Protein AF-0000000086840702 (afdb_homodimer)

InterPro domains:
  IPR002099 DNA mismatch repair protein MutL/Mlh/PMS [TIGR00585] (3-351)
  IPR013507 DNA mismatch repair protein, S5 domain 2-like [PF01119] (242-353)
  IPR013507 DNA mismatch repair protein, S5 domain 2-like [SM01340] (217-360)
  IPR014721 Small ribosomal subunit protein uS5 domain 2-type fold, subgroup [G3DSA:3.30.230.10] (225-362)
  IPR014762 DNA mismatch repair, conserved site [PS00058] (95-101)
  IPR020568 Ribosomal protein uS5 domain 2-type superfamily [SSF54211] (199-357)
  IPR036890 Histidine kinase/HSP90-like ATPase superfamily [G3DSA:3.30.565.10] (1-212)
  IPR036890 Histidine kinase/HSP90-like ATPase superfamily [SSF55874] (21-204)
  IPR038973 DNA mismatch repair protein MutL/Mlh/Pms-like [PTHR10073] (2-358)

Solvent-accessible surface area (backbone atoms only — not comparable to full-atom values): 40703 Å² total; per-residue (Å²): 111,70,51,38,73,46,48,66,71,34,50,47,45,59,51,19,33,38,54,42,71,45,61,50,46,48,52,50,50,53,50,34,50,31,50,65,40,62,28,49,39,40,41,37,38,27,33,70,58,45,32,58,30,38,36,43,37,25,50,16,55,38,58,58,77,91,34,47,63,44,40,30,22,71,35,27,24,45,67,44,76,47,58,78,47,42,43,65,41,44,66,77,36,76,59,62,66,22,44,63,58,15,26,46,20,48,38,19,51,40,36,38,37,27,11,30,82,86,54,90,59,12,40,36,33,33,44,30,70,56,58,28,14,65,65,43,77,44,80,40,93,58,69,54,3,37,32,42,36,38,32,47,44,35,69,91,35,60,38,54,38,48,30,46,48,75,39,26,68,58,42,53,51,48,41,53,51,48,52,53,39,46,31,56,46,36,27,69,41,25,38,38,38,35,28,76,77,38,86,81,50,64,50,74,48,75,50,59,96,76,50,32,55,60,55,40,40,30,74,75,71,27,62,61,37,40,75,26,34,42,54,37,33,33,32,39,51,64,62,81,68,68,89,73,71,88,67,55,93,33,45,35,39,43,30,44,33,63,39,72,73,39,57,61,80,50,32,36,74,70,47,67,40,39,18,52,51,55,38,56,35,49,50,83,45,68,65,46,28,52,52,50,49,52,49,41,53,56,50,49,58,54,42,54,74,75,36,85,71,81,67,88,58,53,55,35,37,37,37,34,36,37,69,32,78,54,47,44,36,50,66,42,40,75,79,48,34,41,68,40,46,40,62,55,63,65,55,50,50,44,51,51,48,47,55,50,50,56,58,63,62,50,74,69,73,91,60,78,46,76,44,72,40,77,66,83,80,74,75,75,75,75,87,65,82,80,72,79,73,80,121,110,70,51,37,73,44,47,67,70,31,51,46,46,60,51,18,34,38,54,42,72,45,60,49,45,49,52,52,50,52,49,32,49,31,50,67,41,62,28,50,39,40,41,36,37,27,32,70,57,46,32,58,29,39,35,42,36,26,50,17,56,38,59,58,77,90,33,46,62,44,41,29,22,72,35,28,24,47,69,45,77,47,58,77,46,44,41,65,41,43,66,77,36,75,60,61,66,22,44,61,57,15,25,46,20,50,38,19,50,39,37,38,38,28,11,30,82,85,54,92,57,13,39,36,32,32,44,29,70,56,58,27,14,65,65,44,76,45,80,41,92,58,68,53,2,36,32,44,36,37,30,46,44,36,70,91,35,61,36,53,38,49,30,46,49,74,39,26,68,58,41,54,52,50,40,55,52,49,51,52,38,46,33,55,47,36,26,70,40,25,40,36,38,37,28,75,77,38,86,81,49,64,50,74,46,73,50,60,95,76,51,33,54,60,54,40,40,30,74,76,71,28,62,62,37,41,75,26,34,43,54,38,34,32,31,39,51,63,65,79,74,67,92,72,73,89,67,55,93,32,43,33,38,43,31,45,33,62,39,73,74,40,56,63,79,48,32,35,74,71,48,66,38,38,19,52,52,55,38,55,34,49,51,84,45,68,66,46,29,52,52,52,50,51,48,42,52,55,50,49,57,54,42,54,72,77,37,84,70,80,68,87,58,52,56,35,37,36,38,35,36,38,66,31,77,55,46,45,35,51,65,41,41,75,79,49,35,42,69,40,46,40,62,56,64,66,54,51,50,42,49,51,49,47,55,50,49,55,57,64,61,49,73,69,73,91,61,78,45,77,45,72,39,78,65,84,79,75,76,74,76,79,86,62,87,74,74,78,74,85,123

Secondary structure (DSSP, 8-state):
---EEPPHHHHHHHHHHHH--SHHHHHHHHHHHHHHTT-SEEEEEE-TTSSSEEEEEE-S----GGGGGGTT-TTEESS-SSGGGHHHHTTT-S--SS-HHHHHHHHSEEEEEEE-TT-SSEEEEEEPTTT-SEEEEEEE---SEEEEEEESTTTT-HHHHHHHHHTHHHHHHHHHHHHHHHHHH-TT-EEEEEETT-TT-EEEE---TT--HHHHHHHHH-HHHHHTEEEEEEEE------TT-SS-SS-EEEEEEE-TT--HHHHBTS-EEEEETTEEE-TTSHHHHHHHHHHHHHHHHHHHHH------PPBPEEEEEE--TTSEE--SSTTS---EES-HHHHHHHHHHHHHHHHHSGGG--S-EEEEE------------------/---EEPPHHHHHHHHHHHH--SHHHHHHHHHHHHHHTT-SEEEEEE-TTSSSEEEEEE-SS---GGGGGGTT-TTEESS-SSGGGHHHHTTT-S--SS-HHHHHHHHSEEEEEEE-TT-SSEEEEEEPTTT-SEEEEEEE---SEEEEEEESTTTT-HHHHHHHHHTHHHHHHHHHHHHHHHHHH-TT-EEEEEETT-TT-EEEE---TT--HHHHHHHHH-HHHHHTEEEEEEEET-----TT-SS-SS-EEEEEEE-TT--HHHHBTS-EEEEETTEEE-TTSHHHHHHHHHHHHHHHHHHHHH------PPBPEEEEEE--TTSEE--SSTTS---EES-HHHHHHHHHHHHHHHHHSGGG--S-EEEEE------------------

Sequence (782 aa):
MIISALPQATVRLLGASTSLASPYDLVKELLDNAIDAQATTVEIGISADTLDQVLVRDNGHGIAVQDFESLGRRAHTSKLRSFDELQAKGGKTLGFRGEALASANAVSSVVITTRVSGDPVASRLQLRFAVGGVEQRRPVSAPVGTTVQASQLFKNMPARRQYLIKERHKSVTRIKGLLKSYALARPHLKLSFKVTDDGTQSWSYSPNASWTVGEATLQIFGGGLTTNCVQVTARENDRGVSLHDQQPTGFVLEAFLPKPDCDVKAVAGKGSFISVDQRPVSPTRGLPKRIISILKSHFSEHMAKRGPAKSHASPFVQLDIRCPPRSYDPNVSPLKDEVLFADEKGLIECFEGLCRELHAKGGCRRHPLTVAITSAKLQALPLGMTQKSSIMIISALPQATVRLLGASTSLASPYDLVKELLDNAIDAQATTVEIGISADTLDQVLVRDNGHGIAVQDFESLGRRAHTSKLRSFDELQAKGGKTLGFRGEALASANAVSSVVITTRVSGDPVASRLQLRFAVGGVEQRRPVSAPVGTTVQASQLFKNMPARRQYLIKERHKSVTRIKGLLKSYALARPHLKLSFKVTDDGTQSWSYSPNASWTVGEATLQIFGGGLTTNCVQVTARENDRGVSLHDQQPTGFVLEAFLPKPDCDVKAVAGKGSFISVDQRPVSPTRGLPKRIISILKSHFSEHMAKRGPAKSHASPFVQLDIRCPPRSYDPNVSPLKDEVLFADEKGLIECFEGLCRELHAKGGCRRHPLTVAITSAKLQALPLGMTQKSSI

pLDDT: mean 87.71, std 18.53, range [22.69, 98.94]

Foldseek 3Di:
DDDDDDDPLVVLQVVLCQLDVALLLLLLVVVLVQVQLVFQEKEWEAAQLRAFKIKIWTQGQWDDPVCQQVFLAFQDDPQDDDPVCCLFRVLVGVDDRRNSRVSLLSFFWKWKWADGPPDPWIKIFTFDRNHGHGPDIDTDHDHHTMMMMTGRGRVVPVVSSVVSSVCSVVSLVSNLVVVLLLCLLPVSHWYKYQHVPDRPRIDTHHADPPGDSLVSCCVPQNDLQSVQKAKEKEWQAPDPPDPPDPFHPTKMKIKIFGALPHDCVSFFPPDEHEEESSHTADCCDDLNVVLQVLLQVLSVVSVVVVHDPPPPTRGYMHMYMYGGGSQWRQPDRSSSRDIGGPDSPSVSVRSNQRSVVSNVVHRPDPDHHYDYDRDPDPPPDPPDDPPPPPD/DDDDDDDPLVVLQVVLCQLDVALLLLLLVVVLVQVQLVFQEKEWEAAQLRAFKIKIWTQGQWDDPVCQFVFLAFQDDPQDDDPVCCLFRVLVGVDDRRNSRVSLLSFFWKWKWADGPPDPWIKIFTFDRNHGHGPDIDTDHDHHTMMIMTGRGRVVPVVSSVVSSVCSVVSLVSNLVVVLLLCLLPVSHWYKYQHVPPRPRIDTHHADPPGDSLVSCCVPQNDLQSVQKAKEKEWQAPPDDDPPDPFHPTKMKIKIFGALPHDCVSFFPPDEHEEESSHTADCCDDLNVVLQVLLQVLSVVSVVVVHDPPPPTRGYMHMYMYGGRSQWRQPDRSSSRDIGGPDSPSVSVRSNQRSVVSNVVPRPDPDHHYHYDRDPDPPDDPPDDPPPPDD

Radius of gyration: 28.01 Å; Cα contacts (8 Å, |Δi|>4): 1638; chains: 2; bounding box: 72×75×93 Å

Organism: NCBI:txid72228

Structure (mmCIF, N/CA/C/O backbone):
data_AF-0000000086840702-model_v1
#
loop_
_entity.id
_entity.type
_entity.pdbx_description
1 polymer 'DNA mismatch repair protein S5 domain-containing protein'
#
loop_
_atom_site.group_PDB
_atom_site.id
_atom_site.type_symbol
_atom_site.label_atom_id
_atom_site.label_alt_id
_atom_site.label_comp_id
_atom_site.label_asym_id
_atom_site.label_entity_id
_atom_site.label_seq_id
_atom_site.pdbx_PDB_ins_code
_atom_site.Cartn_x
_atom_site.Cartn_y
_atom_site.Cartn_z
_atom_site.occupancy
_atom_site.B_iso_or_equiv
_atom_site.auth_seq_id
_atom_site.auth_comp_id
_atom_site.auth_asym_id
_atom_site.auth_atom_id
_atom_site.pdbx_PDB_model_num
ATOM 1 N N . MET A 1 1 ? 16.797 -16.078 -17.703 1 74.88 1 MET A N 1
ATOM 2 C CA . MET A 1 1 ? 17.844 -15.07 -17.922 1 74.88 1 MET A CA 1
ATOM 3 C C . MET A 1 1 ? 18.766 -14.977 -16.703 1 74.88 1 MET A C 1
ATOM 5 O O . MET A 1 1 ? 18.406 -15.383 -15.609 1 74.88 1 MET A O 1
ATOM 9 N N . ILE A 1 2 ? 19.906 -14.453 -17.016 1 90.38 2 ILE A N 1
ATOM 10 C CA . ILE A 1 2 ? 20.891 -14.227 -15.961 1 90.38 2 ILE A CA 1
ATOM 11 C C . ILE A 1 2 ? 20.438 -13.062 -15.078 1 90.38 2 ILE A C 1
ATOM 13 O O . ILE A 1 2 ? 19.75 -12.156 -15.547 1 90.38 2 ILE A O 1
ATOM 17 N N . ILE A 1 3 ? 20.719 -13.172 -13.844 1 95.69 3 ILE A N 1
ATOM 18 C CA . ILE A 1 3 ? 20.422 -12.07 -12.938 1 95.69 3 ILE A CA 1
ATOM 19 C C . ILE A 1 3 ? 21.422 -10.938 -13.164 1 95.69 3 ILE A C 1
ATOM 21 O O . ILE A 1 3 ? 22.641 -11.148 -13.086 1 95.69 3 ILE A O 1
ATOM 25 N N . SER A 1 4 ? 20.922 -9.781 -13.477 1 95.81 4 SER A N 1
ATOM 26 C CA . SER A 1 4 ? 21.766 -8.625 -13.734 1 95.81 4 SER A CA 1
ATOM 27 C C . SER A 1 4 ? 21.172 -7.352 -13.164 1 95.81 4 SER A C 1
ATOM 29 O O . SER A 1 4 ? 19.969 -7.301 -12.867 1 95.81 4 SER A O 1
ATOM 31 N N . ALA A 1 5 ? 22.047 -6.406 -12.969 1 96.56 5 ALA A N 1
ATOM 32 C CA . ALA A 1 5 ? 21.594 -5.105 -12.492 1 96.56 5 ALA A CA 1
ATOM 33 C C . ALA A 1 5 ? 20.703 -4.43 -13.523 1 96.56 5 ALA A C 1
ATOM 35 O O . ALA A 1 5 ? 21.016 -4.426 -14.719 1 96.56 5 ALA A O 1
ATOM 36 N N . LEU A 1 6 ? 19.625 -3.877 -13.117 1 96.62 6 LEU A N 1
ATOM 37 C CA . LEU A 1 6 ? 18.781 -3.043 -13.977 1 96.62 6 LEU A CA 1
ATOM 38 C C . LEU A 1 6 ? 19.453 -1.692 -14.234 1 96.62 6 LEU A C 1
ATOM 40 O O . LEU A 1 6 ? 20.109 -1.148 -13.352 1 96.62 6 LEU A O 1
ATOM 44 N N . PRO A 1 7 ? 19.219 -1.171 -15.477 1 95.44 7 PRO A N 1
ATOM 45 C CA . PRO A 1 7 ? 19.656 0.216 -15.672 1 95.44 7 PRO A CA 1
ATOM 46 C C . PRO A 1 7 ? 19.031 1.173 -14.656 1 95.44 7 PRO A C 1
ATOM 48 O O . PRO A 1 7 ? 17.859 1.01 -14.281 1 95.44 7 PRO A O 1
ATOM 51 N N . GLN A 1 8 ? 19.797 2.18 -14.25 1 93 8 GLN A N 1
ATOM 52 C CA . GLN A 1 8 ? 19.359 3.109 -13.211 1 93 8 GLN A CA 1
ATOM 53 C C . GLN A 1 8 ? 18.047 3.797 -13.602 1 93 8 GLN A C 1
ATOM 55 O O . GLN A 1 8 ? 17.203 4.059 -12.742 1 93 8 GLN A O 1
ATOM 60 N N . ALA A 1 9 ? 17.969 4.094 -14.836 1 92.12 9 ALA A N 1
ATOM 61 C CA . ALA A 1 9 ? 16.734 4.723 -15.305 1 92.12 9 ALA A CA 1
ATOM 62 C C . ALA A 1 9 ? 15.523 3.824 -15.055 1 92.12 9 ALA A C 1
ATOM 64 O O . ALA A 1 9 ? 14.461 4.301 -14.648 1 92.12 9 ALA A O 1
ATOM 65 N N . THR A 1 10 ? 15.695 2.521 -15.266 1 94.62 10 THR A N 1
ATOM 66 C CA . THR A 1 10 ? 14.633 1.548 -15.031 1 94.62 10 THR A CA 1
ATOM 67 C C . THR A 1 10 ? 14.312 1.437 -13.547 1 94.62 10 THR A C 1
ATOM 69 O O . THR A 1 10 ? 13.141 1.445 -13.156 1 94.62 10 THR A O 1
ATOM 72 N N . VAL A 1 11 ? 15.344 1.4 -12.742 1 94.62 11 VAL A N 1
ATOM 73 C CA . VAL A 1 11 ? 15.188 1.318 -11.297 1 94.62 11 VAL A CA 1
ATOM 74 C C . VAL A 1 11 ? 14.383 2.516 -10.797 1 94.62 11 VAL A C 1
ATOM 76 O O . VAL A 1 11 ? 13.461 2.361 -9.992 1 94.62 11 VAL A O 1
ATOM 79 N N . ARG A 1 12 ? 14.703 3.648 -11.32 1 93.44 12 ARG A N 1
ATOM 80 C CA . ARG A 1 12 ? 14.039 4.887 -10.922 1 93.44 12 ARG A CA 1
ATOM 81 C C . ARG A 1 12 ? 12.555 4.859 -11.289 1 93.44 12 ARG A C 1
ATOM 83 O O . ARG A 1 12 ? 11.703 5.211 -10.469 1 93.44 12 ARG A O 1
ATOM 90 N N . LEU A 1 13 ? 12.281 4.422 -12.445 1 93.81 13 LEU A N 1
ATOM 91 C CA . LEU A 1 13 ? 10.898 4.418 -12.906 1 93.81 13 LEU A CA 1
ATOM 92 C C . LEU A 1 13 ? 10.07 3.377 -12.156 1 93.81 13 LEU A C 1
ATOM 94 O O . LEU A 1 13 ? 8.93 3.641 -11.773 1 93.81 13 LEU A O 1
ATOM 98 N N . LEU A 1 14 ? 10.617 2.213 -11.93 1 94 14 LEU A N 1
ATOM 99 C CA . LEU A 1 14 ? 9.922 1.17 -11.18 1 94 14 LEU A CA 1
ATOM 100 C C . LEU A 1 14 ? 9.617 1.634 -9.758 1 94 14 LEU A C 1
ATOM 102 O O . LEU A 1 14 ? 8.508 1.425 -9.258 1 94 14 LEU A O 1
ATOM 106 N N . GLY A 1 15 ? 10.602 2.271 -9.164 1 93.94 15 GLY A N 1
ATOM 107 C CA . GLY A 1 15 ? 10.422 2.787 -7.816 1 93.94 15 GLY A CA 1
ATOM 108 C C . GLY A 1 15 ? 9.461 3.961 -7.75 1 93.94 15 GLY A C 1
ATOM 109 O O . GLY A 1 15 ? 8.602 4.02 -6.867 1 93.94 15 GLY A O 1
ATOM 110 N N . ALA A 1 16 ? 9.594 4.871 -8.688 1 94.19 16 ALA A N 1
ATOM 111 C CA . ALA A 1 16 ? 8.781 6.082 -8.695 1 94.19 16 ALA A CA 1
ATOM 112 C C . ALA A 1 16 ? 7.301 5.75 -8.875 1 94.19 16 ALA A C 1
ATOM 114 O O . ALA A 1 16 ? 6.441 6.348 -8.219 1 94.19 16 ALA A O 1
ATOM 115 N N . SER A 1 17 ? 7.062 4.766 -9.703 1 90.5 17 SER A N 1
ATOM 116 C CA . SER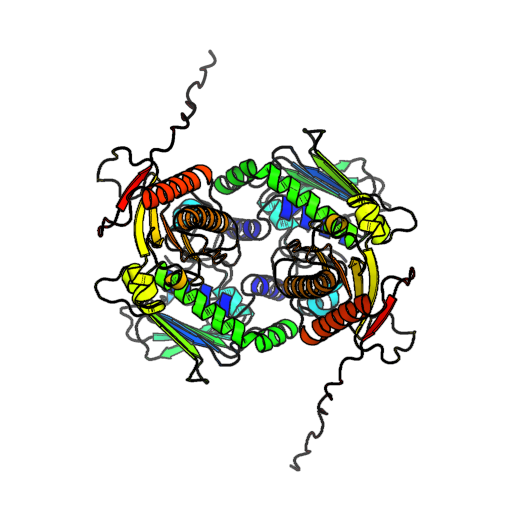 A 1 17 ? 5.68 4.418 -10.016 1 90.5 17 SER A CA 1
ATOM 117 C C . SER A 1 17 ? 4.984 3.789 -8.812 1 90.5 17 SER A C 1
ATOM 119 O O . SER A 1 17 ? 3.766 3.906 -8.664 1 90.5 17 SER A O 1
ATOM 121 N N . THR A 1 18 ? 5.684 3.15 -7.965 1 91.56 18 THR A N 1
ATOM 122 C CA . THR A 1 18 ? 5.117 2.555 -6.762 1 91.56 18 THR A CA 1
ATOM 123 C C . THR A 1 18 ? 4.988 3.598 -5.652 1 91.56 18 THR A C 1
ATOM 125 O O . THR A 1 18 ? 4.059 3.535 -4.844 1 91.56 18 THR A O 1
ATOM 128 N N . SER A 1 19 ? 5.883 4.555 -5.648 1 93 19 SER A N 1
ATOM 129 C CA . SER A 1 19 ? 5.871 5.613 -4.645 1 93 19 SER A CA 1
ATOM 130 C C . SER A 1 19 ? 4.773 6.633 -4.93 1 93 19 SER A C 1
ATOM 132 O O . SER A 1 19 ? 4.168 7.176 -4.004 1 93 19 SER A O 1
ATOM 134 N N . LEU A 1 20 ? 4.598 6.965 -6.176 1 94.94 20 LEU A N 1
ATOM 135 C CA . LEU A 1 20 ? 3.574 7.883 -6.664 1 94.94 20 LEU A CA 1
ATOM 136 C C . LEU A 1 20 ? 2.691 7.203 -7.707 1 94.94 20 LEU A C 1
ATOM 138 O O . LEU A 1 20 ? 3.004 7.227 -8.898 1 94.94 20 LEU A O 1
ATOM 142 N N . ALA A 1 21 ? 1.619 6.734 -7.238 1 91.94 21 ALA A N 1
ATOM 143 C CA . ALA A 1 21 ? 0.788 5.934 -8.133 1 91.94 21 ALA A CA 1
ATOM 144 C C . ALA A 1 21 ? -0.271 6.797 -8.82 1 91.94 21 ALA A C 1
ATOM 146 O O . ALA A 1 21 ? -0.859 6.391 -9.82 1 91.94 21 ALA A O 1
ATOM 147 N N . SER A 1 22 ? -0.541 8 -8.32 1 95.19 22 SER A N 1
ATOM 148 C CA . SER A 1 22 ? -1.599 8.875 -8.828 1 95.19 22 SER A CA 1
ATOM 149 C C . SER A 1 22 ? -1.324 10.328 -8.484 1 95.19 22 SER A C 1
ATOM 151 O O . SER A 1 22 ? -0.419 10.633 -7.699 1 95.19 22 SER A O 1
ATOM 153 N N . PRO A 1 23 ? -2.094 11.234 -9.133 1 97.06 23 PRO A N 1
ATOM 154 C CA . PRO A 1 23 ? -1.951 12.648 -8.758 1 97.06 23 PRO A CA 1
ATOM 155 C C . PRO A 1 23 ? -2.264 12.906 -7.289 1 97.06 23 PRO A C 1
ATOM 157 O O . PRO A 1 23 ? -1.692 13.82 -6.684 1 97.06 23 PRO A O 1
ATOM 160 N N . TYR A 1 24 ? -3.156 12.117 -6.738 1 97.12 24 TYR A N 1
ATOM 161 C CA . TYR A 1 24 ? -3.443 12.188 -5.309 1 97.12 24 TYR A CA 1
ATOM 162 C C . TYR A 1 24 ? -2.17 12.023 -4.488 1 97.12 24 TYR A C 1
ATOM 164 O O . TYR A 1 24 ? -1.936 12.781 -3.543 1 97.12 24 TYR A O 1
ATOM 172 N N . ASP A 1 25 ? -1.353 11.023 -4.816 1 97.38 25 ASP A N 1
ATOM 173 C CA . ASP A 1 25 ? -0.128 10.734 -4.078 1 97.38 25 ASP A CA 1
ATOM 174 C C . ASP A 1 25 ? 0.852 11.906 -4.156 1 97.38 25 ASP A C 1
ATOM 176 O O . ASP A 1 25 ? 1.507 12.242 -3.17 1 97.38 25 ASP A O 1
ATOM 180 N N . LEU A 1 26 ? 0.952 12.469 -5.32 1 98.12 26 LEU A N 1
ATOM 181 C CA . LEU A 1 26 ? 1.846 13.609 -5.512 1 98.12 26 LEU A CA 1
ATOM 182 C C . LEU A 1 26 ? 1.416 14.789 -4.648 1 98.12 26 LEU A C 1
ATOM 184 O O . LEU A 1 26 ? 2.236 15.375 -3.941 1 98.12 26 LEU A O 1
ATOM 188 N N . VAL A 1 27 ? 0.14 15.109 -4.707 1 98.69 27 VAL A N 1
ATOM 189 C CA . VAL A 1 27 ? -0.391 16.219 -3.922 1 98.69 27 VAL A CA 1
ATOM 190 C C . VAL A 1 27 ? -0.125 15.977 -2.438 1 98.69 27 VAL A C 1
ATOM 192 O O . VAL A 1 27 ? 0.319 16.875 -1.725 1 98.69 27 VAL A O 1
ATOM 195 N N . LYS A 1 28 ? -0.372 14.773 -1.995 1 98.56 28 LYS A N 1
ATOM 196 C CA . LYS A 1 28 ? -0.17 14.445 -0.587 1 98.56 28 LYS A CA 1
ATOM 197 C C . LYS A 1 28 ? 1.283 14.664 -0.175 1 98.56 28 LYS A C 1
ATOM 199 O O . LYS A 1 28 ? 1.555 15.273 0.865 1 98.56 28 LYS A O 1
ATOM 204 N N . GLU A 1 29 ? 2.213 14.195 -0.959 1 97.94 29 GLU A N 1
ATOM 205 C CA . GLU A 1 29 ? 3.633 14.297 -0.63 1 97.94 29 GLU A CA 1
ATOM 206 C C . GLU A 1 29 ? 4.102 15.75 -0.647 1 97.94 29 GLU A C 1
ATOM 208 O O . GLU A 1 29 ? 4.887 16.156 0.209 1 97.94 29 GLU A O 1
ATOM 213 N N . LEU A 1 30 ? 3.631 16.484 -1.619 1 98.56 30 LEU A N 1
ATOM 214 C CA . LEU A 1 30 ? 4.016 17.891 -1.691 1 98.56 30 LEU A CA 1
ATOM 215 C C . LEU A 1 30 ? 3.391 18.688 -0.548 1 98.56 30 LEU A C 1
ATOM 217 O O . LEU A 1 30 ? 4.008 19.625 -0.026 1 98.56 30 LEU A O 1
ATOM 221 N N . LEU A 1 31 ? 2.154 18.344 -0.204 1 98.75 31 LEU A N 1
ATOM 222 C CA . LEU A 1 31 ? 1.512 18.953 0.958 1 98.75 31 LEU A CA 1
ATOM 223 C C . LEU A 1 31 ? 2.307 18.672 2.229 1 98.75 31 LEU A C 1
ATOM 225 O O . LEU A 1 31 ? 2.547 19.578 3.029 1 98.75 31 LEU A O 1
ATOM 229 N N . ASP A 1 32 ? 2.738 17.422 2.414 1 98.38 32 ASP A N 1
ATOM 230 C CA . ASP A 1 32 ? 3.582 17.047 3.545 1 98.38 32 ASP A CA 1
ATOM 231 C C . ASP A 1 32 ? 4.844 17.906 3.594 1 98.38 32 ASP A C 1
ATOM 233 O O . ASP A 1 32 ? 5.23 18.391 4.656 1 98.38 32 ASP A O 1
ATOM 237 N N . ASN A 1 33 ? 5.469 18.062 2.451 1 97.69 33 ASN A N 1
ATOM 238 C CA . ASN A 1 33 ? 6.688 18.859 2.391 1 97.69 33 ASN A CA 1
ATOM 239 C C . ASN A 1 33 ? 6.426 20.312 2.77 1 97.69 33 ASN A C 1
ATOM 241 O O . ASN A 1 33 ? 7.246 20.938 3.441 1 97.69 33 ASN A O 1
ATOM 245 N N . ALA A 1 34 ? 5.324 20.844 2.312 1 98.69 34 ALA A N 1
ATOM 246 C CA . ALA A 1 34 ? 4.949 22.219 2.66 1 98.69 34 ALA A CA 1
ATOM 247 C C . ALA A 1 34 ? 4.781 22.375 4.168 1 98.69 34 ALA A C 1
ATOM 249 O O . ALA A 1 34 ? 5.277 23.344 4.758 1 98.69 34 ALA A O 1
ATOM 250 N N . ILE A 1 35 ? 4.082 21.438 4.746 1 98.5 35 ILE A N 1
ATOM 251 C CA . ILE A 1 35 ? 3.83 21.453 6.184 1 98.5 35 ILE A CA 1
ATOM 252 C C . ILE A 1 35 ? 5.148 21.344 6.941 1 98.5 35 ILE A C 1
ATOM 254 O O . ILE A 1 35 ? 5.387 22.062 7.906 1 98.5 35 ILE A O 1
ATOM 258 N N . ASP A 1 36 ? 6.027 20.422 6.512 1 97.69 36 ASP A N 1
ATOM 259 C CA . ASP A 1 36 ? 7.344 20.266 7.129 1 97.69 36 ASP A CA 1
ATOM 260 C C . ASP A 1 36 ? 8.156 21.547 7.023 1 97.69 36 ASP A C 1
ATOM 262 O O . ASP A 1 36 ? 9.039 21.797 7.848 1 97.69 36 ASP A O 1
ATOM 266 N N . ALA A 1 37 ? 7.84 22.375 6.023 1 97.94 37 ALA A N 1
ATOM 267 C CA . ALA A 1 37 ? 8.508 23.656 5.84 1 97.94 37 ALA A CA 1
ATOM 268 C C . ALA A 1 37 ? 7.859 24.734 6.695 1 97.94 37 ALA A C 1
ATOM 270 O O . ALA A 1 37 ? 8.148 25.922 6.527 1 97.94 37 ALA A O 1
ATOM 271 N N . GLN A 1 38 ? 6.895 24.375 7.531 1 97.81 38 GLN A N 1
ATOM 272 C CA . GLN A 1 38 ? 6.203 25.25 8.477 1 97.81 38 GLN A CA 1
ATOM 273 C C . GLN A 1 38 ? 5.293 26.234 7.75 1 97.81 38 GLN A C 1
ATOM 275 O O . GLN A 1 38 ? 5.188 27.391 8.148 1 97.81 38 GLN A O 1
ATOM 280 N N . ALA A 1 39 ? 4.82 25.797 6.68 1 98.62 39 ALA A N 1
ATOM 281 C CA . ALA A 1 39 ? 3.846 26.625 5.969 1 98.62 39 ALA A CA 1
ATOM 282 C C . ALA A 1 39 ? 2.59 26.844 6.809 1 98.62 39 ALA A C 1
ATOM 284 O O . ALA A 1 39 ? 2.195 25.953 7.578 1 98.62 39 ALA A O 1
ATOM 285 N N . THR A 1 40 ? 1.944 27.984 6.656 1 98.19 40 THR A N 1
ATOM 286 C CA . THR A 1 40 ? 0.641 28.25 7.254 1 98.19 40 THR A CA 1
ATOM 287 C C . THR A 1 40 ? -0.444 28.312 6.18 1 98.19 40 THR A C 1
ATOM 289 O O . THR A 1 40 ? -1.636 28.266 6.492 1 98.19 40 THR A O 1
ATOM 292 N N . THR A 1 41 ? -0.014 28.438 5 1 98.75 41 THR A N 1
ATOM 293 C CA . THR A 1 41 ? -0.908 28.453 3.846 1 98.75 41 THR A CA 1
ATOM 294 C C . THR A 1 41 ? -0.38 27.547 2.742 1 98.75 41 THR A C 1
ATOM 296 O O . THR A 1 41 ? 0.803 27.594 2.396 1 98.75 41 THR A O 1
ATOM 299 N N . VAL A 1 42 ? -1.234 26.703 2.199 1 98.88 42 VAL A N 1
ATOM 300 C CA . VAL A 1 42 ? -0.894 25.844 1.064 1 98.88 42 VAL A CA 1
ATOM 301 C C . VAL A 1 42 ? -2 25.906 0.015 1 98.88 42 VAL A C 1
ATOM 303 O O . VAL A 1 42 ? -3.18 25.734 0.334 1 98.88 42 VAL A O 1
ATOM 306 N N . GLU A 1 43 ? -1.646 26.203 -1.184 1 98.69 43 GLU A N 1
ATOM 307 C CA . GLU A 1 43 ? -2.557 26.266 -2.324 1 98.69 43 GLU A CA 1
ATOM 308 C C . GLU A 1 43 ? -2.252 25.141 -3.322 1 98.69 43 GLU A C 1
ATOM 310 O O . GLU A 1 43 ? -1.097 24.938 -3.697 1 98.69 43 GLU A O 1
ATOM 315 N N . ILE A 1 44 ? -3.285 24.453 -3.719 1 98.56 44 ILE A N 1
ATOM 316 C CA . ILE A 1 44 ? -3.139 23.344 -4.66 1 98.56 44 ILE A CA 1
ATOM 317 C C . ILE A 1 44 ? -3.963 23.625 -5.914 1 98.56 44 ILE A C 1
ATOM 319 O O . ILE A 1 44 ? -5.137 23.984 -5.824 1 98.56 44 ILE A O 1
ATOM 323 N N . GLY A 1 45 ? -3.338 23.562 -7.035 1 97.75 45 GLY A N 1
ATOM 324 C CA . GLY A 1 45 ? -3.99 23.625 -8.328 1 97.75 45 GLY A CA 1
ATOM 325 C C . GLY A 1 45 ? -3.725 22.406 -9.195 1 97.75 45 GLY A C 1
ATOM 326 O O . GLY A 1 45 ? -2.611 21.875 -9.203 1 97.75 45 GLY A O 1
ATOM 327 N N . ILE A 1 46 ? -4.75 21.938 -9.867 1 97.5 46 ILE A N 1
ATOM 328 C CA . ILE A 1 46 ? -4.582 20.797 -10.758 1 97.5 46 ILE A CA 1
ATOM 329 C C . ILE A 1 46 ? -5.352 21.047 -12.055 1 97.5 46 ILE A C 1
ATOM 331 O O . ILE A 1 46 ? -6.41 21.672 -12.047 1 97.5 46 ILE A O 1
ATOM 335 N N . SER A 1 47 ? -4.805 20.578 -13.164 1 96.75 47 SER A N 1
ATOM 336 C CA . SER A 1 47 ? -5.508 20.688 -14.438 1 96.75 47 SER A CA 1
ATOM 337 C C . SER A 1 47 ? -6.762 19.828 -14.445 1 96.75 47 SER A C 1
ATOM 339 O O . SER A 1 47 ? -6.914 18.922 -13.617 1 96.75 47 SER A O 1
ATOM 341 N N . ALA A 1 48 ? -7.613 20 -15.398 1 94.81 48 ALA A N 1
ATOM 342 C CA . ALA A 1 48 ? -8.898 19.312 -15.461 1 94.81 48 ALA A CA 1
ATOM 343 C C . ALA A 1 48 ? -8.711 17.812 -15.633 1 94.81 48 ALA A C 1
ATOM 345 O O . ALA A 1 48 ? -9.492 17.016 -15.109 1 94.81 48 ALA A O 1
ATOM 346 N N . ASP A 1 49 ? -7.723 17.438 -16.375 1 94.5 49 ASP A N 1
ATOM 347 C CA . ASP A 1 49 ? -7.469 16.016 -16.594 1 94.5 49 ASP A CA 1
ATOM 348 C C . ASP A 1 49 ? -6.66 15.422 -15.445 1 94.5 49 ASP A C 1
ATOM 350 O O . ASP A 1 49 ? -6.359 14.227 -15.445 1 94.5 49 ASP A O 1
ATOM 354 N N . THR A 1 50 ? -6.141 16.266 -14.508 1 96.56 50 THR A N 1
ATOM 355 C CA . THR A 1 50 ? -5.457 15.945 -13.266 1 96.56 50 THR A CA 1
ATOM 356 C C . THR A 1 50 ? -4.023 15.5 -13.531 1 96.56 50 THR A C 1
ATOM 358 O O . THR A 1 50 ? -3.277 15.195 -12.594 1 96.56 50 THR A O 1
ATOM 361 N N . LEU A 1 51 ? -3.531 15.523 -14.758 1 97.56 51 LEU A N 1
ATOM 362 C CA . LEU A 1 51 ? -2.227 14.953 -15.078 1 97.56 51 LEU A CA 1
ATOM 363 C C . LEU A 1 51 ? -1.345 15.984 -15.781 1 97.56 51 LEU A C 1
ATOM 365 O O . LEU A 1 51 ? -0.12 15.953 -15.648 1 97.56 51 LEU A O 1
ATOM 369 N N . ASP A 1 52 ? -1.936 16.844 -16.5 1 97 52 ASP A N 1
ATOM 370 C CA . ASP A 1 52 ? -1.165 17.797 -17.281 1 97 52 ASP A CA 1
ATOM 371 C C . ASP A 1 52 ? -0.366 18.734 -16.375 1 97 52 ASP A C 1
ATOM 373 O O . ASP A 1 52 ? 0.787 19.047 -16.672 1 97 52 ASP A O 1
ATOM 377 N N . GLN A 1 53 ? -1.08 19.125 -15.328 1 97.5 53 GLN A N 1
ATOM 378 C CA . GLN A 1 53 ? -0.383 20.016 -14.398 1 97.5 53 GLN A CA 1
ATOM 379 C C . GLN A 1 53 ? -0.884 19.812 -12.969 1 97.5 53 GLN A C 1
ATOM 381 O O . GLN A 1 53 ? -2.092 19.75 -12.734 1 97.5 53 GLN A O 1
ATOM 386 N N . VAL A 1 54 ? 0.035 19.672 -12.086 1 98.19 54 VAL A N 1
ATOM 387 C CA . VAL A 1 54 ? -0.205 19.719 -10.648 1 98.19 54 VAL A CA 1
ATOM 388 C C . VAL A 1 54 ? 0.686 20.781 -10.016 1 98.19 54 VAL A C 1
ATOM 390 O O . VAL A 1 54 ? 1.9 20.797 -10.227 1 98.19 54 VAL A O 1
ATOM 393 N N . LEU A 1 55 ? 0.053 21.672 -9.297 1 98.38 55 LEU A N 1
ATOM 394 C CA . LEU A 1 55 ? 0.769 22.781 -8.664 1 98.38 55 LEU A CA 1
ATOM 395 C C . LEU A 1 55 ? 0.486 22.828 -7.168 1 98.38 55 LEU A C 1
ATOM 397 O O . LEU A 1 55 ? -0.67 22.75 -6.75 1 98.38 55 LEU A O 1
ATOM 401 N N . VAL A 1 56 ? 1.516 22.859 -6.355 1 98.88 56 VAL A N 1
ATOM 402 C CA . VAL A 1 56 ? 1.392 23.062 -4.918 1 98.88 56 VAL A CA 1
ATOM 403 C C . VAL A 1 56 ? 2.254 24.25 -4.492 1 98.88 56 VAL A C 1
ATOM 405 O O . VAL A 1 56 ? 3.469 24.25 -4.703 1 98.88 56 VAL A O 1
ATOM 408 N N . ARG A 1 57 ? 1.636 25.281 -3.902 1 98.88 57 ARG A N 1
ATOM 409 C CA . ARG A 1 57 ? 2.311 26.484 -3.443 1 98.88 57 ARG A CA 1
ATOM 410 C C . ARG A 1 57 ? 2.158 26.656 -1.937 1 98.88 57 ARG A C 1
ATOM 412 O O . ARG A 1 57 ? 1.053 26.547 -1.402 1 98.88 57 ARG A O 1
ATOM 419 N N . ASP A 1 58 ? 3.256 26.891 -1.287 1 98.88 58 ASP A N 1
ATOM 420 C CA . ASP A 1 58 ? 3.211 27.125 0.154 1 98.88 58 ASP A CA 1
ATOM 421 C C . ASP A 1 58 ? 3.955 28.391 0.535 1 98.88 58 ASP A C 1
ATOM 423 O O . ASP A 1 58 ? 4.699 28.953 -0.277 1 98.88 58 ASP A O 1
ATOM 427 N N . ASN A 1 59 ? 3.682 28.906 1.695 1 98.75 59 ASN A N 1
ATOM 428 C CA . ASN A 1 59 ? 4.398 30.047 2.234 1 98.75 59 ASN A CA 1
ATOM 429 C C . ASN A 1 59 ? 5.387 29.641 3.32 1 98.75 59 ASN A C 1
ATOM 431 O O . ASN A 1 59 ? 5.566 30.359 4.309 1 98.75 59 ASN A O 1
ATOM 435 N N . GLY A 1 60 ? 5.902 28.438 3.211 1 98.5 60 GLY A N 1
ATOM 436 C CA . GLY A 1 60 ? 6.902 27.969 4.164 1 98.5 60 GLY A CA 1
ATOM 437 C C . GLY A 1 60 ? 8.211 28.719 4.062 1 98.5 60 GLY A C 1
ATOM 438 O O . GLY A 1 60 ? 8.273 29.812 3.479 1 98.5 60 GLY A O 1
ATOM 439 N N . HIS A 1 61 ? 9.289 28.156 4.602 1 98 61 HIS A N 1
ATOM 440 C CA . HIS A 1 61 ? 10.531 28.906 4.758 1 98 61 HIS A CA 1
ATOM 441 C C . HIS A 1 61 ? 11.344 28.906 3.465 1 98 61 HIS A C 1
ATOM 443 O O . HIS A 1 61 ? 12.406 29.531 3.396 1 98 61 HIS A O 1
ATOM 449 N N . GLY A 1 62 ? 10.891 28.203 2.406 1 98.19 62 GLY A N 1
ATOM 450 C CA . GLY A 1 62 ? 11.609 28.156 1.145 1 98.19 62 GLY A CA 1
ATOM 451 C C . GLY A 1 62 ? 12.805 27.219 1.176 1 98.19 62 GLY A C 1
ATOM 452 O O . GLY A 1 62 ? 12.969 26.453 2.127 1 98.19 62 GLY A O 1
ATOM 453 N N . ILE A 1 63 ? 13.477 27.172 0.057 1 98.19 63 ILE A N 1
ATOM 454 C CA . ILE A 1 63 ? 14.641 26.297 -0.097 1 98.19 63 ILE A CA 1
ATOM 455 C C . ILE A 1 63 ? 15.891 27.141 -0.329 1 98.19 63 ILE A C 1
ATOM 457 O O . ILE A 1 63 ? 15.922 27.984 -1.235 1 98.19 63 ILE A O 1
ATOM 461 N N . ALA A 1 64 ? 16.891 26.922 0.422 1 97.25 64 ALA A N 1
ATOM 462 C CA . ALA A 1 64 ? 18.141 27.688 0.314 1 97.25 64 ALA A CA 1
ATOM 463 C C . ALA A 1 64 ? 18.922 27.266 -0.925 1 97.25 64 ALA A C 1
ATOM 465 O O . ALA A 1 64 ? 18.875 26.109 -1.345 1 97.25 64 ALA A O 1
ATOM 466 N N . VAL A 1 65 ? 19.734 28.156 -1.438 1 96.62 65 VAL A N 1
ATOM 467 C CA . VAL A 1 65 ? 20.484 27.969 -2.67 1 96.62 65 VAL A CA 1
ATOM 468 C C . VAL A 1 65 ? 21.406 26.75 -2.531 1 96.62 65 VAL A C 1
ATOM 470 O O . VAL A 1 65 ? 21.594 26 -3.486 1 96.62 65 VAL A O 1
ATOM 473 N N . GLN A 1 66 ? 21.969 26.5 -1.425 1 96.5 66 GLN A N 1
ATOM 474 C CA . GLN A 1 66 ? 22.922 25.422 -1.202 1 96.5 66 GLN A CA 1
ATOM 475 C C . GLN A 1 66 ? 22.25 24.062 -1.391 1 96.5 66 GLN A C 1
ATOM 477 O O . GLN A 1 66 ? 22.922 23.047 -1.565 1 96.5 66 GLN A O 1
ATOM 482 N N . ASP A 1 67 ? 20.922 24.062 -1.307 1 97.88 67 ASP A N 1
ATOM 483 C CA . ASP A 1 67 ? 20.188 22.797 -1.38 1 97.88 67 ASP A CA 1
ATOM 484 C C . ASP A 1 67 ? 19.703 22.531 -2.801 1 97.88 67 ASP A C 1
ATOM 486 O O . ASP A 1 67 ? 19.188 21.453 -3.092 1 97.88 67 ASP A O 1
ATOM 490 N N . PHE A 1 68 ? 19.875 23.422 -3.707 1 98.25 68 PHE A N 1
ATOM 491 C CA . PHE A 1 68 ? 19.266 23.359 -5.035 1 98.25 68 PHE A CA 1
ATOM 492 C C . PHE A 1 68 ? 19.719 22.109 -5.781 1 98.25 68 PHE A C 1
ATOM 494 O O . PHE A 1 68 ? 18.906 21.391 -6.359 1 98.25 68 PHE A O 1
ATOM 501 N N . GLU A 1 69 ? 20.953 21.766 -5.699 1 97.94 69 GLU A N 1
ATOM 502 C CA . GLU A 1 69 ? 21.5 20.656 -6.484 1 97.94 69 GLU A CA 1
ATOM 503 C C . GLU A 1 69 ? 21.047 19.312 -5.926 1 97.94 69 GLU A C 1
ATOM 505 O O . GLU A 1 69 ? 21.188 18.281 -6.594 1 97.94 69 GLU A O 1
ATOM 510 N N . SER A 1 70 ? 20.516 19.344 -4.727 1 98.12 70 SER A N 1
ATOM 511 C CA . SER A 1 70 ? 20.047 18.109 -4.102 1 98.12 70 SER A CA 1
ATOM 512 C C . SER A 1 70 ? 18.578 17.828 -4.461 1 98.12 70 SER A C 1
ATOM 514 O O . SER A 1 70 ? 18.094 16.719 -4.25 1 98.12 70 SER A O 1
ATOM 516 N N . LEU A 1 71 ? 17.922 18.797 -5.035 1 98.31 71 LEU A N 1
ATOM 517 C CA . LEU A 1 71 ? 16.484 18.688 -5.289 1 98.31 71 LEU A CA 1
ATOM 518 C C . LEU A 1 71 ? 16.203 17.625 -6.352 1 98.31 71 LEU A C 1
ATOM 520 O O . LEU A 1 71 ? 16.844 17.625 -7.41 1 98.31 71 LEU A O 1
ATOM 524 N N . GLY A 1 72 ? 15.273 16.75 -6.047 1 97.44 72 GLY A N 1
ATOM 525 C CA . GLY A 1 72 ? 14.852 15.742 -7.012 1 97.44 72 GLY A CA 1
ATOM 526 C C . GLY A 1 72 ? 15.797 14.562 -7.105 1 97.44 72 GLY A C 1
ATOM 527 O O . GLY A 1 72 ? 15.68 13.734 -8.008 1 97.44 72 GLY A O 1
ATOM 528 N N . ARG A 1 73 ? 16.797 14.531 -6.262 1 97.06 73 ARG A N 1
ATOM 529 C CA . ARG A 1 73 ? 17.703 13.383 -6.191 1 97.06 73 ARG A CA 1
ATOM 530 C C . ARG A 1 73 ? 17.188 12.352 -5.191 1 97.06 73 ARG A C 1
ATOM 532 O O . ARG A 1 73 ? 16.672 12.711 -4.129 1 97.06 73 ARG A O 1
ATOM 539 N N . ARG A 1 74 ? 17.328 11.125 -5.562 1 95.62 74 ARG A N 1
ATOM 540 C CA . ARG A 1 74 ? 16.828 10.047 -4.715 1 95.62 74 ARG A CA 1
ATOM 541 C C . ARG A 1 74 ? 17.562 10.016 -3.381 1 95.62 74 ARG A C 1
ATOM 543 O O . ARG A 1 74 ? 18.781 10.211 -3.332 1 95.62 74 ARG A O 1
ATOM 550 N N . ALA A 1 75 ? 16.844 9.789 -2.309 1 95.94 75 ALA A N 1
ATOM 551 C CA . ALA A 1 75 ? 17.359 9.539 -0.966 1 95.94 75 ALA A CA 1
ATOM 552 C C . ALA A 1 75 ? 18.109 10.758 -0.431 1 95.94 75 ALA A C 1
ATOM 554 O O . ALA A 1 75 ? 19.141 10.617 0.224 1 95.94 75 ALA A O 1
ATOM 555 N N . HIS A 1 76 ? 17.719 11.914 -0.829 1 97.31 76 HIS A N 1
ATOM 556 C CA . HIS A 1 76 ? 18.203 13.172 -0.27 1 97.31 76 HIS A CA 1
ATOM 557 C C . HIS A 1 76 ? 17.141 13.828 0.612 1 97.31 76 HIS A C 1
ATOM 559 O O . HIS A 1 76 ? 16.016 14.031 0.178 1 97.31 76 HIS A O 1
ATOM 565 N N . THR A 1 77 ? 17.453 14.102 1.786 1 96.38 77 THR A N 1
ATOM 566 C CA . THR A 1 77 ? 16.484 14.664 2.715 1 96.38 77 THR A CA 1
ATOM 567 C C . THR A 1 77 ? 17.172 15.555 3.746 1 96.38 77 THR A C 1
ATOM 569 O O . THR A 1 77 ? 18.391 15.492 3.918 1 96.38 77 THR A O 1
ATOM 572 N N . SER A 1 78 ? 16.469 16.469 4.27 1 95.25 78 SER A N 1
ATOM 573 C CA . SER A 1 78 ? 16.938 17.281 5.383 1 95.25 78 SER A CA 1
ATOM 574 C C . SER A 1 78 ? 16.344 16.812 6.707 1 95.25 78 SER A C 1
ATOM 576 O O . SER A 1 78 ? 16.469 17.484 7.727 1 95.25 78 SER A O 1
ATOM 578 N N . LYS A 1 79 ? 15.625 15.672 6.695 1 93.5 79 LYS A N 1
ATOM 579 C CA . LYS A 1 79 ? 14.812 15.266 7.84 1 93.5 79 LYS A CA 1
ATOM 580 C C . LYS A 1 79 ? 15.523 14.188 8.656 1 93.5 79 LYS A C 1
ATOM 582 O O . LYS A 1 79 ? 15.336 14.102 9.875 1 93.5 79 LYS A O 1
ATOM 587 N N . LEU A 1 80 ? 16.25 13.312 7.984 1 94.81 80 LEU A N 1
ATOM 588 C CA . LEU A 1 80 ? 16.938 12.211 8.633 1 94.81 80 LEU A CA 1
ATOM 589 C C . LEU A 1 80 ? 18.422 12.203 8.25 1 94.81 80 LEU A C 1
ATOM 591 O O . LEU A 1 80 ? 18.781 12.555 7.125 1 94.81 80 LEU A O 1
ATOM 595 N N . ARG A 1 81 ? 19.266 11.766 9.203 1 94.06 81 ARG A N 1
ATOM 596 C CA . ARG A 1 81 ? 20.672 11.539 8.922 1 94.06 81 ARG A CA 1
ATOM 597 C C . ARG A 1 81 ? 21.016 10.055 8.961 1 94.06 81 ARG A C 1
ATOM 599 O O . ARG A 1 81 ? 22.016 9.617 8.383 1 94.06 81 ARG A O 1
ATOM 606 N N . SER A 1 82 ? 20.188 9.305 9.68 1 93.81 82 SER A N 1
ATOM 607 C CA . SER A 1 82 ? 20.359 7.863 9.836 1 93.81 82 SER A CA 1
ATOM 608 C C . SER A 1 82 ? 19.016 7.184 10.125 1 93.81 82 SER A C 1
ATOM 610 O O . SER A 1 82 ? 18.031 7.848 10.445 1 93.81 82 SER A O 1
ATOM 612 N N . PHE A 1 83 ? 19.031 5.906 10 1 92.5 83 PHE A N 1
ATOM 613 C CA . PHE A 1 83 ? 17.797 5.145 10.219 1 92.5 83 PHE A CA 1
ATOM 614 C C . PHE A 1 83 ? 17.359 5.23 11.68 1 92.5 83 PHE A C 1
ATOM 616 O O . PHE A 1 83 ? 16.172 5.301 11.969 1 92.5 83 PHE A O 1
ATOM 623 N N . ASP A 1 84 ? 18.281 5.242 12.586 1 90.31 84 ASP A N 1
ATOM 624 C CA . ASP A 1 84 ? 17.984 5.254 14.016 1 90.31 84 ASP A CA 1
ATOM 625 C C . ASP A 1 84 ? 17.219 6.508 14.406 1 90.31 84 ASP A C 1
ATOM 627 O O . ASP A 1 84 ? 16.422 6.492 15.359 1 90.31 84 ASP A O 1
ATOM 631 N N . GLU A 1 85 ? 17.406 7.582 13.633 1 92.88 85 GLU A N 1
ATOM 632 C CA . GLU A 1 85 ? 16.719 8.836 13.922 1 92.88 85 GLU A CA 1
ATOM 633 C C . GLU A 1 85 ? 15.227 8.727 13.641 1 92.88 85 GLU A C 1
ATOM 635 O O . GLU A 1 85 ? 14.438 9.562 14.102 1 92.88 85 GLU A O 1
ATOM 640 N N . LEU A 1 86 ? 14.828 7.742 12.891 1 92.06 86 LEU A N 1
ATOM 641 C CA . LEU A 1 86 ? 13.438 7.605 12.484 1 92.06 86 LEU A CA 1
ATOM 642 C C . LEU A 1 86 ? 12.531 7.434 13.703 1 92.06 86 LEU A C 1
ATOM 644 O O . LEU A 1 86 ? 11.438 7.996 13.75 1 92.06 86 LEU A O 1
ATOM 648 N N . GLN A 1 87 ? 12.984 6.715 14.672 1 85.38 87 GLN A N 1
ATOM 649 C CA . GLN A 1 87 ? 12.172 6.418 15.844 1 85.38 87 GLN A CA 1
ATOM 650 C C . GLN A 1 87 ? 11.875 7.684 16.641 1 85.38 87 GLN A C 1
ATOM 652 O O . GLN A 1 87 ? 10.812 7.805 17.266 1 85.38 87 GLN A O 1
ATOM 657 N N . ALA A 1 88 ? 12.812 8.594 16.609 1 86.56 88 ALA A N 1
ATOM 658 C CA . ALA A 1 88 ? 12.656 9.82 17.391 1 86.56 88 ALA A CA 1
ATOM 659 C C . ALA A 1 88 ? 12.031 10.93 16.547 1 86.56 88 ALA A C 1
ATOM 661 O O . ALA A 1 88 ? 11.266 11.75 17.062 1 86.56 88 ALA A O 1
ATOM 662 N N . LYS A 1 89 ? 12.281 10.914 15.281 1 89.38 89 LYS A N 1
ATOM 663 C CA . LYS A 1 89 ? 11.906 12.055 14.438 1 89.38 89 LYS A CA 1
ATOM 664 C C . LYS A 1 89 ? 10.695 11.719 13.578 1 89.38 89 LYS A C 1
ATOM 666 O O . LYS A 1 89 ? 10.055 12.617 13.023 1 89.38 89 LYS A O 1
ATOM 671 N N . GLY A 1 90 ? 10.375 10.523 13.508 1 85.75 90 GLY A N 1
ATOM 672 C CA . GLY A 1 90 ? 9.305 10.086 12.617 1 85.75 90 GLY A CA 1
ATOM 673 C C . GLY A 1 90 ? 7.957 10.703 12.961 1 85.75 90 GLY A C 1
ATOM 674 O O . GLY A 1 90 ? 7.105 10.867 12.086 1 85.75 90 GLY A O 1
ATOM 675 N N . GLY A 1 91 ? 7.801 11.078 14.18 1 87.75 91 GLY A N 1
ATOM 676 C CA . GLY A 1 91 ? 6.566 11.727 14.602 1 87.75 91 GLY A CA 1
ATOM 677 C C . GLY A 1 91 ? 6.613 13.234 14.492 1 87.75 91 GLY A C 1
ATOM 678 O O . GLY A 1 91 ? 5.582 13.906 14.594 1 87.75 91 GLY A O 1
ATOM 679 N N . LYS A 1 92 ? 7.73 13.758 14.172 1 92.75 92 LYS A N 1
ATOM 680 C CA . LYS A 1 92 ? 7.93 15.203 14.172 1 92.75 92 LYS A CA 1
ATOM 681 C C . LYS A 1 92 ? 7.879 15.758 12.75 1 92.75 92 LYS A C 1
ATOM 683 O O . LYS A 1 92 ? 7.621 16.953 12.555 1 92.75 92 LYS A O 1
ATOM 688 N N . THR A 1 93 ? 8.219 14.906 11.75 1 95.12 93 THR A N 1
ATOM 689 C CA . THR A 1 93 ? 8.164 15.289 10.344 1 95.12 93 THR A CA 1
ATOM 690 C C . THR A 1 93 ? 7.246 14.359 9.562 1 95.12 93 THR A C 1
ATOM 692 O O . THR A 1 93 ? 7.105 13.18 9.906 1 95.12 93 THR A O 1
ATOM 695 N N . LEU A 1 94 ? 6.625 14.914 8.578 1 96.69 94 LEU A N 1
ATOM 696 C CA . LEU A 1 94 ? 5.734 14.109 7.746 1 96.69 94 LEU A CA 1
ATOM 697 C C . LEU A 1 94 ? 6.523 13.359 6.676 1 96.69 94 LEU A C 1
ATOM 699 O O . LEU A 1 94 ? 6.223 12.203 6.379 1 96.69 94 LEU A O 1
ATOM 703 N N . GLY A 1 95 ? 7.535 13.953 6.098 1 95.38 95 GLY A N 1
ATOM 704 C CA . GLY A 1 95 ? 8.461 13.305 5.18 1 95.38 95 GLY A CA 1
ATOM 705 C C . GLY A 1 95 ? 9.789 12.953 5.828 1 95.38 95 GLY A C 1
ATOM 706 O O . GLY A 1 95 ? 10.227 13.617 6.766 1 95.38 95 GLY A O 1
ATOM 707 N N . PHE A 1 96 ? 10.461 11.852 5.238 1 95.81 96 PHE A N 1
ATOM 708 C CA . PHE A 1 96 ? 11.742 11.539 5.859 1 95.81 96 PHE A CA 1
ATOM 709 C C . PHE A 1 96 ? 12.586 10.664 4.941 1 95.81 96 PHE A C 1
ATOM 711 O O . PHE A 1 96 ? 13.766 10.43 5.215 1 95.81 96 PHE A O 1
ATOM 718 N N . ARG A 1 97 ? 12.086 10.18 3.801 1 95.5 97 ARG A N 1
ATOM 719 C CA . ARG A 1 97 ? 12.82 9.211 2.994 1 95.5 97 ARG A CA 1
ATOM 720 C C . ARG A 1 97 ? 13.609 9.906 1.889 1 95.5 97 ARG A C 1
ATOM 722 O O . ARG A 1 97 ? 14.523 9.312 1.31 1 95.5 97 ARG A O 1
ATOM 729 N N . GLY A 1 98 ? 13.195 11.07 1.401 1 95.5 98 GLY A N 1
ATOM 730 C CA . GLY A 1 98 ? 13.828 11.758 0.286 1 95.5 98 GLY A CA 1
ATOM 731 C C . GLY A 1 98 ? 13.492 11.141 -1.061 1 95.5 98 GLY A C 1
ATOM 732 O O . GLY A 1 98 ? 14.328 11.117 -1.963 1 95.5 98 GLY A O 1
ATOM 733 N N . GLU A 1 99 ? 12.266 10.641 -1.188 1 95.25 99 GLU A N 1
ATOM 734 C CA . GLU A 1 99 ? 11.922 9.898 -2.398 1 95.25 99 GLU A CA 1
ATOM 735 C C . GLU A 1 99 ? 10.836 10.617 -3.199 1 95.25 99 GLU A C 1
ATOM 737 O O . GLU A 1 99 ? 10.758 10.461 -4.418 1 95.25 99 GLU A O 1
ATOM 742 N N . ALA A 1 100 ? 10.016 11.414 -2.574 1 95.81 100 ALA A N 1
ATOM 743 C CA . ALA A 1 100 ? 8.797 11.914 -3.213 1 95.81 100 ALA A CA 1
ATOM 744 C C . ALA A 1 100 ? 9.125 12.836 -4.387 1 95.81 100 ALA A C 1
ATOM 746 O O . ALA A 1 100 ? 8.664 12.617 -5.504 1 95.81 100 ALA A O 1
ATOM 747 N N . LEU A 1 101 ? 9.969 13.859 -4.16 1 97.69 101 LEU A N 1
ATOM 748 C CA . LEU A 1 101 ? 10.297 14.797 -5.227 1 97.69 101 LEU A CA 1
ATOM 749 C C . LEU A 1 101 ? 11.086 14.109 -6.332 1 97.69 101 LEU A C 1
ATOM 751 O O . LEU A 1 101 ? 10.906 14.414 -7.516 1 97.69 101 LEU A O 1
ATOM 755 N N . ALA A 1 102 ? 11.992 13.219 -5.922 1 97.44 102 ALA A N 1
ATOM 756 C CA . ALA A 1 102 ? 12.734 12.438 -6.91 1 97.44 102 ALA A CA 1
ATOM 757 C C . ALA A 1 102 ? 11.789 11.602 -7.77 1 97.44 102 ALA A C 1
ATOM 759 O O . ALA A 1 102 ? 11.961 11.516 -8.984 1 97.44 102 ALA A O 1
ATOM 760 N N . SER A 1 103 ? 10.82 10.945 -7.141 1 97.44 103 SER A N 1
ATOM 761 C CA . SER A 1 103 ? 9.828 10.156 -7.871 1 97.44 103 SER A CA 1
ATOM 762 C C . SER A 1 103 ? 9.016 11.031 -8.82 1 97.44 103 SER A C 1
ATOM 764 O O . SER A 1 103 ? 8.789 10.656 -9.969 1 97.44 103 SER A O 1
ATOM 766 N N . ALA A 1 104 ? 8.578 12.18 -8.312 1 98 104 ALA A N 1
ATOM 767 C CA . ALA A 1 104 ? 7.867 13.125 -9.172 1 98 104 ALA A CA 1
ATOM 768 C C . ALA A 1 104 ? 8.711 13.492 -10.391 1 98 104 ALA A C 1
ATOM 770 O O . ALA A 1 104 ? 8.195 13.547 -11.516 1 98 104 ALA A O 1
ATOM 771 N N . ASN A 1 105 ? 10 13.688 -10.188 1 97.88 105 ASN A N 1
ATOM 772 C CA . ASN A 1 105 ? 10.93 14.102 -11.227 1 97.88 105 ASN A CA 1
ATOM 773 C C . ASN A 1 105 ? 11.195 12.969 -12.219 1 97.88 105 ASN A C 1
ATOM 775 O O . ASN A 1 105 ? 11.727 13.203 -13.305 1 97.88 105 ASN A O 1
ATOM 779 N N . ALA A 1 106 ? 10.836 11.75 -11.867 1 96.94 106 ALA A N 1
ATOM 780 C CA . ALA A 1 106 ? 10.992 10.609 -12.766 1 96.94 106 ALA A CA 1
ATOM 781 C C . ALA A 1 106 ? 9.758 10.422 -13.641 1 96.94 106 ALA A C 1
ATOM 783 O O . ALA A 1 106 ? 9.828 9.812 -14.711 1 96.94 106 ALA A O 1
ATOM 784 N N . VAL A 1 107 ? 8.641 10.953 -13.211 1 96.69 107 VAL A N 1
ATOM 785 C CA . VAL A 1 107 ? 7.414 10.648 -13.93 1 96.69 107 VAL A CA 1
ATOM 786 C C . VAL A 1 107 ? 6.77 11.938 -14.43 1 96.69 107 VAL A C 1
ATOM 788 O O . VAL A 1 107 ? 5.641 11.93 -14.922 1 96.69 107 VAL A O 1
ATOM 791 N N . SER A 1 108 ? 7.398 13.062 -14.273 1 97.88 108 SER A N 1
ATOM 792 C CA . SER A 1 108 ? 6.895 14.352 -14.734 1 97.88 108 SER A CA 1
ATOM 793 C C . SER A 1 108 ? 8.023 15.359 -14.906 1 97.88 108 SER A C 1
ATOM 795 O O . SER A 1 108 ? 9.156 15.117 -14.477 1 97.88 108 SER A O 1
ATOM 797 N N . SER A 1 109 ? 7.734 16.453 -15.625 1 98.38 109 SER A N 1
ATOM 798 C CA . SER A 1 109 ? 8.625 17.609 -15.641 1 98.38 109 SER A CA 1
ATOM 799 C C . SER A 1 109 ? 8.398 18.5 -14.43 1 98.38 109 SER A C 1
ATOM 801 O O . SER A 1 109 ? 7.297 19.016 -14.227 1 98.38 109 SER A O 1
ATOM 803 N N . VAL A 1 110 ? 9.484 18.734 -13.656 1 98.75 110 VAL A N 1
ATOM 804 C CA . VAL A 1 110 ? 9.297 19.422 -12.383 1 98.75 110 VAL A CA 1
ATOM 805 C C . VAL A 1 110 ? 9.977 20.797 -12.438 1 98.75 110 VAL A C 1
ATOM 807 O O . VAL A 1 110 ? 11.156 20.891 -12.773 1 98.75 110 VAL A O 1
ATOM 810 N N . VAL A 1 111 ? 9.227 21.812 -12.133 1 98.88 111 VAL A N 1
ATOM 811 C CA . VAL A 1 111 ? 9.719 23.172 -11.953 1 98.88 111 VAL A CA 1
ATOM 812 C C . VAL A 1 111 ? 9.445 23.641 -10.531 1 98.88 111 VAL A C 1
ATOM 814 O O . VAL A 1 111 ? 8.344 23.469 -10.008 1 98.88 111 VAL A O 1
ATOM 817 N N . ILE A 1 112 ? 10.469 24.25 -9.93 1 98.88 112 ILE A N 1
ATOM 818 C CA . ILE A 1 112 ? 10.336 24.734 -8.562 1 98.88 112 ILE A CA 1
ATOM 819 C C . ILE A 1 112 ? 10.625 26.234 -8.516 1 98.88 112 ILE A C 1
ATOM 821 O O . ILE A 1 112 ? 11.633 26.688 -9.047 1 98.88 112 ILE A O 1
ATOM 825 N N . THR A 1 113 ? 9.742 27.016 -7.996 1 98.88 113 THR A N 1
ATOM 826 C CA . THR A 1 113 ? 9.969 28.406 -7.645 1 98.88 113 THR A CA 1
ATOM 827 C C . THR A 1 113 ? 10.031 28.594 -6.133 1 98.88 113 THR A C 1
ATOM 829 O O . THR A 1 113 ? 9.125 28.172 -5.41 1 98.88 113 THR A O 1
ATOM 832 N N . THR A 1 114 ? 11.086 29.188 -5.664 1 98.81 114 THR A N 1
ATOM 833 C CA . THR A 1 114 ? 11.258 29.25 -4.219 1 98.81 114 THR A CA 1
ATOM 834 C C . THR A 1 114 ? 12.023 30.5 -3.818 1 98.81 114 THR A C 1
ATOM 836 O O . THR A 1 114 ? 12.789 31.047 -4.617 1 98.81 114 THR A O 1
ATOM 839 N N . ARG A 1 115 ? 11.75 30.953 -2.648 1 98.62 115 ARG A N 1
ATOM 840 C CA . ARG A 1 115 ? 12.43 32.094 -2.062 1 98.62 115 ARG A CA 1
ATOM 841 C C . ARG A 1 115 ? 12.539 31.969 -0.548 1 98.62 115 ARG A C 1
ATOM 843 O O . ARG A 1 115 ? 11.562 31.594 0.113 1 98.62 115 ARG A O 1
ATOM 850 N N . VAL A 1 116 ? 13.703 32.094 -0.027 1 98 116 VAL A N 1
ATOM 851 C CA . VAL A 1 116 ? 13.891 32.156 1.419 1 98 116 VAL A CA 1
ATOM 852 C C . VAL A 1 116 ? 13.789 33.594 1.904 1 98 116 VAL A C 1
ATOM 854 O O . VAL A 1 116 ? 14.016 34.531 1.136 1 98 116 VAL A O 1
ATOM 857 N N . SER A 1 117 ? 13.422 33.688 3.164 1 96.69 117 SER A N 1
ATOM 858 C CA . SER A 1 117 ? 13.375 35.031 3.74 1 96.69 117 SER A CA 1
ATOM 859 C C . SER A 1 117 ? 14.734 35.719 3.645 1 96.69 117 SER A C 1
ATOM 861 O O . SER A 1 117 ? 15.766 35.094 3.914 1 96.69 117 SER A O 1
ATOM 863 N N . GLY A 1 118 ? 14.797 36.906 3.248 1 94.56 118 GLY A N 1
ATOM 864 C CA . GLY A 1 118 ? 16.031 37.656 3.141 1 94.56 118 GLY A CA 1
ATOM 865 C C . GLY A 1 118 ? 16.547 37.75 1.717 1 94.56 118 GLY A C 1
ATOM 866 O O . GLY A 1 118 ? 17.344 38.656 1.399 1 94.56 118 GLY A O 1
ATOM 867 N N . ASP A 1 119 ? 16.219 36.781 0.931 1 95.12 119 ASP A N 1
ATOM 868 C CA . ASP A 1 119 ? 16.625 36.844 -0.469 1 95.12 119 ASP A CA 1
ATOM 869 C C . ASP A 1 119 ? 15.859 37.938 -1.213 1 95.12 119 ASP A C 1
ATOM 871 O O . ASP A 1 119 ? 14.641 38.062 -1.047 1 95.12 119 ASP A O 1
ATOM 875 N N . PRO A 1 120 ? 16.516 38.625 -2.037 1 95 120 PRO A N 1
ATOM 876 C CA . PRO A 1 120 ? 15.828 39.719 -2.746 1 95 120 PRO A CA 1
ATOM 877 C C . PRO A 1 120 ? 14.875 39.219 -3.828 1 95 120 PRO A C 1
ATOM 879 O O . PRO A 1 120 ? 13.883 39.875 -4.145 1 95 120 PRO A O 1
ATOM 882 N N . VAL A 1 121 ? 15.289 38.094 -4.43 1 96.81 121 VAL A N 1
ATOM 883 C CA . VAL A 1 121 ? 14.453 37.562 -5.5 1 96.81 121 VAL A CA 1
ATOM 884 C C . VAL A 1 121 ? 14.297 36.031 -5.328 1 96.81 121 VAL A C 1
ATOM 886 O O . VAL A 1 121 ? 15.109 35.406 -4.664 1 96.81 121 VAL A O 1
ATOM 889 N N . ALA A 1 122 ? 13.258 35.531 -5.934 1 98.5 122 ALA A N 1
ATOM 890 C CA . ALA A 1 122 ? 13.039 34.094 -5.961 1 98.5 122 ALA A CA 1
ATOM 891 C C . ALA A 1 122 ? 13.82 33.438 -7.098 1 98.5 122 ALA A C 1
ATOM 893 O O . ALA A 1 122 ? 14.312 34.125 -7.992 1 98.5 122 ALA A O 1
ATOM 894 N N . SER A 1 123 ? 14.008 32.156 -6.984 1 98.56 123 SER A N 1
ATOM 895 C CA . SER A 1 123 ? 14.609 31.359 -8.047 1 98.56 123 SER A CA 1
ATOM 896 C C . SER A 1 123 ? 13.586 30.422 -8.664 1 98.56 123 SER A C 1
ATOM 898 O O . SER A 1 123 ? 12.805 29.797 -7.953 1 98.56 123 SER A O 1
ATOM 900 N N . ARG A 1 124 ? 13.523 30.406 -9.914 1 98.81 124 ARG A N 1
ATOM 901 C CA . ARG A 1 124 ? 12.797 29.391 -10.656 1 98.81 124 ARG A CA 1
ATOM 902 C C . ARG A 1 124 ? 13.742 28.312 -11.188 1 98.81 124 ARG A C 1
ATOM 904 O O . ARG A 1 124 ? 14.641 28.609 -11.977 1 98.81 124 ARG A O 1
ATOM 911 N N . LEU A 1 125 ? 13.531 27.109 -10.812 1 98.81 125 LEU A N 1
ATOM 912 C CA . LEU A 1 125 ? 14.43 26 -11.094 1 98.81 125 LEU A CA 1
ATOM 913 C C . LEU A 1 125 ? 13.734 24.938 -11.945 1 98.81 125 LEU A C 1
ATOM 915 O O . LEU A 1 125 ? 12.688 24.406 -11.555 1 98.81 125 LEU A O 1
ATOM 919 N N . GLN A 1 126 ? 14.258 24.656 -13.047 1 98.75 126 GLN A N 1
ATOM 920 C CA . GLN A 1 126 ? 13.898 23.438 -13.773 1 98.75 126 GLN A CA 1
ATOM 921 C C . GLN A 1 126 ? 14.805 22.281 -13.383 1 98.75 126 GLN A C 1
ATOM 923 O O . GLN A 1 126 ? 16.031 22.359 -13.516 1 98.75 126 GLN A O 1
ATOM 928 N N . LEU A 1 127 ? 14.219 21.219 -12.891 1 98.62 127 LEU A N 1
ATOM 929 C CA . LEU A 1 127 ? 15.031 20.078 -12.477 1 98.62 127 LEU A CA 1
ATOM 930 C C . LEU A 1 127 ? 15.445 19.25 -13.688 1 98.62 127 LEU A C 1
ATOM 932 O O . LEU A 1 127 ? 14.695 19.141 -14.656 1 98.62 127 LEU A O 1
ATOM 936 N N . ARG A 1 128 ? 16.688 18.641 -13.547 1 97.88 128 ARG A N 1
ATOM 937 C CA . ARG A 1 128 ? 17.062 17.641 -14.555 1 97.88 128 ARG A CA 1
ATOM 938 C C . ARG A 1 128 ? 16.156 16.422 -14.477 1 97.88 128 ARG A C 1
ATOM 940 O O . ARG A 1 128 ? 16.109 15.742 -13.445 1 97.88 128 ARG A O 1
ATOM 947 N N . PHE A 1 129 ? 15.523 16.156 -15.508 1 95.75 129 PHE A N 1
ATOM 948 C CA . PHE A 1 129 ? 14.516 15.102 -15.555 1 95.75 129 PHE A CA 1
ATOM 949 C C . PHE A 1 129 ? 15.102 13.773 -15.094 1 95.75 129 PHE A C 1
ATOM 951 O O . PHE A 1 129 ? 16.172 13.375 -15.539 1 95.75 129 PHE A O 1
ATOM 958 N N . ALA A 1 130 ? 14.477 13.125 -14.164 1 92.56 130 ALA A N 1
ATOM 959 C CA . ALA A 1 130 ? 14.711 11.773 -13.672 1 92.56 130 ALA A CA 1
ATOM 960 C C . ALA A 1 130 ? 16 11.703 -12.852 1 92.56 130 ALA A C 1
ATOM 962 O O . ALA A 1 130 ? 16.188 10.781 -12.062 1 92.56 130 ALA A O 1
ATOM 963 N N . VAL A 1 131 ? 16.859 12.672 -13 1 92.75 131 VAL A N 1
ATOM 964 C CA . VAL A 1 131 ? 18.172 12.625 -12.359 1 92.75 131 VAL A CA 1
ATOM 965 C C . VAL A 1 131 ? 18.156 13.469 -11.086 1 92.75 131 VAL A C 1
ATOM 967 O O . VAL A 1 131 ? 18.609 13.031 -10.031 1 92.75 131 VAL A O 1
ATOM 970 N N . GLY A 1 132 ? 17.656 14.672 -11.227 1 95.88 132 GLY A N 1
ATOM 971 C CA . GLY A 1 132 ? 17.688 15.633 -10.133 1 95.88 132 GLY A CA 1
ATOM 972 C C . GLY A 1 132 ? 18.766 16.688 -10.305 1 95.88 132 GLY A C 1
ATOM 973 O O . GLY A 1 132 ? 19.562 16.625 -11.234 1 95.88 132 GLY A O 1
ATOM 974 N N . GLY A 1 133 ? 18.75 17.578 -9.484 1 97.62 133 GLY A N 1
ATOM 975 C CA . GLY A 1 133 ? 19.578 18.75 -9.672 1 97.62 133 GLY A CA 1
ATOM 976 C C . GLY A 1 133 ? 18.969 19.766 -10.633 1 97.62 133 GLY A C 1
ATOM 977 O O . GLY A 1 133 ? 17.922 19.516 -11.227 1 97.62 133 GLY A O 1
ATOM 978 N N . VAL A 1 134 ? 19.641 20.891 -10.75 1 98.12 134 VAL A N 1
ATOM 979 C CA . VAL A 1 134 ? 19.062 22.016 -11.484 1 98.12 134 VAL A CA 1
ATOM 980 C C . VAL A 1 134 ? 19.562 22 -12.93 1 98.12 134 VAL A C 1
ATOM 982 O O . VAL A 1 134 ? 20.781 21.984 -13.172 1 98.12 134 VAL A O 1
ATOM 985 N N . GLU A 1 135 ? 18.688 21.922 -13.82 1 97.88 135 GLU A N 1
ATOM 986 C CA . GLU A 1 135 ? 19 22.047 -15.234 1 97.88 135 GLU A CA 1
ATOM 987 C C . GLU A 1 135 ? 19.078 23.516 -15.664 1 97.88 135 GLU A C 1
ATOM 989 O O . GLU A 1 135 ? 20 23.906 -16.359 1 97.88 135 GLU A O 1
ATOM 994 N N . GLN A 1 136 ? 18.062 24.297 -15.273 1 98 136 GLN A N 1
ATOM 995 C CA . GLN A 1 136 ? 17.969 25.719 -15.555 1 98 136 GLN A CA 1
ATOM 996 C C . GLN A 1 136 ? 17.531 26.5 -14.32 1 98 136 GLN A C 1
ATOM 998 O O . GLN A 1 136 ? 16.656 26.047 -13.57 1 98 136 GLN A O 1
ATOM 1003 N N . ARG A 1 137 ? 18.188 27.594 -14.109 1 98.12 137 ARG A N 1
ATOM 1004 C CA . ARG A 1 137 ? 17.859 28.5 -13.008 1 98.12 137 ARG A CA 1
ATOM 1005 C C . ARG A 1 137 ? 17.719 29.938 -13.492 1 98.12 137 ARG A C 1
ATOM 1007 O O . ARG A 1 137 ? 18.547 30.422 -14.266 1 98.12 137 ARG A O 1
ATOM 1014 N N . ARG A 1 138 ? 16.688 30.609 -13.102 1 98 138 ARG A N 1
ATOM 1015 C CA . ARG A 1 138 ? 16.516 32.031 -13.398 1 98 138 ARG A CA 1
ATOM 1016 C C . ARG A 1 138 ? 15.844 32.75 -12.25 1 98 138 ARG A C 1
ATOM 1018 O O . ARG A 1 138 ? 15.016 32.188 -11.539 1 98 138 ARG A O 1
ATOM 1025 N N . PRO A 1 139 ? 16.172 34 -12.094 1 97.88 139 PRO A N 1
ATOM 1026 C CA . PRO A 1 139 ? 15.477 34.812 -11.078 1 97.88 139 PRO A CA 1
ATOM 1027 C C . PRO A 1 139 ? 14.047 35.188 -11.484 1 97.88 139 PRO A C 1
ATOM 1029 O O . PRO A 1 139 ? 13.789 35.438 -12.664 1 97.88 139 PRO A O 1
ATOM 1032 N N . VAL A 1 140 ? 13.172 35.125 -10.523 1 98.38 140 VAL A N 1
ATOM 1033 C CA . VAL A 1 140 ? 11.789 35.531 -10.773 1 98.38 140 VAL A CA 1
ATOM 1034 C C . VAL A 1 140 ? 11.234 36.281 -9.547 1 98.38 140 VAL A C 1
ATOM 1036 O O . VAL A 1 140 ? 11.844 36.25 -8.477 1 98.38 140 VAL A O 1
ATOM 1039 N N . SER A 1 141 ? 10.141 37 -9.781 1 97.25 141 SER A N 1
ATOM 1040 C CA . SER A 1 141 ? 9.422 37.594 -8.664 1 97.25 141 SER A CA 1
ATOM 1041 C C . SER A 1 141 ? 8.406 36.625 -8.07 1 97.25 141 SER A C 1
ATOM 1043 O O . SER A 1 141 ? 7.535 36.125 -8.781 1 97.25 141 SER A O 1
ATOM 1045 N N . ALA A 1 142 ? 8.578 36.344 -6.809 1 97.81 142 ALA A N 1
ATOM 1046 C CA . ALA A 1 142 ? 7.66 35.5 -6.062 1 97.81 142 ALA A CA 1
ATOM 1047 C C . ALA A 1 142 ? 7.84 35.688 -4.559 1 97.81 142 ALA A C 1
ATOM 1049 O O . ALA A 1 142 ? 8.914 36.094 -4.098 1 97.81 142 ALA A O 1
ATOM 1050 N N . PRO A 1 143 ? 6.785 35.469 -3.803 1 97.62 143 PRO A N 1
ATOM 1051 C CA . PRO A 1 143 ? 6.914 35.594 -2.35 1 97.62 143 PRO A CA 1
ATOM 1052 C C . PRO A 1 143 ? 7.742 34.469 -1.731 1 97.62 143 PRO A C 1
ATOM 1054 O O . PRO A 1 143 ? 8.109 33.531 -2.424 1 97.62 143 PRO A O 1
ATOM 1057 N N . VAL A 1 144 ? 8.07 34.656 -0.405 1 98.44 144 VAL A N 1
ATOM 1058 C CA . VAL A 1 144 ? 8.75 33.625 0.359 1 98.44 144 VAL A CA 1
ATOM 1059 C C . VAL A 1 144 ? 7.914 32.344 0.365 1 98.44 144 VAL A C 1
ATOM 1061 O O . VAL A 1 144 ? 6.688 32.406 0.5 1 98.44 144 VAL A O 1
ATOM 1064 N N . GLY A 1 145 ? 8.531 31.234 0.228 1 98.75 145 GLY A N 1
ATOM 1065 C CA . GLY A 1 145 ? 7.848 29.953 0.137 1 98.75 145 GLY A CA 1
ATOM 1066 C C . GLY A 1 145 ? 8.305 29.109 -1.04 1 98.75 145 GLY A C 1
ATOM 1067 O O . GLY A 1 145 ? 9.422 29.281 -1.529 1 98.75 145 GLY A O 1
ATOM 1068 N N . THR A 1 146 ? 7.59 28.141 -1.398 1 98.81 146 THR A N 1
ATOM 1069 C CA . THR A 1 146 ? 7.961 27.234 -2.477 1 98.81 146 THR A CA 1
ATOM 1070 C C . THR A 1 146 ? 6.738 26.859 -3.309 1 98.81 146 THR A C 1
ATOM 1072 O O . THR A 1 146 ? 5.664 26.594 -2.762 1 98.81 146 THR A O 1
ATOM 1075 N N . THR A 1 147 ? 6.879 26.922 -4.574 1 98.88 147 THR A N 1
ATOM 1076 C CA . THR A 1 147 ? 5.91 26.391 -5.527 1 98.88 147 THR A CA 1
ATOM 1077 C C . THR A 1 147 ? 6.512 25.234 -6.32 1 98.88 147 THR A C 1
ATOM 1079 O O . THR A 1 147 ? 7.562 25.391 -6.941 1 98.88 147 THR A O 1
ATOM 1082 N N . VAL A 1 148 ? 5.938 24.109 -6.234 1 98.88 148 VAL A N 1
ATOM 1083 C CA . VAL A 1 148 ? 6.336 22.969 -7.051 1 98.88 148 VAL A CA 1
ATOM 1084 C C . VAL A 1 148 ? 5.289 22.719 -8.141 1 98.88 148 VAL A C 1
ATOM 1086 O O . VAL A 1 148 ? 4.102 22.578 -7.844 1 98.88 148 VAL A O 1
ATOM 1089 N N . GLN A 1 149 ? 5.742 22.734 -9.312 1 98.75 149 GLN A N 1
ATOM 1090 C CA . GLN A 1 149 ? 4.895 22.453 -10.469 1 98.75 149 GLN A CA 1
ATOM 1091 C C . GLN A 1 149 ? 5.344 21.188 -11.188 1 98.75 149 GLN A C 1
ATOM 1093 O O . GLN A 1 149 ? 6.496 21.078 -11.602 1 98.75 149 GLN A O 1
ATOM 1098 N N . ALA A 1 150 ? 4.52 20.219 -11.273 1 98.69 150 ALA A N 1
ATOM 1099 C CA . ALA A 1 150 ? 4.746 19 -12.031 1 98.69 150 ALA A CA 1
ATOM 1100 C C . ALA A 1 150 ? 3.869 18.953 -13.281 1 98.69 150 ALA A C 1
ATOM 1102 O O . ALA A 1 150 ? 2.645 19.078 -13.195 1 98.69 150 ALA A O 1
ATOM 1103 N N . SER A 1 151 ? 4.523 18.797 -14.398 1 98.38 151 SER A N 1
ATOM 1104 C CA . SER A 1 151 ? 3.795 18.812 -15.664 1 98.38 151 SER A CA 1
ATOM 1105 C C . SER A 1 151 ? 3.92 17.469 -16.375 1 98.38 151 SER A C 1
ATOM 1107 O O . SER A 1 151 ? 4.953 16.797 -16.281 1 98.38 151 SER A O 1
ATOM 1109 N N . GLN A 1 152 ? 2.852 17.047 -17.094 1 97.5 152 GLN A N 1
ATOM 1110 C CA . GLN A 1 152 ? 2.809 15.844 -17.938 1 97.5 152 GLN A CA 1
ATOM 1111 C C . GLN A 1 152 ? 3.086 14.594 -17.109 1 97.5 152 GLN A C 1
ATOM 1113 O O . GLN A 1 152 ? 3.947 13.789 -17.469 1 97.5 152 GLN A O 1
ATOM 1118 N N . LEU A 1 153 ? 2.301 14.508 -16.094 1 97.5 153 LEU A N 1
ATOM 1119 C CA . LEU A 1 153 ? 2.453 13.359 -15.203 1 97.5 153 LEU A CA 1
ATOM 1120 C C . LEU A 1 153 ? 2.23 12.055 -15.953 1 97.5 153 LEU A C 1
ATOM 1122 O O . LEU A 1 153 ? 1.291 11.938 -16.75 1 97.5 153 LEU A O 1
ATOM 1126 N N . PHE A 1 154 ? 3.113 11.039 -15.797 1 95.19 154 PHE A N 1
ATOM 1127 C CA . PHE A 1 154 ? 3.023 9.648 -16.219 1 95.19 154 PHE A CA 1
ATOM 1128 C C . PHE A 1 154 ? 3.002 9.547 -17.75 1 95.19 154 PHE A C 1
ATOM 1130 O O . PHE A 1 154 ? 2.432 8.609 -18.297 1 95.19 154 PHE A O 1
ATOM 1137 N N . LYS A 1 155 ? 3.502 10.523 -18.422 1 93.69 155 LYS A N 1
ATOM 1138 C CA . LYS A 1 155 ? 3.584 10.477 -19.875 1 93.69 155 LYS A CA 1
ATOM 1139 C 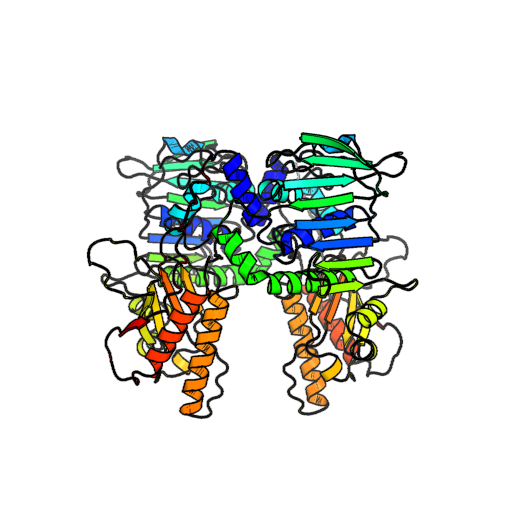C . LYS A 1 155 ? 4.332 9.227 -20.344 1 93.69 155 LYS A C 1
ATOM 1141 O O . LYS A 1 155 ? 4.016 8.664 -21.391 1 93.69 155 LYS A O 1
ATOM 1146 N N . ASN A 1 156 ? 5.215 8.703 -19.594 1 88.88 156 ASN A N 1
ATOM 1147 C CA . ASN A 1 156 ? 6.027 7.539 -19.938 1 88.88 156 ASN A CA 1
ATOM 1148 C C . ASN A 1 156 ? 5.367 6.242 -19.484 1 88.88 156 ASN A C 1
ATOM 1150 O O . ASN A 1 156 ? 5.977 5.172 -19.547 1 88.88 156 ASN A O 1
ATOM 1154 N N . MET A 1 157 ? 4.191 6.277 -19.047 1 89.81 157 MET A N 1
ATOM 1155 C CA . MET A 1 157 ? 3.414 5.117 -18.609 1 89.81 157 MET A CA 1
ATOM 1156 C C . MET A 1 157 ? 2.01 5.152 -19.203 1 89.81 157 MET A C 1
ATOM 1158 O O . MET A 1 157 ? 1.04 5.434 -18.5 1 89.81 157 MET A O 1
ATOM 1162 N N . PRO A 1 158 ? 1.851 4.699 -20.375 1 86.75 158 PRO A N 1
ATOM 1163 C CA . PRO A 1 158 ? 0.616 4.93 -21.125 1 86.75 158 PRO A CA 1
ATOM 1164 C C . PRO A 1 158 ? -0.601 4.27 -20.484 1 86.75 158 PRO A C 1
ATOM 1166 O O . PRO A 1 158 ? -1.649 4.906 -20.344 1 86.75 158 PRO A O 1
ATOM 1169 N N . ALA A 1 159 ? -0.525 2.979 -20.094 1 86 159 ALA A N 1
ATOM 1170 C CA . ALA A 1 159 ? -1.672 2.301 -19.5 1 86 159 ALA A CA 1
ATOM 1171 C C . ALA A 1 159 ? -2.125 3.012 -18.219 1 86 159 ALA A C 1
ATOM 1173 O O . ALA A 1 159 ? -3.322 3.217 -18.016 1 86 159 ALA A O 1
ATOM 1174 N N . ARG A 1 160 ? -1.222 3.404 -17.422 1 90.75 160 ARG A N 1
ATOM 1175 C CA . ARG A 1 160 ? -1.528 4.121 -16.188 1 90.75 160 ARG A CA 1
ATOM 1176 C C . ARG A 1 160 ? -2.154 5.477 -16.484 1 90.75 160 ARG A C 1
ATOM 1178 O O . ARG A 1 160 ? -3.133 5.871 -15.844 1 90.75 160 ARG A O 1
ATOM 1185 N N . ARG A 1 161 ? -1.498 6.18 -17.391 1 93.31 161 ARG A N 1
ATOM 1186 C CA . ARG A 1 161 ? -2.002 7.504 -17.75 1 93.31 161 ARG A CA 1
ATOM 1187 C C . ARG A 1 161 ? -3.439 7.43 -18.25 1 93.31 161 ARG A C 1
ATOM 1189 O O . ARG A 1 161 ? -4.285 8.234 -17.844 1 93.31 161 ARG A O 1
ATOM 1196 N N . GLN A 1 162 ? -3.766 6.465 -19.078 1 91.19 162 GLN A N 1
ATOM 1197 C CA . GLN A 1 162 ? -5.113 6.289 -19.609 1 91.19 162 GLN A CA 1
ATOM 1198 C C . GLN A 1 162 ? -6.102 5.973 -18.484 1 91.19 162 GLN A C 1
ATOM 1200 O O . GLN A 1 162 ? -7.207 6.52 -18.453 1 91.19 162 GLN A O 1
ATOM 1205 N N . TYR A 1 163 ? -5.699 5.141 -17.625 1 90.62 163 TYR A N 1
ATOM 1206 C CA . TYR A 1 163 ? -6.535 4.809 -16.484 1 90.62 163 TYR A CA 1
ATOM 1207 C C . TYR A 1 163 ? -6.844 6.051 -15.656 1 90.62 163 TYR A C 1
ATOM 1209 O O . TYR A 1 163 ? -7.996 6.301 -15.297 1 90.62 163 TYR A O 1
ATOM 1217 N N . LEU A 1 164 ? -5.836 6.836 -15.398 1 94.75 164 LEU A N 1
ATOM 1218 C CA . LEU A 1 164 ? -5.969 7.98 -14.5 1 94.75 164 LEU A CA 1
ATOM 1219 C C . LEU A 1 164 ? -6.797 9.086 -15.148 1 94.75 164 LEU A C 1
ATOM 1221 O O . LEU A 1 164 ? -7.516 9.812 -14.461 1 94.75 164 LEU A O 1
ATOM 1225 N N . ILE A 1 165 ? -6.664 9.172 -16.453 1 94.12 165 ILE A N 1
ATOM 1226 C CA . ILE A 1 165 ? -7.496 10.133 -17.156 1 94.12 165 ILE A CA 1
ATOM 1227 C C . ILE A 1 165 ? -8.969 9.797 -16.953 1 94.12 165 ILE A C 1
ATOM 1229 O O . ILE A 1 165 ? -9.781 10.688 -16.688 1 94.12 165 ILE A O 1
ATOM 1233 N N . LYS A 1 166 ? -9.281 8.539 -17.016 1 92.31 166 LYS A N 1
ATOM 1234 C CA . LYS A 1 166 ? -10.656 8.086 -16.844 1 92.31 166 LYS A CA 1
ATOM 1235 C C . LYS A 1 166 ? -11.117 8.258 -15.398 1 92.31 166 LYS A C 1
ATOM 1237 O O . LYS A 1 166 ? -12.305 8.445 -15.141 1 92.31 166 LYS A O 1
ATOM 1242 N N . GLU A 1 167 ? -10.141 8.266 -14.508 1 92.81 167 GLU A N 1
ATOM 1243 C CA . GLU A 1 167 ? -10.469 8.344 -13.086 1 92.81 167 GLU A CA 1
ATOM 1244 C C . GLU A 1 167 ? -10.297 9.773 -12.562 1 92.81 167 GLU A C 1
ATOM 1246 O O . GLU A 1 167 ? -10.156 9.984 -11.359 1 92.81 167 GLU A O 1
ATOM 1251 N N . ARG A 1 168 ? -10.32 10.773 -13.398 1 94.25 168 ARG A N 1
ATOM 1252 C CA . ARG A 1 168 ? -9.984 12.141 -13.016 1 94.25 168 ARG A CA 1
ATOM 1253 C C . ARG A 1 168 ? -10.938 12.656 -11.945 1 94.25 168 ARG A C 1
ATOM 1255 O O . ARG A 1 168 ? -10.523 13.359 -11.023 1 94.25 168 ARG A O 1
ATOM 1262 N N . HIS A 1 169 ? -12.25 12.32 -12.008 1 94.06 169 HIS A N 1
ATOM 1263 C CA . HIS A 1 169 ? -13.211 12.805 -11.023 1 94.06 169 HIS A CA 1
ATOM 1264 C C . HIS A 1 169 ? -12.938 12.195 -9.648 1 94.06 169 HIS A C 1
ATOM 1266 O O . HIS A 1 169 ? -13.039 12.891 -8.633 1 94.06 169 HIS A O 1
ATOM 1272 N N . LYS A 1 170 ? -12.602 10.969 -9.672 1 93.88 170 LYS A N 1
ATOM 1273 C CA . LYS A 1 170 ? -12.234 10.297 -8.43 1 93.88 170 LYS A CA 1
ATOM 1274 C C . LYS A 1 170 ? -11 10.945 -7.805 1 93.88 170 LYS A C 1
ATOM 1276 O O . LYS A 1 170 ? -10.922 11.109 -6.586 1 93.88 170 LYS A O 1
ATOM 1281 N N . SER A 1 171 ? -10.047 11.273 -8.633 1 95.62 171 SER A N 1
ATOM 1282 C CA . SER A 1 171 ? -8.836 11.93 -8.156 1 95.62 171 SER A CA 1
ATOM 1283 C C . SER A 1 171 ? -9.156 13.242 -7.453 1 95.62 171 SER A C 1
ATOM 1285 O O . SER A 1 171 ? -8.633 13.516 -6.367 1 95.62 171 SER A O 1
ATOM 1287 N N . VAL A 1 172 ? -10.023 14.008 -8.078 1 96.62 172 VAL A N 1
ATOM 1288 C CA . VAL A 1 172 ? -10.398 15.305 -7.516 1 96.62 172 VAL A CA 1
ATOM 1289 C C . VAL A 1 172 ? -11.102 15.102 -6.176 1 96.62 172 VAL A C 1
ATOM 1291 O O . VAL A 1 172 ? -10.789 15.773 -5.191 1 96.62 172 VAL A O 1
ATOM 1294 N N . THR A 1 173 ? -11.984 14.164 -6.129 1 96.75 173 THR A N 1
ATOM 1295 C CA . THR A 1 173 ? -12.719 13.859 -4.906 1 96.75 173 THR A CA 1
ATOM 1296 C C . THR A 1 173 ? -11.773 13.414 -3.797 1 96.75 173 THR A C 1
ATOM 1298 O O . THR A 1 173 ? -11.898 13.852 -2.652 1 96.75 173 THR A O 1
ATOM 1301 N N . ARG A 1 174 ? -10.844 12.609 -4.141 1 96.62 174 ARG A N 1
ATOM 1302 C CA . ARG A 1 174 ? -9.883 12.102 -3.166 1 96.62 174 ARG A CA 1
ATOM 1303 C C . ARG A 1 174 ? -8.992 13.219 -2.643 1 96.62 174 ARG A C 1
ATOM 1305 O O . ARG A 1 174 ? -8.641 13.242 -1.46 1 96.62 174 ARG A O 1
ATOM 1312 N N . ILE A 1 175 ? -8.586 14.078 -3.51 1 97.94 175 ILE A N 1
ATOM 1313 C CA . ILE A 1 175 ? -7.734 15.195 -3.1 1 97.94 175 ILE A CA 1
ATOM 1314 C C . ILE A 1 175 ? -8.5 16.094 -2.137 1 97.94 175 ILE A C 1
ATOM 1316 O O . ILE A 1 175 ? -7.957 16.531 -1.12 1 97.94 175 ILE A O 1
ATOM 1320 N N . LYS A 1 176 ? -9.773 16.375 -2.463 1 97.62 176 LYS A N 1
ATOM 1321 C CA . LYS A 1 176 ? -10.594 17.156 -1.548 1 97.62 176 LYS A CA 1
ATOM 1322 C C . LYS A 1 176 ? -10.711 16.484 -0.189 1 97.62 176 LYS A C 1
ATOM 1324 O O . LYS A 1 176 ? -10.625 17.125 0.852 1 97.62 176 LYS A O 1
ATOM 1329 N N . GLY A 1 177 ? -10.922 15.164 -0.196 1 97.81 177 GLY A N 1
ATOM 1330 C CA . GLY A 1 177 ? -10.953 14.398 1.042 1 97.81 177 GLY A CA 1
ATOM 1331 C C . GLY A 1 177 ? -9.656 14.484 1.829 1 97.81 177 GLY A C 1
ATOM 1332 O O . GLY A 1 177 ? -9.68 14.586 3.057 1 97.81 177 GLY A O 1
ATOM 1333 N N . LEU A 1 178 ? -8.594 14.445 1.096 1 98.25 178 LEU A N 1
ATOM 1334 C CA . LEU A 1 178 ? -7.27 14.578 1.691 1 98.25 178 LEU A CA 1
ATOM 1335 C C . LEU A 1 178 ? -7.148 15.906 2.439 1 98.25 178 LEU A C 1
ATOM 1337 O O . LEU A 1 178 ? -6.68 15.938 3.58 1 98.25 178 LEU A O 1
ATOM 1341 N N . LEU A 1 179 ? -7.551 16.953 1.79 1 98.62 179 LEU A N 1
ATOM 1342 C CA . LEU A 1 179 ? -7.43 18.297 2.369 1 98.62 179 LEU A CA 1
ATOM 1343 C C . LEU A 1 179 ? -8.305 18.422 3.611 1 98.62 179 LEU A C 1
ATOM 1345 O O . LEU A 1 179 ? -7.91 19.062 4.59 1 98.62 179 LEU A O 1
ATOM 1349 N N . LYS A 1 180 ? -9.492 17.828 3.586 1 98.5 180 LYS A N 1
ATOM 1350 C CA . LYS A 1 180 ? -10.336 17.812 4.777 1 98.5 180 LYS A CA 1
ATOM 1351 C C . LYS A 1 180 ? -9.633 17.125 5.941 1 98.5 180 LYS A C 1
ATOM 1353 O O . LYS A 1 180 ? -9.672 17.609 7.074 1 98.5 180 LYS A O 1
ATOM 1358 N N . SER A 1 181 ? -8.977 16.016 5.648 1 98.62 181 SER A N 1
ATOM 1359 C CA . SER A 1 181 ? -8.258 15.273 6.684 1 98.62 181 SER A CA 1
ATOM 1360 C C . SER A 1 181 ? -7.16 16.125 7.309 1 98.62 181 SER A C 1
ATOM 1362 O O . SER A 1 181 ? -6.992 16.141 8.531 1 98.62 181 SER A O 1
ATOM 1364 N N . TYR A 1 182 ? -6.449 16.859 6.477 1 98.75 182 TYR A N 1
ATOM 1365 C CA . TYR A 1 182 ? -5.348 17.656 6.988 1 98.75 182 TYR A CA 1
ATOM 1366 C C . TYR A 1 182 ? -5.871 18.891 7.723 1 98.75 182 TYR A C 1
ATOM 1368 O O . TYR A 1 182 ? -5.285 19.312 8.719 1 98.75 182 TYR A O 1
ATOM 1376 N N . ALA A 1 183 ? -6.949 19.469 7.238 1 98.69 183 ALA A N 1
ATOM 1377 C CA . ALA A 1 183 ? -7.543 20.625 7.922 1 98.69 183 ALA A CA 1
ATOM 1378 C C . ALA A 1 183 ? -7.988 20.25 9.336 1 98.69 183 ALA A C 1
ATOM 1380 O O . ALA A 1 183 ? -7.848 21.031 10.266 1 98.69 183 ALA A O 1
ATOM 1381 N N . LEU A 1 184 ? -8.484 19.062 9.453 1 98.5 184 LEU A N 1
ATOM 1382 C CA . LEU A 1 184 ? -8.961 18.609 10.758 1 98.5 184 LEU A CA 1
ATOM 1383 C C . LEU A 1 184 ? -7.793 18.203 11.656 1 98.5 184 LEU A C 1
ATOM 1385 O O . LEU A 1 184 ? -7.855 18.375 12.875 1 98.5 184 LEU A O 1
ATOM 1389 N N . ALA A 1 185 ? -6.77 17.688 11.07 1 98.38 185 ALA A N 1
ATOM 1390 C CA . ALA A 1 185 ? -5.59 17.297 11.844 1 98.38 185 ALA A CA 1
ATOM 1391 C C . ALA A 1 185 ? -4.777 18.516 12.258 1 98.38 185 ALA A C 1
ATOM 1393 O O . ALA A 1 185 ? -4.102 18.5 13.289 1 98.38 185 ALA A O 1
ATOM 1394 N N . ARG A 1 186 ? -4.844 19.531 11.461 1 98.06 186 ARG A N 1
ATOM 1395 C CA . ARG A 1 186 ? -4.082 20.766 11.664 1 98.06 186 ARG A CA 1
ATOM 1396 C C . ARG A 1 186 ? -4.938 21.984 11.375 1 98.06 186 ARG A C 1
ATOM 1398 O O . ARG A 1 186 ? -4.703 22.703 10.398 1 98.06 186 ARG A O 1
ATOM 1405 N N . PRO A 1 187 ? -5.777 22.312 12.289 1 98 187 PRO A N 1
ATOM 1406 C CA . PRO A 1 187 ? -6.793 23.328 12.023 1 98 187 PRO A CA 1
ATOM 1407 C C . PRO A 1 187 ? -6.191 24.719 11.805 1 98 187 PRO A C 1
ATOM 1409 O O . PRO A 1 187 ? -6.883 25.625 11.344 1 98 187 PRO A O 1
ATOM 1412 N N . HIS A 1 188 ? -4.945 24.922 12.086 1 97.62 188 HIS A N 1
ATOM 1413 C CA . HIS A 1 188 ? -4.32 26.234 11.906 1 97.62 188 HIS A CA 1
ATOM 1414 C C . HIS A 1 188 ? -3.898 26.438 10.453 1 97.62 188 HIS A C 1
ATOM 1416 O O . HIS A 1 188 ? -3.562 27.562 10.055 1 97.62 188 HIS A O 1
ATOM 1422 N N . LEU A 1 189 ? -3.865 25.406 9.688 1 98.5 189 LEU A N 1
ATOM 1423 C CA . LEU A 1 189 ? -3.334 25.438 8.328 1 98.5 189 LEU A CA 1
ATOM 1424 C C . LEU A 1 189 ? -4.398 25.891 7.34 1 98.5 189 LEU A C 1
ATOM 1426 O O . LEU A 1 189 ? -5.473 25.297 7.254 1 98.5 189 LEU A O 1
ATOM 1430 N N . LYS A 1 190 ? -4.133 27 6.625 1 98.81 190 LYS A N 1
ATOM 1431 C CA . LYS A 1 190 ? -4.996 27.438 5.535 1 98.81 190 LYS A CA 1
ATOM 1432 C C . LYS A 1 190 ? -4.766 26.609 4.277 1 98.81 190 LYS A C 1
ATOM 1434 O O . LYS A 1 190 ? -3.623 26.422 3.85 1 98.81 190 LYS A O 1
ATOM 1439 N N . LEU A 1 191 ? -5.879 26.094 3.674 1 98.75 191 LEU A N 1
ATOM 1440 C CA . LEU A 1 191 ? -5.777 25.203 2.516 1 98.75 191 LEU A CA 1
ATOM 1441 C C . LEU A 1 191 ? -6.727 25.656 1.408 1 98.75 191 LEU A C 1
ATOM 1443 O O . LEU A 1 191 ? -7.852 26.078 1.683 1 98.75 191 LEU A O 1
ATOM 1447 N N . SER A 1 192 ? -6.297 25.625 0.197 1 98.19 192 SER A N 1
ATOM 1448 C CA . SER A 1 192 ? -7.168 25.859 -0.947 1 98.19 192 SER A CA 1
ATOM 1449 C C . SER A 1 192 ? -6.84 24.922 -2.104 1 98.19 192 SER A C 1
ATOM 1451 O O . SER A 1 192 ? -5.691 24.516 -2.271 1 98.19 192 SER A O 1
ATOM 1453 N N . PHE A 1 193 ? -7.844 24.531 -2.869 1 98.06 193 PHE A N 1
ATOM 1454 C CA . PHE A 1 193 ? -7.758 23.641 -4.012 1 98.06 193 PHE A CA 1
ATOM 1455 C C . PHE A 1 193 ? -8.602 24.141 -5.172 1 98.06 193 PHE A C 1
ATOM 1457 O O . PHE A 1 193 ? -9.727 24.594 -4.973 1 98.06 193 PHE A O 1
ATOM 1464 N N . LYS A 1 194 ? -8.008 24.156 -6.371 1 97.06 194 LYS A N 1
ATOM 1465 C CA . LYS A 1 194 ? -8.758 24.547 -7.559 1 97.06 194 LYS A CA 1
ATOM 1466 C C . LYS A 1 194 ? -8.383 23.688 -8.758 1 97.06 194 LYS A C 1
ATOM 1468 O O . LYS A 1 194 ? -7.207 23.359 -8.945 1 97.06 194 LYS A O 1
ATOM 1473 N N . VAL A 1 195 ? -9.32 23.391 -9.547 1 96.19 195 VAL A N 1
ATOM 1474 C CA . VAL A 1 195 ? -9.078 22.828 -10.875 1 96.19 195 VAL A CA 1
ATOM 1475 C C . VAL A 1 195 ? -8.961 23.953 -11.898 1 96.19 195 VAL A C 1
ATOM 1477 O O . VAL A 1 195 ? -9.891 24.734 -12.078 1 96.19 195 VAL A O 1
ATOM 1480 N N . THR A 1 196 ? -7.734 24.359 -12.477 1 87.56 196 THR A N 1
ATOM 1481 C CA . THR A 1 196 ? -7.367 25.547 -13.234 1 87.56 196 THR A CA 1
ATOM 1482 C C . THR A 1 196 ? -8.188 25.656 -14.516 1 87.56 196 THR A C 1
ATOM 1484 O O . THR A 1 196 ? -8.477 26.766 -14.984 1 87.56 196 THR A O 1
ATOM 1487 N N . ASP A 1 197 ? -8.867 24.922 -15.195 1 76.75 197 ASP A N 1
ATOM 1488 C CA . ASP A 1 197 ? -9.641 25.031 -16.422 1 76.75 197 ASP A CA 1
ATOM 1489 C C . ASP A 1 197 ? -11.102 24.656 -16.203 1 76.75 197 ASP A C 1
ATOM 1491 O O . ASP A 1 197 ? -11.867 24.531 -17.156 1 76.75 197 ASP A O 1
ATOM 1495 N N . ASP A 1 198 ? -11.414 24.359 -15.109 1 71.06 198 ASP A N 1
ATOM 1496 C CA . ASP A 1 198 ? -12.797 24.125 -14.711 1 71.06 198 ASP A CA 1
ATOM 1497 C C . ASP A 1 198 ? -13.141 24.875 -13.43 1 71.06 198 ASP A C 1
ATOM 1499 O O . ASP A 1 198 ? -12.922 24.375 -12.328 1 71.06 198 ASP A O 1
ATOM 1503 N N . GLY A 1 199 ? -13.398 26.109 -13.625 1 65 199 GLY A N 1
ATOM 1504 C CA . GLY A 1 199 ? -13.594 27.047 -12.523 1 65 199 GLY A CA 1
ATOM 1505 C C . GLY A 1 199 ? -14.641 26.578 -11.523 1 65 199 GLY A C 1
ATOM 1506 O O . GLY A 1 199 ? -14.734 27.125 -10.422 1 65 199 GLY A O 1
ATOM 1507 N N . THR A 1 200 ? -15.258 25.531 -11.789 1 73.62 200 THR A N 1
ATOM 1508 C CA . THR A 1 200 ? -16.375 25.156 -10.922 1 73.62 200 THR A CA 1
ATOM 1509 C C . THR A 1 200 ? -15.906 24.203 -9.82 1 73.62 200 THR A C 1
ATOM 1511 O O . THR A 1 200 ? -16.578 24.062 -8.797 1 73.62 200 THR A O 1
ATOM 1514 N N . GLN A 1 201 ? -14.781 23.656 -9.961 1 85.5 201 GLN A N 1
ATOM 1515 C CA . GLN A 1 201 ? -14.336 22.703 -8.945 1 85.5 201 GLN A CA 1
ATOM 1516 C C . GLN A 1 201 ? -13.273 23.312 -8.039 1 85.5 201 GLN A C 1
ATOM 1518 O O . GLN A 1 201 ? -12.117 23.453 -8.43 1 85.5 201 GLN A O 1
ATOM 1523 N N . SER A 1 202 ? -13.695 23.781 -6.887 1 93.31 202 SER A N 1
ATOM 1524 C CA . SER A 1 202 ? -12.789 24.375 -5.91 1 93.31 202 SER A CA 1
ATOM 1525 C C . SER A 1 202 ? -13.188 24.016 -4.484 1 93.31 202 SER A C 1
ATOM 1527 O O . SER A 1 202 ? -14.289 23.5 -4.258 1 93.31 202 SER A O 1
ATOM 1529 N N . TRP A 1 203 ? -12.234 24.094 -3.619 1 96.44 203 TRP A N 1
ATOM 1530 C CA . TRP A 1 203 ? -12.414 23.891 -2.186 1 96.44 203 TRP A CA 1
ATOM 1531 C C . TRP A 1 203 ? -11.438 24.734 -1.385 1 96.44 203 TRP A C 1
ATOM 1533 O O . TRP A 1 203 ? -10.305 24.969 -1.815 1 96.44 203 TRP A O 1
ATOM 1543 N N . SER A 1 204 ? -11.906 25.297 -0.253 1 97.25 204 SER A N 1
ATOM 1544 C CA . SER A 1 204 ? -10.977 26.078 0.564 1 97.25 204 SER A CA 1
ATOM 1545 C C . SER A 1 204 ? -11.336 25.969 2.045 1 97.25 204 SER A C 1
ATOM 1547 O O . SER A 1 204 ? -12.477 25.688 2.396 1 97.25 204 SER A O 1
ATOM 1549 N N . TYR A 1 205 ? -10.391 26.031 2.889 1 98.25 205 TYR A N 1
ATOM 1550 C CA . TYR A 1 205 ? -10.445 26.156 4.344 1 98.25 205 TYR A CA 1
ATOM 1551 C C . TYR A 1 205 ? -9.531 27.266 4.836 1 98.25 205 TYR A C 1
ATOM 1553 O O . TYR A 1 205 ? -8.359 27.312 4.461 1 98.25 205 TYR A O 1
ATOM 1561 N N . SER A 1 206 ? -10.07 28.156 5.648 1 98.06 206 SER A N 1
ATOM 1562 C CA . SER A 1 206 ? -9.312 29.25 6.227 1 98.06 206 SER A CA 1
ATOM 1563 C C . SER A 1 206 ? -9.539 29.359 7.73 1 98.06 206 SER A C 1
ATOM 1565 O O . SER A 1 206 ? -10.633 29.703 8.18 1 98.06 206 SER A O 1
ATOM 1567 N N . PRO A 1 207 ? -8.5 29.109 8.445 1 96.25 207 PRO A N 1
ATOM 1568 C CA . PRO A 1 207 ? -8.664 29.188 9.898 1 96.25 207 PRO A CA 1
ATOM 1569 C C . PRO A 1 207 ? -8.914 30.625 10.383 1 96.25 207 PRO A C 1
ATOM 1571 O O . PRO A 1 207 ? -8.414 31.578 9.781 1 96.25 207 PRO A O 1
ATOM 1574 N N . ASN A 1 208 ? -9.688 30.719 11.406 1 90.94 208 ASN A N 1
ATOM 1575 C CA . ASN A 1 208 ? -9.797 32 12.094 1 90.94 208 ASN A CA 1
ATOM 1576 C C . ASN A 1 208 ? -8.797 32.125 13.234 1 90.94 208 ASN A C 1
ATOM 1578 O O . ASN A 1 208 ? -7.918 31.266 13.383 1 90.94 208 ASN A O 1
ATOM 1582 N N . ALA A 1 209 ? -8.859 33.156 14.008 1 88.5 209 ALA A N 1
ATOM 1583 C CA . ALA A 1 209 ? -7.898 33.406 15.07 1 88.5 209 ALA A CA 1
ATOM 1584 C C . ALA A 1 209 ? -7.957 32.344 16.141 1 88.5 209 ALA A C 1
ATOM 1586 O O . ALA A 1 209 ? -6.934 32 16.75 1 88.5 209 ALA A O 1
ATOM 1587 N N . SER A 1 210 ? -9.141 31.812 16.328 1 90 210 SER A N 1
ATOM 1588 C CA . SER A 1 210 ? -9.312 30.734 17.312 1 90 210 SER A CA 1
ATOM 1589 C C . SER A 1 210 ? -9.547 29.391 16.625 1 90 210 SER A C 1
ATOM 1591 O O . SER A 1 210 ? -10.602 28.781 16.812 1 90 210 SER A O 1
ATOM 1593 N N . TRP A 1 211 ? -8.445 29.047 15.969 1 90.69 211 TRP A N 1
ATOM 1594 C CA . TRP A 1 211 ? -8.625 27.812 15.219 1 90.69 211 TRP A CA 1
ATOM 1595 C C . TRP A 1 211 ? -8.734 26.609 16.156 1 90.69 211 TRP A C 1
ATOM 1597 O O . TRP A 1 211 ? -7.961 26.5 17.125 1 90.69 211 TRP A O 1
ATOM 1607 N N . THR A 1 212 ? -9.789 25.844 16.109 1 94.81 212 THR A N 1
ATOM 1608 C CA . THR A 1 212 ? -10.047 24.578 16.797 1 94.81 212 THR A CA 1
ATOM 1609 C C . THR A 1 212 ? -10.625 23.547 15.828 1 94.81 212 THR A C 1
ATOM 1611 O O . THR A 1 212 ? -11.016 23.891 14.711 1 94.81 212 THR A O 1
ATOM 1614 N N . VAL A 1 213 ? -10.57 22.344 16.266 1 97.06 213 VAL A N 1
ATOM 1615 C CA . VAL A 1 213 ? -11.18 21.281 15.453 1 97.06 213 VAL A CA 1
ATOM 1616 C C . VAL A 1 213 ? -12.664 21.578 15.25 1 97.06 213 VAL A C 1
ATOM 1618 O O . VAL A 1 213 ? -13.211 21.328 14.18 1 97.06 213 VAL A O 1
ATOM 1621 N N . GLY A 1 214 ? -13.297 22.094 16.281 1 96.44 214 GLY A N 1
ATOM 1622 C CA . GLY A 1 214 ? -14.695 22.469 16.172 1 96.44 214 GLY A CA 1
ATOM 1623 C C . GLY A 1 214 ? -14.953 23.5 15.094 1 96.44 214 GLY A C 1
ATOM 1624 O O . GLY A 1 214 ? -15.883 23.359 14.297 1 96.44 214 GLY A O 1
ATOM 1625 N N . GLU A 1 215 ? -14.156 24.531 15.086 1 96.31 215 GLU A N 1
ATOM 1626 C CA . GLU A 1 215 ? -14.289 25.578 14.078 1 96.31 215 GLU A CA 1
ATOM 1627 C C . GLU A 1 215 ? -14.031 25.031 12.672 1 96.31 215 GLU A C 1
ATOM 1629 O O . GLU A 1 215 ? -14.711 25.406 11.719 1 96.31 215 GLU A O 1
ATOM 1634 N N . ALA A 1 216 ? -12.992 24.203 12.555 1 98.06 216 ALA A N 1
ATOM 1635 C CA . ALA A 1 216 ? -12.719 23.562 11.266 1 98.06 216 ALA A CA 1
ATOM 1636 C C . ALA A 1 216 ? -13.906 22.719 10.805 1 98.06 216 ALA A C 1
ATOM 1638 O O . ALA A 1 216 ? -14.305 22.781 9.641 1 98.06 216 ALA A O 1
ATOM 1639 N N . THR A 1 217 ? -14.453 21.969 11.742 1 97.94 217 THR A N 1
ATOM 1640 C CA . THR A 1 217 ? -15.617 21.141 11.43 1 97.94 217 THR A CA 1
ATOM 1641 C C . THR A 1 217 ? -16.781 22 10.969 1 97.94 217 THR A C 1
ATOM 1643 O O . THR A 1 217 ? -17.484 21.656 10.023 1 97.94 217 THR A O 1
ATOM 1646 N N . LEU A 1 218 ? -16.984 23.109 11.625 1 97.31 218 LEU A N 1
ATOM 1647 C CA . LEU A 1 218 ? -18.047 24.047 11.266 1 97.31 218 LEU A CA 1
ATOM 1648 C C . LEU A 1 218 ? -17.875 24.531 9.828 1 97.31 218 LEU A C 1
ATOM 1650 O O . LEU A 1 218 ? -18.828 24.531 9.055 1 97.31 218 LEU A O 1
ATOM 1654 N N . GLN A 1 219 ? -16.719 24.906 9.5 1 97.38 219 GLN A N 1
ATOM 1655 C CA . GLN A 1 219 ? -16.438 25.453 8.172 1 97.38 219 GLN A CA 1
ATOM 1656 C C . GLN A 1 219 ? -16.562 24.375 7.102 1 97.38 219 GLN A C 1
ATOM 1658 O O . GLN A 1 219 ? -17.031 24.641 5.996 1 97.38 219 GLN A O 1
ATOM 1663 N N . ILE A 1 220 ? -16.156 23.141 7.379 1 97.75 220 ILE A N 1
ATOM 1664 C CA . ILE A 1 220 ? -16.031 22.078 6.383 1 97.75 220 ILE A CA 1
ATOM 1665 C C . ILE A 1 220 ? -17.375 21.359 6.23 1 97.75 220 ILE A C 1
ATOM 1667 O O . ILE A 1 220 ? -17.781 21.016 5.117 1 97.75 220 ILE A O 1
ATOM 1671 N N . PHE A 1 221 ? -18.062 21.172 7.367 1 97.44 221 PHE A N 1
ATOM 1672 C CA . PHE A 1 221 ? -19.219 20.281 7.316 1 97.44 221 PHE A CA 1
ATOM 1673 C C . PHE A 1 221 ? -20.5 21.031 7.68 1 97.44 221 PHE A C 1
ATOM 1675 O O . PHE A 1 221 ? -21.609 20.547 7.426 1 97.44 221 PHE A O 1
ATOM 1682 N N . GLY A 1 222 ? -20.328 22.219 8.391 1 96.69 222 GLY A N 1
ATOM 1683 C CA . GLY A 1 222 ? -21.516 23 8.727 1 96.69 222 GLY A CA 1
ATOM 1684 C C . GLY A 1 222 ? -21.906 22.891 10.188 1 96.69 222 GLY A C 1
ATOM 1685 O O . GLY A 1 222 ? -21.281 22.156 10.953 1 96.69 222 GLY A O 1
ATOM 1686 N N . GLY A 1 223 ? -22.922 23.609 10.555 1 96.88 223 GLY A N 1
ATOM 1687 C CA . GLY A 1 223 ? -23.359 23.719 11.938 1 96.88 223 GLY A CA 1
ATOM 1688 C C . GLY A 1 223 ? -24.078 22.484 12.445 1 96.88 223 GLY A C 1
ATOM 1689 O O . GLY A 1 223 ? -24.016 22.172 13.633 1 96.88 223 GLY A O 1
ATOM 1690 N N . GLY A 1 224 ? -24.672 21.781 11.586 1 96.88 224 GLY A N 1
ATOM 1691 C CA . GLY A 1 224 ? -25.391 20.578 11.977 1 96.88 224 GLY A CA 1
ATOM 1692 C C . GLY A 1 224 ? -24.484 19.547 12.625 1 96.88 224 GLY A C 1
ATOM 1693 O O . GLY A 1 224 ? -24.797 19.047 13.711 1 96.88 224 GLY A O 1
ATOM 1694 N N . LEU A 1 225 ? -23.391 19.312 12.047 1 97.56 225 LEU A N 1
ATOM 1695 C CA . LEU A 1 225 ? -22.438 18.344 12.609 1 97.56 225 LEU A CA 1
ATOM 1696 C C . LEU A 1 225 ? -21.766 18.906 13.859 1 97.56 225 LEU A C 1
ATOM 1698 O O . LEU A 1 225 ? -21.672 18.219 14.875 1 97.56 225 LEU A O 1
ATOM 1702 N N . THR A 1 226 ? -21.391 20.172 13.789 1 97.56 226 THR A N 1
ATOM 1703 C CA . THR A 1 226 ? -20.609 20.797 14.852 1 97.56 226 THR A CA 1
ATOM 1704 C C . THR A 1 226 ? -21.391 20.828 16.156 1 97.56 226 THR A C 1
ATOM 1706 O O . THR A 1 226 ? -20.844 20.516 17.219 1 97.56 226 THR A O 1
ATOM 1709 N N . THR A 1 227 ? -22.703 21.109 16.062 1 97 227 THR A N 1
ATOM 1710 C CA . THR A 1 227 ? -23.516 21.25 17.266 1 97 227 THR A CA 1
ATOM 1711 C C . THR A 1 227 ? -23.828 19.875 17.859 1 97 227 THR A C 1
ATOM 1713 O O . THR A 1 227 ? -24.188 19.766 19.031 1 97 227 THR A O 1
ATOM 1716 N N . ASN A 1 228 ? -23.594 18.859 17.047 1 96.81 228 ASN A N 1
ATOM 1717 C CA . ASN A 1 228 ? -23.922 17.516 17.5 1 96.81 228 ASN A CA 1
ATOM 1718 C C . ASN A 1 228 ? -22.688 16.766 17.969 1 96.81 228 ASN A C 1
ATOM 1720 O O . ASN A 1 228 ? -22.766 15.578 18.297 1 96.81 228 ASN A O 1
ATOM 1724 N N . CYS A 1 229 ? -21.594 17.438 18.016 1 97.06 229 CYS A N 1
ATOM 1725 C CA . CYS A 1 229 ? -20.344 16.812 18.453 1 97.06 229 CYS A CA 1
ATOM 1726 C C . CYS A 1 229 ? -19.75 17.547 19.641 1 97.06 229 CYS A C 1
ATOM 1728 O O . CYS A 1 229 ? -20.188 18.656 19.969 1 97.06 229 CYS A O 1
ATOM 1730 N N . VAL A 1 230 ? -18.859 16.875 20.297 1 95.62 230 VAL A N 1
ATOM 1731 C CA . VAL A 1 230 ? -18.203 17.438 21.469 1 95.62 230 VAL A CA 1
ATOM 1732 C C . VAL A 1 230 ? -16.719 17.078 21.453 1 95.62 230 VAL A C 1
ATOM 1734 O O . VAL A 1 230 ? -16.344 16 20.984 1 95.62 230 VAL A O 1
ATOM 1737 N N . GLN A 1 231 ? -15.898 18.016 21.938 1 95.31 231 GLN A N 1
ATOM 1738 C CA . GLN A 1 231 ? -14.469 17.766 22.094 1 95.31 231 GLN A CA 1
ATOM 1739 C C . GLN A 1 231 ? -14.18 17 23.375 1 95.31 231 GLN A C 1
ATOM 1741 O O . GLN A 1 231 ? -14.672 17.375 24.438 1 95.31 231 GLN A O 1
ATOM 1746 N N . VAL A 1 232 ? -13.461 15.914 23.266 1 94.31 232 VAL A N 1
ATOM 1747 C CA . VAL A 1 232 ? -13.086 15.109 24.422 1 94.31 232 VAL A CA 1
ATOM 1748 C C . VAL A 1 232 ? -11.594 14.805 24.391 1 94.31 232 VAL A C 1
ATOM 1750 O O . VAL A 1 232 ? -11.023 14.594 23.312 1 94.31 232 VAL A O 1
ATOM 1753 N N . THR A 1 233 ? -10.969 14.82 25.531 1 92.81 233 THR A N 1
ATOM 1754 C CA . THR A 1 233 ? -9.555 14.492 25.656 1 92.81 233 THR A CA 1
ATOM 1755 C C . THR A 1 233 ? -9.344 13.391 26.688 1 92.81 233 THR A C 1
ATOM 1757 O O . THR A 1 233 ? -10 13.375 27.734 1 92.81 233 THR A O 1
ATOM 1760 N N . ALA A 1 234 ? -8.516 12.422 26.312 1 90.81 234 ALA A N 1
ATOM 1761 C CA . ALA A 1 234 ? -8.141 11.352 27.234 1 90.81 234 ALA A CA 1
ATOM 1762 C C . ALA A 1 234 ? -6.625 11.172 27.266 1 90.81 234 ALA A C 1
ATOM 1764 O O . ALA A 1 234 ? -5.953 11.305 26.234 1 90.81 234 ALA A O 1
ATOM 1765 N N . ARG A 1 235 ? -6.086 10.898 28.438 1 87.75 235 ARG A N 1
ATOM 1766 C CA . ARG A 1 235 ? -4.66 10.641 28.625 1 87.75 235 ARG A CA 1
ATOM 1767 C C . ARG A 1 235 ? -4.434 9.242 29.203 1 87.75 235 ARG A C 1
ATOM 1769 O O . ARG A 1 235 ? -5.172 8.805 30.094 1 87.75 235 ARG A O 1
ATOM 1776 N N . GLU A 1 236 ? -3.338 8.703 28.484 1 78.62 236 GLU A N 1
ATOM 1777 C CA . GLU A 1 236 ? -2.941 7.422 29.062 1 78.62 236 GLU A CA 1
ATOM 1778 C C . GLU A 1 236 ? -2.254 7.602 30.406 1 78.62 236 GLU A C 1
ATOM 1780 O O . GLU A 1 236 ? -1.374 8.453 30.547 1 78.62 236 GLU A O 1
ATOM 1785 N N . ASN A 1 237 ? -2.328 6.91 31.453 1 65.31 237 ASN A N 1
ATOM 1786 C CA . ASN A 1 237 ? -1.765 6.906 32.812 1 65.31 237 ASN A CA 1
ATOM 1787 C C . ASN A 1 237 ? -1.812 8.297 33.438 1 65.31 237 ASN A C 1
ATOM 1789 O O . ASN A 1 237 ? -0.842 9.055 33.344 1 65.31 237 ASN A O 1
ATOM 1793 N N . ASP A 1 238 ? -2.699 9.133 33.406 1 49.69 238 ASP A N 1
ATOM 1794 C CA . ASP A 1 238 ? -2.656 10.414 34.094 1 49.69 238 ASP A CA 1
ATOM 1795 C C . ASP A 1 238 ? -1.926 10.289 35.438 1 49.69 238 ASP A C 1
ATOM 1797 O O . ASP A 1 238 ? -2.543 10.383 36.5 1 49.69 238 ASP A O 1
ATOM 1801 N N . ARG A 1 239 ? -1.111 9.281 35.781 1 35.41 239 ARG A N 1
ATOM 1802 C CA . ARG A 1 239 ? -0.405 9.539 37.031 1 35.41 239 ARG A CA 1
ATOM 1803 C C . ARG A 1 239 ? 0.445 10.805 36.938 1 35.41 239 ARG A C 1
ATOM 1805 O O . ARG A 1 239 ? 1.132 11.016 35.938 1 35.41 239 ARG A O 1
ATOM 1812 N N . GLY A 1 240 ? 0.458 11.594 38 1 34.47 240 GLY A N 1
ATOM 1813 C CA . GLY A 1 240 ? 1.023 12.828 38.5 1 34.47 240 GLY A CA 1
ATOM 1814 C C . GLY A 1 240 ? 2.01 13.477 37.531 1 34.47 240 GLY A C 1
ATOM 1815 O O . GLY A 1 240 ? 3.17 13.062 37.469 1 34.47 240 GLY A O 1
ATOM 1816 N N . VAL A 1 241 ? 1.755 13.477 36.406 1 36.09 241 VAL A N 1
ATOM 1817 C CA . VAL A 1 241 ? 2.791 14.18 35.656 1 36.09 241 VAL A CA 1
ATOM 1818 C C . VAL A 1 241 ? 3.014 15.57 36.281 1 36.09 241 VAL A C 1
ATOM 1820 O O . VAL A 1 241 ? 2.055 16.297 36.562 1 36.09 241 VAL A O 1
ATOM 1823 N N . SER A 1 242 ? 4.23 15.547 36.906 1 33.84 242 SER A N 1
ATOM 1824 C CA . SER A 1 242 ? 4.836 16.859 37.156 1 33.84 242 SER A CA 1
ATOM 1825 C C . SER A 1 242 ? 4.75 17.75 35.906 1 33.84 242 SER A C 1
ATOM 1827 O O . SER A 1 242 ? 4.887 17.266 34.781 1 33.84 242 SER A O 1
ATOM 1829 N N . LEU A 1 243 ? 4.098 18.859 35.938 1 36.12 243 LEU A N 1
ATOM 1830 C CA . LEU A 1 243 ? 3.877 20.031 35.094 1 36.12 243 LEU A CA 1
ATOM 1831 C C . LEU A 1 243 ? 5.059 20.234 34.156 1 36.12 243 LEU A C 1
ATOM 1833 O O . LEU A 1 243 ? 5 21.094 33.25 1 36.12 243 LEU A O 1
ATOM 1837 N N . HIS A 1 244 ? 6.266 19.781 34.469 1 35 244 HIS A N 1
ATOM 1838 C CA . HIS A 1 244 ? 7.383 20.422 33.781 1 35 244 HIS A CA 1
ATOM 1839 C C . HIS A 1 244 ? 7.609 19.828 32.406 1 35 244 HIS A C 1
ATOM 1841 O O . HIS A 1 244 ? 8.305 20.422 31.562 1 35 244 HIS A O 1
ATOM 1847 N N . ASP A 1 245 ? 7.836 18.391 32.25 1 41.53 245 ASP A N 1
ATOM 1848 C CA . ASP A 1 245 ? 8.461 17.984 30.984 1 41.53 245 ASP A CA 1
ATOM 1849 C C . ASP A 1 245 ? 7.43 17.828 29.875 1 41.53 245 ASP A C 1
ATOM 1851 O O . ASP A 1 245 ? 6.375 17.234 30.078 1 41.53 245 ASP A O 1
ATOM 1855 N N . GLN A 1 246 ? 7.32 18.656 28.797 1 48.31 246 GLN A N 1
ATOM 1856 C CA . GLN A 1 246 ? 6.547 18.969 27.594 1 48.31 246 GLN A CA 1
ATOM 1857 C C . GLN A 1 246 ? 6.16 17.703 26.844 1 48.31 246 GLN A C 1
ATOM 1859 O O . GLN A 1 246 ? 5.305 17.734 25.953 1 48.31 246 GLN A O 1
ATOM 1864 N N . GLN A 1 247 ? 6.953 16.641 26.797 1 55.56 247 GLN A N 1
ATOM 1865 C CA . GLN A 1 247 ? 6.582 15.477 26.016 1 55.56 247 GLN A CA 1
ATOM 1866 C C . GLN A 1 247 ? 5.746 14.5 26.828 1 55.56 247 GLN A C 1
ATOM 1868 O O . GLN A 1 247 ? 6.086 14.188 27.969 1 55.56 247 GLN A O 1
ATOM 1873 N N . PRO A 1 248 ? 4.523 14.148 26.406 1 59.91 248 PRO A N 1
ATOM 1874 C CA . PRO A 1 248 ? 3.68 13.227 27.156 1 59.91 248 PRO A CA 1
ATOM 1875 C C . PRO A 1 248 ? 4.375 11.898 27.453 1 59.91 248 PRO A C 1
ATOM 1877 O O . PRO A 1 248 ? 5.125 11.391 26.625 1 59.91 248 PRO A O 1
ATOM 1880 N N . THR A 1 249 ? 4.406 11.453 28.672 1 72.12 249 THR A N 1
ATOM 1881 C CA . THR A 1 249 ? 4.898 10.141 29.062 1 72.12 249 THR A CA 1
ATOM 1882 C C . THR A 1 249 ? 3.971 9.039 28.562 1 72.12 249 THR A C 1
ATOM 1884 O O . THR A 1 249 ? 4.395 7.895 28.391 1 72.12 249 THR A O 1
ATOM 1887 N N . GLY A 1 250 ? 2.738 9.414 28.125 1 85.38 250 GLY A N 1
ATOM 1888 C CA . GLY A 1 250 ? 1.767 8.484 27.578 1 85.38 250 GLY A CA 1
ATOM 1889 C C . GLY A 1 250 ? 0.992 9.055 26.406 1 85.38 250 GLY A C 1
ATOM 1890 O O . GLY A 1 250 ? 1.273 10.164 25.938 1 85.38 250 GLY A O 1
ATOM 1891 N N . PHE A 1 251 ? 0.134 8.273 25.906 1 90.69 251 PHE A N 1
ATOM 1892 C CA . PHE A 1 251 ? -0.677 8.695 24.766 1 90.69 251 PHE A CA 1
ATOM 1893 C C . PHE A 1 251 ? -1.71 9.734 25.188 1 90.69 251 PHE A C 1
ATOM 1895 O O . PHE A 1 251 ? -2.248 9.664 26.297 1 90.69 251 PHE A O 1
ATOM 1902 N N . VAL A 1 252 ? -1.91 10.695 24.438 1 93.56 252 VAL A N 1
ATOM 1903 C CA . VAL A 1 252 ? -2.996 11.656 24.609 1 93.56 252 VAL A CA 1
ATOM 1904 C C . VAL A 1 252 ? -3.961 11.562 23.438 1 93.56 252 VAL A C 1
ATOM 1906 O O . VAL A 1 252 ? -3.551 11.672 22.281 1 93.56 252 VAL A O 1
ATOM 1909 N N . LEU A 1 253 ? -5.164 11.328 23.703 1 95.5 253 LEU A N 1
ATOM 1910 C CA . LEU A 1 253 ? -6.207 11.258 22.688 1 95.5 253 LEU A CA 1
ATOM 1911 C C . LEU A 1 253 ? -7.051 12.523 22.688 1 95.5 253 LEU A C 1
ATOM 1913 O O . LEU A 1 253 ? -7.613 12.906 23.719 1 95.5 253 LEU A O 1
ATOM 1917 N N . GLU A 1 254 ? -7.074 13.234 21.625 1 96.25 254 GLU A N 1
ATOM 1918 C CA . GLU A 1 254 ? -7.969 14.367 21.406 1 96.25 254 GLU A CA 1
ATOM 1919 C C . GLU A 1 254 ? -9.008 14.047 20.344 1 96.25 254 GLU A C 1
ATOM 1921 O O . GLU A 1 254 ? -8.664 13.828 19.172 1 96.25 254 GLU A O 1
ATOM 1926 N N . ALA A 1 255 ? -10.242 14.133 20.719 1 97.19 255 ALA A N 1
ATOM 1927 C CA . ALA A 1 255 ? -11.273 13.633 19.812 1 97.19 255 ALA A CA 1
ATOM 1928 C C . ALA A 1 255 ? -12.438 14.609 19.719 1 97.19 255 ALA A C 1
ATOM 1930 O O . ALA A 1 255 ? -12.703 15.367 20.656 1 97.19 255 ALA A O 1
ATOM 1931 N N . PHE A 1 256 ? -13.023 14.773 18.594 1 97.44 256 PHE A N 1
ATOM 1932 C CA . PHE A 1 256 ? -14.289 15.445 18.328 1 97.44 256 PHE A CA 1
ATOM 1933 C C . PHE A 1 256 ? -15.336 14.445 17.859 1 97.44 256 PHE A C 1
ATOM 1935 O O . PHE A 1 256 ? -15.289 13.969 16.719 1 97.44 256 PHE A O 1
ATOM 1942 N N . LEU A 1 257 ? -16.25 14.055 18.75 1 96.69 257 LEU A N 1
ATOM 1943 C CA . LEU A 1 257 ? -17.156 12.914 18.562 1 96.69 257 LEU A CA 1
ATOM 1944 C C . LEU A 1 257 ? -18.609 13.344 18.734 1 96.69 257 LEU A C 1
ATOM 1946 O O . LEU A 1 257 ? -18.891 14.352 19.391 1 96.69 257 LEU A O 1
ATOM 1950 N N . PRO A 1 258 ? -19.484 12.539 18.172 1 95 258 PRO A N 1
ATOM 1951 C CA . PRO A 1 258 ? -20.906 12.805 18.391 1 95 258 PRO A CA 1
ATOM 1952 C C . PRO A 1 258 ? -21.312 12.719 19.859 1 95 258 PRO A C 1
ATOM 1954 O O . PRO A 1 258 ? -20.859 11.82 20.578 1 95 258 PRO A O 1
ATOM 1957 N N . LYS A 1 259 ? -22.141 13.664 20.203 1 92.81 259 LYS A N 1
ATOM 1958 C CA . LYS A 1 259 ? -22.734 13.641 21.547 1 92.81 259 LYS A CA 1
ATOM 1959 C C . LYS A 1 259 ? -23.672 12.453 21.703 1 92.81 259 LYS A C 1
ATOM 1961 O O . LYS A 1 259 ? -24.234 11.961 20.719 1 92.81 259 LYS A O 1
ATOM 1966 N N . PRO A 1 260 ? -23.75 12.062 22.938 1 87.69 260 PRO A N 1
ATOM 1967 C CA . PRO A 1 260 ? -24.703 10.969 23.156 1 87.69 260 PRO A CA 1
ATOM 1968 C C . PRO A 1 260 ? -26.109 11.312 22.703 1 87.69 260 PRO A C 1
ATOM 1970 O O . PRO A 1 260 ? -26.859 10.422 22.281 1 87.69 260 PRO A O 1
ATOM 1973 N N . ASP A 1 261 ? -26.484 12.547 22.766 1 88.69 261 ASP A N 1
ATOM 1974 C CA . ASP A 1 261 ? -27.828 12.961 22.406 1 88.69 261 ASP A CA 1
ATOM 1975 C C . ASP A 1 261 ? -27.875 13.578 21.016 1 88.69 261 ASP A C 1
ATOM 1977 O O . ASP A 1 261 ? -28.781 14.359 20.703 1 88.69 261 ASP A O 1
ATOM 1981 N N . CYS A 1 262 ? -26.953 13.242 20.25 1 91.88 262 CYS A N 1
ATOM 1982 C CA . CYS A 1 262 ? -26.844 13.836 18.922 1 91.88 262 CYS A CA 1
ATOM 1983 C C . CYS A 1 262 ? -27.984 13.375 18.031 1 91.88 262 CYS A C 1
ATOM 1985 O O . CYS A 1 262 ? -28.641 12.375 18.312 1 91.88 262 CYS A O 1
ATOM 1987 N N . ASP A 1 263 ? -28.219 14.211 17.016 1 92.19 263 ASP A N 1
ATOM 1988 C CA . ASP A 1 263 ? -29.031 13.781 15.883 1 92.19 263 ASP A CA 1
ATOM 1989 C C . ASP A 1 263 ? -28.234 12.875 14.945 1 92.19 263 ASP A C 1
ATOM 1991 O O . ASP A 1 263 ? -27.266 13.312 14.32 1 92.19 263 ASP A O 1
ATOM 1995 N N . VAL A 1 264 ? -28.719 11.711 14.781 1 90.56 264 VAL A N 1
ATOM 1996 C CA . VAL A 1 264 ? -28 10.688 14.023 1 90.56 264 VAL A CA 1
ATOM 1997 C C . VAL A 1 264 ? -27.797 11.148 12.578 1 90.56 264 VAL A C 1
ATOM 1999 O O . VAL A 1 264 ? -26.75 10.922 11.984 1 90.56 264 VAL A O 1
ATOM 2002 N N . LYS A 1 265 ? -28.766 11.75 12.016 1 91.75 265 LYS A N 1
ATOM 2003 C CA . LYS A 1 265 ? -28.703 12.203 10.633 1 91.75 265 LYS A CA 1
ATOM 2004 C C . LYS A 1 265 ? -27.625 13.266 10.445 1 91.75 265 LYS A C 1
ATOM 2006 O O . LYS A 1 265 ? -27.031 13.367 9.367 1 91.75 265 LYS A O 1
ATOM 2011 N N . ALA A 1 266 ? -27.391 13.992 11.492 1 94.62 266 ALA A N 1
ATOM 2012 C CA . ALA A 1 266 ? -26.438 15.094 11.43 1 94.62 266 ALA A CA 1
ATOM 2013 C C . ALA A 1 266 ? -25 14.562 11.469 1 94.62 266 ALA A C 1
ATOM 2015 O O . ALA A 1 266 ? -24.078 15.211 10.961 1 94.62 266 ALA A O 1
ATOM 2016 N N . VAL A 1 267 ? -24.812 13.398 12.055 1 95 267 VAL A N 1
ATOM 2017 C CA . VAL A 1 267 ? -23.453 12.945 12.305 1 95 267 VAL A CA 1
ATOM 2018 C C . VAL A 1 267 ? -23.125 11.75 11.414 1 95 267 VAL A C 1
ATOM 2020 O O . VAL A 1 267 ? -21.953 11.367 11.281 1 95 267 VAL A O 1
ATOM 2023 N N . ALA A 1 268 ? -24.078 11.156 10.797 1 92.38 268 ALA A N 1
ATOM 2024 C CA . ALA A 1 268 ? -23.906 9.953 10 1 92.38 268 ALA A CA 1
ATOM 2025 C C . ALA A 1 268 ? -23.344 10.289 8.617 1 92.38 268 ALA A C 1
ATOM 2027 O O . ALA A 1 268 ? -23.75 11.273 8 1 92.38 268 ALA A O 1
ATOM 2028 N N . GLY A 1 269 ? -22.406 9.5 8.18 1 91.31 269 GLY A N 1
ATOM 2029 C CA . GLY A 1 269 ? -21.953 9.578 6.801 1 91.31 269 GLY A CA 1
ATOM 2030 C C . GLY A 1 269 ? -21.031 10.75 6.547 1 91.31 269 GLY A C 1
ATOM 2031 O O . GLY A 1 269 ? -20.891 11.203 5.406 1 91.31 269 GLY A O 1
ATOM 2032 N N . LYS A 1 270 ? -20.469 11.328 7.605 1 95.19 270 LYS A N 1
ATOM 2033 C CA . LYS A 1 270 ? -19.641 12.516 7.438 1 95.19 270 LYS A CA 1
ATOM 2034 C C . LYS A 1 270 ? -18.156 12.141 7.359 1 95.19 270 LYS A C 1
ATOM 2036 O O . LYS A 1 270 ? -17.312 12.984 7.078 1 95.19 270 LYS A O 1
ATOM 2041 N N . GLY A 1 271 ? -17.844 10.844 7.613 1 95.38 271 GLY A N 1
ATOM 2042 C CA . GLY A 1 271 ? -16.469 10.375 7.43 1 95.38 271 GLY A CA 1
ATOM 2043 C C . GLY A 1 271 ? -15.742 10.133 8.734 1 95.38 271 GLY A C 1
ATOM 2044 O O . GLY A 1 271 ? -16.266 10.43 9.812 1 95.38 271 GLY A O 1
ATOM 2045 N N . SER A 1 272 ? -14.641 9.461 8.672 1 97.75 272 SER A N 1
ATOM 2046 C CA . SER A 1 272 ? -13.75 9.172 9.781 1 97.75 272 SER A CA 1
ATOM 2047 C C . SER A 1 272 ? -12.367 9.773 9.555 1 97.75 272 SER A C 1
ATOM 2049 O O . SER A 1 272 ? -11.695 9.445 8.57 1 97.75 272 SER A O 1
ATOM 2051 N N . PHE A 1 273 ? -11.945 10.648 10.43 1 98.56 273 PHE A N 1
ATOM 2052 C CA . PHE A 1 273 ? -10.688 11.367 10.305 1 98.56 273 PHE A CA 1
ATOM 2053 C C . PHE A 1 273 ? -9.781 11.078 11.5 1 98.56 273 PHE A C 1
ATOM 2055 O O . PHE A 1 273 ? -9.977 11.641 12.586 1 98.56 273 PHE A O 1
ATOM 2062 N N . ILE A 1 274 ? -8.797 10.219 11.312 1 98.31 274 ILE A N 1
ATOM 2063 C CA . ILE A 1 274 ? -7.871 9.828 12.367 1 98.31 274 ILE A CA 1
ATOM 2064 C C . ILE A 1 274 ? -6.457 10.273 12.016 1 98.31 274 ILE A C 1
ATOM 2066 O O . ILE A 1 274 ? -6.027 10.141 10.867 1 98.31 274 ILE A O 1
ATOM 2070 N N . SER A 1 275 ? -5.785 10.828 12.953 1 98.31 275 SER A N 1
ATOM 2071 C CA . SER A 1 275 ? -4.395 11.234 12.766 1 98.31 275 SER A CA 1
ATOM 2072 C C . SER A 1 275 ? -3.529 10.797 13.945 1 98.31 275 SER A C 1
ATOM 2074 O O . SER A 1 275 ? -4.039 10.562 15.039 1 98.31 275 SER A O 1
ATOM 2076 N N . VAL A 1 276 ? -2.301 10.555 13.703 1 97.06 276 VAL A N 1
ATOM 2077 C CA . VAL A 1 276 ? -1.272 10.266 14.703 1 97.06 276 VAL A CA 1
ATOM 2078 C C . VAL A 1 276 ? -0.199 11.344 14.664 1 97.06 276 VAL A C 1
ATOM 2080 O O . VAL A 1 276 ? 0.5 11.508 13.664 1 97.06 276 VAL A O 1
ATOM 2083 N N . ASP A 1 277 ? -0.092 12.07 15.758 1 96.38 277 ASP A N 1
ATOM 2084 C CA . ASP A 1 277 ? 0.804 13.227 15.805 1 96.38 277 ASP A CA 1
ATOM 2085 C C . ASP A 1 277 ? 0.547 14.164 14.633 1 96.38 277 ASP A C 1
ATOM 2087 O O . ASP A 1 277 ? 1.483 14.578 13.945 1 96.38 277 ASP A O 1
ATOM 2091 N N . GLN A 1 278 ? -0.752 14.359 14.391 1 97.44 278 GLN A N 1
ATOM 2092 C CA . GLN A 1 278 ? -1.27 15.297 13.391 1 97.44 278 GLN A CA 1
ATOM 2093 C C . GLN A 1 278 ? -0.951 14.828 11.977 1 97.44 278 GLN A C 1
ATOM 2095 O O . GLN A 1 278 ? -0.97 15.617 11.031 1 97.44 278 GLN A O 1
ATOM 2100 N N . ARG A 1 279 ? -0.543 13.539 11.805 1 97.75 279 ARG A N 1
ATOM 2101 C CA . ARG A 1 279 ? -0.439 12.867 10.516 1 97.75 279 ARG A CA 1
ATOM 2102 C C . ARG A 1 279 ? -1.719 12.102 10.188 1 97.75 279 ARG A C 1
ATOM 2104 O O . ARG A 1 279 ? -2.045 11.117 10.852 1 97.75 279 ARG A O 1
ATOM 2111 N N . PRO A 1 280 ? -2.434 12.555 9.164 1 98.19 280 PRO A N 1
ATOM 2112 C CA . PRO A 1 280 ? -3.609 11.758 8.797 1 98.19 280 PRO A CA 1
ATOM 2113 C C . PRO A 1 280 ? -3.256 10.328 8.406 1 98.19 280 PRO A C 1
ATOM 2115 O O . PRO A 1 280 ? -2.26 10.102 7.719 1 98.19 280 PRO A O 1
ATOM 2118 N N . VAL A 1 281 ? -4 9.367 8.906 1 97.88 281 VAL A N 1
ATOM 2119 C CA . VAL A 1 281 ? -3.773 7.961 8.594 1 97.88 281 VAL A CA 1
ATOM 2120 C C . VAL A 1 281 ? -5.031 7.363 7.973 1 97.88 281 VAL A C 1
ATOM 2122 O O . VAL A 1 281 ? -6.133 7.887 8.156 1 97.88 281 VAL A O 1
ATOM 2125 N N . SER A 1 282 ? -4.824 6.324 7.203 1 96 282 SER A N 1
ATOM 2126 C CA . SER A 1 282 ? -5.949 5.664 6.547 1 96 282 SER A CA 1
ATOM 2127 C C . SER A 1 282 ? -6.918 5.082 7.57 1 96 282 SER A C 1
ATOM 2129 O O . SER A 1 282 ? -6.512 4.348 8.477 1 96 282 SER A O 1
ATOM 2131 N N . PRO A 1 283 ? -8.203 5.359 7.406 1 94.94 283 PRO A N 1
ATOM 2132 C CA . PRO A 1 283 ? -9.195 4.859 8.359 1 94.94 283 PRO A CA 1
ATOM 2133 C C . PRO A 1 283 ? -9.602 3.416 8.078 1 94.94 283 PRO A C 1
ATOM 2135 O O . PRO A 1 283 ? -10.367 2.826 8.844 1 94.94 283 PRO A O 1
ATOM 2138 N N . THR A 1 284 ? -9.055 2.852 7.074 1 91.5 284 THR A N 1
ATOM 2139 C CA . THR A 1 284 ? -9.594 1.574 6.621 1 91.5 284 THR A CA 1
ATOM 2140 C C . THR A 1 284 ? -8.656 0.428 6.996 1 91.5 284 THR A C 1
ATOM 2142 O O . THR A 1 284 ? -8.938 -0.733 6.688 1 91.5 284 THR A O 1
ATOM 2145 N N . ARG A 1 285 ? -7.559 0.753 7.656 1 88.88 285 ARG A N 1
ATOM 2146 C CA . ARG A 1 285 ? -6.586 -0.293 7.961 1 88.88 285 ARG A CA 1
ATOM 2147 C C . ARG A 1 285 ? -6.023 -0.122 9.367 1 88.88 285 ARG A C 1
ATOM 2149 O O . ARG A 1 285 ? -6.012 0.987 9.906 1 88.88 285 ARG A O 1
ATOM 2156 N N . GLY A 1 286 ? -5.668 -1.18 9.945 1 89.5 286 GLY A N 1
ATOM 2157 C CA . GLY A 1 286 ? -4.898 -1.143 11.18 1 89.5 286 GLY A CA 1
ATOM 2158 C C . GLY A 1 286 ? -5.684 -0.59 12.352 1 89.5 286 GLY A C 1
ATOM 2159 O O . GLY A 1 286 ? -6.875 -0.862 12.492 1 89.5 286 GLY A O 1
ATOM 2160 N N . LEU A 1 287 ? -5.008 0.104 13.164 1 92.75 287 LEU A N 1
ATOM 2161 C CA . LEU A 1 287 ? -5.547 0.62 14.422 1 92.75 287 LEU A CA 1
ATOM 2162 C C . LEU A 1 287 ? -6.699 1.582 14.164 1 92.75 287 LEU A C 1
ATOM 2164 O O . LEU A 1 287 ? -7.746 1.489 14.812 1 92.75 287 LEU A O 1
ATOM 2168 N N . PRO A 1 288 ? -6.613 2.471 13.141 1 96.06 288 PRO A N 1
ATOM 2169 C CA . PRO A 1 288 ? -7.734 3.383 12.898 1 96.06 288 PRO A CA 1
ATOM 2170 C C . PRO A 1 288 ? -9.039 2.648 12.586 1 96.06 288 PRO A C 1
ATOM 2172 O O . PRO A 1 288 ? -10.094 3.027 13.086 1 96.06 288 PRO A O 1
ATOM 2175 N N . LYS A 1 289 ? -8.906 1.656 11.805 1 95 289 LYS A N 1
ATOM 2176 C CA . LYS A 1 289 ? -10.094 0.863 11.5 1 95 289 LYS A CA 1
ATOM 2177 C C . LYS A 1 289 ? -10.711 0.284 12.773 1 95 289 LYS A C 1
ATOM 2179 O O . LYS A 1 289 ? -11.93 0.285 12.938 1 95 289 LYS A O 1
ATOM 2184 N N . ARG A 1 290 ? -9.883 -0.258 13.625 1 94.62 290 ARG A N 1
ATOM 2185 C CA . ARG A 1 290 ? -10.344 -0.82 14.891 1 94.62 290 ARG A CA 1
ATOM 2186 C C . ARG A 1 290 ? -10.992 0.251 15.766 1 94.62 290 ARG A C 1
ATOM 2188 O O . ARG A 1 290 ? -12.023 0.007 16.391 1 94.62 290 ARG A O 1
ATOM 2195 N N . ILE A 1 291 ? -10.414 1.375 15.781 1 96.06 291 ILE A N 1
ATOM 2196 C CA . ILE A 1 291 ? -10.93 2.498 16.562 1 96.06 291 ILE A CA 1
ATOM 2197 C C . ILE A 1 291 ? -12.32 2.877 16.062 1 96.06 291 ILE A C 1
ATOM 2199 O O . ILE A 1 291 ? -13.242 3.07 16.844 1 96.06 291 ILE A O 1
ATOM 2203 N N . ILE A 1 292 ? -12.477 2.975 14.805 1 96.19 292 ILE A N 1
ATOM 2204 C CA . ILE A 1 292 ? -13.75 3.336 14.195 1 96.19 292 ILE A CA 1
ATOM 2205 C C . ILE A 1 292 ? -14.797 2.275 14.531 1 96.19 292 ILE A C 1
ATOM 2207 O O . ILE A 1 292 ? -15.945 2.604 14.844 1 96.19 292 ILE A O 1
ATOM 2211 N N . SER A 1 293 ? -14.367 1.03 14.477 1 95.25 293 SER A N 1
ATOM 2212 C CA . SER A 1 293 ? -15.273 -0.063 14.805 1 95.25 293 SER A CA 1
ATOM 2213 C C . SER A 1 293 ? -15.742 0.031 16.25 1 95.25 293 SER A C 1
ATOM 2215 O O . SER A 1 293 ? -16.922 -0.195 16.547 1 95.25 293 SER A O 1
ATOM 2217 N N . ILE A 1 294 ? -14.844 0.315 17.109 1 94.44 294 ILE A N 1
ATOM 2218 C CA . ILE A 1 294 ? -15.164 0.468 18.531 1 94.44 294 ILE A CA 1
ATOM 2219 C C . ILE A 1 294 ? -16.188 1.596 18.703 1 94.44 294 ILE A C 1
ATOM 2221 O O . ILE A 1 294 ? -17.188 1.432 19.406 1 94.44 294 ILE A O 1
ATOM 2225 N N . LEU A 1 295 ? -15.938 2.672 18.078 1 94.06 295 LEU A N 1
ATOM 2226 C CA . LEU A 1 295 ? -16.844 3.811 18.188 1 94.06 295 LEU A CA 1
ATOM 2227 C C . LEU A 1 295 ? -18.234 3.461 17.641 1 94.06 295 LEU A C 1
ATOM 2229 O O . LEU A 1 295 ? -19.25 3.801 18.25 1 94.06 295 LEU A O 1
ATOM 2233 N N . LYS A 1 296 ? -18.234 2.854 16.484 1 92.81 296 LYS A N 1
ATOM 2234 C CA . LYS A 1 296 ? -19.5 2.451 15.875 1 92.81 296 LYS A CA 1
ATOM 2235 C C . LYS A 1 296 ? -20.297 1.55 16.812 1 92.81 296 LYS A C 1
ATOM 2237 O O . LYS A 1 296 ? -21.516 1.72 16.953 1 92.81 296 LYS A O 1
ATOM 2242 N N . SER A 1 297 ? -19.641 0.598 17.406 1 91.75 297 SER A N 1
ATOM 2243 C CA . SER A 1 297 ? -20.297 -0.319 18.344 1 91.75 297 SER A CA 1
ATOM 2244 C C . SER A 1 297 ? -20.875 0.426 19.531 1 91.75 297 SER A C 1
ATOM 2246 O O . SER A 1 297 ? -22.031 0.214 19.906 1 91.75 297 SER A O 1
ATOM 2248 N N . HIS A 1 298 ? -20.109 1.281 20.125 1 89.12 298 HIS A N 1
ATOM 2249 C CA . HIS A 1 298 ? -20.562 2.064 21.266 1 89.12 298 HIS A CA 1
ATOM 2250 C C . HIS A 1 298 ? -21.734 2.973 20.891 1 89.12 298 HIS A C 1
ATOM 2252 O O . HIS A 1 298 ? -22.688 3.115 21.656 1 89.12 298 HIS A O 1
ATOM 2258 N N . PHE A 1 299 ? -21.594 3.559 19.75 1 88.75 299 PHE A N 1
ATOM 2259 C CA . PHE A 1 299 ? -22.625 4.461 19.25 1 88.75 299 PHE A CA 1
ATOM 2260 C C . PHE A 1 299 ? -23.922 3.715 19 1 88.75 299 PHE A C 1
ATOM 2262 O O . PHE A 1 299 ? -25 4.188 19.375 1 88.75 299 PHE A O 1
ATOM 2269 N N . SER A 1 300 ? -23.812 2.564 18.375 1 88.31 300 SER A N 1
ATOM 2270 C CA . SER A 1 300 ? -24.984 1.743 18.078 1 88.31 300 SER A CA 1
ATOM 2271 C C . SER A 1 300 ? -25.656 1.283 19.375 1 88.31 300 SER A C 1
ATOM 2273 O O . SER A 1 300 ? -26.891 1.267 19.453 1 88.31 300 SER A O 1
ATOM 2275 N N . GLU A 1 301 ? -24.906 0.879 20.266 1 86 301 GLU A N 1
ATOM 2276 C CA . GLU A 1 301 ? -25.438 0.441 21.562 1 86 301 GLU A CA 1
ATOM 2277 C C . GLU A 1 301 ? -26.188 1.57 22.266 1 86 301 GLU A C 1
ATOM 2279 O O . GLU A 1 301 ? -27.234 1.347 22.859 1 86 301 GLU A O 1
ATOM 2284 N N . HIS A 1 302 ? -25.703 2.688 22.188 1 83.06 302 HIS A N 1
ATOM 2285 C CA . HIS A 1 302 ? -26.328 3.84 22.828 1 83.06 302 HIS A CA 1
ATOM 2286 C C . HIS A 1 302 ? -27.609 4.238 22.125 1 83.06 302 HIS A C 1
ATOM 2288 O O . HIS A 1 302 ? -28.609 4.574 22.766 1 83.06 302 HIS A O 1
ATOM 2294 N N . MET A 1 303 ? -27.562 4.172 20.828 1 82 303 MET A N 1
ATOM 2295 C CA . MET A 1 303 ? -28.734 4.555 20.047 1 82 303 MET A CA 1
ATOM 2296 C C . MET A 1 303 ? -29.859 3.541 20.219 1 82 303 MET A C 1
ATOM 2298 O O . MET A 1 303 ? -31.031 3.902 20.188 1 82 303 MET A O 1
ATOM 2302 N N . ALA A 1 304 ? -29.469 2.312 20.219 1 80.38 304 ALA A N 1
ATOM 2303 C CA . ALA A 1 304 ? -30.469 1.265 20.422 1 80.38 304 ALA A CA 1
ATOM 2304 C C . ALA A 1 304 ? -31.25 1.492 21.719 1 80.38 304 ALA A C 1
ATOM 2306 O O . ALA A 1 304 ? -32.438 1.146 21.812 1 80.38 304 ALA A O 1
ATOM 2307 N N . LYS A 1 305 ? -30.656 2.049 22.672 1 77.62 305 LYS A N 1
ATOM 2308 C CA . LYS A 1 305 ? -31.312 2.344 23.938 1 77.62 305 LYS A CA 1
ATOM 2309 C C . LYS A 1 305 ? -32.312 3.484 23.797 1 77.62 305 LYS A C 1
ATOM 2311 O O . LYS A 1 305 ? -33.25 3.588 24.578 1 77.62 305 LYS A O 1
ATOM 2316 N N . ARG A 1 306 ? -32.188 4.293 22.875 1 74.25 306 ARG A N 1
ATOM 2317 C CA . ARG A 1 306 ? -33.031 5.461 22.688 1 74.25 306 ARG A CA 1
ATOM 2318 C C . ARG A 1 306 ? -34.188 5.152 21.734 1 74.25 306 ARG A C 1
ATOM 2320 O O . ARG A 1 306 ? -35.219 5.84 21.75 1 74.25 306 ARG A O 1
ATOM 2327 N N . GLY A 1 307 ? -34.031 4.18 20.875 1 65.25 307 GLY A N 1
ATOM 2328 C CA . GLY A 1 307 ? -35.094 3.803 19.969 1 65.25 307 GLY A CA 1
ATOM 2329 C C . GLY A 1 307 ? -34.625 2.986 18.781 1 65.25 307 GLY A C 1
ATOM 2330 O O . GLY A 1 307 ? -33.406 2.818 18.578 1 65.25 307 GLY A O 1
ATOM 2331 N N . PRO A 1 308 ? -35.469 2.311 18.125 1 57.88 308 PRO A N 1
ATOM 2332 C CA . PRO A 1 308 ? -35.188 1.339 17.062 1 57.88 308 PRO A CA 1
ATOM 2333 C C . PRO A 1 308 ? -34.469 1.969 15.859 1 57.88 308 PRO A C 1
ATOM 2335 O O . PRO A 1 308 ? -34.531 1.411 14.758 1 57.88 308 PRO A O 1
ATOM 2338 N N . ALA A 1 309 ? -33.969 3.162 15.93 1 52.47 309 ALA A N 1
ATOM 2339 C CA . ALA A 1 309 ? -33.438 3.629 14.656 1 52.47 309 ALA A CA 1
ATOM 2340 C C . ALA A 1 309 ? -32.219 2.824 14.25 1 52.47 309 ALA A C 1
ATOM 2342 O O . ALA A 1 309 ? -31.203 2.805 14.969 1 52.47 309 ALA A O 1
ATOM 2343 N N . LYS A 1 310 ? -32.406 1.767 13.43 1 53.78 310 LYS A N 1
ATOM 2344 C CA . LYS A 1 310 ? -31.375 0.93 12.844 1 53.78 310 LYS A CA 1
ATOM 2345 C C . LYS A 1 310 ? -30.469 1.746 11.938 1 53.78 310 LYS A C 1
ATOM 2347 O O . LYS A 1 310 ? -30.766 1.954 10.758 1 53.78 310 LYS A O 1
ATOM 2352 N N . SER A 1 311 ? -29.875 2.941 12.406 1 58.44 311 SER A N 1
ATOM 2353 C CA . SER A 1 311 ? -29.031 3.537 11.383 1 58.44 311 SER A CA 1
ATOM 2354 C C . SER A 1 311 ? -27.688 2.82 11.297 1 58.44 311 SER A C 1
ATOM 2356 O O . SER A 1 311 ? -27 2.662 12.305 1 58.44 311 SER A O 1
ATOM 2358 N N . HIS A 1 312 ? -27.453 2.041 10.312 1 64.19 312 HIS A N 1
ATOM 2359 C CA . HIS A 1 312 ? -26.234 1.315 9.992 1 64.19 312 HIS A CA 1
ATOM 2360 C C . HIS A 1 312 ? -25.125 2.27 9.547 1 64.19 312 HIS A C 1
ATOM 2362 O O . HIS A 1 312 ? -24.016 1.839 9.273 1 64.19 312 HIS A O 1
ATOM 2368 N N . ALA A 1 313 ? -25.453 3.605 9.734 1 77.69 313 ALA A N 1
ATOM 2369 C CA . ALA A 1 313 ? -24.453 4.512 9.188 1 77.69 313 ALA A CA 1
ATOM 2370 C C . ALA A 1 313 ? -23.344 4.773 10.203 1 77.69 313 ALA A C 1
ATOM 2372 O O . ALA A 1 313 ? -23.594 4.871 11.406 1 77.69 313 ALA A O 1
ATOM 2373 N N . SER A 1 314 ? -22.141 4.836 9.789 1 88.81 314 SER A N 1
ATOM 2374 C CA . SER A 1 314 ? -20.969 5.105 10.625 1 88.81 314 SER A CA 1
ATOM 2375 C C . SER A 1 314 ? -20.953 6.559 11.086 1 88.81 314 SER A C 1
ATOM 2377 O O . SER A 1 314 ? -21.109 7.477 10.273 1 88.81 314 SER A O 1
ATOM 2379 N N . PRO A 1 315 ? -20.859 6.832 12.367 1 94.44 315 PRO A N 1
ATOM 2380 C CA . PRO A 1 315 ? -20.828 8.211 12.867 1 94.44 315 PRO A CA 1
ATOM 2381 C C . PRO A 1 315 ? -19.531 8.93 12.516 1 94.44 315 PRO A C 1
ATOM 2383 O O . PRO A 1 315 ? -18.5 8.281 12.297 1 94.44 315 PRO A O 1
ATOM 2386 N N . PHE A 1 316 ? -19.625 10.25 12.516 1 97.25 316 PHE A N 1
ATOM 2387 C CA . PHE A 1 316 ? -18.469 11.109 12.344 1 97.25 316 PHE A CA 1
ATOM 2388 C C . PHE A 1 316 ? -17.453 10.867 13.445 1 97.25 316 PHE A C 1
ATOM 2390 O O . PHE A 1 316 ? -17.812 10.68 14.609 1 97.25 316 PHE A O 1
ATOM 2397 N N . VAL A 1 317 ? -16.188 10.82 13.07 1 97.31 317 VAL A N 1
ATOM 2398 C CA . VAL A 1 317 ? -15.133 10.703 14.07 1 97.31 317 VAL A CA 1
ATOM 2399 C C . VAL A 1 317 ? -13.938 11.555 13.648 1 97.31 317 VAL A C 1
ATOM 2401 O O . VAL A 1 317 ? -13.484 11.477 12.5 1 97.31 317 VAL A O 1
ATOM 2404 N N . GLN A 1 318 ? -13.547 12.398 14.445 1 98.44 318 GLN A N 1
ATOM 2405 C CA . GLN A 1 318 ? -12.242 13.039 14.367 1 98.44 318 GLN A CA 1
ATOM 2406 C C . GLN A 1 318 ? -11.398 12.719 15.602 1 98.44 318 GLN A C 1
ATOM 2408 O O . GLN A 1 318 ? -11.844 12.93 16.734 1 98.44 318 GLN A O 1
ATOM 2413 N N . LEU A 1 319 ? -10.242 12.117 15.422 1 98.19 319 LEU A N 1
ATOM 2414 C CA . LEU A 1 319 ? -9.367 11.719 16.516 1 98.19 319 LEU A CA 1
ATOM 2415 C C . LEU A 1 319 ? -7.906 11.992 16.172 1 98.19 319 LEU A C 1
ATOM 2417 O O . LEU A 1 319 ? -7.441 11.617 15.094 1 98.19 319 LEU A O 1
ATOM 2421 N N . ASP A 1 320 ? -7.223 12.688 17.016 1 97.94 320 ASP A N 1
ATOM 2422 C CA . ASP A 1 320 ? -5.77 12.797 16.922 1 97.94 320 ASP A CA 1
ATOM 2423 C C . ASP A 1 320 ? -5.098 12.125 18.125 1 97.94 320 ASP A C 1
ATOM 2425 O O . ASP A 1 320 ? -5.477 12.367 19.266 1 97.94 320 ASP A O 1
ATOM 2429 N N . ILE A 1 321 ? -4.168 11.297 17.828 1 96.62 321 ILE A N 1
ATOM 2430 C CA . ILE A 1 321 ? -3.422 10.594 18.875 1 96.62 321 ILE A CA 1
ATOM 2431 C C . ILE A 1 321 ? -2.027 11.211 19 1 96.62 321 ILE A C 1
ATOM 2433 O O . ILE A 1 321 ? -1.204 11.094 18.094 1 96.62 321 ILE A O 1
ATOM 2437 N N . ARG A 1 322 ? -1.752 11.82 20.078 1 95.31 322 ARG A N 1
ATOM 2438 C CA . ARG A 1 322 ? -0.408 12.297 20.375 1 95.31 322 ARG A CA 1
ATOM 2439 C C . ARG A 1 322 ? 0.404 11.227 21.109 1 95.31 322 ARG A C 1
ATOM 2441 O O . ARG A 1 322 ? -0.053 10.664 22.094 1 95.31 322 ARG A O 1
ATOM 2448 N N . CYS A 1 323 ? 1.549 11.031 20.594 1 92.56 323 CYS A N 1
ATOM 2449 C CA . CYS A 1 323 ? 2.281 9.852 21.031 1 92.56 323 CYS A CA 1
ATOM 2450 C C . CYS A 1 323 ? 3.615 10.242 21.656 1 92.56 323 CYS A C 1
ATOM 2452 O O . CYS A 1 323 ? 4.238 11.219 21.25 1 92.56 323 CYS A O 1
ATOM 2454 N N . PRO A 1 324 ? 4.066 9.414 22.672 1 88.56 324 PRO A N 1
ATOM 2455 C CA . PRO A 1 324 ? 5.453 9.57 23.109 1 88.56 324 PRO A CA 1
ATOM 2456 C C . PRO A 1 324 ? 6.465 9.188 22.031 1 88.56 324 PRO A C 1
ATOM 2458 O O . PRO A 1 324 ? 6.137 8.422 21.125 1 88.56 324 PRO A O 1
ATOM 2461 N N . PRO A 1 325 ? 7.613 9.688 22.156 1 85.31 325 PRO A N 1
ATOM 2462 C CA . PRO A 1 325 ? 8.633 9.328 21.172 1 85.31 325 PRO A CA 1
ATOM 2463 C C . PRO A 1 325 ? 8.891 7.82 21.109 1 85.31 325 PRO A C 1
ATOM 2465 O O . PRO A 1 325 ? 8.789 7.133 22.125 1 85.31 325 PRO A O 1
ATOM 2468 N N . ARG A 1 326 ? 9.086 7.266 19.969 1 86.12 326 ARG A N 1
ATOM 2469 C CA . ARG A 1 326 ? 9.516 5.895 19.719 1 86.12 326 ARG A CA 1
ATOM 2470 C C . ARG A 1 326 ? 8.367 4.914 19.938 1 86.12 326 ARG A C 1
ATOM 2472 O O . ARG A 1 326 ? 8.586 3.709 20.062 1 86.12 326 ARG A O 1
ATOM 2479 N N . SER A 1 327 ? 7.172 5.453 19.969 1 88.5 327 SER A N 1
ATOM 2480 C CA . SER A 1 327 ? 6.055 4.582 20.312 1 88.5 327 SER A CA 1
ATOM 2481 C C . SER A 1 327 ? 5.488 3.898 19.062 1 88.5 327 SER A C 1
ATOM 2483 O O . SER A 1 327 ? 4.719 2.939 19.172 1 88.5 327 SER A O 1
ATOM 2485 N N . TYR A 1 328 ? 5.871 4.398 17.875 1 92.38 328 TYR A N 1
ATOM 2486 C CA . TYR A 1 328 ? 5.316 3.777 16.688 1 92.38 328 TYR A CA 1
ATOM 2487 C C . TYR A 1 328 ? 6.305 3.855 15.523 1 92.38 328 TYR A C 1
ATOM 2489 O O . TYR A 1 328 ? 7.258 4.637 15.562 1 92.38 328 TYR A O 1
ATOM 2497 N N . ASP A 1 329 ? 6.141 2.939 14.586 1 92.62 329 ASP A N 1
ATOM 2498 C CA . ASP A 1 329 ? 6.875 2.934 13.328 1 92.62 329 ASP A CA 1
ATOM 2499 C C . ASP A 1 329 ? 6.086 3.637 12.227 1 92.62 329 ASP A C 1
ATOM 2501 O O . ASP A 1 329 ? 5.043 3.143 11.797 1 92.62 329 ASP A O 1
ATOM 2505 N N . PRO A 1 330 ? 6.602 4.781 11.727 1 93.75 330 PRO A N 1
ATOM 2506 C CA . PRO A 1 330 ? 5.871 5.504 10.68 1 93.75 330 PRO A CA 1
ATOM 2507 C C . PRO A 1 330 ? 6.219 5.016 9.273 1 93.75 330 PRO A C 1
ATOM 2509 O O . PRO A 1 330 ? 5.598 5.441 8.305 1 93.75 330 PRO A O 1
ATOM 2512 N N . ASN A 1 331 ? 7.215 4.172 9.109 1 94.69 331 ASN A N 1
ATOM 2513 C CA . ASN A 1 331 ? 7.727 3.756 7.805 1 94.69 331 ASN A CA 1
ATOM 2514 C C . ASN A 1 331 ? 7.113 2.434 7.355 1 94.69 331 ASN A C 1
ATOM 2516 O O . ASN A 1 331 ? 7.824 1.452 7.145 1 94.69 331 ASN A O 1
ATOM 2520 N N . VAL A 1 332 ? 5.836 2.484 7.039 1 92.94 332 VAL A N 1
ATOM 2521 C CA . VAL A 1 332 ? 5.086 1.262 6.77 1 92.94 332 VAL A CA 1
ATOM 2522 C C . VAL A 1 332 ? 4.645 1.24 5.305 1 92.94 332 VAL A C 1
ATOM 2524 O O . VAL A 1 332 ? 4.785 0.223 4.625 1 92.94 332 VAL A O 1
ATOM 2527 N N . SER A 1 333 ? 4.176 2.309 4.797 1 92.69 333 SER A N 1
ATOM 2528 C CA . SER A 1 333 ? 3.654 2.406 3.439 1 92.69 333 SER A CA 1
ATOM 2529 C C . SER A 1 333 ? 4.328 3.537 2.668 1 92.69 333 SER A C 1
ATOM 2531 O O . SER A 1 333 ? 4.859 4.473 3.268 1 92.69 333 SER A O 1
ATOM 2533 N N . PRO A 1 334 ? 4.246 3.488 1.36 1 91.38 334 PRO A N 1
ATOM 2534 C CA . PRO A 1 334 ? 4.836 4.562 0.56 1 91.38 334 PRO A CA 1
ATOM 2535 C C . PRO A 1 334 ? 4.219 5.93 0.862 1 91.38 334 PRO A C 1
ATOM 2537 O O . PRO A 1 334 ? 4.934 6.934 0.928 1 91.38 334 PRO A O 1
ATOM 2540 N N . LEU A 1 335 ? 2.955 5.949 1.186 1 91.75 335 LEU A N 1
ATOM 2541 C CA . LEU A 1 335 ? 2.238 7.203 1.39 1 91.75 335 LEU A CA 1
ATOM 2542 C C . LEU A 1 335 ? 2.354 7.668 2.838 1 91.75 335 LEU A C 1
ATOM 2544 O O . LEU A 1 335 ? 1.878 8.75 3.188 1 91.75 335 LEU A O 1
ATOM 2548 N N . LYS A 1 336 ? 2.93 6.891 3.652 1 93.75 336 LYS A N 1
ATOM 2549 C CA . LYS A 1 336 ? 3.127 7.207 5.062 1 93.75 336 LYS A CA 1
ATOM 2550 C C . LYS A 1 336 ? 1.791 7.426 5.77 1 93.75 336 LYS A C 1
ATOM 2552 O O . LYS A 1 336 ? 1.688 8.273 6.66 1 93.75 336 LYS A O 1
ATOM 2557 N N . ASP A 1 337 ? 0.764 6.742 5.297 1 95.19 337 ASP A N 1
ATOM 2558 C CA . ASP A 1 337 ? -0.557 6.883 5.898 1 95.19 337 ASP A CA 1
ATOM 2559 C C . ASP A 1 337 ? -0.903 5.66 6.75 1 95.19 337 ASP A C 1
ATOM 2561 O O . ASP A 1 337 ? -2.07 5.434 7.074 1 95.19 337 ASP A O 1
ATOM 2565 N N . GLU A 1 338 ? 0.063 4.855 7.051 1 94.62 338 GLU A N 1
ATOM 2566 C CA . GLU A 1 338 ? -0.028 3.736 7.98 1 94.62 338 GLU A CA 1
ATOM 2567 C C . GLU A 1 338 ? 1.101 3.777 9.008 1 94.62 338 GLU A C 1
ATOM 2569 O O . GLU A 1 338 ? 2.242 4.098 8.672 1 94.62 338 GLU A O 1
ATOM 2574 N N . VAL A 1 339 ? 0.731 3.471 10.258 1 94 339 VAL A N 1
ATOM 2575 C CA . VAL A 1 339 ? 1.729 3.4 11.32 1 94 339 VAL A CA 1
ATOM 2576 C C . VAL A 1 339 ? 1.536 2.115 12.125 1 94 339 VAL A C 1
ATOM 2578 O O . VAL A 1 339 ? 0.435 1.563 12.164 1 94 339 VAL A O 1
ATOM 2581 N N . LEU A 1 340 ? 2.607 1.643 12.695 1 92.69 340 LEU A N 1
ATOM 2582 C CA . LEU A 1 340 ? 2.57 0.467 13.555 1 92.69 340 LEU A CA 1
ATOM 2583 C C . LEU A 1 340 ? 2.973 0.826 14.977 1 92.69 340 LEU A C 1
ATOM 2585 O O . LEU A 1 340 ? 4.102 1.263 15.219 1 92.69 340 LEU A O 1
ATOM 2589 N N . PHE A 1 341 ? 2.062 0.618 15.883 1 92 341 PHE A N 1
ATOM 2590 C CA . PHE A 1 341 ? 2.352 0.873 17.281 1 92 341 PHE A CA 1
ATOM 2591 C C . PHE A 1 341 ? 2.951 -0.362 17.953 1 92 341 PHE A C 1
ATOM 2593 O O . PHE A 1 341 ? 2.525 -1.486 17.688 1 92 341 PHE A O 1
ATOM 2600 N N . ALA A 1 342 ? 3.938 -0.108 18.781 1 86.62 342 ALA A N 1
ATOM 2601 C CA . ALA A 1 342 ? 4.523 -1.202 19.562 1 86.62 342 ALA A CA 1
ATOM 2602 C C . ALA A 1 342 ? 3.488 -1.828 20.484 1 86.62 342 ALA A C 1
ATOM 2604 O O . ALA A 1 342 ? 3.463 -3.049 20.672 1 86.62 342 ALA A O 1
ATOM 2605 N N . ASP A 1 343 ? 2.645 -1.023 20.984 1 83.31 343 ASP A N 1
ATOM 2606 C CA . ASP A 1 343 ? 1.589 -1.491 21.875 1 83.31 343 ASP A CA 1
ATOM 2607 C C . ASP A 1 343 ? 0.259 -0.812 21.562 1 83.31 343 ASP A C 1
ATOM 2609 O O . ASP A 1 343 ? 0.039 0.341 21.938 1 83.31 343 ASP A O 1
ATOM 2613 N N . GLU A 1 344 ? -0.6 -1.576 20.969 1 90.06 344 GLU A N 1
ATOM 2614 C CA . GLU A 1 344 ? -1.907 -1.052 20.594 1 90.06 344 GLU A CA 1
ATOM 2615 C C . GLU A 1 344 ? -2.916 -1.208 21.719 1 90.06 344 GLU A C 1
ATOM 2617 O O . GLU A 1 344 ? -3.92 -0.494 21.766 1 90.06 344 GLU A O 1
ATOM 2622 N N . LYS A 1 345 ? -2.645 -2.178 22.594 1 87.44 345 LYS A N 1
ATOM 2623 C CA . LYS A 1 345 ? -3.617 -2.537 23.609 1 87.44 345 LYS A CA 1
ATOM 2624 C C . LYS A 1 345 ? -3.916 -1.351 24.531 1 87.44 345 LYS A C 1
ATOM 2626 O O . LYS A 1 345 ? -5.082 -1.026 24.766 1 87.44 345 LYS A O 1
ATOM 2631 N N . GLY A 1 346 ? -2.828 -0.736 24.969 1 86.19 346 GLY A N 1
ATOM 2632 C CA . GLY A 1 346 ? -3.018 0.418 25.828 1 86.19 346 GLY A CA 1
ATOM 2633 C C . GLY A 1 346 ? -3.799 1.537 25.156 1 86.19 346 GLY A C 1
ATOM 2634 O O . GLY A 1 346 ? -4.648 2.17 25.797 1 86.19 346 GLY A O 1
ATOM 2635 N N . LEU A 1 347 ? -3.557 1.757 23.953 1 91.19 347 LEU A N 1
ATOM 2636 C CA . LEU A 1 347 ? -4.223 2.807 23.188 1 91.19 347 LEU A CA 1
ATOM 2637 C C . LEU A 1 347 ? -5.703 2.482 23 1 91.19 347 LEU A C 1
ATOM 2639 O O . LEU A 1 347 ? -6.559 3.355 23.156 1 91.19 347 LEU A O 1
ATOM 2643 N N . ILE A 1 348 ? -5.973 1.269 22.719 1 93.38 348 ILE A N 1
ATOM 2644 C CA . ILE A 1 348 ? -7.344 0.82 22.5 1 93.38 348 ILE A CA 1
ATOM 2645 C C . ILE A 1 348 ? -8.133 0.931 23.797 1 93.38 348 ILE A C 1
ATOM 2647 O O . ILE A 1 348 ? -9.273 1.407 23.797 1 93.38 348 ILE A O 1
ATOM 2651 N N . GLU A 1 349 ? -7.512 0.529 24.844 1 91.69 349 GLU A N 1
ATOM 2652 C CA . GLU A 1 349 ? -8.164 0.622 26.156 1 91.69 349 GLU A CA 1
ATOM 2653 C C . GLU A 1 349 ? -8.461 2.074 26.516 1 91.69 349 GLU A C 1
ATOM 2655 O O . GLU A 1 349 ? -9.531 2.381 27.047 1 91.69 349 GLU A O 1
ATOM 2660 N N . CYS A 1 350 ? -7.516 2.865 26.25 1 91 350 CYS A N 1
ATOM 2661 C CA . CYS A 1 350 ? -7.695 4.289 26.516 1 91 350 CYS A CA 1
ATOM 2662 C C . CYS A 1 350 ? -8.867 4.848 25.719 1 91 350 CYS A C 1
ATOM 2664 O O . CYS A 1 350 ? -9.688 5.594 26.25 1 91 350 CYS A O 1
ATOM 2666 N N . PHE A 1 351 ? -8.977 4.461 24.5 1 94.19 351 PHE A N 1
ATOM 2667 C CA . PHE A 1 351 ? -10.047 4.953 23.641 1 94.19 351 PHE A CA 1
ATOM 2668 C C . PHE A 1 351 ? -11.398 4.406 24.078 1 94.19 351 PHE A C 1
ATOM 2670 O O . PHE A 1 351 ? -12.398 5.121 24.062 1 94.19 351 PHE A O 1
ATOM 2677 N N . GLU A 1 352 ? -11.398 3.148 24.406 1 93.06 352 GLU A N 1
ATOM 2678 C CA . GLU A 1 352 ? -12.633 2.559 24.922 1 93.06 352 GLU A CA 1
ATOM 2679 C C . GLU A 1 352 ? -13.109 3.283 26.172 1 93.06 352 GLU A C 1
ATOM 2681 O O . GLU A 1 352 ? -14.305 3.518 26.344 1 93.06 352 GLU A O 1
ATOM 2686 N N . GLY A 1 353 ? -12.156 3.547 27.047 1 90.81 353 GLY A N 1
ATOM 2687 C CA . GLY A 1 353 ? -12.492 4.332 28.234 1 90.81 353 GLY A CA 1
ATOM 2688 C C . GLY A 1 353 ? -13.094 5.684 27.906 1 90.81 353 GLY A C 1
ATOM 2689 O O . GLY A 1 353 ? -14.055 6.113 28.531 1 90.81 353 GLY A O 1
ATOM 2690 N N . LEU A 1 354 ? -12.523 6.312 26.891 1 91.88 354 LEU A N 1
ATOM 2691 C CA . LEU A 1 354 ? -13.016 7.605 26.422 1 91.88 354 LEU A CA 1
ATOM 2692 C C . LEU A 1 354 ? -14.461 7.492 25.953 1 91.88 354 LEU A C 1
ATOM 2694 O O . LEU A 1 354 ? -15.297 8.328 26.297 1 91.88 354 LEU A O 1
ATOM 2698 N N . CYS A 1 355 ? -14.812 6.484 25.203 1 91.81 355 CYS A N 1
ATOM 2699 C CA . CYS A 1 355 ? -16.156 6.266 24.703 1 91.81 355 CYS A CA 1
ATOM 2700 C C . CYS A 1 355 ? -17.141 6.008 25.844 1 91.81 355 CYS A C 1
ATOM 2702 O O . CYS A 1 355 ? -18.25 6.523 25.828 1 91.81 355 CYS A O 1
ATOM 2704 N N . ARG A 1 356 ? -16.688 5.266 26.797 1 89.19 356 ARG A N 1
ATOM 2705 C CA . ARG A 1 356 ? -17.531 4.965 27.953 1 89.19 356 ARG A CA 1
ATOM 2706 C C . ARG A 1 356 ? -17.859 6.23 28.734 1 89.19 356 ARG A C 1
ATOM 2708 O O . ARG A 1 356 ? -19 6.445 29.141 1 89.19 356 ARG A O 1
ATOM 2715 N N . GLU A 1 357 ? -16.922 6.984 28.938 1 87.5 357 GLU A N 1
ATOM 2716 C CA . GLU A 1 357 ? -17.094 8.227 29.688 1 87.5 357 GLU A CA 1
ATOM 2717 C C . GLU A 1 357 ? -18.031 9.188 28.953 1 87.5 357 GLU A C 1
ATOM 2719 O O . GLU A 1 357 ? -18.812 9.898 29.578 1 87.5 357 GLU A O 1
ATOM 2724 N N . LEU A 1 358 ? -17.844 9.25 27.703 1 88.19 358 LEU A N 1
ATOM 2725 C CA . LEU A 1 358 ? -18.688 10.117 26.875 1 88.19 358 LEU A CA 1
ATOM 2726 C C . LEU A 1 358 ? -20.156 9.734 27.031 1 88.19 358 LEU A C 1
ATOM 2728 O O . LEU A 1 358 ? -21.031 10.609 27.078 1 88.19 358 LEU A O 1
ATOM 2732 N N . HIS A 1 359 ? -20.453 8.531 27.156 1 83.5 359 HIS A N 1
ATOM 2733 C CA . HIS A 1 359 ? -21.844 8.07 27.219 1 83.5 359 HIS A CA 1
ATOM 2734 C C . HIS A 1 359 ? -22.359 8.07 28.656 1 83.5 359 HIS A C 1
ATOM 2736 O O . HIS A 1 359 ? -23.562 8.109 28.891 1 83.5 359 HIS A O 1
ATOM 2742 N N . ALA A 1 360 ? -21.438 7.832 29.594 1 76.94 360 ALA A N 1
ATOM 2743 C CA . ALA A 1 360 ? -21.844 7.879 30.984 1 76.94 360 ALA A CA 1
ATOM 2744 C C . ALA A 1 360 ? -22.266 9.297 31.391 1 76.94 360 ALA A C 1
ATOM 2746 O O . ALA A 1 360 ? -23.203 9.477 32.188 1 76.94 360 ALA A O 1
ATOM 2747 N N . LYS A 1 361 ? -21.391 10.203 31.188 1 64.5 361 LYS A N 1
ATOM 2748 C CA . LYS A 1 361 ? -21.656 11.578 31.609 1 64.5 361 LYS A CA 1
ATOM 2749 C C . LYS A 1 361 ? -22.859 12.156 30.875 1 64.5 361 LYS A C 1
ATOM 2751 O O . LYS A 1 361 ? -23.391 13.195 31.266 1 64.5 361 LYS A O 1
ATOM 2756 N N . GLY A 1 362 ? -23.891 11.516 30.703 1 52.41 362 GLY A N 1
ATOM 2757 C CA . GLY A 1 362 ? -25.141 12.07 30.203 1 52.41 362 GLY A CA 1
ATOM 2758 C C . GLY A 1 362 ? -24.969 13.438 29.562 1 52.41 362 GLY A C 1
ATOM 2759 O O . GLY A 1 362 ? -24.062 14.18 29.922 1 52.41 362 GLY A O 1
ATOM 2760 N N . GLY A 1 363 ? -25.422 13.758 28.234 1 46.47 363 GLY A N 1
ATOM 2761 C CA . GLY A 1 363 ? -25.516 14.875 27.297 1 46.47 363 GLY A CA 1
ATOM 2762 C C . GLY A 1 363 ? -25.156 16.203 27.922 1 46.47 363 GLY A C 1
ATOM 2763 O O . GLY A 1 363 ? -25.375 17.266 27.328 1 46.47 363 GLY A O 1
ATOM 2764 N N . CYS A 1 364 ? -25.156 16.391 29.172 1 36.62 364 CYS A N 1
ATOM 2765 C CA . CYS A 1 364 ? -25.406 17.734 29.672 1 36.62 364 CYS A CA 1
ATOM 2766 C C . CYS A 1 364 ? -24.141 18.594 29.547 1 36.62 364 CYS A C 1
ATOM 2768 O O . CYS A 1 364 ? -24.172 19.797 29.828 1 36.62 364 CYS A O 1
ATOM 2770 N N . ARG A 1 365 ? -22.875 18.094 29.75 1 44.91 365 ARG A N 1
ATOM 2771 C CA . ARG A 1 365 ? -21.938 19.156 30.094 1 44.91 365 ARG A CA 1
ATOM 2772 C C . ARG A 1 365 ? -21.328 19.766 28.828 1 44.91 365 ARG A C 1
ATOM 2774 O O . ARG A 1 365 ? -20.922 19.047 27.922 1 44.91 365 ARG A O 1
ATOM 2781 N N . ARG A 1 366 ? -21.594 21 28.484 1 42.69 366 ARG A N 1
ATOM 2782 C CA . ARG A 1 366 ? -21.141 21.953 27.469 1 42.69 366 ARG A CA 1
ATOM 2783 C C . ARG A 1 366 ? -19.625 22.016 27.422 1 42.69 366 ARG A C 1
ATOM 2785 O O . ARG A 1 366 ? -19.047 22.75 26.609 1 42.69 366 ARG A O 1
ATOM 2792 N N . HIS A 1 367 ? -18.797 21.609 28.516 1 45.97 367 HIS A N 1
ATOM 2793 C CA . HIS A 1 367 ? -17.375 21.953 28.547 1 45.97 367 HIS A CA 1
ATOM 2794 C C . HIS A 1 367 ? -16.516 20.797 28.094 1 45.97 367 HIS A C 1
ATOM 2796 O O . HIS A 1 367 ? -16.906 19.641 28.188 1 45.97 367 HIS A O 1
ATOM 2802 N N . PRO A 1 368 ? -15.398 21.047 27.422 1 51.34 368 PRO A N 1
ATOM 2803 C CA . PRO A 1 368 ? -14.383 20.047 27.047 1 51.34 368 PRO A CA 1
ATOM 2804 C C . PRO A 1 368 ? -14.094 19.062 28.172 1 51.34 368 PRO A C 1
ATOM 2806 O O . PRO A 1 368 ? -13.93 19.453 29.328 1 51.34 368 PRO A O 1
ATOM 2809 N N . LEU A 1 369 ? -14.43 17.688 28.047 1 50.78 369 LEU A N 1
ATOM 2810 C CA . LEU A 1 369 ? -14.242 16.625 29.016 1 50.78 369 LEU A CA 1
ATOM 2811 C C . LEU A 1 369 ? -12.805 16.109 28.969 1 50.78 369 LEU A C 1
ATOM 2813 O O . LEU A 1 369 ? -12.289 15.758 27.906 1 50.78 369 LEU A O 1
ATOM 2817 N N . THR A 1 370 ? -12.07 16.391 29.938 1 52.56 370 THR A N 1
ATOM 2818 C CA . THR A 1 370 ? -10.781 15.742 30.125 1 52.56 370 THR A CA 1
ATOM 2819 C C . THR A 1 370 ? -10.93 14.461 30.938 1 52.56 370 THR A C 1
ATOM 2821 O O . THR A 1 370 ? -11.461 14.492 32.062 1 52.56 370 THR A O 1
ATOM 2824 N N . VAL A 1 371 ? -10.812 13.242 30.297 1 48.44 371 VAL A N 1
ATOM 2825 C CA . VAL A 1 371 ? -10.953 11.961 30.984 1 48.44 371 VAL A CA 1
ATOM 2826 C C . VAL A 1 371 ? -9.578 11.359 31.25 1 48.44 371 VAL A C 1
ATOM 2828 O O . VAL A 1 371 ? -8.781 11.188 30.312 1 48.44 371 VAL A O 1
ATOM 2831 N N . ALA A 1 372 ? -9.188 11.18 32.531 1 50.75 372 ALA A N 1
ATOM 2832 C CA . ALA A 1 372 ? -7.992 10.445 32.906 1 50.75 372 ALA A CA 1
ATOM 2833 C C . ALA A 1 372 ? -8.281 8.953 33.062 1 50.75 372 ALA A C 1
ATOM 2835 O O . ALA A 1 372 ? -9.148 8.555 33.812 1 50.75 372 ALA A O 1
ATOM 2836 N N . ILE A 1 373 ? -7.805 8.055 32.031 1 44 373 ILE A N 1
ATOM 2837 C CA . ILE A 1 373 ? -8.047 6.621 32.125 1 44 373 ILE A CA 1
ATOM 2838 C C . ILE A 1 373 ? -6.824 5.93 32.719 1 44 373 ILE A C 1
ATOM 2840 O O . ILE A 1 373 ? -5.715 6.066 32.188 1 44 373 ILE A O 1
ATOM 2844 N N . THR A 1 374 ? -6.816 5.309 33.938 1 43.28 374 THR A N 1
ATOM 2845 C CA . THR A 1 374 ? -5.777 4.559 34.656 1 43.28 374 THR A CA 1
ATOM 2846 C C . THR A 1 374 ? -5.59 3.182 34.031 1 43.28 374 THR A C 1
ATOM 2848 O O . THR A 1 374 ? -6.52 2.377 33.969 1 43.28 374 THR A O 1
ATOM 2851 N N . SER A 1 375 ? -4.703 3.039 33.156 1 41.09 375 SER A N 1
ATOM 2852 C CA . SER A 1 375 ? -4.363 1.701 32.688 1 41.09 375 SER A CA 1
ATOM 2853 C C . SER A 1 375 ? -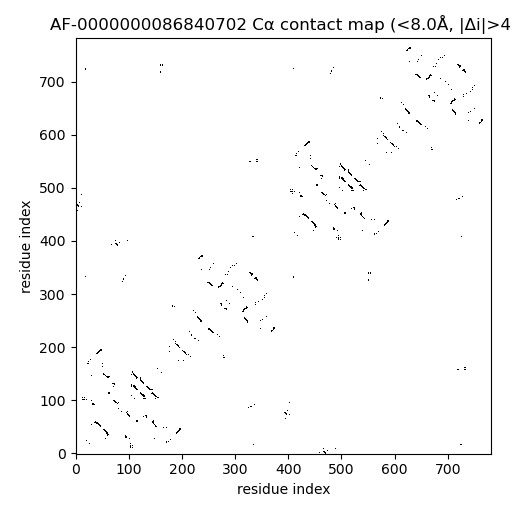3.791 0.847 33.812 1 41.09 375 SER A C 1
ATOM 2855 O O . SER A 1 375 ? -3.096 1.357 34.688 1 41.09 375 SER A O 1
ATOM 2857 N N . ALA A 1 376 ? -4.105 -0.396 34.094 1 32.94 376 ALA A N 1
ATOM 2858 C CA . ALA A 1 376 ? -3.51 -1.332 35.031 1 32.94 376 ALA A CA 1
ATOM 2859 C C . ALA A 1 376 ? -2.012 -1.483 34.781 1 32.94 376 ALA A C 1
ATOM 2861 O O . ALA A 1 376 ? -1.58 -1.671 33.656 1 32.94 376 ALA A O 1
ATOM 2862 N N . LYS A 1 377 ? -1.116 -1.179 35.688 1 31.31 377 LYS A N 1
ATOM 2863 C CA . LYS A 1 377 ? 0.336 -1.301 35.781 1 31.31 377 LYS A CA 1
ATOM 2864 C C . LYS A 1 377 ? 0.8 -2.693 35.375 1 31.31 377 LYS A C 1
ATOM 2866 O O . LYS A 1 377 ? 0.49 -3.684 36.031 1 31.31 377 LYS A O 1
ATOM 2871 N N . LEU A 1 378 ? 1.105 -2.961 34.188 1 29.09 378 LEU A N 1
ATOM 2872 C CA . LEU A 1 378 ? 1.982 -4.117 34.062 1 29.09 378 LEU A CA 1
ATOM 2873 C C . LEU A 1 378 ? 3.305 -3.879 34.781 1 29.09 378 LEU A C 1
ATOM 2875 O O . LEU A 1 378 ? 4 -2.9 34.5 1 29.09 378 LEU A O 1
ATOM 2879 N N . GLN A 1 379 ? 3.535 -4.43 35.906 1 26.23 379 GLN A N 1
ATOM 2880 C CA . GLN A 1 379 ? 4.762 -4.469 36.719 1 26.23 379 GLN A CA 1
ATOM 2881 C C . GLN A 1 379 ? 5.977 -4.742 35.812 1 26.23 379 GLN A C 1
ATOM 2883 O O . GLN A 1 379 ? 6.012 -5.738 35.094 1 26.23 379 GLN A O 1
ATOM 2888 N N . ALA A 1 380 ? 6.637 -3.666 35.438 1 30.7 380 ALA A N 1
ATOM 2889 C CA . ALA A 1 380 ? 7.957 -3.904 34.875 1 30.7 380 ALA A CA 1
ATOM 2890 C C . ALA A 1 380 ? 8.711 -4.98 35.656 1 30.7 380 ALA A C 1
ATOM 2892 O O . ALA A 1 380 ? 8.836 -4.898 36.875 1 30.7 380 ALA A O 1
ATOM 2893 N N . LEU A 1 381 ? 8.82 -6.188 35.156 1 27.88 381 LEU A N 1
ATOM 2894 C CA . LEU A 1 381 ? 9.703 -7.156 35.781 1 27.88 381 LEU A CA 1
ATOM 2895 C C . LEU A 1 381 ? 11.094 -6.562 36 1 27.88 381 LEU A C 1
ATOM 2897 O O . LEU A 1 381 ? 11.648 -5.914 35.125 1 27.88 381 LEU A O 1
ATOM 2901 N N . PRO A 1 382 ? 11.562 -6.422 37.219 1 28.64 382 PRO A N 1
ATOM 2902 C CA . PRO A 1 382 ? 12.891 -5.922 37.594 1 28.64 382 PRO A CA 1
ATOM 2903 C C . PRO A 1 382 ? 14.016 -6.602 36.812 1 28.64 382 PRO A C 1
ATOM 2905 O O . PRO A 1 382 ? 13.977 -7.816 36.625 1 28.64 382 PRO A O 1
ATOM 2908 N N . LEU A 1 383 ? 14.625 -5.969 35.875 1 29.55 383 LEU A N 1
ATOM 2909 C CA . LEU A 1 383 ? 15.883 -6.406 35.281 1 29.55 383 LEU A CA 1
ATOM 2910 C C . LEU A 1 383 ? 16.906 -6.77 36.375 1 29.55 383 LEU A C 1
ATOM 2912 O O . LEU A 1 383 ? 17.594 -5.895 36.875 1 29.55 383 LEU A O 1
ATOM 2916 N N . GLY A 1 384 ? 16.453 -7.43 37.531 1 25.5 384 GLY A N 1
ATOM 2917 C CA . GLY A 1 384 ? 17.359 -7.637 38.656 1 25.5 384 GLY A CA 1
ATOM 2918 C C . GLY A 1 384 ? 18.719 -8.188 38.25 1 25.5 384 GLY A C 1
ATOM 2919 O O . GLY A 1 384 ? 19.719 -7.469 38.25 1 25.5 384 GLY A O 1
ATOM 2920 N N . MET A 1 385 ? 19.141 -9.461 38.781 1 27.34 385 MET A N 1
ATOM 2921 C CA . MET A 1 385 ? 20.266 -9.992 39.562 1 27.34 385 MET A CA 1
ATOM 2922 C C . MET A 1 385 ? 21.344 -10.539 38.625 1 27.34 385 MET A C 1
ATOM 2924 O O . MET A 1 385 ? 21.125 -11.523 37.906 1 27.34 385 MET A O 1
ATOM 2928 N N . THR A 1 386 ? 22.125 -9.602 38 1 27.42 386 THR A N 1
ATOM 2929 C CA . THR A 1 386 ? 23.422 -10.016 37.5 1 27.42 386 THR A CA 1
ATOM 2930 C C . THR A 1 386 ? 24.172 -10.812 38.562 1 27.42 386 THR A C 1
ATOM 2932 O O . THR A 1 386 ? 24.469 -10.297 39.656 1 27.42 386 THR A O 1
ATOM 2935 N N . GLN A 1 387 ? 23.797 -12.109 38.812 1 24.78 387 GLN A N 1
ATOM 2936 C CA . GLN A 1 387 ? 24.578 -12.961 39.688 1 24.78 387 GLN A CA 1
ATOM 2937 C C . GLN A 1 387 ? 26.062 -12.93 39.312 1 24.78 387 GLN A C 1
ATOM 2939 O O . GLN A 1 387 ? 26.422 -13.133 38.156 1 24.78 387 GLN A O 1
ATOM 2944 N N . LYS A 1 388 ? 26.906 -12.234 40.125 1 27.23 388 LYS A N 1
ATOM 2945 C CA . LYS A 1 388 ? 28.359 -12.32 40.281 1 27.23 388 LYS A CA 1
ATOM 2946 C C . LYS A 1 388 ? 28.812 -13.773 40.375 1 27.23 388 LYS A C 1
ATOM 2948 O O . LYS A 1 388 ? 28.484 -14.469 41.344 1 27.23 388 LYS A O 1
ATOM 2953 N N . SER A 1 389 ? 28.609 -14.547 39.25 1 24.17 389 SER A N 1
ATOM 2954 C CA . SER A 1 389 ? 29.312 -15.812 39.406 1 24.17 389 SER A CA 1
ATOM 2955 C C . SER A 1 389 ? 30.75 -15.586 39.844 1 24.17 389 SER A C 1
ATOM 2957 O O . SER A 1 389 ? 31.422 -14.664 39.344 1 24.17 389 SER A O 1
ATOM 2959 N N . SER A 1 390 ? 31.109 -15.93 41.094 1 26.86 390 SER A N 1
ATOM 2960 C CA . SER A 1 390 ? 32.344 -16.203 41.781 1 26.86 390 SER A CA 1
ATOM 2961 C C . SER A 1 390 ? 33.344 -16.953 40.875 1 26.86 390 SER A C 1
ATOM 2963 O O . SER A 1 390 ? 34.438 -17.312 41.312 1 26.86 390 SER A O 1
ATOM 2965 N N . ILE A 1 391 ? 33.656 -16.578 39.625 1 22.69 391 ILE A N 1
ATOM 2966 C CA . ILE A 1 391 ? 35.031 -17.016 39.406 1 22.69 391 ILE A CA 1
ATOM 2967 C C . ILE A 1 391 ? 36 -16.047 40.094 1 22.69 391 ILE A C 1
ATOM 2969 O O . ILE A 1 391 ? 35.812 -14.828 40 1 22.69 391 ILE A O 1
ATOM 2973 N N . MET B 1 1 ? 17.453 21.641 8.422 1 75.19 1 MET B N 1
ATOM 2974 C CA . MET B 1 1 ? 18.703 21.016 8.031 1 75.19 1 MET B CA 1
ATOM 2975 C C . MET B 1 1 ? 18.906 21.109 6.523 1 75.19 1 MET B C 1
ATOM 2977 O O . MET B 1 1 ? 17.953 21.297 5.77 1 75.19 1 MET B O 1
ATOM 2981 N N . ILE B 1 2 ? 20.156 20.969 6.195 1 90.56 2 ILE B N 1
ATOM 2982 C CA . ILE B 1 2 ? 20.516 20.953 4.785 1 90.56 2 ILE B CA 1
ATOM 2983 C C . ILE B 1 2 ? 20.062 19.641 4.141 1 90.56 2 ILE B C 1
ATOM 2985 O O . ILE B 1 2 ? 19.984 18.609 4.812 1 90.56 2 ILE B O 1
ATOM 2989 N N . ILE B 1 3 ? 19.672 19.734 2.939 1 95.81 3 ILE B N 1
ATOM 2990 C CA . ILE B 1 3 ? 19.328 18.516 2.209 1 95.81 3 ILE B CA 1
ATOM 2991 C C . ILE B 1 3 ? 20.609 17.766 1.829 1 95.81 3 ILE B C 1
ATOM 2993 O O . ILE B 1 3 ? 21.5 18.328 1.188 1 95.81 3 ILE B O 1
ATOM 2997 N N . SER B 1 4 ? 20.703 16.547 2.244 1 95.94 4 SER B N 1
ATOM 2998 C CA . SER B 1 4 ? 21.875 15.727 1.964 1 95.94 4 SER B CA 1
ATOM 2999 C C . SER B 1 4 ? 21.484 14.289 1.653 1 95.94 4 SER B C 1
ATOM 3001 O O . SER B 1 4 ? 20.375 13.852 1.969 1 95.94 4 SER B O 1
ATOM 3003 N N . ALA B 1 5 ? 22.406 13.641 0.994 1 96.62 5 ALA B N 1
ATOM 3004 C CA . ALA B 1 5 ? 22.203 12.227 0.695 1 96.62 5 ALA B CA 1
ATOM 3005 C C . ALA B 1 5 ? 22.172 11.391 1.975 1 96.62 5 ALA B C 1
ATOM 3007 O O . ALA B 1 5 ? 23.016 11.57 2.857 1 96.62 5 ALA B O 1
ATOM 3008 N N . LEU B 1 6 ? 21.25 10.516 2.094 1 96.69 6 LEU B N 1
ATOM 3009 C CA . LEU B 1 6 ? 21.234 9.539 3.178 1 96.69 6 LEU B CA 1
ATOM 3010 C C . LEU B 1 6 ? 22.312 8.477 2.971 1 96.69 6 LEU B C 1
ATOM 3012 O O . LEU B 1 6 ? 22.594 8.094 1.836 1 96.69 6 LEU B O 1
ATOM 3016 N N . PRO B 1 7 ? 22.875 8.016 4.129 1 95.44 7 PRO B N 1
ATOM 3017 C CA . PRO B 1 7 ? 23.75 6.848 3.98 1 95.44 7 PRO B CA 1
ATOM 3018 C C . PRO B 1 7 ? 23.031 5.668 3.316 1 95.44 7 PRO B C 1
ATOM 3020 O O . PRO B 1 7 ? 21.844 5.434 3.562 1 95.44 7 PRO B O 1
ATOM 3023 N N . GLN B 1 8 ? 23.781 4.906 2.506 1 92.94 8 GLN B N 1
ATOM 3024 C CA . GLN B 1 8 ? 23.219 3.807 1.731 1 92.94 8 GLN B CA 1
ATOM 3025 C C . GLN B 1 8 ? 22.531 2.787 2.641 1 92.94 8 GLN B C 1
ATOM 3027 O O . GLN B 1 8 ? 21.5 2.213 2.275 1 92.94 8 GLN B O 1
ATOM 3032 N N . ALA B 1 9 ? 23.141 2.582 3.744 1 92.12 9 ALA B N 1
ATOM 3033 C CA . ALA B 1 9 ? 22.547 1.644 4.691 1 92.12 9 ALA B CA 1
ATOM 3034 C C . ALA B 1 9 ? 21.156 2.109 5.129 1 92.12 9 ALA B C 1
ATOM 3036 O O . ALA B 1 9 ? 20.234 1.302 5.242 1 92.12 9 ALA B O 1
ATOM 3037 N N . THR B 1 10 ? 21 3.412 5.34 1 94.62 10 THR B N 1
ATOM 3038 C CA . THR B 1 10 ? 19.719 3.992 5.73 1 94.62 10 THR B CA 1
ATOM 3039 C C . THR B 1 10 ? 18.703 3.881 4.594 1 94.62 10 THR B C 1
ATOM 3041 O O . THR B 1 10 ? 17.562 3.482 4.816 1 94.62 10 THR B O 1
ATOM 3044 N N . VAL B 1 11 ? 19.156 4.164 3.406 1 94.62 11 VAL B N 1
ATOM 3045 C CA . VAL B 1 11 ? 18.312 4.078 2.227 1 94.62 11 VAL B CA 1
ATOM 3046 C C . VAL B 1 11 ? 17.766 2.656 2.08 1 94.62 11 VAL B C 1
ATOM 3048 O O . VAL B 1 11 ? 16.578 2.457 1.835 1 94.62 11 VAL B O 1
ATOM 3051 N N . ARG B 1 12 ? 18.625 1.726 2.293 1 93.44 12 ARG B N 1
ATOM 3052 C CA . ARG B 1 12 ? 18.281 0.316 2.166 1 93.44 12 ARG B CA 1
ATOM 3053 C C . ARG B 1 12 ? 17.219 -0.078 3.199 1 93.44 12 ARG B C 1
ATOM 3055 O O . ARG B 1 12 ? 16.234 -0.74 2.867 1 93.44 12 ARG B O 1
ATOM 3062 N N . LEU B 1 13 ? 17.422 0.345 4.379 1 93.88 13 LEU B N 1
ATOM 3063 C CA . LEU B 1 13 ? 16.516 -0.036 5.449 1 93.88 13 LEU B CA 1
ATOM 3064 C C . LEU B 1 13 ? 15.156 0.641 5.277 1 93.88 13 LEU B C 1
ATOM 3066 O O . LEU B 1 13 ? 14.117 0.011 5.469 1 93.88 13 LEU B O 1
ATOM 3070 N N . LEU B 1 14 ? 15.133 1.889 4.906 1 94.06 14 LEU B N 1
ATOM 3071 C CA . LEU B 1 14 ? 13.891 2.607 4.672 1 94.06 14 LEU B CA 1
ATOM 3072 C C . LEU B 1 14 ? 13.094 1.96 3.543 1 94.06 14 LEU B C 1
ATOM 3074 O O . LEU B 1 14 ? 11.875 1.78 3.66 1 94.06 14 LEU B O 1
ATOM 3078 N N . GLY B 1 15 ? 13.805 1.606 2.5 1 93.94 15 GLY B N 1
ATOM 3079 C CA . GLY B 1 15 ? 13.164 0.954 1.37 1 93.94 15 GLY B CA 1
ATOM 3080 C C . GLY B 1 15 ? 12.703 -0.458 1.681 1 93.94 15 GLY B C 1
ATOM 3081 O O . GLY B 1 15 ? 11.594 -0.847 1.316 1 93.94 15 GLY B O 1
ATOM 3082 N N . ALA B 1 16 ? 13.539 -1.203 2.363 1 94.25 16 ALA B N 1
ATOM 3083 C CA . ALA B 1 16 ? 13.242 -2.602 2.664 1 94.25 16 ALA B CA 1
ATOM 3084 C C . ALA B 1 16 ? 12.016 -2.721 3.561 1 94.25 16 ALA B C 1
ATOM 3086 O O . ALA B 1 16 ? 11.172 -3.604 3.359 1 94.25 16 ALA B O 1
ATOM 3087 N N . SER B 1 17 ? 11.914 -1.786 4.477 1 90.56 17 SER B N 1
ATOM 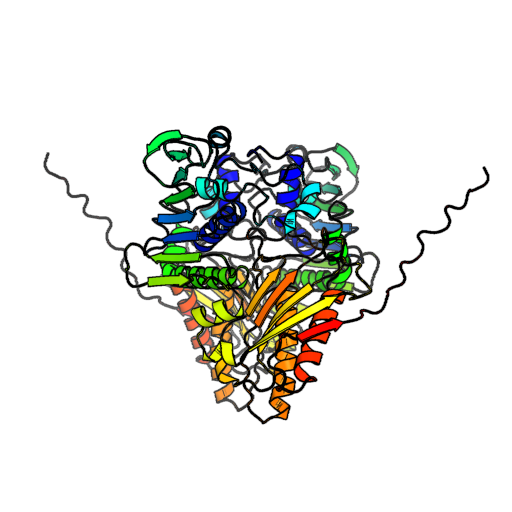3088 C CA . SER B 1 17 ? 10.828 -1.849 5.445 1 90.56 17 SER B CA 1
ATOM 3089 C C . SER B 1 17 ? 9.484 -1.564 4.781 1 90.56 17 SER B C 1
ATOM 3091 O O . SER B 1 17 ? 8.445 -2.055 5.234 1 90.56 17 SER B O 1
ATOM 3093 N N . THR B 1 18 ? 9.453 -0.824 3.76 1 91.62 18 THR B N 1
ATOM 3094 C CA . THR B 1 18 ? 8.227 -0.528 3.029 1 91.62 18 THR B CA 1
ATOM 3095 C C . THR B 1 18 ? 7.898 -1.647 2.045 1 91.62 18 THR B C 1
ATOM 3097 O O . THR B 1 18 ? 6.727 -1.933 1.787 1 91.62 18 THR B O 1
ATOM 3100 N N . SER B 1 19 ? 8.93 -2.281 1.53 1 93.06 19 SER B N 1
ATOM 3101 C CA . SER B 1 19 ? 8.75 -3.373 0.578 1 93.06 19 SER B CA 1
ATOM 3102 C C . SER B 1 19 ? 8.297 -4.648 1.278 1 93.06 19 SER B C 1
ATOM 3104 O O . SER B 1 19 ? 7.516 -5.422 0.723 1 93.06 19 SER B O 1
ATOM 3106 N N . LEU B 1 20 ? 8.859 -4.918 2.426 1 95 20 LEU B N 1
ATOM 3107 C CA . LEU B 1 20 ? 8.531 -6.059 3.273 1 95 20 LEU B CA 1
ATOM 3108 C C . LEU B 1 20 ? 8.109 -5.598 4.664 1 95 20 LEU B C 1
ATOM 3110 O O . LEU B 1 20 ? 8.953 -5.418 5.547 1 95 20 LEU B O 1
ATOM 3114 N N . ALA B 1 21 ? 6.863 -5.523 4.812 1 92 21 ALA B N 1
ATOM 3115 C CA . ALA B 1 21 ? 6.371 -4.941 6.062 1 92 21 ALA B CA 1
ATOM 3116 C C . ALA B 1 21 ? 6.09 -6.027 7.098 1 92 21 ALA B C 1
ATOM 3118 O O . ALA B 1 21 ? 5.965 -5.742 8.289 1 92 21 ALA B O 1
ATOM 3119 N N . SER B 1 22 ? 6.004 -7.293 6.699 1 95.25 22 SER B N 1
ATOM 3120 C CA . SER B 1 22 ? 5.641 -8.398 7.574 1 95.25 22 SER B CA 1
ATOM 3121 C C . SER B 1 22 ? 6.141 -9.734 7.023 1 95.25 22 SER B C 1
ATOM 3123 O O . SER B 1 22 ? 6.602 -9.805 5.883 1 95.25 22 SER B O 1
ATOM 3125 N N . PRO B 1 23 ? 6.105 -10.773 7.891 1 97.06 23 PRO B N 1
ATOM 3126 C CA . PRO B 1 23 ? 6.473 -12.102 7.387 1 97.06 23 PRO B CA 1
ATOM 3127 C C . PRO B 1 23 ? 5.582 -12.555 6.23 1 97.06 23 PRO B C 1
ATOM 3129 O O . PRO B 1 23 ? 6.039 -13.297 5.355 1 97.06 23 PRO B O 1
ATOM 3132 N N . TYR B 1 24 ? 4.348 -12.125 6.246 1 97.12 24 TYR B N 1
ATOM 3133 C CA . TYR B 1 24 ? 3.438 -12.391 5.137 1 97.12 24 TYR B CA 1
ATOM 3134 C C . TYR B 1 24 ? 4.039 -11.922 3.816 1 97.12 24 TYR B C 1
ATOM 3136 O O . TYR B 1 24 ? 4 -12.641 2.816 1 97.12 24 TYR B O 1
ATOM 3144 N N . ASP B 1 25 ? 4.562 -10.695 3.789 1 97.38 25 ASP B N 1
ATOM 3145 C CA . ASP B 1 25 ? 5.121 -10.109 2.576 1 97.38 25 ASP B CA 1
ATOM 3146 C C . ASP B 1 25 ? 6.32 -10.906 2.078 1 97.38 25 ASP B C 1
ATOM 3148 O O . ASP B 1 25 ? 6.48 -11.109 0.873 1 97.38 25 ASP B O 1
ATOM 3152 N N . LEU B 1 26 ? 7.141 -11.328 2.998 1 98.19 26 LEU B N 1
ATOM 3153 C CA . LEU B 1 26 ? 8.312 -12.117 2.641 1 98.19 26 LEU B CA 1
ATOM 3154 C C . LEU B 1 26 ? 7.902 -13.438 2 1 98.19 26 LEU B C 1
ATOM 3156 O O . LEU B 1 26 ? 8.414 -13.797 0.938 1 98.19 26 LEU B O 1
ATOM 3160 N N . VAL B 1 27 ? 6.973 -14.109 2.633 1 98.69 27 VAL B N 1
ATOM 3161 C CA . VAL B 1 27 ? 6.5 -15.391 2.117 1 98.69 27 VAL B CA 1
ATOM 3162 C C . VAL B 1 27 ? 5.926 -15.203 0.714 1 98.69 27 VAL B C 1
ATOM 3164 O O . VAL B 1 27 ? 6.223 -15.977 -0.195 1 98.69 27 VAL B O 1
ATOM 3167 N N . LYS B 1 28 ? 5.145 -14.18 0.546 1 98.56 28 LYS B N 1
ATOM 3168 C CA . LYS B 1 28 ? 4.531 -13.922 -0.753 1 98.56 28 LYS B CA 1
ATOM 3169 C C . LYS B 1 28 ? 5.594 -13.719 -1.832 1 98.56 28 LYS B C 1
ATOM 3171 O O . LYS B 1 28 ? 5.5 -14.297 -2.918 1 98.56 28 LYS B O 1
ATOM 3176 N N . GLU B 1 29 ? 6.594 -12.922 -1.559 1 97.94 29 GLU B N 1
ATOM 3177 C CA . GLU B 1 29 ? 7.629 -12.609 -2.537 1 97.94 29 GLU B CA 1
ATOM 3178 C C . GLU B 1 29 ? 8.461 -13.844 -2.869 1 97.94 29 GLU B C 1
ATOM 3180 O O . GLU B 1 29 ? 8.82 -14.07 -4.027 1 97.94 29 GLU B O 1
ATOM 3185 N N . LEU B 1 30 ? 8.766 -14.609 -1.855 1 98.56 30 LEU B N 1
ATOM 3186 C CA . LEU B 1 30 ? 9.547 -15.82 -2.092 1 98.56 30 LEU B CA 1
ATOM 3187 C C . LEU B 1 30 ? 8.719 -16.859 -2.852 1 98.56 30 LEU B C 1
ATOM 3189 O O . LEU B 1 30 ? 9.258 -17.594 -3.682 1 98.56 30 LEU B O 1
ATOM 3193 N N . LEU B 1 31 ? 7.438 -16.938 -2.523 1 98.75 31 LEU B N 1
ATOM 3194 C CA . LEU B 1 31 ? 6.531 -17.812 -3.273 1 98.75 31 LEU B CA 1
ATOM 3195 C C . LEU B 1 31 ? 6.48 -17.406 -4.742 1 98.75 31 LEU B C 1
ATOM 3197 O O . LEU B 1 31 ? 6.566 -18.25 -5.629 1 98.75 31 LEU B O 1
ATOM 3201 N N . ASP B 1 32 ? 6.363 -16.094 -5.012 1 98.38 32 ASP B N 1
ATOM 3202 C CA . ASP B 1 32 ? 6.395 -15.578 -6.375 1 98.38 32 ASP B CA 1
ATOM 3203 C C . ASP B 1 32 ? 7.668 -16 -7.102 1 98.38 32 ASP B C 1
ATOM 3205 O O . ASP B 1 32 ? 7.613 -16.438 -8.258 1 98.38 32 ASP B O 1
ATOM 3209 N N . ASN B 1 33 ? 8.781 -15.867 -6.422 1 97.69 33 ASN B N 1
ATOM 3210 C CA . ASN B 1 33 ? 10.055 -16.25 -7.027 1 97.69 33 ASN B CA 1
ATOM 3211 C C . ASN B 1 33 ? 10.094 -17.75 -7.344 1 97.69 33 ASN B C 1
ATOM 3213 O O . ASN B 1 33 ? 10.633 -18.141 -8.375 1 97.69 33 ASN B O 1
ATOM 3217 N N . ALA B 1 34 ? 9.578 -18.547 -6.457 1 98.69 34 ALA B N 1
ATOM 3218 C CA . ALA B 1 34 ? 9.523 -20 -6.688 1 98.69 34 ALA B CA 1
ATOM 3219 C C . ALA B 1 34 ? 8.695 -20.312 -7.934 1 98.69 34 ALA B C 1
ATOM 3221 O O . ALA B 1 34 ? 9.109 -21.125 -8.766 1 98.69 34 ALA B O 1
ATOM 3222 N N . ILE B 1 35 ? 7.562 -19.688 -8.023 1 98.5 35 ILE B N 1
ATOM 3223 C CA . ILE B 1 35 ? 6.668 -19.906 -9.156 1 98.5 35 ILE B CA 1
ATOM 3224 C C . ILE B 1 35 ? 7.348 -19.453 -10.445 1 98.5 35 ILE B C 1
ATOM 3226 O O . ILE B 1 35 ? 7.297 -20.141 -11.461 1 98.5 35 ILE B O 1
ATOM 3230 N N . ASP B 1 36 ? 8 -18.281 -10.422 1 97.69 36 ASP B N 1
ATOM 3231 C CA . ASP B 1 36 ? 8.727 -17.766 -11.586 1 97.69 36 ASP B CA 1
ATOM 3232 C C . ASP B 1 36 ? 9.836 -18.734 -11.992 1 97.69 36 ASP B C 1
ATOM 3234 O O . ASP B 1 36 ? 10.242 -18.781 -13.156 1 97.69 36 ASP B O 1
ATOM 3238 N N . ALA B 1 37 ? 10.32 -19.531 -11.031 1 97.94 37 ALA B N 1
ATOM 3239 C CA . ALA B 1 37 ? 11.352 -20.531 -11.297 1 97.94 37 ALA B CA 1
ATOM 3240 C C . ALA B 1 37 ? 10.734 -21.828 -11.82 1 97.94 37 ALA B C 1
ATOM 3242 O O . ALA B 1 37 ? 11.414 -22.859 -11.914 1 97.94 37 ALA B O 1
ATOM 3243 N N . GLN B 1 38 ? 9.422 -21.844 -12.047 1 97.81 38 GLN B N 1
ATOM 3244 C CA . GLN B 1 38 ? 8.664 -22.953 -12.609 1 97.81 38 GLN B CA 1
ATOM 3245 C C . GLN B 1 38 ? 8.57 -24.109 -11.617 1 97.81 38 GLN B C 1
ATOM 3247 O O . GLN B 1 38 ? 8.641 -25.281 -12.008 1 97.81 38 GLN B O 1
ATOM 3252 N N . ALA B 1 39 ? 8.555 -23.766 -10.422 1 98.62 39 ALA B N 1
ATOM 3253 C CA . ALA B 1 39 ? 8.352 -24.797 -9.398 1 98.62 39 ALA B CA 1
ATOM 3254 C C . ALA B 1 39 ? 6.98 -25.438 -9.539 1 98.62 39 ALA B C 1
ATOM 3256 O O . ALA B 1 39 ? 6.02 -24.797 -9.953 1 98.62 39 ALA B O 1
ATOM 3257 N N . THR B 1 40 ? 6.879 -26.703 -9.188 1 98.19 40 THR B N 1
ATOM 3258 C CA . THR B 1 40 ? 5.602 -27.406 -9.094 1 98.19 40 THR B CA 1
ATOM 3259 C C . THR B 1 40 ? 5.246 -27.703 -7.641 1 98.19 40 THR B C 1
ATOM 3261 O O . THR B 1 40 ? 4.102 -28.047 -7.336 1 98.19 40 THR B O 1
ATOM 3264 N N . THR B 1 41 ? 6.211 -27.594 -6.828 1 98.75 41 THR B N 1
ATOM 3265 C CA . THR B 1 41 ? 6.039 -27.781 -5.395 1 98.75 41 THR B CA 1
ATOM 3266 C C . THR B 1 41 ? 6.727 -26.672 -4.613 1 98.75 41 THR B C 1
ATOM 3268 O O . THR B 1 41 ? 7.879 -26.328 -4.891 1 98.75 41 THR B O 1
ATOM 3271 N N . VAL B 1 42 ? 6.035 -26.094 -3.65 1 98.94 42 VAL B N 1
ATOM 3272 C CA . VAL B 1 42 ? 6.605 -25.094 -2.758 1 98.94 42 VAL B CA 1
ATOM 3273 C C . VAL B 1 42 ? 6.227 -25.406 -1.313 1 98.94 42 VAL B C 1
ATOM 3275 O O . VAL B 1 42 ? 5.051 -25.625 -1.007 1 98.94 42 VAL B O 1
ATOM 3278 N N . GLU B 1 43 ? 7.184 -25.484 -0.463 1 98.69 43 GLU B N 1
ATOM 3279 C CA . GLU B 1 43 ? 7.004 -25.719 0.967 1 98.69 43 GLU B CA 1
ATOM 3280 C C . GLU B 1 43 ? 7.398 -24.484 1.78 1 98.69 43 GLU B C 1
ATOM 3282 O O . GLU B 1 43 ? 8.469 -23.906 1.564 1 98.69 43 GLU B O 1
ATOM 3287 N N . ILE B 1 44 ? 6.535 -24.109 2.68 1 98.56 44 ILE B N 1
ATOM 3288 C CA . ILE B 1 44 ? 6.777 -22.938 3.512 1 98.56 44 ILE B CA 1
ATOM 3289 C C . ILE B 1 44 ? 6.789 -23.344 4.984 1 98.56 44 ILE B C 1
ATOM 3291 O O . ILE B 1 44 ? 5.887 -24.047 5.449 1 98.56 44 ILE B O 1
ATOM 3295 N N . GLY B 1 45 ? 7.816 -23 5.66 1 97.75 45 GLY B N 1
ATOM 3296 C CA . GLY B 1 45 ? 7.926 -23.156 7.102 1 97.75 45 GLY B CA 1
ATOM 3297 C C . GLY B 1 45 ? 8.188 -21.844 7.824 1 97.75 45 GLY B C 1
ATOM 3298 O O . GLY B 1 45 ? 8.945 -21 7.336 1 97.75 45 GLY B O 1
ATOM 3299 N N . ILE B 1 46 ? 7.531 -21.672 8.938 1 97.5 46 ILE B N 1
ATOM 3300 C CA . ILE B 1 46 ? 7.75 -20.469 9.727 1 97.5 46 ILE B CA 1
ATOM 3301 C C . ILE B 1 46 ? 7.812 -20.828 11.211 1 97.5 46 ILE B C 1
ATOM 3303 O O . ILE B 1 46 ? 7.121 -21.734 11.664 1 97.5 46 ILE B O 1
ATOM 3307 N N . SER B 1 47 ? 8.656 -20.125 11.953 1 96.81 47 SER B N 1
ATOM 3308 C CA . SER B 1 47 ? 8.734 -20.344 13.391 1 96.81 47 SER B CA 1
ATOM 3309 C C . SER B 1 47 ? 7.445 -19.906 14.086 1 96.81 47 SER B C 1
ATOM 3311 O O . SER B 1 47 ? 6.648 -19.156 13.508 1 96.81 47 SER B O 1
ATOM 3313 N N . ALA B 1 48 ? 7.262 -20.266 15.305 1 94.81 48 ALA B N 1
ATOM 3314 C CA . ALA B 1 48 ? 6.031 -20 16.047 1 94.81 48 ALA B CA 1
ATOM 3315 C C . ALA B 1 48 ? 5.82 -18.5 16.234 1 94.81 48 ALA B C 1
ATOM 3317 O O . ALA B 1 48 ? 4.684 -18.016 16.219 1 94.81 48 ALA B O 1
ATOM 3318 N N . ASP B 1 49 ? 6.871 -17.781 16.438 1 94.44 49 ASP B N 1
ATOM 3319 C CA . ASP B 1 49 ? 6.754 -16.344 16.609 1 94.44 49 ASP B CA 1
ATOM 3320 C C . ASP B 1 49 ? 6.684 -15.617 15.273 1 94.44 49 ASP B C 1
ATOM 3322 O O . ASP B 1 49 ? 6.566 -14.391 15.227 1 94.44 49 ASP B O 1
ATOM 3326 N N . THR B 1 50 ? 6.906 -16.344 14.133 1 96.5 50 THR B N 1
ATOM 3327 C CA . THR B 1 50 ? 6.762 -15.93 12.742 1 96.5 50 THR B CA 1
ATOM 3328 C C . THR B 1 50 ? 7.938 -15.047 12.32 1 96.5 50 THR B C 1
ATOM 3330 O O . THR B 1 50 ? 8.008 -14.609 11.172 1 96.5 50 THR B O 1
ATOM 3333 N N . LEU B 1 51 ? 8.945 -14.82 13.156 1 97.56 51 LEU B N 1
ATOM 3334 C CA . LEU B 1 51 ? 10 -13.859 12.852 1 97.56 51 LEU B CA 1
ATOM 3335 C C . LEU B 1 51 ? 11.375 -14.508 12.953 1 97.56 51 LEU B C 1
ATOM 3337 O O . LEU B 1 51 ? 12.305 -14.117 12.242 1 97.56 51 LEU B O 1
ATOM 3341 N N . ASP B 1 52 ? 11.492 -15.445 13.781 1 97 52 ASP B N 1
ATOM 3342 C CA . ASP B 1 52 ? 12.797 -16.062 14.016 1 97 52 ASP B CA 1
ATOM 3343 C C . ASP B 1 52 ? 13.297 -16.781 12.766 1 97 52 ASP B C 1
ATOM 3345 O O . ASP B 1 52 ? 14.484 -16.703 12.438 1 97 52 ASP B O 1
ATOM 3349 N N . GLN B 1 53 ? 12.328 -17.453 12.164 1 97.44 53 GLN B N 1
ATOM 3350 C CA . GLN B 1 53 ? 12.719 -18.141 10.945 1 97.44 53 GLN B CA 1
ATOM 3351 C C . GLN B 1 53 ? 11.555 -18.219 9.953 1 97.44 53 GLN B C 1
ATOM 3353 O O . GLN B 1 53 ? 10.43 -18.531 10.344 1 97.44 53 GLN B O 1
ATOM 3358 N N . VAL B 1 54 ? 11.844 -17.875 8.75 1 98.25 54 VAL B N 1
ATOM 3359 C CA . VAL B 1 54 ? 10.961 -18.109 7.609 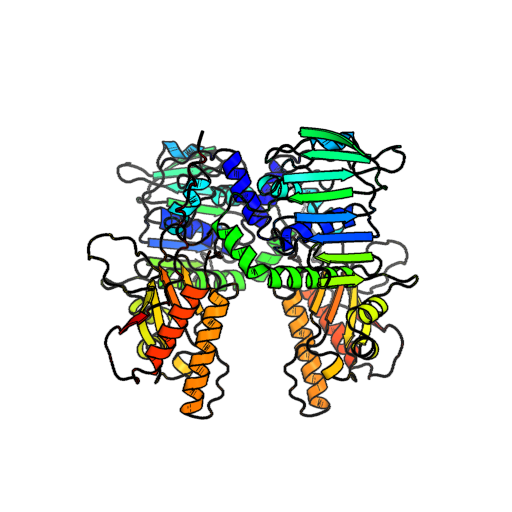1 98.25 54 VAL B CA 1
ATOM 3360 C C . VAL B 1 54 ? 11.711 -18.906 6.539 1 98.25 54 VAL B C 1
ATOM 3362 O O . VAL B 1 54 ? 12.812 -18.531 6.133 1 98.25 54 VAL B O 1
ATOM 3365 N N . LEU B 1 55 ? 11.117 -20 6.145 1 98.38 55 LEU B N 1
ATOM 3366 C CA . LEU B 1 55 ? 11.742 -20.875 5.164 1 98.38 55 LEU B CA 1
ATOM 3367 C C . LEU B 1 55 ? 10.797 -21.141 3.994 1 98.38 55 LEU B C 1
ATOM 3369 O O . LEU B 1 55 ? 9.617 -21.453 4.195 1 98.38 55 LEU B O 1
ATOM 3373 N N . VAL B 1 56 ? 11.258 -20.922 2.785 1 98.88 56 VAL B N 1
ATOM 3374 C CA . VAL B 1 56 ? 10.523 -21.266 1.576 1 98.88 56 VAL B CA 1
ATOM 3375 C C . VAL B 1 56 ? 11.391 -22.172 0.691 1 98.88 56 VAL B C 1
ATOM 3377 O O . VAL B 1 56 ? 12.484 -21.781 0.289 1 98.88 56 VAL B O 1
ATOM 3380 N N . ARG B 1 57 ? 10.914 -23.375 0.389 1 98.88 57 ARG B N 1
ATOM 3381 C CA . ARG B 1 57 ? 11.609 -24.344 -0.437 1 98.88 57 ARG B CA 1
ATOM 3382 C C . ARG B 1 57 ? 10.805 -24.688 -1.69 1 98.88 57 ARG B C 1
ATOM 3384 O O . ARG B 1 57 ? 9.609 -24.953 -1.61 1 98.88 57 ARG B O 1
ATOM 3391 N N . ASP B 1 58 ? 11.461 -24.625 -2.805 1 98.88 58 ASP B N 1
ATOM 3392 C CA . ASP B 1 58 ? 10.797 -24.969 -4.059 1 98.88 58 ASP B CA 1
ATOM 3393 C C . ASP B 1 58 ? 11.609 -25.984 -4.852 1 98.88 58 ASP B C 1
ATOM 3395 O O . ASP B 1 58 ? 12.781 -26.219 -4.551 1 98.88 58 ASP B O 1
ATOM 3399 N N . ASN B 1 59 ? 10.977 -26.641 -5.777 1 98.75 59 ASN B N 1
ATOM 3400 C CA . ASN B 1 59 ? 11.656 -27.562 -6.684 1 98.75 59 ASN B CA 1
ATOM 3401 C C . ASN B 1 59 ? 11.82 -26.953 -8.078 1 98.75 59 ASN B C 1
ATOM 3403 O O . ASN B 1 59 ? 11.703 -27.672 -9.078 1 98.75 59 ASN B O 1
ATOM 3407 N N . GLY B 1 60 ? 11.922 -25.656 -8.141 1 98.5 60 GLY B N 1
ATOM 3408 C CA . GLY B 1 60 ? 12.141 -24.984 -9.414 1 98.5 60 GLY B CA 1
ATOM 3409 C C . GLY B 1 60 ? 13.5 -25.297 -10.023 1 98.5 60 GLY B C 1
ATOM 3410 O O . GLY B 1 60 ? 14.156 -26.266 -9.633 1 98.5 60 GLY B O 1
ATOM 3411 N N . HIS B 1 61 ? 13.961 -24.469 -10.969 1 98 61 HIS B N 1
ATOM 3412 C CA . HIS B 1 61 ? 15.133 -24.828 -11.766 1 98 61 HIS B CA 1
ATOM 3413 C C . HIS B 1 61 ? 16.422 -24.469 -11.023 1 98 61 HIS B C 1
ATOM 3415 O O . HIS B 1 61 ? 17.516 -24.734 -11.523 1 98 61 HIS B O 1
ATOM 3421 N N . GLY B 1 62 ? 16.328 -23.859 -9.82 1 98.19 62 GLY B N 1
ATOM 3422 C CA . GLY B 1 62 ? 17.516 -23.484 -9.062 1 98.19 62 GLY B CA 1
ATOM 3423 C C . GLY B 1 62 ? 18.203 -22.25 -9.594 1 98.19 62 GLY B C 1
ATOM 3424 O O . GLY B 1 62 ? 17.641 -21.547 -10.438 1 98.19 62 GLY B O 1
ATOM 3425 N N . ILE B 1 63 ? 19.281 -21.891 -8.938 1 98.12 63 ILE B N 1
ATOM 3426 C CA . ILE B 1 63 ? 20.047 -20.703 -9.289 1 98.12 63 ILE B CA 1
ATOM 3427 C C . ILE B 1 63 ? 21.438 -21.109 -9.766 1 98.12 63 ILE B C 1
ATOM 3429 O O . ILE B 1 63 ? 22.156 -21.812 -9.055 1 98.12 63 ILE B O 1
ATOM 3433 N N . ALA B 1 64 ? 21.828 -20.656 -10.883 1 97.19 64 ALA B N 1
ATOM 3434 C CA . ALA B 1 64 ? 23.141 -20.984 -11.453 1 97.19 64 ALA B CA 1
ATOM 3435 C C . ALA B 1 64 ? 24.266 -20.25 -10.719 1 97.19 64 ALA B C 1
ATOM 3437 O O . ALA B 1 64 ? 24.062 -19.141 -10.234 1 97.19 64 ALA B O 1
ATOM 3438 N N . VAL B 1 65 ? 25.438 -20.812 -10.75 1 96.56 65 VAL B N 1
ATOM 3439 C CA . VAL B 1 65 ? 26.609 -20.297 -10.023 1 96.56 65 VAL B CA 1
ATOM 3440 C C . VAL B 1 65 ? 26.922 -18.891 -10.492 1 96.56 65 VAL B C 1
ATOM 3442 O O . VAL B 1 65 ? 27.297 -18.031 -9.688 1 96.56 65 VAL B O 1
ATOM 3445 N N . GLN B 1 66 ? 26.766 -18.547 -11.711 1 96.44 66 GLN B N 1
ATOM 3446 C CA . GLN B 1 66 ? 27.109 -17.25 -12.273 1 96.44 66 GLN B CA 1
ATOM 3447 C C . GLN B 1 66 ? 26.234 -16.156 -11.672 1 96.44 66 GLN B C 1
ATOM 3449 O O . GLN B 1 66 ? 26.562 -14.969 -11.766 1 96.44 66 GLN B O 1
ATOM 3454 N N . ASP B 1 67 ? 25.094 -16.578 -11.102 1 97.88 67 ASP B N 1
ATOM 3455 C CA . ASP B 1 67 ? 24.141 -15.594 -10.578 1 97.88 67 ASP B CA 1
ATOM 3456 C C . ASP B 1 67 ? 24.344 -15.375 -9.078 1 97.88 67 ASP B C 1
ATOM 3458 O O . ASP B 1 67 ? 23.734 -14.477 -8.492 1 97.88 67 ASP B O 1
ATOM 3462 N N . PHE B 1 68 ? 25.203 -16.094 -8.453 1 98.25 68 PHE B N 1
ATOM 3463 C CA . PHE B 1 68 ? 25.344 -16.109 -7 1 98.25 68 PHE B CA 1
ATOM 3464 C C . PHE B 1 68 ? 25.688 -14.719 -6.473 1 98.25 68 PHE B C 1
ATOM 3466 O O . PHE B 1 68 ? 25.078 -14.242 -5.512 1 98.25 68 PHE B O 1
ATOM 3473 N N . GLU B 1 69 ? 26.547 -14.023 -7.113 1 97.94 69 GLU B N 1
ATOM 3474 C CA . GLU B 1 69 ? 27.031 -12.742 -6.602 1 97.94 69 GLU B CA 1
ATOM 3475 C C . GLU B 1 69 ? 26 -11.641 -6.762 1 97.94 69 GLU B C 1
ATOM 3477 O O . GLU B 1 69 ? 26.109 -10.578 -6.156 1 97.94 69 GLU B O 1
ATOM 3482 N N . SER B 1 70 ? 24.984 -11.93 -7.543 1 98.12 70 SER B N 1
ATOM 3483 C CA . SER B 1 70 ? 23.922 -10.953 -7.762 1 98.12 70 SER B CA 1
ATOM 3484 C C . SER B 1 70 ? 22.812 -11.102 -6.723 1 98.12 70 SER B C 1
ATOM 3486 O O . SER B 1 70 ? 21.969 -10.219 -6.574 1 98.12 70 SER B O 1
ATOM 3488 N N . LEU B 1 71 ? 22.844 -12.18 -5.969 1 98.31 71 LEU B N 1
ATOM 3489 C CA . LEU B 1 71 ? 21.75 -12.484 -5.047 1 98.31 71 LEU B CA 1
ATOM 3490 C C . LEU B 1 71 ? 21.719 -11.484 -3.898 1 98.31 71 LEU B C 1
ATOM 3492 O O . LEU B 1 71 ? 22.75 -11.195 -3.289 1 98.31 71 LEU B O 1
ATOM 3496 N N . GLY B 1 72 ? 20.547 -10.961 -3.629 1 97.44 72 GLY B N 1
ATOM 3497 C CA . GLY B 1 72 ? 20.359 -10.055 -2.502 1 97.44 72 GLY B CA 1
ATOM 3498 C C . GLY B 1 72 ? 20.828 -8.641 -2.785 1 97.44 72 GLY B C 1
ATOM 3499 O O . GLY B 1 72 ? 20.922 -7.816 -1.872 1 97.44 72 GLY B O 1
ATOM 3500 N N . ARG B 1 73 ? 21.219 -8.367 -4.012 1 97 73 ARG B N 1
ATOM 3501 C CA . ARG B 1 73 ? 21.578 -7.008 -4.414 1 97 73 ARG B CA 1
ATOM 3502 C C . ARG B 1 73 ? 20.359 -6.266 -4.957 1 97 73 ARG B C 1
ATOM 3504 O O . ARG B 1 73 ? 19.531 -6.848 -5.664 1 97 73 ARG B O 1
ATOM 3511 N N . ARG B 1 74 ? 20.281 -5.031 -4.602 1 95.56 74 ARG B N 1
ATOM 3512 C CA . ARG B 1 74 ? 19.141 -4.227 -5.012 1 95.56 74 ARG B CA 1
ATOM 3513 C C . ARG B 1 74 ? 19.078 -4.082 -6.531 1 95.56 74 ARG B C 1
ATOM 3515 O O . ARG B 1 74 ? 20.125 -3.904 -7.176 1 95.56 74 ARG B O 1
ATOM 3522 N N . ALA B 1 75 ? 17.906 -4.172 -7.098 1 95.94 75 ALA B N 1
ATOM 3523 C CA . ALA B 1 75 ? 17.609 -3.889 -8.5 1 95.94 75 ALA B CA 1
ATOM 3524 C C . ALA B 1 75 ? 18.328 -4.863 -9.422 1 95.94 75 ALA B C 1
ATOM 3526 O O . ALA B 1 75 ? 18.828 -4.477 -10.484 1 95.94 75 ALA B O 1
ATOM 3527 N N . HIS B 1 76 ? 18.562 -6.047 -8.977 1 97.31 76 HIS B N 1
ATOM 3528 C CA . HIS B 1 76 ? 19.062 -7.141 -9.797 1 97.31 76 HIS B CA 1
ATOM 3529 C C . HIS B 1 76 ? 17.969 -8.156 -10.109 1 97.31 76 HIS B C 1
ATOM 3531 O O . HIS B 1 76 ? 17.312 -8.664 -9.195 1 97.31 76 HIS B O 1
ATOM 3537 N N . THR B 1 77 ? 17.75 -8.422 -11.305 1 96.38 77 THR B N 1
ATOM 3538 C CA . THR B 1 77 ? 16.672 -9.328 -11.695 1 96.38 77 THR B CA 1
ATOM 3539 C C . THR B 1 77 ? 17.016 -10.047 -12.992 1 96.38 77 THR B C 1
ATOM 3541 O O . THR B 1 77 ? 17.906 -9.625 -13.727 1 96.38 77 THR B O 1
ATOM 3544 N N . SER B 1 78 ? 16.453 -11.148 -13.188 1 95.19 78 SER B N 1
ATOM 3545 C CA . SER B 1 78 ? 16.562 -11.875 -14.445 1 95.19 78 SER B CA 1
ATOM 3546 C C . SER B 1 78 ? 15.289 -11.703 -15.281 1 95.19 78 SER B C 1
ATOM 3548 O O . SER B 1 78 ? 15.109 -12.398 -16.281 1 95.19 78 SER B O 1
ATOM 3550 N N . LYS B 1 79 ? 14.352 -10.867 -14.82 1 93.44 79 LYS B N 1
ATOM 3551 C CA . LYS B 1 79 ? 13.008 -10.828 -15.406 1 93.44 79 LYS B CA 1
ATOM 3552 C C . LYS B 1 79 ? 12.867 -9.656 -16.375 1 93.44 79 LYS B C 1
ATOM 3554 O O . LYS B 1 79 ? 12.109 -9.734 -17.344 1 93.44 79 LYS B O 1
ATOM 3559 N N . LEU B 1 80 ? 13.516 -8.547 -16.062 1 94.69 80 LEU B N 1
ATOM 3560 C CA . LEU B 1 80 ? 13.438 -7.34 -16.891 1 94.69 80 LEU B CA 1
ATOM 3561 C C . LEU B 1 80 ? 14.828 -6.852 -17.266 1 94.69 80 LEU B C 1
ATOM 3563 O O . LEU B 1 80 ? 15.773 -6.984 -16.484 1 94.69 80 LEU B O 1
ATOM 3567 N N . ARG B 1 81 ? 14.922 -6.254 -18.469 1 93.94 81 ARG B N 1
ATOM 3568 C CA . ARG B 1 81 ? 16.156 -5.586 -18.875 1 93.94 81 ARG B CA 1
ATOM 3569 C C . ARG B 1 81 ? 15.953 -4.074 -18.969 1 93.94 81 ARG B C 1
ATOM 3571 O O . ARG B 1 81 ? 16.922 -3.314 -18.906 1 93.94 81 ARG B O 1
ATOM 3578 N N . SER B 1 82 ? 14.703 -3.668 -19.125 1 93.75 82 SER B N 1
ATOM 3579 C CA . SER B 1 82 ? 14.32 -2.264 -19.234 1 93.75 82 SER B CA 1
ATOM 3580 C C . SER B 1 82 ? 12.883 -2.047 -18.781 1 93.75 82 SER B C 1
ATOM 3582 O O . SER B 1 82 ? 12.117 -3.006 -18.641 1 93.75 82 SER B O 1
ATOM 3584 N N . PHE B 1 83 ? 12.555 -0.828 -18.578 1 92.44 83 PHE B N 1
ATOM 3585 C CA . PHE B 1 83 ? 11.211 -0.5 -18.125 1 92.44 83 PHE B CA 1
ATOM 3586 C C . PHE B 1 83 ? 10.172 -0.831 -19.188 1 92.44 83 PHE B C 1
ATOM 3588 O O . PHE B 1 83 ? 9.07 -1.285 -18.875 1 92.44 83 PHE B O 1
ATOM 3595 N N . ASP B 1 84 ? 10.492 -0.64 -20.422 1 90.06 84 ASP B N 1
ATOM 3596 C CA . ASP B 1 84 ? 9.562 -0.85 -21.531 1 90.06 84 ASP B CA 1
ATOM 3597 C C . ASP B 1 84 ? 9.125 -2.311 -21.594 1 90.06 84 ASP B C 1
ATOM 3599 O O . ASP B 1 84 ? 8.016 -2.605 -22.062 1 90.06 84 ASP B O 1
ATOM 3603 N N . GLU B 1 85 ? 9.977 -3.199 -21.109 1 92.75 85 GLU B N 1
ATOM 3604 C CA . GLU B 1 85 ? 9.656 -4.625 -21.125 1 92.75 85 GLU B CA 1
ATOM 3605 C C . GLU B 1 85 ? 8.531 -4.953 -20.156 1 92.75 85 GLU B C 1
ATOM 3607 O O . GLU B 1 85 ? 7.918 -6.016 -20.25 1 92.75 85 GLU B O 1
ATOM 3612 N N . LEU B 1 86 ? 8.273 -4.078 -19.234 1 92 86 LEU B N 1
ATOM 3613 C CA . LEU B 1 86 ? 7.285 -4.344 -18.188 1 92 86 LEU B CA 1
ATOM 3614 C C . LEU B 1 86 ? 5.902 -4.555 -18.781 1 92 86 LEU B C 1
ATOM 3616 O O . LEU B 1 86 ? 5.156 -5.434 -18.344 1 92 86 LEU B O 1
ATOM 3620 N N . GLN B 1 87 ? 5.582 -3.809 -19.781 1 84.94 87 GLN B N 1
ATOM 3621 C CA . GLN B 1 87 ? 4.254 -3.875 -20.391 1 84.94 87 GLN B CA 1
ATOM 3622 C C . GLN B 1 87 ? 4.016 -5.227 -21.047 1 84.94 87 GLN B C 1
ATOM 3624 O O . GLN B 1 87 ? 2.887 -5.723 -21.062 1 84.94 87 GLN B O 1
ATOM 3629 N N . ALA B 1 88 ? 5.074 -5.793 -21.547 1 86.44 88 ALA B N 1
ATOM 3630 C CA . ALA B 1 88 ? 4.945 -7.066 -22.25 1 86.44 88 ALA B CA 1
ATOM 3631 C C . ALA B 1 88 ? 5.168 -8.242 -21.312 1 86.44 88 ALA B C 1
ATOM 3633 O O . ALA B 1 88 ? 4.539 -9.289 -21.453 1 86.44 88 ALA B O 1
ATOM 3634 N N . LYS B 1 89 ? 5.984 -8.055 -20.328 1 89.19 89 LYS B N 1
ATOM 3635 C CA . LYS B 1 89 ? 6.43 -9.18 -19.5 1 89.19 89 LYS B CA 1
ATOM 3636 C C . LYS B 1 89 ? 5.746 -9.164 -18.141 1 89.19 89 LYS B C 1
ATOM 3638 O O . LYS B 1 89 ? 5.766 -10.164 -17.422 1 89.19 89 LYS B O 1
ATOM 3643 N N . GLY B 1 90 ? 5.152 -8.125 -17.828 1 85.38 90 GLY B N 1
ATOM 3644 C CA . GLY B 1 90 ? 4.566 -7.965 -16.5 1 85.38 90 GLY B CA 1
ATOM 3645 C C . GLY B 1 90 ? 3.492 -8.992 -16.203 1 85.38 90 GLY B C 1
ATOM 3646 O O . GLY B 1 90 ? 3.271 -9.336 -15.039 1 85.38 90 GLY B O 1
ATOM 3647 N N . GLY B 1 91 ? 2.893 -9.5 -17.219 1 87.44 91 GLY B N 1
ATOM 3648 C CA . GLY B 1 91 ? 1.875 -10.523 -17.031 1 87.44 91 GLY B CA 1
ATOM 3649 C C . GLY B 1 91 ? 2.434 -11.93 -17.078 1 87.44 91 GLY B C 1
ATOM 3650 O O . GLY B 1 91 ? 1.744 -12.891 -16.719 1 87.44 91 GLY B O 1
ATOM 3651 N N . LYS B 1 92 ? 3.664 -12.047 -17.391 1 92.69 92 LYS B N 1
ATOM 3652 C CA . LYS B 1 92 ? 4.273 -13.359 -17.594 1 92.69 92 LYS B CA 1
ATOM 3653 C C . LYS B 1 92 ? 5.094 -13.781 -16.375 1 92.69 92 LYS B C 1
ATOM 3655 O O . LYS B 1 92 ? 5.359 -14.977 -16.188 1 92.69 92 LYS B O 1
ATOM 3660 N N . THR B 1 93 ? 5.578 -12.789 -15.602 1 95.06 93 THR B N 1
ATOM 3661 C CA . THR B 1 93 ? 6.34 -13.055 -14.383 1 95.06 93 THR B CA 1
ATOM 3662 C C . THR B 1 93 ? 5.684 -12.383 -13.18 1 95.06 93 THR B C 1
ATOM 3664 O O . THR B 1 93 ? 5.047 -11.336 -13.32 1 95.06 93 THR B O 1
ATOM 3667 N N . LEU B 1 94 ? 5.824 -13.023 -12.07 1 96.62 94 LEU B N 1
ATOM 3668 C CA . LEU B 1 94 ? 5.258 -12.469 -10.852 1 96.62 94 LEU B CA 1
ATOM 3669 C C . LEU B 1 94 ? 6.199 -11.438 -10.234 1 96.62 94 LEU B C 1
ATOM 3671 O O . LEU B 1 94 ? 5.746 -10.398 -9.734 1 96.62 94 LEU B O 1
ATOM 3675 N N . GLY B 1 95 ? 7.488 -11.648 -10.273 1 95.38 95 GLY B N 1
ATOM 3676 C CA . GLY B 1 95 ? 8.5 -10.688 -9.867 1 95.38 95 GLY B CA 1
ATOM 3677 C C . GLY B 1 95 ? 9.164 -9.992 -11.039 1 95.38 95 GLY B C 1
ATOM 3678 O O . GLY B 1 95 ? 9.289 -10.57 -12.125 1 95.38 95 GLY B O 1
ATOM 3679 N N . PHE B 1 96 ? 9.664 -8.688 -10.766 1 95.81 96 PHE B N 1
ATOM 3680 C CA . PHE B 1 96 ? 10.312 -8.055 -11.898 1 95.81 96 PHE B CA 1
ATOM 3681 C C . PHE B 1 96 ? 11.188 -6.887 -11.438 1 95.81 96 PHE B C 1
ATOM 3683 O O . PHE B 1 96 ? 11.938 -6.32 -12.234 1 95.81 96 PHE B O 1
ATOM 3690 N N . ARG B 1 97 ? 11.18 -6.504 -10.164 1 95.5 97 ARG B N 1
ATOM 3691 C CA . ARG B 1 97 ? 11.875 -5.293 -9.734 1 95.5 97 ARG B CA 1
ATOM 3692 C C . ARG B 1 97 ? 13.266 -5.617 -9.211 1 95.5 97 ARG B C 1
ATOM 3694 O O . ARG B 1 97 ? 14.117 -4.73 -9.102 1 95.5 97 ARG B O 1
ATOM 3701 N N . GLY B 1 98 ? 13.523 -6.797 -8.672 1 95.5 98 GLY B N 1
ATOM 3702 C CA . GLY B 1 98 ? 14.789 -7.164 -8.062 1 95.5 98 GLY B CA 1
ATOM 3703 C C . GLY B 1 98 ? 14.969 -6.574 -6.672 1 95.5 98 GLY B C 1
ATOM 3704 O O . GLY B 1 98 ? 16.078 -6.219 -6.285 1 95.5 98 GLY B O 1
ATOM 3705 N N . GLU B 1 99 ? 13.867 -6.473 -5.93 1 95.19 99 GLU B N 1
ATOM 3706 C CA . GLU B 1 99 ? 13.938 -5.77 -4.648 1 95.19 99 GLU B CA 1
ATOM 3707 C C . GLU B 1 99 ? 13.656 -6.719 -3.486 1 95.19 99 GLU B C 1
ATOM 3709 O O . GLU B 1 99 ? 14.133 -6.5 -2.371 1 95.19 99 GLU B O 1
ATOM 3714 N N . ALA B 1 100 ? 12.93 -7.785 -3.693 1 95.81 100 ALA B N 1
ATOM 3715 C CA . ALA B 1 100 ? 12.391 -8.578 -2.592 1 95.81 100 ALA B CA 1
ATOM 3716 C C . ALA B 1 100 ? 13.508 -9.258 -1.805 1 95.81 100 ALA B C 1
ATOM 3718 O O . ALA B 1 100 ? 13.602 -9.102 -0.585 1 95.81 100 ALA B O 1
ATOM 3719 N N . LEU B 1 101 ? 14.398 -9.992 -2.49 1 97.69 101 LEU B N 1
ATOM 3720 C CA . LEU B 1 101 ? 15.477 -10.695 -1.797 1 97.69 101 LEU B CA 1
ATOM 3721 C C . LEU B 1 101 ? 16.438 -9.703 -1.155 1 97.69 101 LEU B C 1
ATOM 3723 O O . LEU B 1 101 ? 16.953 -9.953 -0.062 1 97.69 101 LEU B O 1
ATOM 3727 N N . ALA B 1 102 ? 16.719 -8.617 -1.884 1 97.44 102 ALA B N 1
ATOM 3728 C CA . ALA B 1 102 ? 17.562 -7.57 -1.32 1 97.44 102 ALA B CA 1
ATOM 3729 C C . ALA B 1 102 ? 16.953 -6.996 -0.047 1 97.44 102 ALA B C 1
ATOM 3731 O O . ALA B 1 102 ? 17.656 -6.762 0.938 1 97.44 102 ALA B O 1
ATOM 3732 N N . SER B 1 103 ? 15.648 -6.719 -0.071 1 97.44 103 SER B N 1
ATOM 3733 C CA . SER B 1 103 ? 14.953 -6.211 1.105 1 97.44 103 SER B CA 1
ATOM 3734 C C . SER B 1 103 ? 15.008 -7.211 2.256 1 97.44 103 SER B C 1
ATOM 3736 O O . SER B 1 103 ? 15.266 -6.836 3.4 1 97.44 103 SER B O 1
ATOM 3738 N N . ALA B 1 104 ? 14.75 -8.484 1.938 1 98.06 104 ALA B N 1
ATOM 3739 C CA . ALA B 1 104 ? 14.867 -9.523 2.957 1 98.06 104 ALA B CA 1
ATOM 3740 C C . ALA B 1 104 ? 16.266 -9.516 3.586 1 98.06 104 ALA B C 1
ATOM 3742 O O . ALA B 1 104 ? 16.391 -9.633 4.809 1 98.06 104 ALA B O 1
ATOM 3743 N N . ASN B 1 105 ? 17.281 -9.328 2.762 1 97.94 105 ASN B N 1
ATOM 3744 C CA . ASN B 1 105 ? 18.672 -9.352 3.191 1 97.94 105 ASN B CA 1
ATOM 3745 C C . ASN B 1 105 ? 19.016 -8.117 4.02 1 97.94 105 ASN B C 1
ATOM 3747 O O . ASN B 1 105 ? 20.062 -8.086 4.691 1 97.94 105 ASN B O 1
ATOM 3751 N N . ALA B 1 106 ? 18.188 -7.098 3.986 1 96.88 106 ALA B N 1
ATOM 3752 C CA . ALA B 1 106 ? 18.406 -5.891 4.781 1 96.88 106 ALA B CA 1
ATOM 3753 C C . ALA B 1 106 ? 17.766 -6.02 6.156 1 96.88 106 ALA B C 1
ATOM 3755 O O . ALA B 1 106 ? 18.156 -5.324 7.102 1 96.88 106 ALA B O 1
ATOM 3756 N N . VAL B 1 107 ? 16.797 -6.895 6.273 1 96.69 107 VAL B N 1
ATOM 3757 C CA . VAL B 1 107 ? 16.047 -6.918 7.523 1 96.69 107 VAL B CA 1
ATOM 3758 C C . VAL B 1 107 ? 16.156 -8.297 8.164 1 96.69 107 VAL B C 1
ATOM 3760 O O . VAL B 1 107 ? 15.461 -8.594 9.141 1 96.69 107 VAL B O 1
ATOM 3763 N N . SER B 1 108 ? 16.938 -9.188 7.633 1 97.88 108 SER B N 1
ATOM 3764 C CA . SER B 1 108 ? 17.141 -10.531 8.172 1 97.88 108 SER B CA 1
ATOM 3765 C C . SER B 1 108 ? 18.453 -11.125 7.695 1 97.88 108 SER B C 1
ATOM 3767 O O . SER B 1 108 ? 19.094 -10.586 6.789 1 97.88 108 SER B O 1
ATOM 3769 N N . SER B 1 109 ? 18.891 -12.195 8.375 1 98.38 109 SER B N 1
ATOM 3770 C CA . SER B 1 109 ? 19.984 -13.023 7.863 1 98.38 109 SER B CA 1
ATOM 3771 C C . SER B 1 109 ? 19.484 -14.039 6.844 1 98.38 109 SER B C 1
ATOM 3773 O O . SER B 1 109 ? 18.641 -14.875 7.16 1 98.38 109 SER B O 1
ATOM 3775 N N . VAL B 1 110 ? 20.078 -14 5.629 1 98.75 110 VAL B N 1
ATOM 3776 C CA . VAL B 1 110 ? 19.516 -14.82 4.555 1 98.75 110 VAL B CA 1
ATOM 3777 C C . VAL B 1 110 ? 20.516 -15.906 4.164 1 98.75 110 VAL B C 1
ATOM 3779 O O . VAL B 1 110 ? 21.688 -15.617 3.875 1 98.75 110 VAL B O 1
ATOM 3782 N N . VAL B 1 111 ? 20.062 -17.109 4.176 1 98.88 111 VAL B N 1
ATOM 3783 C CA . VAL B 1 111 ? 20.797 -18.266 3.674 1 98.88 111 VAL B CA 1
ATOM 3784 C C . VAL B 1 111 ? 20.031 -18.906 2.523 1 98.88 111 VAL B C 1
ATOM 3786 O O . VAL B 1 111 ? 18.812 -19.125 2.619 1 98.88 111 VAL B O 1
ATOM 3789 N N . ILE B 1 112 ? 20.75 -19.219 1.463 1 98.88 112 ILE B N 1
ATOM 3790 C CA . ILE B 1 112 ? 20.141 -19.828 0.292 1 98.88 112 ILE B CA 1
ATOM 3791 C C . ILE B 1 112 ? 20.797 -21.172 -0.008 1 98.88 112 ILE B C 1
ATOM 3793 O O . ILE B 1 112 ? 22.031 -21.266 -0.062 1 98.88 112 ILE B O 1
ATOM 3797 N N . THR B 1 113 ? 20.062 -22.219 -0.113 1 98.88 113 THR B N 1
ATOM 3798 C CA . THR B 1 113 ? 20.5 -23.516 -0.64 1 98.88 113 THR B CA 1
ATOM 3799 C C . THR B 1 113 ? 19.891 -23.781 -2.006 1 98.88 113 THR B C 1
ATOM 3801 O O . THR B 1 113 ? 18.656 -23.703 -2.162 1 98.88 113 THR B O 1
ATOM 3804 N N . THR B 1 114 ? 20.703 -24.062 -2.965 1 98.81 114 THR B N 1
ATOM 3805 C CA . THR B 1 114 ? 20.172 -24.188 -4.312 1 98.81 114 THR B CA 1
ATOM 3806 C C . THR B 1 114 ? 20.984 -25.188 -5.133 1 98.81 114 THR B C 1
ATOM 3808 O O . THR B 1 114 ? 22.172 -25.406 -4.852 1 98.81 114 THR B O 1
ATOM 3811 N N . ARG B 1 115 ? 20.328 -25.781 -6.059 1 98.56 115 ARG B N 1
ATOM 3812 C CA . ARG B 1 115 ? 20.953 -26.719 -6.992 1 98.56 115 ARG B CA 1
ATOM 3813 C C . ARG B 1 115 ? 20.266 -26.672 -8.352 1 98.56 115 ARG B C 1
ATOM 3815 O O . ARG B 1 115 ? 19.031 -26.672 -8.43 1 98.56 115 ARG B O 1
ATOM 3822 N N . VAL B 1 116 ? 21.016 -26.5 -9.383 1 98 116 VAL B N 1
ATOM 3823 C CA . VAL B 1 116 ? 20.484 -26.594 -10.734 1 98 116 VAL B CA 1
ATOM 3824 C C . VAL B 1 116 ? 20.609 -28.047 -11.227 1 98 116 VAL B C 1
ATOM 3826 O O . VAL B 1 116 ? 21.438 -28.797 -10.742 1 98 116 VAL B O 1
ATOM 3829 N N . SER B 1 117 ? 19.719 -28.328 -12.164 1 96.62 117 SER B N 1
ATOM 3830 C CA . SER B 1 117 ? 19.812 -29.656 -12.758 1 96.62 117 SER B CA 1
ATOM 3831 C C . SER B 1 117 ? 21.188 -29.891 -13.375 1 96.62 117 SER B C 1
ATOM 3833 O O . SER B 1 117 ? 21.719 -29.016 -14.055 1 96.62 117 SER B O 1
ATOM 3835 N N . GLY B 1 118 ? 21.797 -30.984 -13.164 1 94.5 118 GLY B N 1
ATOM 3836 C CA . GLY B 1 118 ? 23.094 -31.312 -13.727 1 94.5 118 GLY B CA 1
ATOM 3837 C C . GLY B 1 118 ? 24.234 -31.141 -12.734 1 94.5 118 GLY B C 1
ATOM 3838 O O . GLY B 1 118 ? 25.312 -31.719 -12.906 1 94.5 118 GLY B O 1
ATOM 3839 N N . ASP B 1 119 ? 24.047 -30.234 -11.812 1 95.06 119 ASP B N 1
ATOM 3840 C CA . ASP B 1 119 ? 25.078 -30.062 -10.789 1 95.06 119 ASP B CA 1
ATOM 3841 C C . ASP B 1 119 ? 25.125 -31.281 -9.859 1 95.06 119 ASP B C 1
ATOM 3843 O O . ASP B 1 119 ? 24.094 -31.781 -9.43 1 95.06 119 ASP B O 1
ATOM 3847 N N . PRO B 1 120 ? 26.281 -31.688 -9.516 1 95 120 PRO B N 1
ATOM 3848 C CA . PRO B 1 120 ? 26.391 -32.875 -8.656 1 95 120 PRO B CA 1
ATOM 3849 C C . PRO B 1 120 ? 25.984 -32.594 -7.211 1 95 120 PRO B C 1
ATOM 3851 O O . PRO B 1 120 ? 25.516 -33.5 -6.508 1 95 120 PRO B O 1
ATOM 3854 N N . VAL B 1 121 ? 26.281 -31.344 -6.793 1 96.75 121 VAL B N 1
ATOM 3855 C CA . VAL B 1 121 ? 25.953 -31 -5.41 1 96.75 121 VAL B CA 1
ATOM 3856 C C . VAL B 1 121 ? 25.281 -29.625 -5.363 1 96.75 121 VAL B C 1
ATOM 3858 O O . VAL B 1 121 ? 25.422 -28.828 -6.289 1 96.75 121 VAL B O 1
ATOM 3861 N N . ALA B 1 122 ? 24.562 -29.422 -4.297 1 98.44 122 ALA B N 1
ATOM 3862 C CA . ALA B 1 122 ? 23.953 -28.125 -4.055 1 98.44 122 ALA B CA 1
ATOM 3863 C C . ALA B 1 122 ? 24.953 -27.172 -3.389 1 98.44 122 ALA B C 1
ATOM 3865 O O . ALA B 1 122 ? 26 -27.594 -2.9 1 98.44 122 ALA B O 1
ATOM 3866 N N . SER B 1 123 ? 24.656 -25.906 -3.475 1 98.56 123 SER B N 1
ATOM 3867 C CA . SER B 1 123 ? 25.422 -24.875 -2.771 1 98.56 123 SER B CA 1
ATOM 3868 C C . SER B 1 123 ? 24.594 -24.25 -1.66 1 98.56 123 SER B C 1
ATOM 3870 O O . SER B 1 123 ? 23.406 -23.938 -1.853 1 98.56 123 SER B O 1
ATOM 3872 N N . ARG B 1 124 ? 25.125 -24.156 -0.533 1 98.81 124 ARG B N 1
ATOM 3873 C CA . ARG B 1 124 ? 24.578 -23.344 0.55 1 98.81 124 ARG B CA 1
ATOM 3874 C C . ARG B 1 124 ? 25.281 -22 0.643 1 98.81 124 ARG B C 1
ATOM 3876 O O . ARG B 1 124 ? 26.5 -21.938 0.868 1 98.81 124 ARG B O 1
ATOM 3883 N N . LEU B 1 125 ? 24.562 -20.938 0.509 1 98.81 125 LEU B N 1
ATOM 3884 C CA . LEU B 1 125 ? 25.109 -19.594 0.411 1 98.81 125 LEU B CA 1
ATOM 3885 C C . LEU B 1 125 ? 24.625 -18.734 1.575 1 98.81 125 LEU B C 1
ATOM 3887 O O . LEU B 1 125 ? 23.422 -18.578 1.79 1 98.81 125 LEU B O 1
ATOM 3891 N N . GLN B 1 126 ? 25.5 -18.203 2.311 1 98.75 126 GLN B N 1
ATOM 3892 C CA . GLN B 1 126 ? 25.188 -17.109 3.215 1 98.75 126 GLN B CA 1
ATOM 3893 C C . GLN B 1 126 ? 25.391 -15.758 2.529 1 98.75 126 GLN B C 1
ATOM 3895 O O . GLN B 1 126 ? 26.484 -15.461 2.041 1 98.75 126 GLN B O 1
ATOM 3900 N N . LEU B 1 127 ? 24.344 -14.977 2.469 1 98.62 127 LEU B N 1
ATOM 3901 C CA . LEU B 1 127 ? 24.469 -13.68 1.81 1 98.62 127 LEU B CA 1
ATOM 3902 C C . LEU B 1 127 ? 25.141 -12.664 2.732 1 98.62 127 LEU B C 1
ATOM 3904 O O . LEU B 1 127 ? 24.953 -12.711 3.951 1 98.62 127 LEU B O 1
ATOM 3908 N N . ARG B 1 128 ? 25.906 -11.727 2.059 1 97.88 128 ARG B N 1
ATOM 3909 C CA . ARG B 1 128 ? 26.391 -10.586 2.83 1 97.88 128 ARG B CA 1
ATOM 3910 C C . ARG B 1 128 ? 25.234 -9.703 3.297 1 97.88 128 ARG B C 1
ATOM 3912 O O . ARG B 1 128 ? 24.484 -9.172 2.479 1 97.88 128 ARG B O 1
ATOM 3919 N N . PHE B 1 129 ? 25.141 -9.555 4.539 1 95.75 129 PHE B N 1
ATOM 3920 C CA . PHE B 1 129 ? 24.016 -8.859 5.152 1 95.75 129 PHE B CA 1
ATOM 3921 C C . PHE B 1 129 ? 23.859 -7.461 4.57 1 95.75 129 PHE B C 1
ATOM 3923 O O . PHE B 1 129 ? 24.844 -6.715 4.469 1 95.75 129 PHE B O 1
ATOM 3930 N N . ALA B 1 130 ? 22.703 -7.113 4.125 1 92.5 130 ALA B N 1
ATOM 3931 C CA . ALA B 1 130 ? 22.25 -5.793 3.688 1 92.5 130 ALA B CA 1
ATOM 3932 C C . ALA B 1 130 ? 22.891 -5.402 2.359 1 92.5 130 ALA B C 1
ATOM 3934 O O . ALA B 1 130 ? 22.391 -4.527 1.654 1 92.5 130 ALA B O 1
ATOM 3935 N N . VAL B 1 131 ? 23.953 -6.051 1.979 1 92.56 131 VAL B N 1
ATOM 3936 C CA . VAL B 1 131 ? 24.703 -5.66 0.791 1 92.56 131 VAL B CA 1
ATOM 3937 C C . VAL B 1 131 ? 24.344 -6.574 -0.376 1 92.56 131 VAL B C 1
ATOM 3939 O O . VAL B 1 131 ? 24.062 -6.102 -1.48 1 92.56 131 VAL B O 1
ATOM 3942 N N . GLY B 1 132 ? 24.375 -7.848 -0.116 1 95.81 132 GLY B N 1
ATOM 3943 C CA . GLY B 1 132 ? 24.156 -8.836 -1.158 1 95.81 132 GLY B CA 1
ATOM 3944 C C . GLY B 1 132 ? 25.438 -9.508 -1.619 1 95.81 132 GLY B C 1
ATOM 3945 O O . GLY B 1 132 ? 26.531 -9.117 -1.202 1 95.81 132 GLY B O 1
ATOM 3946 N N . GLY B 1 133 ? 25.312 -10.414 -2.393 1 97.62 133 GLY B N 1
ATOM 3947 C CA . GLY B 1 133 ? 26.453 -11.266 -2.725 1 97.62 133 GLY B CA 1
ATOM 3948 C C . GLY B 1 133 ? 26.719 -12.328 -1.678 1 97.62 133 GLY B C 1
ATOM 3949 O O . GLY B 1 133 ? 26.062 -12.367 -0.636 1 97.62 133 GLY B O 1
ATOM 3950 N N . VAL B 1 134 ? 27.672 -13.188 -1.983 1 98.12 134 VAL B N 1
ATOM 3951 C CA . VAL B 1 134 ? 27.891 -14.367 -1.158 1 98.12 134 VAL B CA 1
ATOM 3952 C C . VAL B 1 134 ? 29 -14.086 -0.142 1 98.12 134 VAL B C 1
ATOM 3954 O O . VAL B 1 134 ? 30.109 -13.688 -0.513 1 98.12 134 VAL B O 1
ATOM 3957 N N . GLU B 1 135 ? 28.688 -14.211 1.061 1 97.88 135 GLU B N 1
ATOM 3958 C CA . GLU B 1 135 ? 29.656 -14.117 2.139 1 97.88 135 GLU B CA 1
ATOM 3959 C C . GLU B 1 135 ? 30.375 -15.445 2.354 1 97.88 135 GLU B C 1
ATOM 3961 O O . GLU B 1 135 ? 31.594 -15.492 2.49 1 97.88 135 GLU B O 1
ATOM 3966 N N . GLN B 1 136 ? 29.594 -16.531 2.432 1 98 136 GLN B N 1
ATOM 3967 C CA . GLN B 1 136 ? 30.078 -17.906 2.613 1 98 136 GLN B CA 1
ATOM 3968 C C . GLN B 1 136 ? 29.359 -18.875 1.688 1 98 136 GLN B C 1
ATOM 3970 O O . GLN B 1 136 ? 28.141 -18.766 1.492 1 98 136 GLN B O 1
ATOM 3975 N N . ARG B 1 137 ? 30.141 -19.719 1.089 1 98.06 137 ARG B N 1
ATOM 3976 C CA . ARG B 1 137 ? 29.609 -20.766 0.219 1 98.06 137 ARG B CA 1
ATOM 3977 C C . ARG B 1 137 ? 30.156 -22.141 0.599 1 98.06 137 ARG B C 1
ATOM 3979 O O . ARG B 1 137 ? 31.359 -22.281 0.823 1 98.06 137 ARG B O 1
ATOM 3986 N N . ARG B 1 138 ? 29.312 -23.125 0.69 1 98 138 ARG B N 1
ATOM 3987 C CA . ARG B 1 138 ? 29.766 -24.5 0.92 1 98 138 ARG B CA 1
ATOM 3988 C C . ARG B 1 138 ? 28.875 -25.484 0.185 1 98 138 ARG B C 1
ATOM 3990 O O . ARG B 1 138 ? 27.672 -25.25 0.013 1 98 138 ARG B O 1
ATOM 3997 N N . PRO B 1 139 ? 29.453 -26.594 -0.207 1 97.81 139 PRO B N 1
ATOM 3998 C CA . PRO B 1 139 ? 28.641 -27.641 -0.82 1 97.81 139 PRO B CA 1
ATOM 3999 C C . PRO B 1 139 ? 27.781 -28.391 0.194 1 97.81 139 PRO B C 1
ATOM 4001 O O . PRO B 1 139 ? 28.203 -28.609 1.33 1 97.81 139 PRO B O 1
ATOM 4004 N N . VAL B 1 140 ? 26.578 -28.703 -0.229 1 98.38 140 VAL B N 1
ATOM 4005 C CA . VAL B 1 140 ? 25.672 -29.484 0.624 1 98.38 140 VAL B CA 1
ATOM 4006 C C . VAL B 1 140 ? 24.859 -30.438 -0.232 1 98.38 140 VAL B C 1
ATOM 4008 O O . VAL B 1 140 ? 24.828 -30.312 -1.459 1 98.38 140 VAL B O 1
ATOM 4011 N N . SER B 1 141 ? 24.281 -31.438 0.458 1 97.25 141 SER B N 1
ATOM 4012 C CA . SER B 1 141 ? 23.344 -32.312 -0.216 1 97.25 141 SER B CA 1
ATOM 4013 C C . SER B 1 141 ? 21.922 -31.766 -0.166 1 97.25 141 SER B C 1
ATOM 4015 O O . SER B 1 141 ? 21.406 -31.484 0.914 1 97.25 141 SER B O 1
ATOM 4017 N N . ALA B 1 142 ? 21.375 -31.562 -1.337 1 97.75 142 ALA B N 1
ATOM 4018 C CA . ALA B 1 142 ? 20 -31.078 -1.471 1 97.75 142 ALA B CA 1
ATOM 4019 C C . ALA B 1 142 ? 19.469 -31.312 -2.883 1 97.75 142 ALA B C 1
ATOM 4021 O O . ALA B 1 142 ? 20.25 -31.406 -3.834 1 97.75 142 ALA B O 1
ATOM 4022 N N . PRO B 1 143 ? 18.172 -31.5 -3.02 1 97.56 143 PRO B N 1
ATOM 4023 C CA . PRO B 1 143 ? 17.609 -31.688 -4.359 1 97.56 143 PRO B CA 1
ATOM 4024 C C . PRO B 1 143 ? 17.656 -30.422 -5.203 1 97.56 143 PRO B C 1
ATOM 4026 O O . PRO B 1 143 ? 18 -29.359 -4.699 1 97.56 143 PRO B O 1
ATOM 4029 N N . VAL B 1 144 ? 17.344 -30.609 -6.539 1 98.44 144 VAL B N 1
ATOM 4030 C CA . VAL B 1 144 ? 17.219 -29.484 -7.453 1 98.44 144 VAL B CA 1
ATOM 4031 C C . VAL B 1 144 ? 16.141 -28.531 -6.949 1 98.44 144 VAL B C 1
ATOM 4033 O O . VAL B 1 144 ? 15.086 -28.969 -6.484 1 98.44 144 VAL B O 1
ATOM 4036 N N . GLY B 1 145 ? 16.375 -27.266 -7.027 1 98.75 145 GLY B N 1
ATOM 4037 C CA . GLY B 1 145 ? 15.469 -26.25 -6.512 1 98.75 145 GLY B CA 1
ATOM 4038 C C . GLY B 1 145 ? 16.172 -25.219 -5.641 1 98.75 145 GLY B C 1
ATOM 4039 O O . GLY B 1 145 ? 17.375 -25 -5.766 1 98.75 145 GLY B O 1
ATOM 4040 N N . THR B 1 146 ? 15.453 -24.484 -4.906 1 98.81 146 THR B N 1
ATOM 4041 C CA . THR B 1 146 ? 16 -23.422 -4.07 1 98.81 146 THR B CA 1
ATOM 4042 C C . THR B 1 146 ? 15.297 -23.359 -2.725 1 98.81 146 THR B C 1
ATOM 4044 O O . THR B 1 146 ? 14.07 -23.484 -2.66 1 98.81 146 THR B O 1
ATOM 4047 N N . THR B 1 147 ? 16.031 -23.281 -1.691 1 98.88 147 THR B N 1
ATOM 4048 C CA . THR B 1 147 ? 15.539 -23 -0.35 1 98.88 147 THR B CA 1
ATOM 4049 C C . THR B 1 147 ? 16.062 -21.656 0.143 1 98.88 147 THR B C 1
ATOM 4051 O O . THR B 1 147 ? 17.281 -21.422 0.16 1 98.88 147 THR B O 1
ATOM 4054 N N . VAL B 1 148 ? 15.211 -20.766 0.432 1 98.88 148 VAL B N 1
ATOM 4055 C CA . VAL B 1 148 ? 15.586 -19.5 1.043 1 98.88 148 VAL B CA 1
ATOM 4056 C C . VAL B 1 148 ? 15.18 -19.5 2.516 1 98.88 148 VAL B C 1
ATOM 4058 O O . VAL B 1 148 ? 14.023 -19.75 2.846 1 98.88 148 VAL B O 1
ATOM 4061 N N . GLN B 1 149 ? 16.109 -19.266 3.328 1 98.75 149 GLN B N 1
ATOM 4062 C CA . GLN B 1 149 ? 15.891 -19.172 4.766 1 98.75 149 GLN B CA 1
ATOM 4063 C C . GLN B 1 149 ? 16.219 -17.766 5.277 1 98.75 149 GLN B C 1
ATOM 4065 O O . GLN B 1 149 ? 17.328 -17.281 5.098 1 98.75 149 GLN B O 1
ATOM 4070 N N . ALA B 1 150 ? 15.305 -17.109 5.824 1 98.69 150 ALA B N 1
ATOM 4071 C CA . ALA B 1 150 ? 15.484 -15.812 6.477 1 98.69 150 ALA B CA 1
ATOM 4072 C C . ALA B 1 150 ? 15.359 -15.938 7.992 1 98.69 150 ALA B C 1
ATOM 4074 O O . ALA B 1 150 ? 14.344 -16.422 8.5 1 98.69 150 ALA B O 1
ATOM 4075 N N . SER B 1 151 ? 16.375 -15.5 8.672 1 98.38 151 SER B N 1
ATOM 4076 C CA . SER B 1 151 ? 16.391 -15.625 10.125 1 98.38 151 SER B CA 1
ATOM 4077 C C . SER B 1 151 ? 16.438 -14.266 10.805 1 98.38 151 SER B C 1
ATOM 4079 O O . SER B 1 151 ? 17.031 -13.32 10.273 1 98.38 151 SER B O 1
ATOM 4081 N N . GLN B 1 152 ? 15.781 -14.133 11.977 1 97.5 152 GLN B N 1
ATOM 4082 C CA . GLN B 1 152 ? 15.781 -12.945 12.82 1 97.5 152 GLN B CA 1
ATOM 4083 C C . GLN B 1 152 ? 15.227 -11.734 12.07 1 97.5 152 GLN B C 1
ATOM 4085 O O . GLN B 1 152 ? 15.859 -10.68 12.031 1 97.5 152 GLN B O 1
ATOM 4090 N N . LEU B 1 153 ? 14.07 -11.977 11.57 1 97.5 153 LEU B N 1
ATOM 4091 C CA . LEU B 1 153 ? 13.414 -10.914 10.812 1 97.5 153 LEU B CA 1
ATOM 4092 C C . LEU B 1 153 ? 13.195 -9.68 11.68 1 97.5 153 LEU B C 1
ATOM 4094 O O . LEU B 1 153 ? 12.773 -9.797 12.836 1 97.5 153 LEU B O 1
ATOM 4098 N N . PHE B 1 154 ? 13.531 -8.461 11.203 1 95.25 154 PHE B N 1
ATOM 4099 C CA . PHE B 1 154 ? 13.242 -7.133 11.734 1 95.25 154 PHE B CA 1
ATOM 4100 C C . PHE B 1 154 ? 13.93 -6.918 13.078 1 95.25 154 PHE B C 1
ATOM 4102 O O . PHE B 1 154 ? 13.445 -6.156 13.914 1 95.25 154 PHE B O 1
ATOM 4109 N N . LYS B 1 155 ? 14.961 -7.633 13.344 1 93.69 155 LYS B N 1
ATOM 4110 C CA . LYS B 1 155 ? 15.719 -7.445 14.578 1 93.69 155 LYS B CA 1
ATOM 4111 C C . LYS B 1 155 ? 16.188 -6 14.727 1 93.69 155 LYS B C 1
ATOM 4113 O O . LYS B 1 155 ? 16.266 -5.48 15.836 1 93.69 155 LYS B O 1
ATOM 4118 N N . ASN B 1 156 ? 16.375 -5.293 13.672 1 88.88 156 ASN B N 1
ATOM 4119 C CA . ASN B 1 156 ? 16.859 -3.914 13.672 1 88.88 156 ASN B CA 1
ATOM 4120 C C . ASN B 1 156 ? 15.703 -2.916 13.711 1 88.88 156 ASN B C 1
ATOM 4122 O O . ASN B 1 156 ? 15.914 -1.712 13.562 1 88.88 156 ASN B O 1
ATOM 4126 N N . MET B 1 157 ? 14.531 -3.342 13.883 1 89.88 157 MET B N 1
ATOM 4127 C CA . MET B 1 157 ? 13.336 -2.512 13.984 1 89.88 157 MET B CA 1
ATOM 4128 C C . MET B 1 157 ? 12.484 -2.924 15.172 1 89.88 157 MET B C 1
ATOM 4130 O O . MET B 1 157 ? 11.43 -3.545 15.008 1 89.88 157 MET B O 1
ATOM 4134 N N . PRO B 1 158 ? 12.781 -2.441 16.312 1 86.94 158 PRO B N 1
ATOM 4135 C CA . PRO B 1 158 ? 12.203 -2.977 17.547 1 86.94 158 PRO B CA 1
ATOM 4136 C C . PRO B 1 158 ? 10.695 -2.773 17.625 1 86.94 158 PRO B C 1
ATOM 4138 O O . PRO B 1 158 ? 9.961 -3.707 17.969 1 86.94 158 PRO B O 1
ATOM 4141 N N . ALA B 1 159 ? 10.172 -1.559 17.359 1 86.12 159 ALA B N 1
ATOM 4142 C CA . ALA B 1 159 ? 8.734 -1.313 17.438 1 86.12 159 ALA B CA 1
ATOM 4143 C C . ALA B 1 159 ? 7.961 -2.232 16.5 1 86.12 159 ALA B C 1
ATOM 4145 O O . ALA B 1 159 ? 6.941 -2.809 16.875 1 86.12 159 ALA B O 1
ATOM 4146 N N . ARG B 1 160 ? 8.438 -2.389 15.32 1 90.88 160 ARG B N 1
ATOM 4147 C CA . ARG B 1 160 ? 7.809 -3.264 14.336 1 90.88 160 ARG B CA 1
ATOM 4148 C C . ARG B 1 160 ? 7.852 -4.719 14.789 1 90.88 160 ARG B C 1
ATOM 4150 O O . ARG B 1 160 ? 6.859 -5.441 14.68 1 90.88 160 ARG B O 1
ATOM 4157 N N . ARG B 1 161 ? 9.047 -5.117 15.219 1 93.38 161 ARG B N 1
ATOM 4158 C CA . ARG B 1 161 ? 9.203 -6.496 15.664 1 93.38 161 ARG B CA 1
ATOM 4159 C C . ARG B 1 161 ? 8.242 -6.82 16.797 1 93.38 161 ARG B C 1
ATOM 4161 O O . ARG B 1 161 ? 7.602 -7.871 16.797 1 93.38 161 ARG B O 1
ATOM 4168 N N . GLN B 1 162 ? 8.086 -5.934 17.766 1 91.19 162 GLN B N 1
ATOM 4169 C CA . GLN B 1 162 ? 7.18 -6.133 18.891 1 91.19 162 GLN B CA 1
ATOM 4170 C C . GLN B 1 162 ? 5.73 -6.227 18.422 1 91.19 162 GLN B C 1
ATOM 4172 O O . GLN B 1 162 ? 4.977 -7.082 18.875 1 91.19 162 GLN B O 1
ATOM 4177 N N . TYR B 1 163 ? 5.398 -5.387 17.531 1 90.81 163 TYR B N 1
ATOM 4178 C CA . TYR B 1 163 ? 4.055 -5.414 16.969 1 90.81 163 TYR B CA 1
ATOM 4179 C C . TYR B 1 163 ? 3.779 -6.754 16.297 1 90.81 163 TYR B C 1
ATOM 4181 O O . TYR B 1 163 ? 2.736 -7.371 16.531 1 90.81 163 TYR B O 1
ATOM 4189 N N . LEU B 1 164 ? 4.719 -7.211 15.523 1 94.81 164 LEU B N 1
ATOM 4190 C CA . LEU B 1 164 ? 4.523 -8.414 14.719 1 94.81 164 LEU B CA 1
ATOM 4191 C C . LEU B 1 164 ? 4.492 -9.656 15.594 1 94.81 164 LEU B C 1
ATOM 4193 O O . LEU B 1 164 ? 3.797 -10.625 15.281 1 94.81 164 LEU B O 1
ATOM 4197 N N . ILE B 1 165 ? 5.258 -9.594 16.656 1 94.19 165 ILE B N 1
ATOM 4198 C CA . ILE B 1 165 ? 5.211 -10.703 17.594 1 94.19 165 ILE B CA 1
ATOM 4199 C C . ILE B 1 165 ? 3.797 -10.852 18.156 1 94.19 165 ILE B C 1
ATOM 4201 O O . ILE B 1 165 ? 3.271 -11.961 18.234 1 94.19 165 ILE B O 1
ATOM 4205 N N . LYS B 1 166 ? 3.191 -9.75 18.469 1 92.38 166 LYS B N 1
ATOM 4206 C CA . LYS B 1 166 ? 1.839 -9.75 19.016 1 92.38 166 LYS B CA 1
ATOM 4207 C C . LYS B 1 166 ? 0.816 -10.164 17.969 1 92.38 166 LYS B C 1
ATOM 4209 O O . LYS B 1 166 ? -0.232 -10.727 18.297 1 92.38 166 LYS B O 1
ATOM 4214 N N . GLU B 1 167 ? 1.184 -9.953 16.703 1 92.88 167 GLU B N 1
ATOM 4215 C CA . GLU B 1 167 ? 0.256 -10.25 15.625 1 92.88 167 GLU B CA 1
ATOM 4216 C C . GLU B 1 167 ? 0.578 -11.586 14.969 1 92.88 167 GLU B C 1
ATOM 4218 O O . GLU B 1 167 ? 0.176 -11.844 13.836 1 92.88 167 GLU B O 1
ATOM 4223 N N . ARG B 1 168 ? 1.269 -12.477 15.633 1 94.25 168 ARG B N 1
ATOM 4224 C CA . ARG B 1 168 ? 1.774 -13.703 15.031 1 94.25 168 ARG B CA 1
ATOM 4225 C C . ARG B 1 168 ? 0.631 -14.57 14.516 1 94.25 168 ARG B C 1
ATOM 4227 O O . ARG B 1 168 ? 0.743 -15.195 13.461 1 94.25 168 ARG B O 1
ATOM 4234 N N . HIS B 1 169 ? -0.52 -14.648 15.234 1 94.12 169 HIS B N 1
ATOM 4235 C CA . HIS B 1 169 ? -1.638 -15.477 14.797 1 94.12 169 HIS B CA 1
ATOM 4236 C C . HIS B 1 169 ? -2.26 -14.938 13.516 1 94.12 169 HIS B C 1
ATOM 4238 O O . HIS B 1 169 ? -2.623 -15.703 12.625 1 94.12 169 HIS B O 1
ATOM 4244 N N . LYS B 1 170 ? -2.348 -13.664 13.469 1 94 170 LYS B N 1
ATOM 4245 C CA . LYS B 1 170 ? -2.85 -13.023 12.258 1 94 170 LYS B CA 1
ATOM 4246 C C . LYS B 1 170 ? -1.939 -13.305 11.07 1 94 170 LYS B C 1
ATOM 4248 O O . LYS B 1 170 ? -2.418 -13.539 9.961 1 94 170 LYS B O 1
ATOM 4253 N N . SER B 1 171 ? -0.654 -13.266 11.305 1 95.69 171 SER B N 1
ATOM 4254 C CA . SER B 1 171 ? 0.31 -13.555 10.25 1 95.69 171 SER B CA 1
ATOM 4255 C C . SER B 1 171 ? 0.11 -14.953 9.68 1 95.69 171 SER B C 1
ATOM 4257 O O . SER B 1 171 ? 0.091 -15.141 8.469 1 95.69 171 SER B O 1
ATOM 4259 N N . VAL B 1 172 ? -0.065 -15.898 10.586 1 96.62 172 VAL B N 1
ATOM 4260 C CA . VAL B 1 172 ? -0.254 -17.281 10.172 1 96.62 172 VAL B CA 1
ATOM 4261 C C . VAL B 1 172 ? -1.541 -17.422 9.359 1 96.62 172 VAL B C 1
ATOM 4263 O O . VAL B 1 172 ? -1.551 -18.031 8.297 1 96.62 172 VAL B O 1
ATOM 4266 N N . THR B 1 173 ? -2.574 -16.797 9.82 1 96.81 173 THR B N 1
ATOM 4267 C CA . THR B 1 173 ? -3.863 -16.828 9.141 1 96.81 173 THR B CA 1
ATOM 4268 C C . THR B 1 173 ? -3.756 -16.203 7.746 1 96.81 173 THR B C 1
ATOM 4270 O O . THR B 1 173 ? -4.277 -16.75 6.773 1 96.81 173 THR B O 1
ATOM 4273 N N . ARG B 1 174 ? -3.068 -15.133 7.66 1 96.62 174 ARG B N 1
ATOM 4274 C CA . ARG B 1 174 ? -2.908 -14.438 6.391 1 96.62 174 ARG B CA 1
ATOM 4275 C C . ARG B 1 174 ? -2.086 -15.273 5.41 1 96.62 174 ARG B C 1
ATOM 4277 O O . ARG B 1 174 ? -2.363 -15.281 4.207 1 96.62 174 ARG B O 1
ATOM 4284 N N . ILE B 1 175 ? -1.076 -15.891 5.902 1 97.94 175 ILE B N 1
ATOM 4285 C CA . ILE B 1 175 ? -0.239 -16.719 5.043 1 97.94 175 ILE B CA 1
ATOM 4286 C C . ILE B 1 175 ? -1.058 -17.891 4.5 1 97.94 175 ILE B C 1
ATOM 4288 O O . ILE B 1 175 ? -0.973 -18.219 3.314 1 97.94 175 ILE B O 1
ATOM 4292 N N . LYS B 1 176 ? -1.852 -18.516 5.379 1 97.62 176 LYS B N 1
ATOM 4293 C CA . LYS B 1 176 ? -2.729 -19.594 4.914 1 97.62 176 LYS B CA 1
ATOM 4294 C C . LYS B 1 176 ? -3.691 -19.094 3.844 1 97.62 176 LYS B C 1
ATOM 4296 O O . LYS B 1 176 ? -3.922 -19.766 2.838 1 97.62 176 LYS B O 1
ATOM 4301 N N . GLY B 1 177 ? -4.262 -17.906 4.055 1 97.75 177 GLY B N 1
ATOM 4302 C CA . GLY B 1 177 ? -5.121 -17.281 3.053 1 97.75 177 GLY B CA 1
ATOM 4303 C C . GLY B 1 177 ? -4.414 -17.031 1.733 1 97.75 177 GLY B C 1
ATOM 4304 O O . GLY B 1 177 ? -4.996 -17.234 0.665 1 97.75 177 GLY B O 1
ATOM 4305 N N . LEU B 1 178 ? -3.195 -16.609 1.861 1 98.25 178 LEU B N 1
ATOM 4306 C CA . LEU B 1 178 ? -2.355 -16.391 0.689 1 98.25 178 LEU B CA 1
ATOM 4307 C C . LEU B 1 178 ? -2.213 -17.672 -0.128 1 98.25 178 LEU B C 1
ATOM 4309 O O . LEU B 1 178 ? -2.373 -17.656 -1.351 1 98.25 178 LEU B O 1
ATOM 4313 N N . LEU B 1 179 ? -1.911 -18.734 0.546 1 98.62 179 LEU B N 1
ATOM 4314 C CA . LEU B 1 179 ? -1.691 -20.016 -0.125 1 98.62 179 LEU B CA 1
ATOM 4315 C C . LEU B 1 179 ? -2.971 -20.5 -0.795 1 98.62 179 LEU B C 1
ATOM 4317 O O . LEU B 1 179 ? -2.926 -21.062 -1.893 1 98.62 179 LEU B O 1
ATOM 4321 N N . LYS B 1 180 ? -4.109 -20.297 -0.149 1 98.5 180 LYS B N 1
ATOM 4322 C CA . LYS B 1 180 ? -5.383 -20.641 -0.774 1 98.5 180 LYS B CA 1
ATOM 4323 C C . LYS B 1 180 ? -5.586 -19.875 -2.072 1 98.5 180 LYS B C 1
ATOM 4325 O O . LYS B 1 180 ? -6.012 -20.438 -3.08 1 98.5 180 LYS B O 1
ATOM 4330 N N . SER B 1 181 ? -5.238 -18.594 -2.047 1 98.62 181 SER B N 1
ATOM 4331 C CA . SER B 1 181 ? -5.375 -17.75 -3.232 1 98.62 181 SER B CA 1
ATOM 4332 C C . SER B 1 181 ? -4.52 -18.281 -4.383 1 98.62 181 SER B C 1
ATOM 4334 O O . SER B 1 181 ? -4.973 -18.344 -5.523 1 98.62 181 SER B O 1
ATOM 4336 N N . TYR B 1 182 ? -3.307 -18.688 -4.062 1 98.75 182 TYR B N 1
ATOM 4337 C CA . TYR B 1 182 ? -2.404 -19.156 -5.105 1 98.75 182 TYR B CA 1
ATOM 4338 C C . TYR B 1 182 ? -2.814 -20.531 -5.594 1 98.75 182 TYR B C 1
ATOM 4340 O O . TYR B 1 182 ? -2.688 -20.844 -6.781 1 98.75 182 TYR B O 1
ATOM 4348 N N . ALA B 1 183 ? -3.287 -21.375 -4.695 1 98.69 183 ALA B N 1
ATOM 4349 C CA . ALA B 1 183 ? -3.76 -22.703 -5.094 1 98.69 183 ALA B CA 1
ATOM 4350 C C . ALA B 1 183 ? -4.922 -22.594 -6.078 1 98.69 183 ALA B C 1
ATOM 4352 O O . ALA B 1 183 ? -5.016 -23.375 -7.023 1 98.69 183 ALA B O 1
ATOM 4353 N N . LEU B 1 184 ? -5.754 -21.641 -5.852 1 98.5 184 LEU B N 1
ATOM 4354 C CA . LEU B 1 184 ? -6.914 -21.453 -6.719 1 98.5 184 LEU B CA 1
ATOM 4355 C C . LEU B 1 184 ? -6.512 -20.797 -8.031 1 98.5 184 LEU B C 1
ATOM 4357 O O . LEU B 1 184 ? -7.102 -21.062 -9.078 1 98.5 184 LEU B O 1
ATOM 4361 N N . ALA B 1 185 ? -5.543 -19.938 -7.98 1 98.31 185 ALA B N 1
ATOM 4362 C CA . ALA B 1 185 ? -5.062 -19.281 -9.188 1 98.31 185 ALA B CA 1
ATOM 4363 C C . ALA B 1 185 ? -4.23 -20.219 -10.047 1 98.31 185 ALA B C 1
ATOM 4365 O O . ALA B 1 185 ? -4.184 -20.078 -11.273 1 98.31 185 ALA B O 1
ATOM 4366 N N . ARG B 1 186 ? -3.592 -21.141 -9.398 1 98.06 186 ARG B N 1
ATOM 4367 C CA . ARG B 1 186 ? -2.691 -22.094 -10.039 1 98.06 186 ARG B CA 1
ATOM 4368 C C . ARG B 1 186 ? -2.883 -23.484 -9.477 1 98.06 186 ARG B C 1
ATOM 4370 O O . ARG B 1 186 ? -2.002 -24.016 -8.789 1 98.06 186 ARG B O 1
ATOM 4377 N N . PRO B 1 187 ? -3.912 -24.125 -9.891 1 98 187 PRO B N 1
ATOM 4378 C CA . PRO B 1 187 ? -4.305 -25.375 -9.25 1 98 187 PRO B CA 1
ATOM 4379 C C . PRO B 1 187 ? -3.281 -26.484 -9.461 1 98 187 PRO B C 1
ATOM 4381 O O . PRO B 1 187 ? -3.348 -27.531 -8.805 1 98 187 PRO B O 1
ATOM 4384 N N . HIS B 1 188 ? -2.334 -26.328 -10.336 1 97.62 188 HIS B N 1
ATOM 4385 C CA . HIS B 1 188 ? -1.335 -27.359 -10.586 1 97.62 188 HIS B CA 1
ATOM 4386 C C . HIS B 1 188 ? -0.224 -27.328 -9.547 1 97.62 188 HIS B C 1
ATOM 4388 O O . HIS B 1 188 ? 0.583 -28.25 -9.445 1 97.62 188 HIS B O 1
ATOM 4394 N N . LEU B 1 189 ? -0.144 -26.266 -8.805 1 98.5 189 LEU B N 1
ATOM 4395 C CA . LEU B 1 189 ? 0.958 -26.031 -7.879 1 98.5 189 LEU B CA 1
ATOM 4396 C C . LEU B 1 189 ? 0.708 -26.719 -6.539 1 98.5 189 LEU B C 1
ATOM 4398 O O . LEU B 1 189 ? -0.313 -26.469 -5.891 1 98.5 189 LEU B O 1
ATOM 4402 N N . LYS B 1 190 ? 1.606 -27.609 -6.133 1 98.81 190 LYS B N 1
ATOM 4403 C CA . LYS B 1 190 ? 1.56 -28.203 -4.797 1 98.81 190 LYS B CA 1
ATOM 4404 C C . LYS B 1 190 ? 2.105 -27.25 -3.748 1 98.81 190 LYS B C 1
ATOM 4406 O O . LYS B 1 190 ? 3.195 -26.688 -3.912 1 98.81 190 LYS B O 1
ATOM 4411 N N . LEU B 1 191 ? 1.322 -27.047 -2.646 1 98.75 191 LEU B N 1
ATOM 4412 C CA . LEU B 1 191 ? 1.696 -26.094 -1.613 1 98.75 191 LEU B CA 1
ATOM 4413 C C . LEU B 1 191 ? 1.592 -26.719 -0.226 1 98.75 191 LEU B C 1
ATOM 4415 O O . LEU B 1 191 ? 0.67 -27.484 0.044 1 98.75 191 LEU B O 1
ATOM 4419 N N . SER B 1 192 ? 2.521 -26.453 0.624 1 98.12 192 SER B N 1
ATOM 4420 C CA . SER B 1 192 ? 2.438 -26.859 2.023 1 98.12 192 SER B CA 1
ATOM 4421 C C . SER B 1 192 ? 2.98 -25.766 2.947 1 98.12 192 SER B C 1
ATOM 4423 O O . SER B 1 192 ? 3.879 -25.016 2.57 1 98.12 192 SER B O 1
ATOM 4425 N N . PHE B 1 193 ? 2.404 -25.641 4.129 1 98.06 193 PHE B N 1
ATOM 4426 C CA . PHE B 1 193 ? 2.754 -24.672 5.156 1 98.06 193 PHE B CA 1
ATOM 4427 C C . PHE B 1 193 ? 2.773 -25.312 6.535 1 98.06 193 PHE B C 1
ATOM 4429 O O . PHE B 1 193 ? 1.887 -26.109 6.871 1 98.06 193 PHE B O 1
ATOM 4436 N N . LYS B 1 194 ? 3.842 -25.047 7.293 1 97.06 194 LYS B N 1
ATOM 4437 C CA . LYS B 1 194 ? 3.922 -25.547 8.664 1 97.06 194 LYS B CA 1
ATOM 4438 C C . LYS B 1 194 ? 4.551 -24.516 9.594 1 97.06 194 LYS B C 1
ATOM 4440 O O . LYS B 1 194 ? 5.504 -23.828 9.211 1 97.06 194 LYS B O 1
ATOM 4445 N N . VAL B 1 195 ? 4.082 -24.438 10.758 1 96.19 195 VAL B N 1
ATOM 4446 C CA . VAL B 1 195 ? 4.742 -23.719 11.836 1 96.19 195 VAL B CA 1
ATOM 4447 C C . VAL B 1 195 ? 5.688 -24.656 12.578 1 96.19 195 VAL B C 1
ATOM 4449 O O . VAL B 1 195 ? 5.258 -25.688 13.125 1 96.19 195 VAL B O 1
ATOM 4452 N N . THR B 1 196 ? 7.148 -24.547 12.477 1 88.12 196 THR B N 1
ATOM 4453 C CA . THR B 1 196 ? 8.195 -25.484 12.867 1 88.12 196 THR B CA 1
ATOM 4454 C C . THR B 1 196 ? 8.2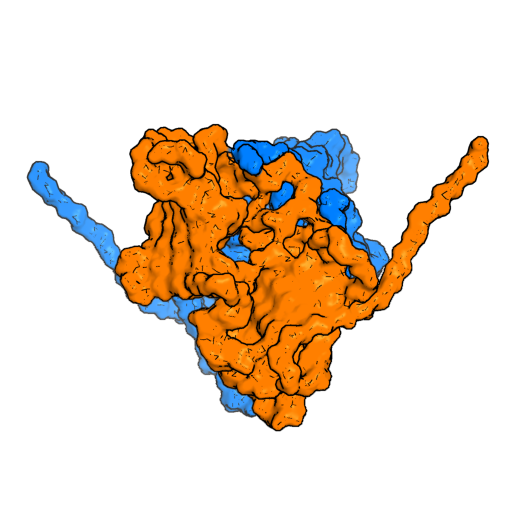19 -25.656 14.391 1 88.12 196 THR B C 1
ATOM 4456 O O . THR B 1 196 ? 8.633 -26.703 14.891 1 88.12 196 THR B O 1
ATOM 4459 N N . ASP B 1 197 ? 7.66 -25.375 15.359 1 76.75 197 ASP B N 1
ATOM 4460 C CA . ASP B 1 197 ? 7.672 -25.594 16.797 1 76.75 197 ASP B CA 1
ATOM 4461 C C . ASP B 1 197 ? 6.254 -25.719 17.344 1 76.75 197 ASP B C 1
ATOM 4463 O O . ASP B 1 197 ? 6.055 -25.75 18.562 1 76.75 197 ASP B O 1
ATOM 4467 N N . ASP B 1 198 ? 5.375 -25.594 16.562 1 70.31 198 ASP B N 1
ATOM 4468 C CA . ASP B 1 198 ? 3.979 -25.828 16.922 1 70.31 198 ASP B CA 1
ATOM 4469 C C . ASP B 1 198 ? 3.311 -26.75 15.898 1 70.31 198 ASP B C 1
ATOM 4471 O O . ASP B 1 198 ? 2.816 -26.297 14.867 1 70.31 198 ASP B O 1
ATOM 4475 N N . GLY B 1 199 ? 3.58 -27.984 16.062 1 64.94 199 GLY B N 1
ATOM 4476 C CA . GLY B 1 199 ? 3.17 -29.016 15.117 1 64.94 199 GLY B CA 1
ATOM 4477 C C . GLY B 1 199 ? 1.688 -28.969 14.789 1 64.94 199 GLY B C 1
ATOM 4478 O O . GLY B 1 199 ? 1.233 -29.609 13.844 1 64.94 199 GLY B O 1
ATOM 4479 N N . THR B 1 200 ? 0.984 -28.125 15.398 1 73.56 200 THR B N 1
ATOM 4480 C CA . THR B 1 200 ? -0.463 -28.188 15.227 1 73.56 200 THR B CA 1
ATOM 4481 C C . THR B 1 200 ? -0.915 -27.234 14.117 1 73.56 200 THR B C 1
ATOM 4483 O O . THR B 1 200 ? -2.002 -27.391 13.562 1 73.56 200 THR B O 1
ATOM 4486 N N . GLN B 1 201 ? -0.099 -26.344 13.734 1 85.62 201 GLN B N 1
ATOM 4487 C CA . GLN B 1 201 ? -0.527 -25.406 12.711 1 85.62 201 GLN B CA 1
ATOM 4488 C C . GLN B 1 201 ? 0.089 -25.734 11.359 1 85.62 201 GLN B C 1
ATOM 4490 O O . GLN B 1 201 ? 1.272 -25.484 11.125 1 85.62 201 GLN B O 1
ATOM 4495 N N . SER B 1 202 ? -0.684 -26.391 10.516 1 93.25 202 SER B N 1
ATOM 4496 C CA . SER B 1 202 ? -0.23 -26.75 9.18 1 93.25 202 SER B CA 1
ATOM 4497 C C . SER B 1 202 ? -1.361 -26.656 8.164 1 93.25 202 SER B C 1
ATOM 4499 O O . SER B 1 202 ? -2.529 -26.516 8.539 1 93.25 202 SER B O 1
ATOM 4501 N N . TRP B 1 203 ? -0.974 -26.5 6.938 1 96.44 203 TRP B N 1
ATOM 4502 C CA . TRP B 1 203 ? -1.879 -26.484 5.793 1 96.44 203 TRP B CA 1
ATOM 4503 C C . TRP B 1 203 ? -1.204 -27.047 4.551 1 96.44 203 TRP B C 1
ATOM 4505 O O . TRP B 1 203 ? 0.002 -26.891 4.359 1 96.44 203 TRP B O 1
ATOM 4515 N N . SER B 1 204 ? -1.97 -27.812 3.754 1 97.25 204 SER B N 1
ATOM 4516 C CA . SER B 1 204 ? -1.367 -28.328 2.531 1 97.25 204 SER B CA 1
ATOM 4517 C C . SER B 1 204 ? -2.402 -28.469 1.418 1 97.25 204 SER B C 1
ATOM 4519 O O . SER B 1 204 ? -3.602 -28.562 1.687 1 97.25 204 SER B O 1
ATOM 4521 N N . TYR B 1 205 ? -2.018 -28.297 0.226 1 98.31 205 TYR B N 1
ATOM 4522 C CA . TYR B 1 205 ? -2.732 -28.547 -1.022 1 98.31 205 TYR B CA 1
ATOM 4523 C C . TYR B 1 205 ? -1.879 -29.359 -1.986 1 98.31 205 TYR B C 1
ATOM 4525 O O . TYR B 1 205 ? -0.718 -29.031 -2.234 1 98.31 205 TYR B O 1
ATOM 4533 N N . SER B 1 206 ? -2.436 -30.438 -2.504 1 98.06 206 SER B N 1
ATOM 4534 C CA . SER B 1 206 ? -1.759 -31.297 -3.463 1 98.06 206 SER B CA 1
ATOM 4535 C C . SER B 1 206 ? -2.645 -31.578 -4.672 1 98.06 206 SER B C 1
ATOM 4537 O O . SER B 1 206 ? -3.656 -32.281 -4.559 1 98.06 206 SER B O 1
ATOM 4539 N N . PRO B 1 207 ? -2.211 -31.094 -5.781 1 96.31 207 PRO B N 1
ATOM 4540 C CA . PRO B 1 207 ? -3.021 -31.344 -6.973 1 96.31 207 PRO B CA 1
ATOM 4541 C C . PRO B 1 207 ? -3.029 -32.812 -7.387 1 96.31 207 PRO B C 1
ATOM 4543 O O . PRO B 1 207 ? -2.039 -33.5 -7.18 1 96.31 207 PRO B O 1
ATOM 4546 N N . ASN B 1 208 ? -4.141 -33.219 -7.902 1 91 208 ASN B N 1
ATOM 4547 C CA . ASN B 1 208 ? -4.172 -34.531 -8.547 1 91 208 ASN B CA 1
ATOM 4548 C C . ASN B 1 208 ? -3.869 -34.438 -10.039 1 91 208 ASN B C 1
ATOM 4550 O O . ASN B 1 208 ? -3.48 -33.375 -10.523 1 91 208 ASN B O 1
ATOM 4554 N N . ALA B 1 209 ? -3.98 -35.5 -10.766 1 88.44 209 ALA B N 1
ATOM 4555 C CA . ALA B 1 209 ? -3.633 -35.531 -12.18 1 88.44 209 ALA B CA 1
ATOM 4556 C C . ALA B 1 209 ? -4.531 -34.625 -13 1 88.44 209 ALA B C 1
ATOM 4558 O O . ALA B 1 209 ? -4.094 -34.031 -14 1 88.44 209 ALA B O 1
ATOM 4559 N N . SER B 1 210 ? -5.758 -34.5 -12.562 1 89.88 210 SER B N 1
ATOM 4560 C CA . SER B 1 210 ? -6.703 -33.625 -13.242 1 89.88 210 SER B CA 1
ATOM 4561 C C . SER B 1 210 ? -6.98 -32.375 -12.422 1 89.88 210 SER B C 1
ATOM 4563 O O . SER B 1 210 ? -8.125 -32.094 -12.031 1 89.88 210 SER B O 1
ATOM 4565 N N . TRP B 1 211 ? -5.855 -31.641 -12.344 1 90.69 211 TRP B N 1
ATOM 4566 C CA . TRP B 1 211 ? -6.027 -30.453 -11.5 1 90.69 211 TRP B CA 1
ATOM 4567 C C . TRP B 1 211 ? -6.93 -29.438 -12.172 1 90.69 211 TRP B C 1
ATOM 4569 O O . TRP B 1 211 ? -6.797 -29.172 -13.375 1 90.69 211 TRP B O 1
ATOM 4579 N N . THR B 1 212 ? -7.992 -29.016 -11.562 1 94.75 212 THR B N 1
ATOM 4580 C CA . THR B 1 212 ? -8.914 -27.953 -11.93 1 94.75 212 THR B CA 1
ATOM 4581 C C . THR B 1 212 ? -9.234 -27.062 -10.727 1 94.75 212 THR B C 1
ATOM 4583 O O . THR B 1 212 ? -8.914 -27.422 -9.594 1 94.75 212 THR B O 1
ATOM 4586 N N . VAL B 1 213 ? -9.766 -25.938 -11.031 1 97.06 213 VAL B N 1
ATOM 4587 C CA . VAL B 1 213 ? -10.188 -25.062 -9.945 1 97.06 213 VAL B CA 1
ATOM 4588 C C . VAL B 1 213 ? -11.219 -25.766 -9.078 1 97.06 213 VAL B C 1
ATOM 4590 O O . VAL B 1 213 ? -11.227 -25.609 -7.852 1 97.06 213 VAL B O 1
ATOM 4593 N N . GLY B 1 214 ? -12.086 -26.516 -9.711 1 96.44 214 GLY B N 1
ATOM 4594 C CA . GLY B 1 214 ? -13.07 -27.297 -8.969 1 96.44 214 GLY B CA 1
ATOM 4595 C C . GLY B 1 214 ? -12.445 -28.266 -7.988 1 96.44 214 GLY B C 1
ATOM 4596 O O . GLY B 1 214 ? -12.859 -28.359 -6.832 1 96.44 214 GLY B O 1
ATOM 4597 N N . GLU B 1 215 ? -11.477 -29 -8.453 1 96.31 215 GLU B N 1
ATOM 4598 C CA . GLU B 1 215 ? -10.781 -29.953 -7.594 1 96.31 215 GLU B CA 1
ATOM 4599 C C . GLU B 1 215 ? -10.055 -29.25 -6.453 1 96.31 215 GLU B C 1
ATOM 4601 O O . GLU B 1 215 ? -10.031 -29.734 -5.324 1 96.31 215 GLU B O 1
ATOM 4606 N N . ALA B 1 216 ? -9.391 -28.141 -6.789 1 98.06 216 ALA B N 1
ATOM 4607 C CA . ALA B 1 216 ? -8.734 -27.359 -5.75 1 98.06 216 ALA B CA 1
ATOM 4608 C C . ALA B 1 216 ? -9.742 -26.875 -4.703 1 98.06 216 ALA B C 1
ATOM 4610 O O . ALA B 1 216 ? -9.477 -26.953 -3.5 1 98.06 216 ALA B O 1
ATOM 4611 N N . THR B 1 217 ? -10.875 -26.391 -5.18 1 97.94 217 THR B N 1
ATOM 4612 C CA . THR B 1 217 ? -11.93 -25.938 -4.281 1 97.94 217 THR B CA 1
ATOM 4613 C C . THR B 1 217 ? -12.406 -27.078 -3.383 1 97.94 217 THR B C 1
ATOM 4615 O O . THR B 1 217 ? -12.625 -26.875 -2.186 1 97.94 217 THR B O 1
ATOM 4618 N N . LEU B 1 218 ? -12.547 -28.234 -3.939 1 97.31 218 LEU B N 1
ATOM 4619 C CA . LEU B 1 218 ? -12.961 -29.406 -3.186 1 97.31 218 LEU B CA 1
ATOM 4620 C C . LEU B 1 218 ? -11.977 -29.719 -2.064 1 97.31 218 LEU B C 1
ATOM 4622 O O . LEU B 1 218 ? -12.375 -29.938 -0.92 1 97.31 218 LEU B O 1
ATOM 4626 N N . GLN B 1 219 ? -10.758 -29.688 -2.371 1 97.31 219 GLN B N 1
ATOM 4627 C CA . GLN B 1 219 ? -9.719 -30.016 -1.396 1 97.31 219 GLN B CA 1
ATOM 4628 C C . GLN B 1 219 ? -9.625 -28.938 -0.318 1 97.31 219 GLN B C 1
ATOM 4630 O O . GLN B 1 219 ? -9.391 -29.25 0.854 1 97.31 219 GLN B O 1
ATOM 4635 N N . ILE B 1 220 ? -9.789 -27.672 -0.657 1 97.75 220 ILE B N 1
ATOM 4636 C CA . ILE B 1 220 ? -9.531 -26.547 0.236 1 97.75 220 ILE B CA 1
ATOM 4637 C C . ILE B 1 220 ? -10.773 -26.266 1.076 1 97.75 220 ILE B C 1
ATOM 4639 O O . ILE B 1 220 ? -10.672 -25.969 2.268 1 97.75 220 ILE B O 1
ATOM 4643 N N . PHE B 1 221 ? -11.953 -26.375 0.437 1 97.44 221 PHE B N 1
ATOM 4644 C CA . PHE B 1 221 ? -13.148 -25.891 1.112 1 97.44 221 PHE B CA 1
ATOM 4645 C C . PHE B 1 221 ? -14.148 -27.016 1.352 1 97.44 221 PHE B C 1
ATOM 4647 O O . PHE B 1 221 ? -15.078 -26.859 2.145 1 97.44 221 PHE B O 1
ATOM 4654 N N . GLY B 1 222 ? -13.992 -28.141 0.564 1 96.69 222 GLY B N 1
ATOM 4655 C CA . GLY B 1 222 ? -14.883 -29.281 0.78 1 96.69 222 GLY B CA 1
ATOM 4656 C C . GLY B 1 222 ? -15.945 -29.422 -0.293 1 96.69 222 GLY B C 1
ATOM 4657 O O . GLY B 1 222 ? -16.031 -28.578 -1.199 1 96.69 222 GLY B O 1
ATOM 4658 N N . GLY B 1 223 ? -16.75 -30.438 -0.172 1 96.88 223 GLY B N 1
ATOM 4659 C CA . GLY B 1 223 ? -17.734 -30.781 -1.178 1 96.88 223 GLY B CA 1
ATOM 4660 C C . GLY B 1 223 ? -18.953 -29.875 -1.166 1 96.88 223 GLY B C 1
ATOM 4661 O O . GLY B 1 223 ? -19.578 -29.656 -2.203 1 96.88 223 GLY B O 1
ATOM 4662 N N . GLY B 1 224 ? -19.25 -29.312 -0.068 1 96.88 224 GLY B N 1
ATOM 4663 C CA . GLY B 1 224 ? -20.391 -28.422 0.031 1 96.88 224 GLY B CA 1
ATOM 4664 C C . GLY B 1 224 ? -20.281 -27.219 -0.889 1 96.88 224 GLY B C 1
ATOM 4665 O O . GLY B 1 224 ? -21.203 -26.922 -1.651 1 96.88 224 GLY B O 1
ATOM 4666 N N . LEU B 1 225 ? -19.172 -26.609 -0.906 1 97.56 225 LEU B N 1
ATOM 4667 C CA . LEU B 1 225 ? -18.953 -25.453 -1.772 1 97.56 225 LEU B CA 1
ATOM 4668 C C . LEU B 1 225 ? -18.828 -25.891 -3.23 1 97.56 225 LEU B C 1
ATOM 4670 O O . LEU B 1 225 ? -19.453 -25.297 -4.109 1 97.56 225 LEU B O 1
ATOM 4674 N N . THR B 1 226 ? -18.109 -26.969 -3.461 1 97.56 226 THR B N 1
ATOM 4675 C CA . THR B 1 226 ? -17.781 -27.406 -4.816 1 97.56 226 THR B CA 1
ATOM 4676 C C . THR B 1 226 ? -19.047 -27.766 -5.582 1 97.56 226 THR B C 1
ATOM 4678 O O . THR B 1 226 ? -19.203 -27.406 -6.746 1 97.56 226 THR B O 1
ATOM 4681 N N . THR B 1 227 ? -20 -28.438 -4.883 1 97 227 THR B N 1
ATOM 4682 C CA . THR B 1 227 ? -21.203 -28.906 -5.547 1 97 227 THR B CA 1
ATOM 4683 C C . THR B 1 227 ? -22.156 -27.75 -5.809 1 97 227 THR B C 1
ATOM 4685 O O . THR B 1 227 ? -23.062 -27.844 -6.641 1 97 227 THR B O 1
ATOM 4688 N N . ASN B 1 228 ? -21.891 -26.656 -5.129 1 96.75 228 ASN B N 1
ATOM 4689 C CA . ASN B 1 228 ? -22.797 -25.516 -5.25 1 96.75 228 ASN B CA 1
ATOM 4690 C C . ASN B 1 228 ? -22.234 -24.469 -6.207 1 96.75 228 ASN B C 1
ATOM 4692 O O . ASN B 1 228 ? -22.812 -23.391 -6.355 1 96.75 228 ASN B O 1
ATOM 4696 N N . CYS B 1 229 ? -21.156 -24.781 -6.824 1 97.12 229 CYS B N 1
ATOM 4697 C CA . CYS B 1 229 ? -20.531 -23.844 -7.75 1 97.12 229 CYS B CA 1
ATOM 4698 C C . CYS B 1 229 ? -20.391 -24.453 -9.141 1 97.12 229 CYS B C 1
ATOM 4700 O O . CYS B 1 229 ? -20.578 -25.656 -9.305 1 97.12 229 CYS B O 1
ATOM 4702 N N . VAL B 1 230 ? -20.188 -23.594 -10.078 1 95.62 230 VAL B N 1
ATOM 4703 C CA . VAL B 1 230 ? -20.031 -24.031 -11.469 1 95.62 230 VAL B CA 1
ATOM 4704 C C . VAL B 1 230 ? -18.922 -23.234 -12.148 1 95.62 230 VAL B C 1
ATOM 4706 O O . VAL B 1 230 ? -18.719 -22.047 -11.828 1 95.62 230 VAL B O 1
ATOM 4709 N N . GLN B 1 231 ? -18.188 -23.922 -13.031 1 95.31 231 GLN B N 1
ATOM 4710 C CA . GLN B 1 231 ? -17.172 -23.25 -13.836 1 95.31 231 GLN B CA 1
ATOM 4711 C C . GLN B 1 231 ? -17.797 -22.547 -15.039 1 95.31 231 GLN B C 1
ATOM 4713 O O . GLN B 1 231 ? -18.594 -23.125 -15.766 1 95.31 231 GLN B O 1
ATOM 4718 N N . VAL B 1 232 ? -17.484 -21.281 -15.211 1 94.38 232 VAL B N 1
ATOM 4719 C CA . VAL B 1 232 ? -17.984 -20.5 -16.344 1 94.38 232 VAL B CA 1
ATOM 4720 C C . VAL B 1 232 ? -16.828 -19.75 -17 1 94.38 232 VAL B C 1
ATOM 4722 O O . VAL B 1 232 ? -15.906 -19.297 -16.328 1 94.38 232 VAL B O 1
ATOM 4725 N N . THR B 1 233 ? -16.875 -19.672 -18.312 1 92.94 233 THR B N 1
ATOM 4726 C CA . THR B 1 233 ? -15.875 -18.938 -19.078 1 92.94 233 THR B CA 1
ATOM 4727 C C . THR B 1 233 ? -16.531 -17.906 -19.984 1 92.94 233 THR B C 1
ATOM 4729 O O . THR B 1 233 ? -17.578 -18.188 -20.578 1 92.94 233 THR B O 1
ATOM 4732 N N . ALA B 1 234 ? -15.961 -16.703 -19.969 1 91 234 ALA B N 1
ATOM 4733 C CA . ALA B 1 234 ? -16.422 -15.656 -20.875 1 91 234 ALA B CA 1
ATOM 4734 C C . ALA B 1 234 ? -15.25 -15.023 -21.609 1 91 234 ALA B C 1
ATOM 4736 O O . ALA B 1 234 ? -14.164 -14.867 -21.062 1 91 234 ALA B O 1
ATOM 4737 N N . ARG B 1 235 ? -15.469 -14.719 -22.875 1 87.94 235 ARG B N 1
ATOM 4738 C CA . ARG B 1 235 ? -14.477 -14.055 -23.703 1 87.94 235 ARG B CA 1
ATOM 4739 C C . ARG B 1 235 ? -14.992 -12.711 -24.203 1 87.94 235 ARG B C 1
ATOM 4741 O O . ARG B 1 235 ? -16.172 -12.586 -24.578 1 87.94 235 ARG B O 1
ATOM 4748 N N . GLU B 1 236 ? -13.922 -11.812 -24.047 1 78.62 236 GLU B N 1
ATOM 4749 C CA . GLU B 1 236 ? -14.266 -10.516 -24.625 1 78.62 236 GLU B CA 1
ATOM 4750 C C . GLU B 1 236 ? -14.297 -10.578 -26.141 1 78.62 236 GLU B C 1
ATOM 4752 O O . GLU B 1 236 ? -13.383 -11.117 -26.766 1 78.62 236 GLU B O 1
ATOM 4757 N N . ASN B 1 237 ? -15.094 -10.031 -26.938 1 66 237 ASN B N 1
ATOM 4758 C CA . ASN B 1 237 ? -15.273 -9.938 -28.375 1 66 237 ASN B CA 1
ATOM 4759 C C . ASN B 1 237 ? -15.18 -11.312 -29.047 1 66 237 ASN B C 1
ATOM 4761 O O . ASN B 1 237 ? -14.117 -11.688 -29.547 1 66 237 ASN B O 1
ATOM 4765 N N . ASP B 1 238 ? -15.617 -12.406 -28.594 1 51.62 238 ASP B N 1
ATOM 4766 C CA . ASP B 1 238 ? -15.508 -13.664 -29.328 1 51.62 238 ASP B CA 1
ATOM 4767 C C . ASP B 1 238 ? -15.656 -13.438 -30.844 1 51.62 238 ASP B C 1
ATOM 4769 O O . ASP B 1 238 ? -16.672 -13.797 -31.422 1 51.62 238 ASP B O 1
ATOM 4773 N N . ARG B 1 239 ? -15.461 -12.312 -31.562 1 37.53 239 ARG B N 1
ATOM 4774 C CA . ARG B 1 239 ? -15.453 -12.531 -33 1 37.53 239 ARG B CA 1
ATOM 4775 C C . ARG B 1 239 ? -14.461 -13.617 -33.406 1 37.53 239 ARG B C 1
ATOM 4777 O O . ARG B 1 239 ? -13.492 -13.867 -32.688 1 37.53 239 ARG B O 1
ATOM 4784 N N . GLY B 1 240 ? -14.703 -14.281 -34.469 1 34.97 240 GLY B N 1
ATOM 4785 C CA . GLY B 1 240 ? -14.211 -15.367 -35.281 1 34.97 240 GLY B CA 1
ATOM 4786 C C . GLY B 1 240 ? -12.711 -15.562 -35.188 1 34.97 240 GLY B C 1
ATOM 4787 O O . GLY B 1 240 ? -12.102 -16.156 -36.094 1 34.97 240 GLY B O 1
ATOM 4788 N N . VAL B 1 241 ? -12.008 -14.875 -34.375 1 36.94 241 VAL B N 1
ATOM 4789 C CA . VAL B 1 241 ? -10.633 -15.078 -34.844 1 36.94 241 VAL B CA 1
ATOM 4790 C C . VAL B 1 241 ? -10.312 -16.562 -34.875 1 36.94 241 VAL B C 1
ATOM 4792 O O . VAL B 1 241 ? -10.891 -17.359 -34.125 1 36.94 241 VAL B O 1
ATOM 4795 N N . SER B 1 242 ? -9.539 -16.766 -35.969 1 34.16 242 SER B N 1
ATOM 4796 C CA . SER B 1 242 ? -8.828 -17.938 -36.469 1 34.16 242 SER B CA 1
ATOM 4797 C C . SER B 1 242 ? -8.023 -18.609 -35.344 1 34.16 242 SER B C 1
ATOM 4799 O O . SER B 1 242 ? -7.488 -17.922 -34.469 1 34.16 242 SER B O 1
ATOM 4801 N N . LEU B 1 243 ? -8.172 -19.859 -35.094 1 36.34 243 LEU B N 1
ATOM 4802 C CA . LEU B 1 243 ? -7.582 -20.938 -34.312 1 36.34 243 LEU B CA 1
ATOM 4803 C C . LEU B 1 243 ? -6.113 -20.641 -34 1 36.34 243 LEU B C 1
ATOM 4805 O O . LEU B 1 243 ? -5.469 -21.391 -33.25 1 36.34 243 LEU B O 1
ATOM 4809 N N . HIS B 1 244 ? -5.414 -19.859 -34.844 1 35.12 244 HIS B N 1
ATOM 4810 C CA . HIS B 1 244 ? -3.965 -20.031 -34.812 1 35.12 244 HIS B CA 1
ATOM 4811 C C . HIS B 1 244 ? -3.328 -19.25 -33.688 1 35.12 244 HIS B C 1
ATOM 4813 O O . HIS B 1 244 ? -2.152 -19.438 -33.375 1 35.12 244 HIS B O 1
ATOM 4819 N N . ASP B 1 245 ? -3.588 -17.828 -33.531 1 41.69 245 ASP B N 1
ATOM 4820 C CA . ASP B 1 245 ? -2.625 -17.094 -32.719 1 41.69 245 ASP B CA 1
ATOM 4821 C C . ASP B 1 245 ? -2.969 -17.203 -31.234 1 41.69 245 ASP B C 1
ATOM 4823 O O . ASP B 1 245 ? -4.117 -16.984 -30.844 1 41.69 245 ASP B O 1
ATOM 4827 N N . GLN B 1 246 ? -2.254 -17.922 -30.328 1 48.62 246 GLN B N 1
ATOM 4828 C CA . GLN B 1 246 ? -2.184 -18.359 -28.938 1 48.62 246 GLN B CA 1
ATOM 4829 C C . GLN B 1 246 ? -2.531 -17.234 -27.984 1 48.62 246 GLN B C 1
ATOM 4831 O O . GLN B 1 246 ? -2.783 -17.469 -26.797 1 48.62 246 GLN B O 1
ATOM 4836 N N . GLN B 1 247 ? -2.205 -15.977 -28.266 1 55.94 247 GLN B N 1
ATOM 4837 C CA . GLN B 1 247 ? -2.48 -14.93 -27.281 1 55.94 247 GLN B CA 1
ATOM 4838 C C . GLN B 1 247 ? -3.867 -14.328 -27.5 1 55.94 247 GLN B C 1
ATOM 4840 O O . GLN B 1 247 ? -4.246 -14.008 -28.625 1 55.94 247 GLN B O 1
ATOM 4845 N N . PRO B 1 248 ? -4.762 -14.344 -26.516 1 60.12 248 PRO B N 1
ATOM 4846 C CA . PRO B 1 248 ? -6.109 -13.789 -26.672 1 60.12 248 PRO B CA 1
ATOM 4847 C C . PRO B 1 248 ? -6.102 -12.344 -27.172 1 60.12 248 PRO B C 1
ATOM 4849 O O . PRO B 1 248 ? -5.238 -11.562 -26.766 1 60.12 248 PRO B O 1
ATOM 4852 N N . THR B 1 249 ? -6.801 -12.016 -28.188 1 72.25 249 THR B N 1
ATOM 4853 C CA . THR B 1 249 ? -7.004 -10.656 -28.672 1 72.25 249 THR B CA 1
ATOM 4854 C C . THR B 1 249 ? -7.863 -9.852 -27.703 1 72.25 249 THR B C 1
ATOM 4856 O O . THR B 1 249 ? -7.797 -8.625 -27.672 1 72.25 249 THR B O 1
ATOM 4859 N N . GLY B 1 250 ? -8.539 -10.555 -26.75 1 85.31 250 GLY B N 1
ATOM 4860 C CA . GLY B 1 250 ? -9.359 -9.93 -25.719 1 85.31 250 GLY B CA 1
ATOM 4861 C C . GLY B 1 250 ? -9.25 -10.609 -24.375 1 85.31 250 GLY B C 1
ATOM 4862 O O . GLY B 1 250 ? -8.469 -11.555 -24.219 1 85.31 250 GLY B O 1
ATOM 4863 N N . PHE B 1 251 ? -9.93 -10.094 -23.469 1 90.81 251 PHE B N 1
ATOM 4864 C CA . PHE B 1 251 ? -9.914 -10.648 -22.109 1 90.81 251 PHE B CA 1
ATOM 4865 C C . PHE B 1 251 ? -10.656 -11.984 -22.062 1 90.81 251 PHE B C 1
ATOM 4867 O O . PHE B 1 251 ? -11.656 -12.172 -22.766 1 90.81 251 PHE B O 1
ATOM 4874 N N . VAL B 1 252 ? -10.164 -12.891 -21.391 1 93.62 252 VAL B N 1
ATOM 4875 C CA . VAL B 1 252 ? -10.844 -14.148 -21.094 1 93.62 252 VAL B CA 1
ATOM 4876 C C . VAL B 1 252 ? -11.094 -14.258 -19.594 1 93.62 252 VAL B C 1
ATOM 4878 O O . VAL B 1 252 ? -10.164 -14.148 -18.797 1 93.62 252 VAL B O 1
ATOM 4881 N N . LEU B 1 253 ? -12.281 -14.438 -19.234 1 95.56 253 LEU B N 1
ATOM 4882 C CA . LEU B 1 253 ? -12.664 -14.602 -17.844 1 95.56 253 LEU B CA 1
ATOM 4883 C C . LEU B 1 253 ? -12.969 -16.062 -17.531 1 95.56 253 LEU B C 1
ATOM 4885 O O . LEU B 1 253 ? -13.805 -16.688 -18.188 1 95.56 253 LEU B O 1
ATOM 4889 N N . GLU B 1 254 ? -12.258 -16.656 -16.656 1 96.25 254 GLU B N 1
ATOM 4890 C CA . GLU B 1 254 ? -12.539 -17.984 -16.125 1 96.25 254 GLU B CA 1
ATOM 4891 C C . GLU B 1 254 ? -12.969 -17.906 -14.664 1 96.25 254 GLU B C 1
ATOM 4893 O O . GLU B 1 254 ? -12.195 -17.484 -13.797 1 96.25 254 GLU B O 1
ATOM 4898 N N . ALA B 1 255 ? -14.148 -18.406 -14.398 1 97.19 255 ALA B N 1
ATOM 4899 C CA . ALA B 1 255 ? -14.695 -18.172 -13.07 1 97.19 255 ALA B CA 1
ATOM 4900 C C . ALA B 1 255 ? -15.312 -19.438 -12.5 1 97.19 255 ALA B C 1
ATOM 4902 O O . ALA B 1 255 ? -15.758 -20.312 -13.25 1 97.19 255 ALA B O 1
ATOM 4903 N N . PHE B 1 256 ? -15.203 -19.688 -11.266 1 97.5 256 PHE B N 1
ATOM 4904 C CA . PHE B 1 256 ? -15.906 -20.672 -10.461 1 97.5 256 PHE B CA 1
ATOM 4905 C C . PHE B 1 256 ? -16.844 -20.016 -9.469 1 97.5 256 PHE B C 1
ATOM 4907 O O . PHE B 1 256 ? -16.391 -19.453 -8.461 1 97.5 256 PHE B O 1
ATOM 4914 N N . LEU B 1 257 ? -18.141 -19.984 -9.766 1 96.69 257 LEU B N 1
ATOM 4915 C CA . LEU B 1 257 ? -19.141 -19.172 -9.086 1 96.69 257 LEU B CA 1
ATOM 4916 C C . LEU B 1 257 ? -20.297 -20.031 -8.57 1 96.69 257 LEU B C 1
ATOM 4918 O O . LEU B 1 257 ? -20.531 -21.125 -9.086 1 96.69 257 LEU B O 1
ATOM 4922 N N . PRO B 1 258 ? -20.984 -19.484 -7.578 1 95 258 PRO B N 1
ATOM 4923 C CA . PRO B 1 258 ? -22.172 -20.203 -7.102 1 95 258 PRO B CA 1
ATOM 4924 C C . PRO B 1 258 ? -23.234 -20.344 -8.188 1 95 258 PRO B C 1
ATOM 4926 O O . PRO B 1 258 ? -23.484 -19.422 -8.953 1 95 258 PRO B O 1
ATOM 4929 N N . LYS B 1 259 ? -23.797 -21.531 -8.172 1 92.88 259 LYS B N 1
ATOM 4930 C CA . LYS B 1 259 ? -24.938 -21.781 -9.055 1 92.88 259 LYS B CA 1
ATOM 4931 C C . LYS B 1 259 ? -26.156 -20.953 -8.641 1 92.88 259 LYS B C 1
ATOM 4933 O O . LYS B 1 259 ? -26.281 -20.578 -7.473 1 92.88 259 LYS B O 1
ATOM 4938 N N . PRO B 1 260 ? -26.922 -20.719 -9.648 1 87.62 260 PRO B N 1
ATOM 4939 C CA . PRO B 1 260 ? -28.141 -19.984 -9.289 1 87.62 260 PRO B CA 1
ATOM 4940 C C . PRO B 1 260 ? -28.984 -20.703 -8.234 1 87.62 260 PRO B C 1
ATOM 4942 O O . PRO B 1 260 ? -29.656 -20.047 -7.434 1 87.62 260 PRO B O 1
ATOM 4945 N N . ASP B 1 261 ? -28.938 -21.984 -8.203 1 88.62 261 ASP B N 1
ATOM 4946 C CA . ASP B 1 261 ? -29.75 -22.766 -7.277 1 88.62 261 ASP B CA 1
ATOM 4947 C C . ASP B 1 261 ? -28.922 -23.25 -6.094 1 88.62 261 ASP B C 1
ATOM 4949 O O . ASP B 1 261 ? -29.266 -24.25 -5.449 1 88.62 261 ASP B O 1
ATOM 4953 N N . CYS B 1 262 ? -27.922 -22.594 -5.855 1 91.94 262 CYS B N 1
ATOM 4954 C CA . CYS B 1 262 ? -27 -23.016 -4.805 1 91.94 262 CYS B CA 1
ATOM 4955 C C . CYS B 1 262 ? -27.641 -22.859 -3.428 1 91.94 262 CYS B C 1
ATOM 4957 O O . CYS B 1 262 ? -28.625 -22.125 -3.275 1 91.94 262 CYS B O 1
ATOM 4959 N N . ASP B 1 263 ? -27.078 -23.641 -2.488 1 92.12 263 ASP B N 1
ATOM 4960 C CA . ASP B 1 263 ? -27.328 -23.391 -1.071 1 92.12 263 ASP B CA 1
ATOM 4961 C C . ASP B 1 263 ? -26.5 -22.219 -0.57 1 92.12 263 ASP B C 1
ATOM 4963 O O . ASP B 1 263 ? -25.266 -22.281 -0.529 1 92.12 263 ASP B O 1
ATOM 4967 N N . VAL B 1 264 ? -27.172 -21.234 -0.098 1 90.56 264 VAL B N 1
ATOM 4968 C CA . VAL B 1 264 ? -26.516 -20 0.298 1 90.56 264 VAL B CA 1
ATOM 4969 C C . VAL B 1 264 ? -25.531 -20.266 1.426 1 90.56 264 VAL B C 1
ATOM 4971 O O . VAL B 1 264 ? -24.438 -19.672 1.459 1 90.56 264 VAL B O 1
ATOM 4974 N N . LYS B 1 265 ? -25.859 -21.078 2.344 1 91.75 265 LYS B N 1
ATOM 4975 C CA . LYS B 1 265 ? -25 -21.391 3.488 1 91.75 265 LYS B CA 1
ATOM 4976 C C . LYS B 1 265 ? -23.703 -22.047 3.043 1 91.75 265 LYS B C 1
ATOM 4978 O O . LYS B 1 265 ? -22.672 -21.875 3.682 1 91.75 265 LYS B O 1
ATOM 4983 N N . ALA B 1 266 ? -23.797 -22.75 1.953 1 94.62 266 ALA B N 1
ATOM 4984 C CA . ALA B 1 266 ? -22.641 -23.5 1.453 1 94.62 266 ALA B CA 1
ATOM 4985 C C . ALA B 1 266 ? -21.641 -22.562 0.764 1 94.62 266 ALA B C 1
ATOM 4987 O O . ALA B 1 266 ? -20.453 -22.844 0.711 1 94.62 266 ALA B O 1
ATOM 4988 N N . VAL B 1 267 ? -22.141 -21.438 0.258 1 95 267 VAL B N 1
ATOM 4989 C CA . VAL B 1 267 ? -21.281 -20.625 -0.592 1 95 267 VAL B CA 1
ATOM 4990 C C . VAL B 1 267 ? -20.953 -19.312 0.122 1 95 267 VAL B C 1
ATOM 4992 O O . VAL B 1 267 ? -20.047 -18.578 -0.297 1 95 267 VAL B O 1
ATOM 4995 N N . ALA B 1 268 ? -21.609 -19 1.175 1 92.31 268 ALA B N 1
ATOM 4996 C CA . ALA B 1 268 ? -21.438 -17.734 1.882 1 92.31 268 ALA B CA 1
ATOM 4997 C C . ALA B 1 268 ? -20.203 -17.766 2.785 1 92.31 268 ALA B C 1
ATOM 4999 O O . ALA B 1 268 ? -19.938 -18.781 3.441 1 92.31 268 ALA B O 1
ATOM 5000 N N . GLY B 1 269 ? -19.469 -16.703 2.787 1 91.19 269 GLY B N 1
ATOM 5001 C CA . GLY B 1 269 ? -18.406 -16.516 3.76 1 91.19 269 GLY B CA 1
ATOM 5002 C C . GLY B 1 269 ? -17.172 -17.344 3.441 1 91.19 269 GLY B C 1
ATOM 5003 O O . GLY B 1 269 ? -16.359 -17.625 4.328 1 91.19 269 GLY B O 1
ATOM 5004 N N . LYS B 1 270 ? -17.047 -17.797 2.205 1 95.19 270 LYS B N 1
ATOM 5005 C CA . LYS B 1 270 ? -15.914 -18.656 1.848 1 95.19 270 LYS B CA 1
ATOM 5006 C C . LYS B 1 270 ? -14.773 -17.844 1.234 1 95.19 270 LYS B C 1
ATOM 5008 O O . LYS B 1 270 ? -13.688 -18.359 1.004 1 95.19 270 LYS B O 1
ATOM 5013 N N . GLY B 1 271 ? -15.039 -16.531 0.955 1 95.38 271 GLY B N 1
ATOM 5014 C CA . GLY B 1 271 ? -13.969 -15.656 0.493 1 95.38 271 GLY B CA 1
ATOM 5015 C C . GLY B 1 271 ? -14.078 -15.312 -0.98 1 95.38 271 GLY B C 1
ATOM 5016 O O . GLY B 1 271 ? -14.945 -15.836 -1.684 1 95.38 271 GLY B O 1
ATOM 5017 N N . SER B 1 272 ? -13.344 -14.344 -1.396 1 97.75 272 SER B N 1
ATOM 5018 C CA . SER B 1 272 ? -13.234 -13.883 -2.777 1 97.75 272 SER B CA 1
ATOM 5019 C C . SER B 1 272 ? -11.812 -14.008 -3.295 1 97.75 272 SER B C 1
ATOM 5021 O O . SER B 1 272 ? -10.883 -13.422 -2.734 1 97.75 272 SER B O 1
ATOM 5023 N N . PHE B 1 273 ? -11.625 -14.789 -4.328 1 98.5 273 PHE B N 1
ATOM 5024 C CA . PHE B 1 273 ? -10.312 -15.07 -4.891 1 98.5 273 PHE B CA 1
ATOM 5025 C C . PHE B 1 273 ? -10.234 -14.617 -6.344 1 98.5 273 PHE B C 1
ATOM 5027 O O . PHE B 1 273 ? -10.758 -15.289 -7.238 1 98.5 273 PHE B O 1
ATOM 5034 N N . ILE B 1 274 ? -9.586 -13.492 -6.594 1 98.31 274 ILE B N 1
ATOM 5035 C CA . ILE B 1 274 ? -9.461 -12.922 -7.93 1 98.31 274 ILE B CA 1
ATOM 5036 C C . ILE B 1 274 ? -7.992 -12.883 -8.344 1 98.31 274 ILE B C 1
ATOM 5038 O O . ILE B 1 274 ? -7.125 -12.539 -7.539 1 98.31 274 ILE B O 1
ATOM 5042 N N . SER B 1 275 ? -7.723 -13.289 -9.531 1 98.25 275 SER B N 1
ATOM 5043 C CA . SER B 1 275 ? -6.367 -13.234 -10.078 1 98.25 275 SER B CA 1
ATOM 5044 C C . SER B 1 275 ? -6.363 -12.648 -11.484 1 98.25 275 SER B C 1
ATOM 5046 O O . SER B 1 275 ? -7.383 -12.672 -12.18 1 98.25 275 SER B O 1
ATOM 5048 N N . VAL B 1 276 ? -5.316 -12.016 -11.852 1 97.06 276 VAL B N 1
ATOM 5049 C CA . VAL B 1 276 ? -5.047 -11.508 -13.188 1 97.06 276 VAL B CA 1
ATOM 5050 C C . VAL B 1 276 ? -3.82 -12.203 -13.766 1 97.06 276 VAL B C 1
ATOM 5052 O O . VAL B 1 276 ? -2.711 -12.062 -13.25 1 97.06 276 VAL B O 1
ATOM 5055 N N . ASP B 1 277 ? -4.047 -12.953 -14.836 1 96.31 277 ASP B N 1
ATOM 5056 C CA . ASP B 1 277 ? -2.986 -13.781 -15.406 1 96.31 277 ASP B CA 1
ATOM 5057 C C . ASP B 1 277 ? -2.344 -14.664 -14.336 1 96.31 277 ASP B C 1
ATOM 5059 O O . ASP B 1 277 ? -1.118 -14.719 -14.227 1 96.31 277 ASP B O 1
ATOM 5063 N N . GLN B 1 278 ? -3.225 -15.219 -13.508 1 97.38 278 GLN B N 1
ATOM 5064 C CA . GLN B 1 278 ? -2.887 -16.188 -12.469 1 97.38 278 GLN B CA 1
ATOM 5065 C C . GLN B 1 278 ? -2.08 -15.523 -11.352 1 97.38 278 GLN B C 1
ATOM 5067 O O . GLN B 1 278 ? -1.398 -16.219 -10.586 1 97.38 278 GLN B O 1
ATOM 5072 N N . ARG B 1 279 ? -2.051 -14.164 -11.289 1 97.69 279 ARG B N 1
ATOM 5073 C CA . ARG B 1 279 ? -1.542 -13.398 -10.156 1 97.69 279 ARG B CA 1
ATOM 5074 C C . ARG B 1 279 ? -2.666 -13.031 -9.195 1 97.69 279 ARG B C 1
ATOM 5076 O O . ARG B 1 279 ? -3.551 -12.242 -9.531 1 97.69 279 ARG B O 1
ATOM 5083 N N . PRO B 1 280 ? -2.623 -13.602 -8 1 98.19 280 PRO B N 1
ATOM 5084 C CA . PRO B 1 280 ? -3.65 -13.172 -7.047 1 98.19 280 PRO B CA 1
ATOM 5085 C C . PRO B 1 280 ? -3.605 -11.672 -6.766 1 98.19 280 PRO B C 1
ATOM 5087 O O . PRO B 1 280 ? -2.523 -11.094 -6.625 1 98.19 280 PRO B O 1
ATOM 5090 N N . VAL B 1 281 ? -4.746 -11.023 -6.762 1 97.81 281 VAL B N 1
ATOM 5091 C CA . VAL B 1 281 ? -4.836 -9.594 -6.484 1 97.81 281 VAL B CA 1
ATOM 5092 C C . VAL B 1 281 ? -5.75 -9.359 -5.285 1 97.81 281 VAL B C 1
ATOM 5094 O O . VAL B 1 281 ? -6.582 -10.211 -4.949 1 97.81 281 VAL B O 1
ATOM 5097 N N . SER B 1 282 ? -5.527 -8.25 -4.625 1 96 282 SER B N 1
ATOM 5098 C CA . SER B 1 282 ? -6.336 -7.918 -3.455 1 96 282 SER B CA 1
ATOM 5099 C C . SER B 1 282 ? -7.805 -7.742 -3.828 1 96 282 SER B C 1
ATOM 5101 O O . SER B 1 282 ? -8.133 -6.992 -4.75 1 96 282 SER B O 1
ATOM 5103 N N . PRO B 1 283 ? -8.68 -8.383 -3.08 1 94.94 283 PRO B N 1
ATOM 5104 C CA . PRO B 1 283 ? -10.109 -8.289 -3.385 1 94.94 283 PRO B CA 1
ATOM 5105 C C . PRO B 1 283 ? -10.75 -7.02 -2.824 1 94.94 283 PRO B C 1
ATOM 5107 O O . PRO B 1 283 ? -11.93 -6.754 -3.078 1 94.94 283 PRO B O 1
ATOM 5110 N N . THR B 1 284 ? -10 -6.242 -2.17 1 91.44 284 THR B N 1
ATOM 5111 C CA . THR B 1 284 ? -10.609 -5.156 -1.408 1 91.44 284 THR B CA 1
ATOM 5112 C C . THR B 1 284 ? -10.375 -3.814 -2.094 1 91.44 284 THR B C 1
ATOM 5114 O O . THR B 1 284 ? -10.812 -2.773 -1.596 1 91.44 284 THR B O 1
ATOM 5117 N N . ARG B 1 285 ? -9.695 -3.83 -3.227 1 88.69 285 ARG B N 1
ATOM 5118 C CA . ARG B 1 285 ? -9.367 -2.566 -3.877 1 88.69 285 ARG B CA 1
ATOM 5119 C C . ARG B 1 285 ? -9.531 -2.668 -5.391 1 88.69 285 ARG B C 1
ATOM 5121 O O . ARG B 1 285 ? -9.445 -3.762 -5.957 1 88.69 285 ARG B O 1
ATOM 5128 N N . GLY B 1 286 ? -9.836 -1.604 -5.98 1 89.5 286 GLY B N 1
ATOM 5129 C CA . GLY B 1 286 ? -9.789 -1.504 -7.434 1 89.5 286 GLY B CA 1
ATOM 5130 C C . GLY B 1 286 ? -10.836 -2.363 -8.125 1 89.5 286 GLY B C 1
ATOM 5131 O O . GLY B 1 286 ? -11.961 -2.479 -7.648 1 89.5 286 GLY B O 1
ATOM 5132 N N . LEU B 1 287 ? -10.453 -2.881 -9.211 1 92.75 287 LEU B N 1
ATOM 5133 C CA . LEU B 1 287 ? -11.344 -3.635 -10.086 1 92.75 287 LEU B CA 1
ATOM 5134 C C . LEU B 1 287 ? -11.883 -4.879 -9.383 1 92.75 287 LEU B C 1
ATOM 5136 O O . LEU B 1 287 ? -13.078 -5.16 -9.43 1 92.75 287 LEU B O 1
ATOM 5140 N N . PRO B 1 288 ? -11.039 -5.617 -8.609 1 96.12 288 PRO B N 1
ATOM 5141 C CA . PRO B 1 288 ? -11.57 -6.805 -7.926 1 96.12 288 PRO B CA 1
ATOM 5142 C C . PRO B 1 288 ? -12.711 -6.477 -6.973 1 96.12 288 PRO B C 1
ATOM 5144 O O . PRO B 1 288 ? -13.711 -7.195 -6.93 1 96.12 288 PRO B O 1
ATOM 5147 N N . LYS B 1 289 ? -12.531 -5.434 -6.266 1 95 289 LYS B N 1
ATOM 5148 C CA . LYS B 1 289 ? -13.602 -5.016 -5.363 1 95 289 LYS B CA 1
ATOM 5149 C C . LYS B 1 289 ? -14.891 -4.754 -6.133 1 95 289 LYS B C 1
ATOM 5151 O O . LYS B 1 289 ? -15.977 -5.141 -5.684 1 95 289 LYS B O 1
ATOM 5156 N N . ARG B 1 290 ? -14.789 -4.055 -7.238 1 94.56 290 ARG B N 1
ATOM 5157 C CA . ARG B 1 290 ? -15.945 -3.766 -8.07 1 94.56 290 ARG B CA 1
ATOM 5158 C C . ARG B 1 290 ? -16.578 -5.047 -8.609 1 94.56 290 ARG B C 1
ATOM 5160 O O . ARG B 1 290 ? -17.797 -5.184 -8.633 1 94.56 290 ARG B O 1
ATOM 5167 N N . ILE B 1 291 ? -15.766 -5.945 -8.992 1 96.06 291 ILE B N 1
ATOM 5168 C CA . ILE B 1 291 ? -16.219 -7.23 -9.508 1 96.06 291 ILE B CA 1
ATOM 5169 C C . ILE B 1 291 ? -17.016 -7.969 -8.43 1 96.06 291 ILE B C 1
ATOM 5171 O O . ILE B 1 291 ? -18.094 -8.492 -8.688 1 96.06 291 ILE B O 1
ATOM 5175 N N . ILE B 1 292 ? -16.516 -8.008 -7.277 1 96.12 292 ILE B N 1
ATOM 5176 C CA . ILE B 1 292 ? -17.156 -8.688 -6.156 1 96.12 292 ILE B CA 1
ATOM 5177 C C . ILE B 1 292 ? -18.5 -8.023 -5.855 1 96.12 292 ILE B C 1
ATOM 5179 O O . ILE B 1 292 ? -19.484 -8.711 -5.598 1 96.12 292 ILE B O 1
ATOM 5183 N N . SER B 1 293 ? -18.484 -6.711 -5.91 1 95.19 293 SER B N 1
ATOM 5184 C CA . SER B 1 293 ? -19.734 -5.977 -5.672 1 95.19 293 SER B CA 1
ATOM 5185 C C . SER B 1 293 ? -20.781 -6.324 -6.711 1 95.19 293 SER B C 1
ATOM 5187 O O . SER B 1 293 ? -21.969 -6.488 -6.375 1 95.19 293 SER B O 1
ATOM 5189 N N . ILE B 1 294 ? -20.391 -6.391 -7.922 1 94.38 294 ILE B N 1
ATOM 5190 C CA . ILE B 1 294 ? -21.281 -6.746 -9.008 1 94.38 294 ILE B CA 1
ATOM 5191 C C . ILE B 1 294 ? -21.859 -8.141 -8.773 1 94.38 294 ILE B C 1
ATOM 5193 O O . ILE B 1 294 ? -23.078 -8.344 -8.883 1 94.38 294 ILE B O 1
ATOM 5197 N N . LEU B 1 295 ? -21.031 -9.039 -8.43 1 93.94 295 LEU B N 1
ATOM 5198 C CA . LEU B 1 295 ? -21.484 -10.406 -8.18 1 93.94 295 LEU B CA 1
ATOM 5199 C C . LEU B 1 295 ? -22.453 -10.445 -7.008 1 93.94 295 LEU B C 1
ATOM 5201 O O . LEU B 1 295 ? -23.484 -11.125 -7.074 1 93.94 295 LEU B O 1
ATOM 5205 N N . LYS B 1 296 ? -22.094 -9.789 -5.945 1 92.75 296 LYS B N 1
ATOM 5206 C CA . LYS B 1 296 ? -22.953 -9.742 -4.766 1 92.75 296 LYS B CA 1
ATOM 5207 C C . LYS B 1 296 ? -24.344 -9.203 -5.117 1 92.75 296 LYS B C 1
ATOM 5209 O O . LYS B 1 296 ? -25.344 -9.75 -4.668 1 92.75 296 LYS B O 1
ATOM 5214 N N . SER B 1 297 ? -24.359 -8.141 -5.879 1 91.62 297 SER B N 1
ATOM 5215 C CA . SER B 1 297 ? -25.641 -7.543 -6.289 1 91.62 297 SER B CA 1
ATOM 5216 C C . SER B 1 297 ? -26.469 -8.523 -7.113 1 91.62 297 SER B C 1
ATOM 5218 O O . SER B 1 297 ? -27.656 -8.703 -6.852 1 91.62 297 SER B O 1
ATOM 5220 N N . HIS B 1 298 ? -25.859 -9.148 -8.07 1 89.12 298 HIS B N 1
ATOM 5221 C CA . HIS B 1 298 ? -26.547 -10.125 -8.906 1 89.12 298 HIS B CA 1
ATOM 5222 C C . HIS B 1 298 ? -27.047 -11.305 -8.086 1 89.12 298 HIS B C 1
ATOM 5224 O O . HIS B 1 298 ? -28.156 -11.797 -8.297 1 89.12 298 HIS B O 1
ATOM 5230 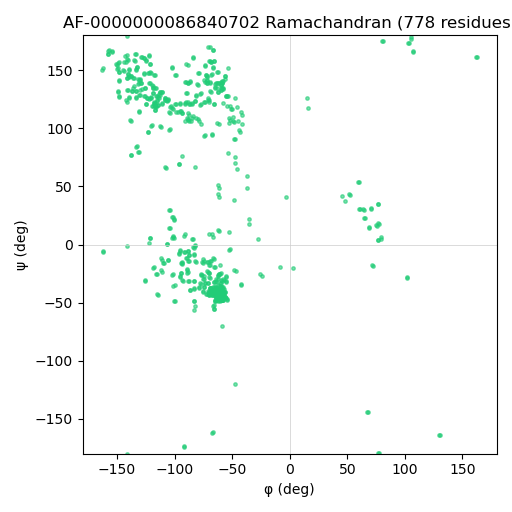N N . PHE B 1 299 ? -26.219 -11.734 -7.215 1 88.69 299 PHE B N 1
ATOM 5231 C CA . PHE B 1 299 ? -26.531 -12.867 -6.352 1 88.69 299 PHE B CA 1
ATOM 5232 C C . PHE B 1 299 ? -27.719 -12.531 -5.445 1 88.69 299 PHE B C 1
ATOM 5234 O O . PHE B 1 299 ? -28.641 -13.336 -5.293 1 88.69 299 PHE B O 1
ATOM 5241 N N . SER B 1 300 ? -27.656 -11.359 -4.863 1 88.31 300 SER B N 1
ATOM 5242 C CA . SER B 1 300 ? -28.734 -10.914 -3.977 1 88.31 300 SER B CA 1
ATOM 5243 C C . SER B 1 300 ? -30.047 -10.789 -4.727 1 88.31 300 SER B C 1
ATOM 5245 O O . SER B 1 300 ? -31.109 -11.156 -4.207 1 88.31 300 SER B O 1
ATOM 5247 N N . GLU B 1 301 ? -29.984 -10.242 -5.844 1 86.06 301 GLU B N 1
ATOM 5248 C CA . GLU B 1 301 ? -31.188 -10.094 -6.672 1 86.06 301 GLU B CA 1
ATOM 5249 C C . GLU B 1 301 ? -31.797 -11.445 -7.016 1 86.06 301 GLU B C 1
ATOM 5251 O O . GLU B 1 301 ? -33 -11.609 -7 1 86.06 301 GLU B O 1
ATOM 5256 N N . HIS B 1 302 ? -31.031 -12.352 -7.281 1 83.06 302 HIS B N 1
ATOM 5257 C CA . HIS B 1 302 ? -31.5 -13.688 -7.633 1 83.06 302 HIS B CA 1
ATOM 5258 C C . HIS B 1 302 ? -32.094 -14.398 -6.426 1 83.06 302 HIS B C 1
ATOM 5260 O O . HIS B 1 302 ? -33.125 -15.078 -6.539 1 83.06 302 HIS B O 1
ATOM 5266 N N . MET B 1 303 ? -31.438 -14.219 -5.316 1 82 303 MET B N 1
ATOM 5267 C CA . MET B 1 303 ? -31.906 -14.883 -4.098 1 82 303 MET B CA 1
ATOM 5268 C C . MET B 1 303 ? -33.219 -14.273 -3.617 1 82 303 MET B C 1
ATOM 5270 O O . MET B 1 303 ? -34.062 -14.977 -3.057 1 82 303 MET B O 1
ATOM 5274 N N . ALA B 1 304 ? -33.281 -12.992 -3.713 1 80.19 304 ALA B N 1
ATOM 5275 C CA . ALA B 1 304 ? -34.531 -12.312 -3.32 1 80.19 304 ALA B CA 1
ATOM 5276 C C . ALA B 1 304 ? -35.719 -12.875 -4.086 1 80.19 304 ALA B C 1
ATOM 5278 O O . ALA B 1 304 ? -36.844 -12.914 -3.562 1 80.19 304 ALA B O 1
ATOM 5279 N N . LYS B 1 305 ? -35.531 -13.289 -5.246 1 77.56 305 LYS B N 1
ATOM 5280 C CA . LYS B 1 305 ? -36.594 -13.867 -6.062 1 77.56 305 LYS B CA 1
ATOM 5281 C C . LYS B 1 305 ? -37 -15.25 -5.543 1 77.56 305 LYS B C 1
ATOM 5283 O O . LYS B 1 305 ? -38.125 -15.695 -5.77 1 77.56 305 LYS B O 1
ATOM 5288 N N . ARG B 1 306 ? -36.219 -15.906 -4.887 1 74 306 ARG B N 1
ATOM 5289 C CA . ARG B 1 306 ? -36.469 -17.266 -4.406 1 74 306 ARG B CA 1
ATOM 5290 C C . ARG B 1 306 ? -37.031 -17.234 -2.992 1 74 306 ARG B C 1
ATOM 5292 O O . ARG B 1 306 ? -37.656 -18.203 -2.562 1 74 306 ARG B O 1
ATOM 5299 N N . GLY B 1 307 ? -36.781 -16.203 -2.232 1 65.19 307 GLY B N 1
ATOM 5300 C CA . GLY B 1 307 ? -37.312 -16.094 -0.889 1 65.19 307 GLY B CA 1
ATOM 5301 C C . GLY B 1 307 ? -36.594 -15.078 -0.029 1 65.19 307 GLY B C 1
ATOM 5302 O O . GLY B 1 307 ? -35.562 -14.539 -0.431 1 65.19 307 GLY B O 1
ATOM 5303 N N . PRO B 1 308 ? -37.188 -14.633 1.022 1 57.22 308 PRO B N 1
ATOM 5304 C CA . PRO B 1 308 ? -36.75 -13.539 1.874 1 57.22 308 PRO B CA 1
ATOM 5305 C C . PRO B 1 308 ? -35.406 -13.836 2.537 1 57.22 308 PRO B C 1
ATOM 5307 O O . PRO B 1 308 ? -35.062 -13.242 3.566 1 57.22 308 PRO B O 1
ATOM 5310 N N . ALA B 1 309 ? -34.656 -14.828 2.154 1 52.34 309 ALA B N 1
ATOM 5311 C CA . ALA B 1 309 ? -33.469 -15.016 2.977 1 52.34 309 ALA B CA 1
ATOM 5312 C C . ALA B 1 309 ? -32.5 -13.844 2.807 1 52.34 309 ALA B C 1
ATOM 5314 O O . ALA B 1 309 ? -32.031 -13.578 1.698 1 52.34 309 ALA B O 1
ATOM 5315 N N . LYS B 1 310 ? -32.562 -12.828 3.715 1 53.53 310 LYS B N 1
ATOM 5316 C CA . LYS B 1 310 ? -31.672 -11.664 3.807 1 53.53 310 LYS B CA 1
ATOM 5317 C C . LYS B 1 310 ? -30.234 -12.078 4.074 1 53.53 310 LYS B C 1
ATOM 5319 O O . LYS B 1 310 ? -29.828 -12.25 5.227 1 53.53 310 LYS B O 1
ATOM 5324 N N . SER B 1 311 ? -29.641 -13.102 3.285 1 57.88 311 SER B N 1
ATOM 5325 C CA . SER B 1 311 ? -28.266 -13.328 3.717 1 57.88 311 SER B CA 1
ATOM 5326 C C . SER B 1 311 ? -27.328 -12.234 3.193 1 57.88 311 SER B C 1
ATOM 5328 O O . SER B 1 311 ? -27.297 -11.969 1.99 1 57.88 311 SER B O 1
ATOM 5330 N N . HIS B 1 312 ? -26.922 -11.328 3.992 1 63.84 312 HIS B N 1
ATOM 5331 C CA . HIS B 1 312 ? -25.969 -10.242 3.74 1 63.84 312 HIS B CA 1
ATOM 5332 C C . HIS B 1 312 ? -24.562 -10.781 3.51 1 63.84 312 HIS B C 1
ATOM 5334 O O . HIS B 1 312 ? -23.641 -10.008 3.246 1 63.84 312 HIS B O 1
ATOM 5340 N N . ALA B 1 313 ? -24.516 -12.164 3.389 1 77.31 313 ALA B N 1
ATOM 5341 C CA . ALA B 1 313 ? -23.156 -12.664 3.307 1 77.31 313 ALA B CA 1
ATOM 5342 C C . ALA B 1 313 ? -22.641 -12.664 1.866 1 77.31 313 ALA B C 1
ATOM 5344 O O . ALA B 1 313 ? -23.406 -12.922 0.935 1 77.31 313 ALA B O 1
ATOM 5345 N N . SER B 1 314 ? -21.438 -12.328 1.639 1 88.62 314 SER B N 1
ATOM 5346 C CA . SER B 1 314 ? -20.797 -12.289 0.326 1 88.62 314 SER B CA 1
ATOM 5347 C C . SER B 1 314 ? -20.562 -13.695 -0.21 1 88.62 314 SER B C 1
ATOM 5349 O O . SER B 1 314 ? -20.016 -14.547 0.491 1 88.62 314 SER B O 1
ATOM 5351 N N . PRO B 1 315 ? -21.047 -14.031 -1.393 1 94.38 315 PRO B N 1
ATOM 5352 C CA . PRO B 1 315 ? -20.828 -15.367 -1.961 1 94.38 315 PRO B CA 1
ATOM 5353 C C . PRO B 1 315 ? -19.375 -15.617 -2.346 1 94.38 315 PRO B C 1
ATOM 5355 O O . PRO B 1 315 ? -18.625 -14.672 -2.596 1 94.38 315 PRO B O 1
ATOM 5358 N N . PHE B 1 316 ? -19.062 -16.906 -2.4 1 97.19 316 PHE B N 1
ATOM 5359 C CA . PHE B 1 316 ? -17.766 -17.359 -2.881 1 97.19 316 PHE B CA 1
ATOM 5360 C C . PHE B 1 316 ? -17.531 -16.906 -4.32 1 97.19 316 PHE B C 1
ATOM 5362 O O . PHE B 1 316 ? -18.453 -16.938 -5.137 1 97.19 316 PHE B O 1
ATOM 5369 N N . VAL B 1 317 ? -16.344 -16.453 -4.586 1 97.25 317 VAL B N 1
ATOM 5370 C CA . VAL B 1 317 ? -15.984 -16.094 -5.957 1 97.25 317 VAL B CA 1
ATOM 5371 C C . VAL B 1 317 ? -14.539 -16.5 -6.242 1 97.25 317 VAL B C 1
ATOM 5373 O O . VAL B 1 317 ? -13.633 -16.203 -5.457 1 97.25 317 VAL B O 1
ATOM 5376 N N . GLN B 1 318 ? -14.352 -17.266 -7.199 1 98.44 318 GLN B N 1
ATOM 5377 C CA . GLN B 1 318 ? -13.047 -17.453 -7.816 1 98.44 318 GLN B CA 1
ATOM 5378 C C . GLN B 1 318 ? -13.047 -17 -9.273 1 98.44 318 GLN B C 1
ATOM 5380 O O . GLN B 1 318 ? -13.898 -17.422 -10.055 1 98.44 318 GLN B O 1
ATOM 5385 N N . LEU B 1 319 ? -12.203 -16.062 -9.633 1 98.19 319 LEU B N 1
ATOM 5386 C CA . LEU B 1 319 ? -12.133 -15.508 -10.977 1 98.19 319 LEU B CA 1
ATOM 5387 C C . LEU B 1 319 ? -10.68 -15.289 -11.406 1 98.19 319 LEU B C 1
ATOM 5389 O O . LEU B 1 319 ? -9.898 -14.703 -10.656 1 98.19 319 LEU B O 1
ATOM 5393 N N . ASP B 1 320 ? -10.312 -15.82 -12.523 1 97.94 320 ASP B N 1
ATOM 5394 C CA . ASP B 1 320 ? -9.047 -15.477 -13.164 1 97.94 320 ASP B CA 1
ATOM 5395 C C . ASP B 1 320 ? -9.273 -14.727 -14.477 1 97.94 320 ASP B C 1
ATOM 5397 O O . ASP B 1 320 ? -10.078 -15.164 -15.305 1 97.94 320 ASP B O 1
ATOM 5401 N N . ILE B 1 321 ? -8.633 -13.625 -14.602 1 96.62 321 ILE B N 1
ATOM 5402 C CA . ILE B 1 321 ? -8.734 -12.812 -15.812 1 96.62 321 ILE B CA 1
ATOM 5403 C C . ILE B 1 321 ? -7.473 -12.984 -16.656 1 96.62 321 ILE B C 1
ATOM 5405 O O . ILE B 1 321 ? -6.387 -12.555 -16.25 1 96.62 321 ILE B O 1
ATOM 5409 N N . ARG B 1 322 ? -7.574 -13.562 -17.766 1 95.25 322 ARG B N 1
ATOM 5410 C CA . ARG B 1 322 ? -6.473 -13.641 -18.719 1 95.25 322 ARG B CA 1
ATOM 5411 C C . ARG B 1 322 ? -6.484 -12.438 -19.656 1 95.25 322 ARG B C 1
ATOM 5413 O O . ARG B 1 322 ? -7.516 -12.117 -20.266 1 95.25 322 ARG B O 1
ATOM 5420 N N . CYS B 1 323 ? -5.359 -11.859 -19.766 1 92.62 323 CYS B N 1
ATOM 5421 C CA . CYS B 1 323 ? -5.332 -10.547 -20.406 1 92.62 323 CYS B CA 1
ATOM 5422 C C . CYS B 1 323 ? -4.43 -10.562 -21.625 1 92.62 323 CYS B C 1
ATOM 5424 O O . CYS B 1 323 ? -3.42 -11.273 -21.656 1 92.62 323 CYS B O 1
ATOM 5426 N N . PRO B 1 324 ? -4.797 -9.727 -22.656 1 88.5 324 PRO B N 1
ATOM 5427 C CA . PRO B 1 324 ? -3.826 -9.492 -23.719 1 88.5 324 PRO B CA 1
ATOM 5428 C C . PRO B 1 324 ? -2.59 -8.734 -23.25 1 88.5 324 PRO B C 1
ATOM 5430 O O . PRO B 1 324 ? -2.645 -8.039 -22.234 1 88.5 324 PRO B O 1
ATOM 5433 N N . PRO B 1 325 ? -1.564 -8.875 -23.953 1 85.12 325 PRO B N 1
ATOM 5434 C CA . PRO B 1 325 ? -0.356 -8.148 -23.562 1 85.12 325 PRO B CA 1
ATOM 5435 C C . PRO B 1 325 ? -0.569 -6.633 -23.5 1 85.12 325 PRO B C 1
ATOM 5437 O O . PRO B 1 325 ? -1.358 -6.09 -24.281 1 85.12 325 PRO B O 1
ATOM 5440 N N . ARG B 1 326 ? -0.017 -5.957 -22.562 1 85.88 326 ARG B N 1
ATOM 5441 C CA . ARG B 1 326 ? 0.037 -4.504 -22.438 1 85.88 326 ARG B CA 1
ATOM 5442 C C . ARG B 1 326 ? -1.307 -3.939 -22 1 85.88 326 ARG B C 1
ATOM 5444 O O . ARG B 1 326 ? -1.549 -2.736 -22.109 1 85.88 326 ARG B O 1
ATOM 5451 N N . SER B 1 327 ? -2.137 -4.816 -21.484 1 88.38 327 SER B N 1
ATOM 5452 C CA . SER B 1 327 ? -3.484 -4.355 -21.172 1 88.38 327 SER B CA 1
ATOM 5453 C C . SER B 1 327 ? -3.555 -3.775 -19.766 1 88.38 327 SER B C 1
ATOM 5455 O O . SER B 1 327 ? -4.527 -3.105 -19.406 1 88.38 327 SER B O 1
ATOM 5457 N N . TYR B 1 328 ? -2.51 -4.035 -18.938 1 92.31 328 TYR B N 1
ATOM 5458 C CA . TYR B 1 328 ? -2.572 -3.516 -17.578 1 92.31 328 TYR B CA 1
ATOM 5459 C C . TYR B 1 328 ? -1.178 -3.193 -17.062 1 92.31 328 TYR B C 1
ATOM 5461 O O . TYR B 1 328 ? -0.177 -3.65 -17.609 1 92.31 328 TYR B O 1
ATOM 5469 N N . ASP B 1 329 ? -1.141 -2.301 -16.078 1 92.56 329 ASP B N 1
ATOM 5470 C CA . ASP B 1 329 ? 0.073 -1.97 -15.344 1 92.56 329 ASP B CA 1
ATOM 5471 C C . ASP B 1 329 ? 0.172 -2.787 -14.055 1 92.56 329 ASP B C 1
ATOM 5473 O O . ASP B 1 329 ? -0.626 -2.604 -13.141 1 92.56 329 ASP B O 1
ATOM 5477 N N . PRO B 1 330 ? 1.188 -3.678 -13.961 1 93.69 330 PRO B N 1
ATOM 5478 C CA . PRO B 1 330 ? 1.318 -4.5 -12.758 1 93.69 330 PRO B CA 1
ATOM 5479 C C . PRO B 1 330 ? 2.139 -3.818 -11.664 1 93.69 330 PRO B C 1
ATOM 5481 O O . PRO B 1 330 ? 2.232 -4.332 -10.547 1 93.69 330 PRO B O 1
ATOM 5484 N N . ASN B 1 331 ? 2.777 -2.705 -11.938 1 94.69 331 ASN B N 1
ATOM 5485 C CA . ASN B 1 331 ? 3.703 -2.049 -11.023 1 94.69 331 ASN B CA 1
ATOM 5486 C C . ASN B 1 331 ? 3.014 -0.945 -10.227 1 94.69 331 ASN B C 1
ATOM 5488 O O . ASN B 1 331 ? 3.396 0.223 -10.312 1 94.69 331 ASN B O 1
ATOM 5492 N N . VAL B 1 332 ? 2.133 -1.351 -9.328 1 92.94 332 VAL B N 1
ATOM 5493 C CA . VAL B 1 332 ? 1.278 -0.394 -8.633 1 92.94 332 VAL B CA 1
ATOM 5494 C C . VAL B 1 332 ? 1.613 -0.39 -7.145 1 92.94 332 VAL B C 1
ATOM 5496 O O . VAL B 1 332 ? 1.75 0.674 -6.535 1 92.94 332 VAL B O 1
ATOM 5499 N N . SER B 1 333 ? 1.806 -1.51 -6.559 1 92.88 333 SER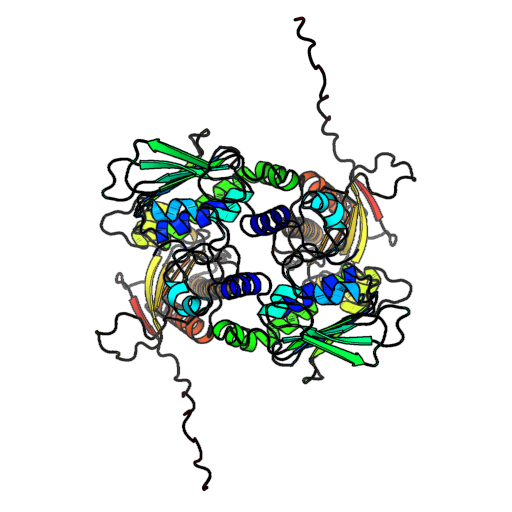 B N 1
ATOM 5500 C CA . SER B 1 333 ? 2.064 -1.651 -5.129 1 92.88 333 SER B CA 1
ATOM 5501 C C . SER B 1 333 ? 3.33 -2.461 -4.875 1 92.88 333 SER B C 1
ATOM 5503 O O . SER B 1 333 ? 3.762 -3.234 -5.73 1 92.88 333 SER B O 1
ATOM 5505 N N . PRO B 1 334 ? 3.881 -2.324 -3.684 1 91.56 334 PRO B N 1
ATOM 5506 C CA . PRO B 1 334 ? 5.082 -3.102 -3.357 1 91.56 334 PRO B CA 1
ATOM 5507 C C . PRO B 1 334 ? 4.848 -4.609 -3.438 1 91.56 334 PRO B C 1
ATOM 5509 O O . PRO B 1 334 ? 5.707 -5.344 -3.926 1 91.56 334 PRO B O 1
ATOM 5512 N N . LEU B 1 335 ? 3.666 -5.047 -3.109 1 92.06 335 LEU B N 1
ATOM 5513 C CA . LEU B 1 335 ? 3.367 -6.473 -3.047 1 92.06 335 LEU B CA 1
ATOM 5514 C C . LEU B 1 335 ? 2.895 -6.988 -4.402 1 92.06 335 LEU B C 1
ATOM 5516 O O . LEU B 1 335 ? 2.662 -8.188 -4.566 1 92.06 335 LEU B O 1
ATOM 5520 N N . LYS B 1 336 ? 2.723 -6.141 -5.32 1 93.81 336 LYS B N 1
ATOM 5521 C CA . LYS B 1 336 ? 2.293 -6.488 -6.672 1 93.81 336 LYS B CA 1
ATOM 5522 C C . LYS B 1 336 ? 0.923 -7.16 -6.656 1 93.81 336 LYS B C 1
ATOM 5524 O O . LYS B 1 336 ? 0.659 -8.062 -7.457 1 93.81 336 LYS B O 1
ATOM 5529 N N . ASP B 1 337 ? 0.104 -6.801 -5.691 1 95.25 337 ASP B N 1
ATOM 5530 C CA . ASP B 1 337 ? -1.232 -7.379 -5.59 1 95.25 337 ASP B CA 1
ATOM 5531 C C . ASP B 1 337 ? -2.297 -6.395 -6.066 1 95.25 337 ASP B C 1
ATOM 5533 O O . ASP B 1 337 ? -3.482 -6.562 -5.777 1 95.25 337 ASP B O 1
ATOM 5537 N N . GLU B 1 338 ? -1.891 -5.355 -6.727 1 94.62 338 GLU B N 1
ATOM 5538 C CA . GLU B 1 338 ? -2.756 -4.391 -7.398 1 94.62 338 GLU B CA 1
ATOM 5539 C C . GLU B 1 338 ? -2.314 -4.172 -8.844 1 94.62 338 GLU B C 1
ATOM 5541 O O . GLU B 1 338 ? -1.117 -4.105 -9.133 1 94.62 338 GLU B O 1
ATOM 5546 N N . VAL B 1 339 ? -3.312 -4.09 -9.734 1 94 339 VAL B N 1
ATOM 5547 C CA . VAL B 1 339 ? -3.031 -3.805 -11.141 1 94 339 VAL B CA 1
ATOM 5548 C C . VAL B 1 339 ? -3.969 -2.709 -11.641 1 94 339 VAL B C 1
ATOM 5550 O O . VAL B 1 339 ? -5.062 -2.521 -11.094 1 94 339 VAL B O 1
ATOM 5553 N N . LEU B 1 340 ? -3.506 -1.982 -12.625 1 92.69 340 LEU B N 1
ATOM 5554 C CA . LEU B 1 340 ? -4.316 -0.949 -13.258 1 92.69 340 LEU B CA 1
ATOM 5555 C C . LEU B 1 340 ? -4.566 -1.283 -14.727 1 92.69 340 LEU B C 1
ATOM 5557 O O . LEU B 1 340 ? -3.623 -1.384 -15.516 1 92.69 340 LEU B O 1
ATOM 5561 N N . PHE B 1 341 ? -5.812 -1.431 -15.055 1 92 341 PHE B N 1
ATOM 5562 C CA . PHE B 1 341 ? -6.184 -1.699 -16.438 1 92 341 PHE B CA 1
ATOM 5563 C C . PHE B 1 341 ? -6.387 -0.398 -17.203 1 92 341 PHE B C 1
ATOM 5565 O O . PHE B 1 341 ? -6.945 0.562 -16.672 1 92 341 PHE B O 1
ATOM 5572 N N . ALA B 1 342 ? -5.906 -0.403 -18.422 1 86.69 342 ALA B N 1
ATOM 5573 C CA . ALA B 1 342 ? -6.133 0.75 -19.297 1 86.69 342 ALA B CA 1
ATOM 5574 C C . ALA B 1 342 ? -7.625 0.951 -19.562 1 86.69 342 ALA B C 1
ATOM 5576 O O . ALA B 1 342 ? -8.102 2.086 -19.609 1 86.69 342 ALA B O 1
ATOM 5577 N N . ASP B 1 343 ? -8.305 -0.11 -19.641 1 83.25 343 ASP B N 1
ATOM 5578 C CA . ASP B 1 343 ? -9.75 -0.058 -19.875 1 83.25 343 ASP B CA 1
ATOM 5579 C C . ASP B 1 343 ? -10.477 -1.085 -19 1 83.25 343 ASP B C 1
ATOM 5581 O O . ASP B 1 343 ? -10.484 -2.275 -19.328 1 83.25 343 ASP B O 1
ATOM 5585 N N . GLU B 1 344 ? -11.133 -0.577 -18.016 1 90 344 GLU B N 1
ATOM 5586 C CA . GLU B 1 344 ? -11.859 -1.444 -17.094 1 90 344 GLU B CA 1
ATOM 5587 C C . GLU B 1 344 ? -13.281 -1.693 -17.578 1 90 344 GLU B C 1
ATOM 5589 O O . GLU B 1 344 ? -13.914 -2.676 -17.188 1 90 344 GLU B O 1
ATOM 5594 N N . LYS B 1 345 ? -13.781 -0.758 -18.391 1 87.31 345 LYS B N 1
ATOM 5595 C CA . LYS B 1 345 ? -15.188 -0.796 -18.781 1 87.31 345 LYS B CA 1
ATOM 5596 C C . LYS B 1 345 ? -15.508 -2.086 -19.531 1 87.31 345 LYS B C 1
ATOM 5598 O O . LYS B 1 345 ? -16.484 -2.768 -19.203 1 87.31 345 LYS B O 1
ATOM 5603 N N . GLY B 1 346 ? -14.633 -2.373 -20.484 1 86.12 346 GLY B N 1
ATOM 5604 C CA . GLY B 1 346 ? -14.852 -3.596 -21.25 1 86.12 346 GLY B CA 1
ATOM 5605 C C . GLY B 1 346 ? -14.836 -4.844 -20.375 1 86.12 346 GLY B C 1
ATOM 5606 O O . GLY B 1 346 ? -15.648 -5.75 -20.578 1 86.12 346 GLY B O 1
ATOM 5607 N N . LEU B 1 347 ? -13.992 -4.883 -19.453 1 91.31 347 LEU B N 1
ATOM 5608 C CA . LEU B 1 347 ? -13.852 -6.02 -18.562 1 91.31 347 LEU B CA 1
ATOM 5609 C C . LEU B 1 347 ? -15.07 -6.145 -17.656 1 91.31 347 LEU B C 1
ATOM 5611 O O . LEU B 1 347 ? -15.594 -7.246 -17.453 1 91.31 347 LEU B O 1
ATOM 5615 N N . ILE B 1 348 ? -15.523 -5.051 -17.172 1 93.44 348 ILE B N 1
ATOM 5616 C CA . ILE B 1 348 ? -16.672 -5.023 -16.281 1 93.44 348 ILE B CA 1
ATOM 5617 C C . ILE B 1 348 ? -17.922 -5.473 -17.047 1 93.44 348 ILE B C 1
ATOM 5619 O O . ILE B 1 348 ? -18.719 -6.27 -16.531 1 93.44 348 ILE B O 1
ATOM 5623 N N . GLU B 1 349 ? -18.047 -4.988 -18.234 1 91.81 349 GLU B N 1
ATOM 5624 C CA . GLU B 1 349 ? -19.188 -5.379 -19.047 1 91.81 349 GLU B CA 1
ATOM 5625 C C . GLU B 1 349 ? -19.156 -6.875 -19.344 1 91.81 349 GLU B C 1
ATOM 5627 O O . GLU B 1 349 ? -20.203 -7.535 -19.312 1 91.81 349 GLU B O 1
ATOM 5632 N N . CYS B 1 350 ? -18.016 -7.32 -19.625 1 91.12 350 CYS B N 1
ATOM 5633 C CA . CYS B 1 350 ? -17.859 -8.742 -19.891 1 91.12 350 CYS B CA 1
ATOM 5634 C C . CYS B 1 350 ? -18.266 -9.57 -18.672 1 91.12 350 CYS B C 1
ATOM 5636 O O . CYS B 1 350 ? -18.969 -10.57 -18.797 1 91.12 350 CYS B O 1
ATOM 5638 N N . PHE B 1 351 ? -17.891 -9.125 -17.547 1 94.12 351 PHE B N 1
ATOM 5639 C CA . PHE B 1 351 ? -18.203 -9.852 -16.312 1 94.12 351 PHE B CA 1
ATOM 5640 C C . PHE B 1 351 ? -19.688 -9.781 -16 1 94.12 351 PHE B C 1
ATOM 5642 O O . PHE B 1 351 ? -20.281 -10.766 -15.555 1 94.12 351 PHE B O 1
ATOM 5649 N N . GLU B 1 352 ? -20.219 -8.617 -16.172 1 93.12 352 GLU B N 1
ATOM 5650 C CA . GLU B 1 352 ? -21.656 -8.469 -15.977 1 93.12 352 GLU B CA 1
ATOM 5651 C C . GLU B 1 352 ? -22.438 -9.406 -16.906 1 93.12 352 GLU B C 1
ATOM 5653 O O . GLU B 1 352 ? -23.422 -10.008 -16.484 1 93.12 352 GLU B O 1
ATOM 5658 N N . GLY B 1 353 ? -22 -9.438 -18.141 1 90.94 353 GLY B N 1
ATOM 5659 C CA . GLY B 1 353 ? -22.609 -10.375 -19.078 1 90.94 353 GLY B CA 1
ATOM 5660 C C . GLY B 1 353 ? -22.531 -11.812 -18.609 1 90.94 353 GLY B C 1
ATOM 5661 O O . GLY B 1 353 ? -23.5 -12.562 -18.734 1 90.94 353 GLY B O 1
ATOM 5662 N N . LEU B 1 354 ? -21.391 -12.164 -18.062 1 92 354 LEU B N 1
ATOM 5663 C CA . LEU B 1 354 ? -21.172 -13.5 -17.516 1 92 354 LEU B CA 1
ATOM 5664 C C . LEU B 1 354 ? -22.172 -13.797 -16.391 1 92 354 LEU B C 1
ATOM 5666 O O . LEU B 1 354 ? -22.766 -14.875 -16.359 1 92 354 LEU B O 1
ATOM 5670 N N . CYS B 1 355 ? -22.391 -12.891 -15.492 1 91.88 355 CYS B N 1
ATOM 5671 C CA . CYS B 1 355 ? -23.312 -13.055 -14.383 1 91.88 355 CYS B CA 1
ATOM 5672 C C . CYS B 1 355 ? -24.75 -13.203 -14.883 1 91.88 355 CYS B C 1
ATOM 5674 O O . CYS B 1 355 ? -25.5 -14.031 -14.375 1 91.88 355 CYS B O 1
ATOM 5676 N N . ARG B 1 356 ? -25.078 -12.43 -15.875 1 89.31 356 ARG B N 1
ATOM 5677 C CA . ARG B 1 356 ? -26.422 -12.5 -16.438 1 89.31 356 ARG B CA 1
ATOM 5678 C C . ARG B 1 356 ? -26.672 -13.859 -17.078 1 89.31 356 ARG B C 1
ATOM 5680 O O . ARG B 1 356 ? -27.75 -14.445 -16.891 1 89.31 356 ARG B O 1
ATOM 5687 N N . GLU B 1 357 ? -25.766 -14.305 -17.766 1 87.69 357 GLU B N 1
ATOM 5688 C CA . GLU B 1 357 ? -25.906 -15.594 -18.422 1 87.69 357 GLU B CA 1
ATOM 5689 C C . GLU B 1 357 ? -26.016 -16.734 -17.422 1 87.69 357 GLU B C 1
ATOM 5691 O O . GLU B 1 357 ? -26.75 -17.703 -17.641 1 87.69 357 GLU B O 1
ATOM 5696 N N . LEU B 1 358 ? -25.25 -16.641 -16.438 1 88.25 358 LEU B N 1
ATOM 5697 C CA . LEU B 1 358 ? -25.281 -17.656 -15.383 1 88.25 358 LEU B CA 1
ATOM 5698 C C . LEU B 1 358 ? -26.672 -17.75 -14.766 1 88.25 358 LEU B C 1
ATOM 5700 O O . LEU B 1 358 ? -27.141 -18.859 -14.461 1 88.25 358 LEU B O 1
ATOM 5704 N N . HIS B 1 359 ? -27.328 -16.719 -14.625 1 83.62 359 HIS B N 1
ATOM 5705 C CA . HIS B 1 359 ? -28.625 -16.703 -13.969 1 83.62 359 HIS B CA 1
ATOM 5706 C C . HIS B 1 359 ? -29.75 -16.984 -14.969 1 83.62 359 HIS B C 1
ATOM 5708 O O . HIS B 1 359 ? -30.828 -17.422 -14.586 1 83.62 359 HIS B O 1
ATOM 5714 N N . ALA B 1 360 ? -29.516 -16.547 -16.219 1 77.31 360 ALA B N 1
ATOM 5715 C CA . ALA B 1 360 ? -30.516 -16.844 -17.234 1 77.31 360 ALA B CA 1
ATOM 5716 C C . ALA B 1 360 ? -30.609 -18.344 -17.484 1 77.31 360 ALA B C 1
ATOM 5718 O O . ALA B 1 360 ? -31.703 -18.875 -17.734 1 77.31 360 ALA B O 1
ATOM 5719 N N . LYS B 1 361 ? -29.531 -18.922 -17.797 1 64.88 361 LYS B N 1
ATOM 5720 C CA . LYS B 1 361 ? -29.516 -20.344 -18.141 1 64.88 361 LYS B CA 1
ATOM 5721 C C . LYS B 1 361 ? -29.984 -21.203 -16.953 1 64.88 361 LYS B C 1
ATOM 5723 O O . LYS B 1 361 ? -30.328 -22.375 -17.125 1 64.88 361 LYS B O 1
ATOM 5728 N N . GLY B 1 362 ? -30.922 -20.891 -16.234 1 51.75 362 GLY B N 1
ATOM 5729 C CA . GLY B 1 362 ? -31.562 -21.75 -15.25 1 51.75 362 GLY B CA 1
ATOM 5730 C C . GLY B 1 362 ? -30.75 -22.984 -14.898 1 51.75 362 GLY B C 1
ATOM 5731 O O . GLY B 1 362 ? -30.094 -23.562 -15.766 1 51.75 362 GLY B O 1
ATOM 5732 N N . GLY B 1 363 ? -30.266 -23.234 -13.602 1 46.69 363 GLY B N 1
ATOM 5733 C CA . GLY B 1 363 ? -29.578 -24.266 -12.844 1 46.69 363 GLY B CA 1
ATOM 5734 C C . GLY B 1 363 ? -29.188 -25.469 -13.68 1 46.69 363 GLY B C 1
ATOM 5735 O O . GLY B 1 363 ? -28.75 -26.484 -13.148 1 46.69 363 GLY B O 1
ATOM 5736 N N . CYS B 1 364 ? -29.734 -25.75 -14.789 1 37 364 CYS B N 1
ATOM 5737 C CA . CYS B 1 364 ? -29.766 -27.141 -15.227 1 37 364 CYS B CA 1
ATOM 5738 C C . CYS B 1 364 ? -28.406 -27.547 -15.805 1 37 364 CYS B C 1
ATOM 5740 O O . CYS B 1 364 ? -28.203 -28.719 -16.141 1 37 364 CYS B O 1
ATOM 5742 N N . ARG B 1 365 ? -27.625 -26.703 -16.562 1 44.81 365 ARG B N 1
ATOM 5743 C CA . ARG B 1 365 ? -26.703 -27.453 -17.406 1 44.81 365 ARG B CA 1
ATOM 5744 C C . ARG B 1 365 ? -25.406 -27.75 -16.656 1 44.81 365 ARG B C 1
ATOM 5746 O O . ARG B 1 365 ? -24.844 -26.875 -16 1 44.81 365 ARG B O 1
ATOM 5753 N N . ARG B 1 366 ? -25.109 -28.969 -16.312 1 43.28 366 ARG B N 1
ATOM 5754 C CA . ARG B 1 366 ? -23.969 -29.672 -15.734 1 43.28 366 ARG B CA 1
ATOM 5755 C C . ARG B 1 366 ? -22.672 -29.266 -16.422 1 43.28 366 ARG B C 1
ATOM 5757 O O . ARG B 1 366 ? -21.594 -29.734 -16.062 1 43.28 366 ARG B O 1
ATOM 5764 N N . HIS B 1 367 ? -22.641 -28.719 -17.734 1 46.22 367 HIS B N 1
ATOM 5765 C CA . HIS B 1 367 ? -21.391 -28.625 -18.484 1 46.22 367 HIS B CA 1
ATOM 5766 C C . HIS B 1 367 ? -20.812 -27.203 -18.391 1 46.22 367 HIS B C 1
ATOM 5768 O O . HIS B 1 367 ? -21.547 -26.234 -18.203 1 46.22 367 HIS B O 1
ATOM 5774 N N . PRO B 1 368 ? -19.484 -27.062 -18.375 1 51.59 368 PRO B N 1
ATOM 5775 C CA . PRO B 1 368 ? -18.781 -25.781 -18.469 1 51.59 368 PRO B CA 1
ATOM 5776 C C . PRO B 1 368 ? -19.391 -24.828 -19.5 1 51.59 368 PRO B C 1
ATOM 5778 O O . PRO B 1 368 ? -19.672 -25.234 -20.625 1 51.59 368 PRO B O 1
ATOM 5781 N N . LEU B 1 369 ? -20.047 -23.641 -19.094 1 51 369 LEU B N 1
ATOM 5782 C CA . LEU B 1 369 ? -20.688 -22.641 -19.938 1 51 369 LEU B CA 1
ATOM 5783 C C . LEU B 1 369 ? -19.641 -21.703 -20.547 1 51 369 LEU B C 1
ATOM 5785 O O . LEU B 1 369 ? -18.828 -21.125 -19.828 1 51 369 LEU B O 1
ATOM 5789 N N . THR B 1 370 ? -19.406 -21.828 -21.766 1 53.12 370 THR B N 1
ATOM 5790 C CA . THR B 1 370 ? -18.625 -20.828 -22.5 1 53.12 370 THR B CA 1
ATOM 5791 C C . THR B 1 370 ? -19.547 -19.734 -23.031 1 53.12 370 THR B C 1
ATOM 5793 O O . THR B 1 370 ? -20.5 -20 -23.766 1 53.12 370 THR B O 1
ATOM 5796 N N . VAL B 1 371 ? -19.5 -18.469 -22.422 1 49.25 371 VAL B N 1
ATOM 5797 C CA . VAL B 1 371 ? -20.328 -17.359 -22.859 1 49.25 371 VAL B CA 1
ATOM 5798 C C . VAL B 1 371 ? -19.5 -16.391 -23.703 1 49.25 371 VAL B C 1
ATOM 5800 O O . VAL B 1 371 ? -18.453 -15.898 -23.266 1 49.25 371 VAL B O 1
ATOM 5803 N N . ALA B 1 372 ? -19.844 -16.203 -25 1 51.56 372 ALA B N 1
ATOM 5804 C CA . ALA B 1 372 ? -19.281 -15.164 -25.859 1 51.56 372 ALA B CA 1
ATOM 5805 C C . ALA B 1 372 ? -20.031 -13.844 -25.719 1 51.56 372 ALA B C 1
ATOM 5807 O O . ALA B 1 372 ? -21.234 -13.789 -25.938 1 51.56 372 ALA B O 1
ATOM 5808 N N . ILE B 1 373 ? -19.391 -12.742 -24.984 1 45.78 373 ILE B N 1
ATOM 5809 C CA . ILE B 1 373 ? -20.062 -11.453 -24.828 1 45.78 373 ILE B CA 1
ATOM 5810 C C . ILE B 1 373 ? -19.531 -10.469 -25.875 1 45.78 373 ILE B C 1
ATOM 5812 O O . ILE B 1 373 ? -18.328 -10.219 -25.953 1 45.78 373 ILE B O 1
ATOM 5816 N N . THR B 1 374 ? -20.281 -9.945 -26.891 1 44.75 374 THR B N 1
ATOM 5817 C CA . THR B 1 374 ? -19.984 -8.969 -27.938 1 44.75 374 THR B CA 1
ATOM 5818 C C . THR B 1 374 ? -19.922 -7.559 -27.359 1 44.75 374 THR B C 1
ATOM 5820 O O . THR B 1 374 ? -20.906 -7.062 -26.812 1 44.75 374 THR B O 1
ATOM 5823 N N . SER B 1 375 ? -18.812 -7.105 -27.016 1 42.62 375 SER B N 1
ATOM 5824 C CA . SER B 1 375 ? -18.688 -5.703 -26.641 1 42.62 375 SER B CA 1
ATOM 5825 C C . SER B 1 375 ? -18.984 -4.781 -27.828 1 42.62 375 SER B C 1
ATOM 5827 O O . SER B 1 375 ? -18.656 -5.113 -28.969 1 42.62 375 SER B O 1
ATOM 5829 N N . ALA B 1 376 ? -19.688 -3.668 -27.812 1 34.56 376 ALA B N 1
ATOM 5830 C CA . ALA B 1 376 ? -19.906 -2.654 -28.844 1 34.56 376 ALA B CA 1
ATOM 5831 C C . ALA B 1 376 ? -18.578 -2.064 -29.312 1 34.56 376 ALA B C 1
ATOM 5833 O O . ALA B 1 376 ? -17.734 -1.707 -28.5 1 34.56 376 ALA B O 1
ATOM 5834 N N . LYS B 1 377 ? -18.172 -2.096 -30.594 1 33.28 377 LYS B N 1
ATOM 5835 C CA . LYS B 1 377 ? -17.047 -1.582 -31.359 1 33.28 377 LYS B CA 1
ATOM 5836 C C . LYS B 1 377 ? -16.812 -0.103 -31.062 1 33.28 377 LYS B C 1
ATOM 5838 O O . LYS B 1 377 ? -17.656 0.738 -31.375 1 33.28 377 LYS B O 1
ATOM 5843 N N . LEU B 1 378 ? -16.031 0.293 -30.141 1 29.95 378 LEU B N 1
ATOM 5844 C CA . LEU B 1 378 ? -15.562 1.658 -30.328 1 29.95 378 LEU B CA 1
ATOM 5845 C C . LEU B 1 378 ? -14.734 1.776 -31.594 1 29.95 378 LEU B C 1
ATOM 5847 O O . LEU B 1 378 ? -13.75 1.05 -31.781 1 29.95 378 LEU B O 1
ATOM 5851 N N . GLN B 1 379 ? -15.227 2.34 -32.688 1 27.27 379 GLN B N 1
ATOM 5852 C CA . GLN B 1 379 ? -14.594 2.691 -33.938 1 27.27 379 GLN B CA 1
ATOM 5853 C C . GLN B 1 379 ? -13.242 3.361 -33.719 1 27.27 379 GLN B C 1
ATOM 5855 O O . GLN B 1 379 ? -13.156 4.371 -33 1 27.27 379 GLN B O 1
ATOM 5860 N N . ALA B 1 380 ? -12.195 2.559 -33.844 1 31.95 380 ALA B N 1
ATOM 5861 C CA . ALA B 1 380 ? -10.875 3.176 -33.906 1 31.95 380 ALA B CA 1
ATOM 5862 C C . ALA B 1 380 ? -10.883 4.379 -34.844 1 31.95 380 ALA B C 1
ATOM 5864 O O . ALA B 1 380 ? -11.352 4.285 -35.969 1 31.95 380 ALA B O 1
ATOM 5865 N N . LEU B 1 381 ? -10.836 5.609 -34.375 1 28.91 381 LEU B N 1
ATOM 5866 C CA . LEU B 1 381 ? -10.656 6.758 -35.25 1 28.91 381 LEU B CA 1
ATOM 5867 C C . LEU B 1 381 ? -9.445 6.566 -36.156 1 28.91 381 LEU B C 1
ATOM 5869 O O . LEU B 1 381 ? -8.391 6.129 -35.719 1 28.91 381 LEU B O 1
ATOM 5873 N N . PRO B 1 382 ? -9.602 6.543 -37.531 1 29.38 382 PRO B N 1
ATOM 5874 C CA . PRO B 1 382 ? -8.555 6.398 -38.531 1 29.38 382 PRO B CA 1
ATOM 5875 C C . PRO B 1 382 ? -7.414 7.395 -38.344 1 29.38 382 PRO B C 1
ATOM 5877 O O . PRO B 1 382 ? -7.656 8.578 -38.094 1 29.38 382 PRO B O 1
ATOM 5880 N N . LEU B 1 383 ? -6.277 7.012 -37.906 1 30.66 383 LEU B N 1
ATOM 5881 C CA . LEU B 1 383 ? -5.047 7.793 -37.875 1 30.66 383 LEU B CA 1
ATOM 5882 C C . LEU B 1 383 ? -4.723 8.367 -39.25 1 30.66 383 LEU B C 1
ATOM 5884 O O . LEU B 1 383 ? -3.588 8.766 -39.5 1 30.66 383 LEU B O 1
ATOM 5888 N N . GLY B 1 384 ? -5.664 8.32 -40.312 1 26.41 384 GLY B N 1
ATOM 5889 C CA . GLY B 1 384 ? -5.203 8.523 -41.656 1 26.41 384 GLY B CA 1
ATOM 5890 C C . GLY B 1 384 ? -4.516 9.859 -41.875 1 26.41 384 GLY B C 1
ATOM 5891 O O . GLY B 1 384 ? -3.498 9.938 -42.562 1 26.41 384 GLY B O 1
ATOM 5892 N N . MET B 1 385 ? -5.18 11.055 -41.875 1 28.38 385 MET B N 1
ATOM 5893 C CA . MET B 1 385 ? -5.02 12.016 -42.969 1 28.38 385 MET B CA 1
ATOM 5894 C C . MET B 1 385 ? -3.76 12.852 -42.781 1 28.38 385 MET B C 1
ATOM 5896 O O . MET B 1 385 ? -3.709 13.719 -41.906 1 28.38 385 MET B O 1
ATOM 5900 N N . THR B 1 386 ? -2.555 12.18 -42.875 1 27.66 386 THR B N 1
ATOM 5901 C CA . THR B 1 386 ? -1.354 12.977 -43.094 1 27.66 386 THR B CA 1
ATOM 5902 C C . THR B 1 386 ? -1.528 13.883 -44.312 1 27.66 386 THR B C 1
ATOM 5904 O O . THR B 1 386 ? -1.757 13.406 -45.406 1 27.66 386 THR B O 1
ATOM 5907 N N . GLN B 1 387 ? -2.248 15.039 -44.188 1 25.19 387 GLN B N 1
ATOM 5908 C CA . GLN B 1 387 ? -2.34 16 -45.281 1 25.19 387 GLN B CA 1
ATOM 5909 C C . GLN B 1 387 ? -0.956 16.375 -45.781 1 25.19 387 GLN B C 1
ATOM 5911 O O . GLN B 1 387 ? -0.072 16.75 -45.031 1 25.19 387 GLN B O 1
ATOM 5916 N N . LYS B 1 388 ? -0.528 15.836 -46.969 1 27.48 388 LYS B N 1
ATOM 5917 C CA . LYS B 1 388 ? 0.535 16.25 -47.875 1 27.48 388 LYS B CA 1
ATOM 5918 C C . LYS B 1 388 ? 0.46 17.75 -48.156 1 27.48 388 LYS B C 1
ATOM 5920 O O . LYS B 1 388 ? -0.523 18.234 -48.719 1 27.48 388 LYS B O 1
ATOM 5925 N N . SER B 1 389 ? 0.792 18.578 -47.125 1 24.75 389 SER B N 1
ATOM 5926 C CA . SER B 1 389 ? 0.956 19.953 -47.594 1 24.75 389 SER B CA 1
ATOM 5927 C C . SER B 1 389 ? 1.888 20.031 -48.781 1 24.75 389 SER B C 1
ATOM 5929 O O . SER B 1 389 ? 2.859 19.281 -48.875 1 24.75 389 SER B O 1
ATOM 5931 N N . SER B 1 390 ? 1.43 20.453 -49.938 1 27.72 390 SER B N 1
ATOM 5932 C CA . SER B 1 390 ? 1.91 20.922 -51.219 1 27.72 390 SER B CA 1
ATOM 5933 C C . SER B 1 390 ? 3.156 21.781 -51.094 1 27.72 390 SER B C 1
ATOM 5935 O O . SER B 1 390 ? 3.074 22.922 -50.625 1 27.72 390 SER B O 1
ATOM 5937 N N . ILE B 1 391 ? 4.344 21.359 -50.531 1 22.8 391 ILE B N 1
ATOM 5938 C CA . ILE B 1 391 ? 5.449 21.953 -51.281 1 22.8 391 ILE B CA 1
ATOM 5939 C C . ILE B 1 391 ? 5.707 21.141 -52.562 1 22.8 391 ILE B C 1
ATOM 5941 O O . ILE B 1 391 ? 5.656 19.906 -52.531 1 22.8 391 ILE B O 1
#

Nearest PDB structures (foldseek):
  1nhj-assembly1_A-2  TM=8.896E-01  e=6.148E-30  Escherichia coli K-12
  1b62-assembly1_A-2  TM=8.954E-01  e=1.171E-29  Escherichia coli K-12
  7p8v-assembly1_A  TM=8.847E-01  e=3.861E-27  Escherichia coli K-12
  3h4l-assembly2_A  TM=8.329E-01  e=1.490E-23  Saccharomyces cerevisiae
  7rck-assembly1_B  TM=8.359E-01  e=1.329E-20  Homo sapiens